Protein 2PYG (pdb70)

Secondary structure (DSSP, 8-state):
-EEGGGGT---EEEEE-HHHHHHHHHHHHHTTSEEEEE-SEEEEE---SSGGG-SEE--TTEEEEESSBTTEEEEEPTT-BS-EEEEEE--TTS--EEEEEEEEEEE--GGG-BS-EEEEEE-S-TTSS--EEEEEEEEEEEE--SS-SEEE-SSEEEEEEES-EEES-SS-SEEEESEEEEEEES-EEES-SS-SEEEETT-EEEEEES-EEES-SS-SEEEE--SS--PPPEEEEEES-EEES-SS-SEEEEEEEEEEEES-EEES-SS-SEEEEEEEEEEEES-EEES--SSSS--SEEEE-EEETTSSS-EEE--B--EEES-EEE--SS--EEEEE-SSS-B--EEES-EEESSSEEEE---TT-EEE-/-EEGGGGT---EEEEE-HHHHHHHHHHHHHTT-EEEE--SEEEEE---SSGGG-SEE--TTEEEE-SSBTTEEEEEPTT-BS-EEEEEE--TTS--EEEEEEEEEEE--GGG-BS-EEEEEE-S-TT-S--EEEEEEEEEEEE--SS-SEEE-SSEEEEEEES-EEES-SS-SEEEESEEEEEEES-EEES-SS-SEEEETT-EEEEEES-EEES-SS-SEEEE--SS--PPPEEEEEES-EEES-SS-SEEEEEEEEEEEES-EEES-SS-SEEEEEEES-EEES-EEES--SSSS--SEEEE-EEETTSSS-EEE--B--EEES-EEE--SS--EEEEE-SSS-B--EEES-EEESSSEEEE---TT-EEES--

InterPro domains:
  IPR001343 RTX calcium-binding nonapeptide repeat [PF00353] (395-429)
  IPR006626 Parallel beta-helix repeat [SM00710] (133-155)
  IPR006626 Parallel beta-helix repeat [SM00710] (157-179)
  IPR006626 Parallel beta-helix repeat [SM00710] (180-202)
  IPR006626 Parallel beta-helix repeat [SM00710] (204-226)
  IPR006626 Parallel beta-helix repeat [SM00710] (234-256)
  IPR006626 Parallel beta-helix repeat [SM00710] (257-279)
  IPR006626 Parallel beta-helix repeat [SM00710] (280-301)
  IPR006626 Parallel beta-helix repeat [SM00710] (320-342)
  IPR006633 Carbohydrate-binding/sugar hydrolysis domain [SM00722] (9-201)
  IPR006633 Carbohydrate-binding/sugar hydrolysis domain [SM00722] (216-363)
  IPR011049 Serralysin-like metalloprotease, C-terminal [SSF51120] (315-520)
  IPR011050 Pectin lyase fold/virulence factor [SSF51126] (2-364)
  IPR012334 Pectin lyase fold [G3DSA:2.160.20.10] (1-387)
  IPR018511 Hemolysin-type calcium-binding conserved site [PS00330] (409-427)
  IPR018511 Hemolysin-type calcium-binding conserved site [PS00330] (418-436)
  IPR024535 Rhamnogalacturonase A/B/Epimerase-like, pectate lyase domain [PF12708] (4-228)
  IPR039448 Right handed beta helix domain [PF13229] (235-347)
  IPR051550 SCF Complex Subunits and Alginate Epimerases [PTHR22990] (235-358)

Radius of gyration: 40.36 Å; Cα contacts (8 Å, |Δi|>4): 2835; chains: 2; bounding box: 118×81×71 Å

Organism: Azotobacter vinelandii (NCBI:txid354)

Foldseek 3Di:
DEELVVQPFDQAQADASQVSQQVQQVVQVVVVADEYEYEFHEHEHEQPDAQQRATHEHAARYEYEYPAAVRAEYEYDFAHEEHHNANYEHHEQDQGENYEYEGYEYADPLVRYHHQYEHHEYWYYVVDDHTHEHYEYYRYEFENGLHEGHHYEYDYEAHEHENYEAAHYNEEREEAYHYECYEYYHYEAAHYLYEPYEYEHQAENYEYYQYEAAHYNYEPYEQEHDQAPHHGHEHYEHYEHEQAHYAEESYEYAQHEHYEHERYEFEHYCEAPYEYEQYEHYEYYQYEQEAYNNNHQYANYEYEWHCQCVGNNVDTRAYAQYEAENYEYAYHQRHAENYEYDLHRRAHYEAYHYHYYHHVYHYDDDHPNYDHDD/DAELVVQPFDQAQADASQVSQQVRQVVQVVVVADEYEYEFHEHEHEQPDAQQSARHEHAARYEYEYPAAVRYEYEYDFAHEEHHNANYEHHEQDAGENYEYEGYEYADPLVRYHHQFEHYEYWYYVVDDHTHEHYEYYRYEFENGLHEGHHYEYDYEAYEHENYEAAHYNEEREEAYHYECYEYYHYEAAHYLEEPYEYEHQHANYEYYAYEAAHYNYEHYEQEHPQAPHHGHAHYEHYEHEQAHYAEESYEYAQHEHYEHENYEFEHYCEAPYEYEQYEHYEYYQYEQEAYNNNHQYANYEAEWHCQCVGNNVDTRAYAQYEYENYEFAYHQRHAENYEYDLHRHAHYEHYHYHYYHHNYYYYDNHPHYDYDDDD

B-factor: mean 33.4, std 7.06, range [18.35, 72.28]

Nearest PDB structures (foldseek):
  2pyg-assembly1_A  TM=1.003E+00  e=1.483E-64  unclassified
  5lw3-assembly1_A  TM=1.000E+00  e=4.544E-54  Azotobacter vinelandii
  8jaz-assembly2_B  TM=9.395E-01  e=7.470E-37  Azotobacter chroococcum NCIMB 8003
  4nk6-assembly1_A  TM=5.060E-01  e=1.767E-06  Pseudomonas syringae pv. tomato str. DC3000
  4nk8-assembly1_A  TM=4.101E-01  e=7.338E-07  Pseudomonas syringae pv. tomato str. DC3000

Solvent-accessible surface area: 25428 Å² total; per-residue (Å²): 134,52,45,0,92,119,69,48,2,104,13,69,21,120,34,69,3,66,71,17,0,34,41,0,0,54,29,0,102,86,65,70,23,19,35,0,86,0,28,56,24,53,0,24,0,15,18,48,33,125,45,34,56,0,1,0,35,1,63,61,11,0,57,0,1,5,43,15,68,43,101,0,13,0,37,0,52,84,57,11,106,65,95,0,22,0,0,0,6,0,18,137,29,107,82,7,38,68,0,0,1,96,20,0,0,0,8,0,6,65,126,78,24,61,35,84,0,3,0,0,28,0,3,42,45,80,77,18,144,9,1,0,108,64,1,38,0,40,91,0,17,0,61,45,0,38,0,40,0,0,6,0,36,17,34,0,40,75,0,22,0,75,57,1,27,0,21,44,0,9,47,0,0,0,6,0,11,49,0,13,84,3,45,1,50,54,0,43,0,59,39,2,84,78,21,0,0,9,1,17,19,9,0,57,66,1,50,0,35,73,0,33,0,69,37,4,37,23,1,0,0,1,0,30,10,17,171,115,84,76,78,55,0,26,81,4,55,0,37,12,15,18,0,53,77,4,56,136,3,0,0,14,0,47,10,1,23,62,1,23,0,41,82,3,47,0,52,17,0,5,22,2,0,0,47,0,47,1,1,68,62,0,61,0,23,82,1,80,0,39,62,0,0,91,84,43,78,31,5,0,0,8,0,14,6,35,89,12,75,110,38,64,26,46,56,86,27,35,0,24,71,1,91,0,43,30,1,56,1,38,12,20,102,60,1,26,54,0,0,27,0,104,117,40,49,2,1,43,0,38,2,53,88,24,104,31,61,59,26,125,70,71,29,23,1,102,2,38,12,0,20,12,19,68,136,52,56,0,93,117,69,45,2,100,12,74,21,122,31,69,3,65,72,18,0,34,40,0,0,53,29,0,109,86,69,71,22,21,29,0,83,0,28,56,24,53,0,24,0,15,18,45,35,123,45,34,58,0,1,0,32,1,63,65,14,0,61,0,0,4,44,15,69,42,99,0,12,0,40,0,49,88,57,12,105,63,97,0,23,0,0,0,6,0,18,139,28,104,86,6,32,76,0,0,2,97,20,0,0,0,8,0,5,65,126,79,25,60,36,84,0,2,0,0,28,0,2,45,46,80,77,17,146,8,1,0,94,60,1,42,0,41,93,0,18,0,60,45,0,36,0,40,0,0,7,0,38,16,34,0,45,67,0,22,0,73,56,0,28,0,21,44,0,13,44,0,0,0,6,0,11,46,0,17,85,2,44,1,51,56,0,42,0,60,34,2,84,79,20,0,0,9,0,18,18,9,0,57,60,2,51,0,34,71,0,32,0,66,38,3,40,22,1,0,0,0,0,32,9,16,170,113,85,74,76,54,0,30,77,5,56,0,36,12,14,18,0,52,76,4,56,134,4,0,0,15,0,47,10,1,29,59,0,22,0,41,83,3,51,0,47,17,0,5,19,1,0,0,45,0,47,2,2,69,64,0,52,0,24,82,2,83,0,45,64,0,0,90,84,44,77,31,4,0,0,7,0,14,8,38,88,13,74,108,38,63,27,44,57,90,27,36,0,56,78,0,92,0,40,28,1,57,2,38,14,18,95,59,0,24,40,0,0,21,0,103,110,37,47,2,13,113,0,33,3,50,76,8,95,11,62,55,22,89,22,4,2,15,21,64,8,119,95,16,76,32,46,21,157,94

Structure (mmCIF, N/CA/C/O backbone):
data_2PYG
#
_entry.id   2PYG
#
_cell.length_a   173.953
_cell.length_b   121.346
_cell.length_c   44.715
_cell.angle_alpha   90.00
_cell.angle_beta   90.00
_cell.angle_gamma   90.00
#
_symmetry.space_group_name_H-M   'P 21 21 2'
#
loop_
_entity.id
_entity.type
_entity.pdbx_description
1 polymer 'Poly(beta-D-mannuronate) C5 epimerase 4'
2 non-polymer 'CALCIUM ION'
3 non-polymer GLYCEROL
4 water water
#
loop_
_atom_site.group_PDB
_atom_site.id
_atom_site.type_symbol
_atom_site.label_atom_id
_atom_site.label_alt_id
_atom_site.label_comp_id
_atom_site.label_asym_id
_atom_site.label_entity_id
_atom_site.label_seq_id
_atom_site.pdbx_PDB_ins_code
_atom_site.Cartn_x
_atom_site.Cartn_y
_atom_site.Cartn_z
_atom_site.occupancy
_atom_site.B_iso_or_equiv
_atom_site.auth_seq_id
_atom_site.auth_comp_id
_atom_site.auth_asym_id
_atom_site.auth_atom_id
_atom_site.pdbx_PDB_model_num
ATOM 1 N N . ASP A 1 2 ? 32.650 -28.742 27.064 1.00 60.08 2 ASP A N 1
ATOM 2 C CA . ASP A 1 2 ? 31.756 -28.239 26.025 1.00 62.89 2 ASP A CA 1
ATOM 3 C C . ASP A 1 2 ? 30.309 -28.088 26.469 1.00 58.67 2 ASP A C 1
ATOM 4 O O . ASP A 1 2 ? 29.723 -29.000 27.049 1.00 62.41 2 ASP A O 1
ATOM 9 N N . TYR A 1 3 ? 29.735 -26.922 26.194 1.00 58.88 3 TYR A N 1
ATOM 10 C CA . TYR A 1 3 ? 28.368 -26.635 26.605 1.00 58.62 3 TYR A CA 1
ATOM 11 C C . TYR A 1 3 ? 27.625 -25.862 25.525 1.00 57.32 3 TYR A C 1
ATOM 12 O O . TYR A 1 3 ? 28.163 -24.921 24.939 1.00 56.64 3 TYR A O 1
ATOM 21 N N . ASN A 1 4 ? 26.392 -26.285 25.252 1.00 53.47 4 ASN A N 1
ATOM 22 C CA . ASN A 1 4 ? 25.524 -25.623 24.286 1.00 48.42 4 ASN A CA 1
ATOM 23 C C . ASN A 1 4 ? 24.680 -24.662 25.110 1.00 47.57 4 ASN A C 1
ATOM 24 O O . ASN A 1 4 ? 23.927 -25.088 25.987 1.00 45.83 4 ASN A O 1
ATOM 29 N N . VAL A 1 5 ? 24.812 -23.366 24.840 1.00 42.69 5 VAL A N 1
ATOM 30 C CA . VAL A 1 5 ? 24.089 -22.353 25.611 1.00 39.89 5 VAL A CA 1
ATOM 31 C C . VAL A 1 5 ? 22.600 -22.663 25.752 1.00 39.55 5 VAL A C 1
ATOM 32 O O . VAL A 1 5 ? 21.981 -22.327 26.766 1.00 40.51 5 VAL A O 1
ATOM 36 N N . LYS A 1 6 ? 22.023 -23.316 24.750 1.00 37.04 6 LYS A N 1
ATOM 37 C CA . LYS A 1 6 ? 20.613 -23.644 24.818 1.00 40.98 6 LYS A CA 1
ATOM 38 C C . LYS A 1 6 ? 20.301 -24.627 25.939 1.00 41.67 6 LYS A C 1
ATOM 39 O O . LYS A 1 6 ? 19.169 -24.691 26.408 1.00 39.63 6 LYS A O 1
ATOM 45 N N . ASP A 1 7 ? 21.307 -25.382 26.379 1.00 42.26 7 ASP A N 1
ATOM 46 C CA . ASP A 1 7 ? 21.109 -26.303 27.492 1.00 40.89 7 ASP A CA 1
ATOM 47 C C . ASP A 1 7 ? 21.040 -25.498 28.779 1.00 42.26 7 ASP A C 1
ATOM 48 O O . ASP A 1 7 ? 20.709 -26.030 29.844 1.00 42.32 7 ASP A O 1
ATOM 53 N N . PHE A 1 8 ? 21.355 -24.210 28.681 1.00 41.69 8 PHE A N 1
ATOM 54 C CA . PHE A 1 8 ? 21.306 -23.342 29.848 1.00 38.86 8 PHE A CA 1
ATOM 55 C C . PHE A 1 8 ? 20.188 -22.318 29.749 1.00 38.84 8 PHE A C 1
ATOM 56 O O . PHE A 1 8 ? 20.132 -21.372 30.533 1.00 46.20 8 PHE A O 1
ATOM 64 N N . GLY A 1 9 ? 19.293 -22.519 28.787 1.00 38.89 9 GLY A N 1
ATOM 65 C CA . GLY A 1 9 ? 18.160 -21.624 28.639 1.00 42.78 9 GLY A CA 1
ATOM 66 C C . GLY A 1 9 ? 18.251 -20.566 27.552 1.00 40.90 9 GLY A C 1
ATOM 67 O O . GLY A 1 9 ? 17.346 -19.737 27.413 1.00 44.39 9 GLY A O 1
ATOM 68 N N . ALA A 1 10 ? 19.334 -20.567 26.784 1.00 40.66 10 ALA A N 1
ATOM 69 C CA . ALA A 1 10 ? 19.477 -19.577 25.718 1.00 42.93 10 ALA A CA 1
ATOM 70 C C . ALA A 1 10 ? 18.498 -19.897 24.589 1.00 42.55 10 ALA A C 1
ATOM 71 O O . ALA A 1 10 ? 18.446 -21.029 24.098 1.00 42.07 10 ALA A O 1
ATOM 73 N N . LEU A 1 11 ? 17.724 -18.901 24.177 1.00 42.51 11 LEU A N 1
ATOM 74 C CA . LEU A 1 11 ? 16.751 -19.105 23.112 1.00 41.67 11 LEU A CA 1
ATOM 75 C C . LEU A 1 11 ? 17.294 -18.725 21.742 1.00 44.36 11 LEU A C 1
ATOM 76 O O . LEU A 1 11 ? 17.070 -19.439 20.760 1.00 43.54 11 LEU A O 1
ATOM 81 N N . GLY A 1 12 ? 18.015 -17.607 21.678 1.00 44.55 12 GLY A N 1
ATOM 82 C CA . GLY A 1 12 ? 18.560 -17.160 20.408 1.00 42.38 12 GLY A CA 1
ATOM 83 C C . GLY A 1 12 ? 17.441 -16.876 19.427 1.00 42.77 12 GLY A C 1
ATOM 84 O O . GLY A 1 12 ? 17.518 -17.250 18.254 1.00 41.28 12 GLY A O 1
ATOM 85 N N . ASP A 1 13 ? 16.399 -16.204 19.910 1.00 41.84 13 ASP A N 1
ATOM 86 C CA . ASP A 1 13 ? 15.235 -15.896 19.090 1.00 41.61 13 ASP A CA 1
ATOM 87 C C . ASP A 1 13 ? 15.186 -14.447 18.627 1.00 41.60 13 ASP A C 1
ATOM 88 O O . ASP A 1 13 ? 14.145 -13.973 18.172 1.00 41.58 13 ASP A O 1
ATOM 93 N N . GLY A 1 14 ? 16.308 -13.746 18.743 1.00 41.83 14 GLY A N 1
ATOM 94 C CA . GLY A 1 14 ? 16.361 -12.358 18.318 1.00 39.88 14 GLY A CA 1
ATOM 95 C C . GLY A 1 14 ? 15.482 -11.436 19.142 1.00 41.04 14 GLY A C 1
ATOM 96 O O . GLY A 1 14 ? 15.152 -10.333 18.700 1.00 40.00 14 GLY A O 1
ATOM 97 N N . VAL A 1 15 ? 15.105 -11.875 20.341 1.00 39.64 15 VAL A N 1
ATOM 98 C CA . VAL A 1 15 ? 14.254 -11.070 21.209 1.00 40.69 15 VAL A CA 1
ATOM 99 C C . VAL A 1 15 ? 14.581 -11.272 22.682 1.00 40.48 15 VAL A C 1
ATOM 100 O O . VAL A 1 15 ? 14.771 -10.316 23.421 1.00 43.14 15 VAL A O 1
ATOM 104 N N . SER A 1 16 ? 14.625 -12.528 23.104 1.00 41.47 16 SER A N 1
ATOM 105 C CA . SER A 1 16 ? 14.906 -12.863 24.495 1.00 43.61 16 SER A CA 1
ATOM 106 C C . SER A 1 16 ? 16.327 -12.487 24.906 1.00 41.26 16 SER A C 1
ATOM 107 O O . SER A 1 16 ? 17.267 -12.561 24.115 1.00 42.44 16 SER A O 1
ATOM 110 N N . ASP A 1 17 ? 16.476 -12.081 26.159 1.00 40.60 17 ASP A N 1
ATOM 111 C CA . ASP A 1 17 ? 17.780 -11.715 26.690 1.00 41.47 17 ASP A CA 1
ATOM 112 C C . ASP A 1 17 ? 18.499 -12.980 27.150 1.00 39.01 17 ASP A C 1
ATOM 113 O O . ASP A 1 17 ? 18.258 -13.471 28.245 1.00 40.94 17 ASP A O 1
ATOM 118 N N . ASP A 1 18 ? 19.393 -13.500 26.318 1.00 38.53 18 ASP A N 1
ATOM 119 C CA . ASP A 1 18 ? 20.105 -14.728 26.655 1.00 36.36 18 ASP A CA 1
ATOM 120 C C . ASP A 1 18 ? 21.366 -14.538 27.513 1.00 37.17 18 ASP A C 1
ATOM 121 O O . ASP A 1 18 ? 22.110 -15.503 27.755 1.00 37.57 18 ASP A O 1
ATOM 126 N N . ARG A 1 19 ? 21.606 -13.322 27.993 1.00 35.14 19 ARG A N 1
ATOM 127 C CA . ARG A 1 19 ? 22.805 -13.067 28.777 1.00 35.81 19 ARG A CA 1
ATOM 128 C C . ARG A 1 19 ? 23.047 -14.085 29.885 1.00 36.39 19 ARG A C 1
ATOM 129 O O . ARG A 1 19 ? 24.050 -14.806 29.868 1.00 37.38 19 ARG A O 1
ATOM 137 N N . ALA A 1 20 ? 22.132 -14.140 30.846 1.00 35.45 20 ALA A N 1
ATOM 138 C CA . ALA A 1 20 ? 22.274 -15.045 31.978 1.00 36.28 20 ALA A CA 1
ATOM 139 C C . ALA A 1 20 ? 22.562 -16.473 31.529 1.00 36.20 20 ALA A C 1
ATOM 140 O O . ALA A 1 20 ? 23.482 -17.119 32.037 1.00 37.38 20 ALA A O 1
ATOM 142 N N . SER A 1 21 ? 21.789 -16.960 30.565 1.00 36.51 21 SER A N 1
ATOM 143 C CA . SER A 1 21 ? 21.977 -18.311 30.056 1.00 39.18 21 SER A CA 1
ATOM 144 C C . SER A 1 21 ? 23.408 -18.506 29.557 1.00 37.14 21 SER A C 1
ATOM 145 O O . SER A 1 21 ? 24.122 -19.421 30.000 1.00 37.49 21 SER A O 1
ATOM 148 N N . ILE A 1 22 ? 23.826 -17.650 28.630 1.00 35.76 22 ILE A N 1
ATOM 149 C CA . ILE A 1 22 ? 25.161 -17.755 28.062 1.00 28.62 22 ILE A CA 1
ATOM 150 C C . ILE A 1 22 ? 26.217 -17.651 29.154 1.00 35.17 22 ILE A C 1
ATOM 151 O O . ILE A 1 22 ? 27.183 -18.424 29.171 1.00 31.76 22 ILE A O 1
ATOM 156 N N . GLN A 1 23 ? 26.024 -16.720 30.082 1.00 34.76 23 GLN A N 1
ATOM 157 C CA . GLN A 1 23 ? 26.983 -16.548 31.165 1.00 37.75 23 GLN A CA 1
ATOM 158 C C . GLN A 1 23 ? 27.041 -17.799 32.050 1.00 39.44 23 GLN A C 1
ATOM 159 O O . GLN A 1 23 ? 28.110 -18.162 32.565 1.00 38.61 23 GLN A O 1
ATOM 165 N N . ALA A 1 24 ? 25.897 -18.458 32.219 1.00 38.43 24 ALA A N 1
ATOM 166 C CA . ALA A 1 24 ? 25.839 -19.679 33.017 1.00 37.91 24 ALA A CA 1
ATOM 167 C C . ALA A 1 24 ? 26.676 -20.763 32.347 1.00 37.68 24 ALA A C 1
ATOM 168 O O . ALA A 1 24 ? 27.418 -21.498 33.007 1.00 41.83 24 ALA A O 1
ATOM 170 N N . ALA A 1 25 ? 26.556 -20.869 31.027 1.00 37.51 25 ALA A N 1
ATOM 171 C CA . ALA A 1 25 ? 27.321 -21.860 30.277 1.00 33.52 25 ALA A CA 1
ATOM 172 C C . ALA A 1 25 ? 28.825 -21.559 30.388 1.00 36.32 25 ALA A C 1
ATOM 173 O O . ALA A 1 25 ? 29.652 -22.475 30.483 1.00 35.48 25 ALA A O 1
ATOM 175 N N . ILE A 1 26 ? 29.175 -20.273 30.371 1.00 35.95 26 ILE A N 1
ATOM 176 C CA . ILE A 1 26 ? 30.575 -19.877 30.471 1.00 36.39 26 ILE A CA 1
ATOM 177 C C . ILE A 1 26 ? 31.098 -20.273 31.844 1.00 35.26 26 ILE A C 1
ATOM 178 O O . ILE A 1 26 ? 32.202 -20.802 31.977 1.00 37.16 26 ILE A O 1
ATOM 183 N N . ASP A 1 27 ? 30.290 -20.019 32.864 1.00 36.46 27 ASP A N 1
ATOM 184 C CA . ASP A 1 27 ? 30.685 -20.327 34.227 1.00 36.99 27 ASP A CA 1
ATOM 185 C C . ASP A 1 27 ? 30.849 -21.830 34.438 1.00 36.71 27 ASP A C 1
ATOM 186 O O . ASP A 1 27 ? 31.719 -22.261 35.198 1.00 37.31 27 ASP A O 1
ATOM 191 N N . ALA A 1 28 ? 30.021 -22.624 33.759 1.00 35.29 28 ALA A N 1
ATOM 192 C CA . ALA A 1 28 ? 30.120 -24.076 33.862 1.00 36.50 28 ALA A CA 1
ATOM 193 C C . ALA A 1 28 ? 31.445 -24.539 33.258 1.00 37.07 28 ALA A C 1
ATOM 194 O O . ALA A 1 28 ? 32.180 -25.333 33.859 1.00 33.33 28 ALA A O 1
ATOM 196 N N . ALA A 1 29 ? 31.748 -24.041 32.062 1.00 37.14 29 ALA A N 1
ATOM 197 C CA . ALA A 1 29 ? 32.991 -24.391 31.382 1.00 35.75 29 ALA A CA 1
ATOM 198 C C . ALA A 1 29 ? 34.166 -24.012 32.273 1.00 35.56 29 ALA A C 1
ATOM 199 O O . ALA A 1 29 ? 35.099 -24.798 32.464 1.00 36.38 29 ALA A O 1
ATOM 201 N N . TYR A 1 30 ? 34.108 -22.807 32.829 1.00 36.51 30 TYR A N 1
ATOM 202 C CA . TYR A 1 30 ? 35.167 -22.328 33.702 1.00 38.23 30 TYR A CA 1
ATOM 203 C C . TYR A 1 30 ? 35.391 -23.304 34.853 1.00 39.20 30 TYR A C 1
ATOM 204 O O . TYR A 1 30 ? 36.522 -23.732 35.105 1.00 39.88 30 TYR A O 1
ATOM 213 N N . ALA A 1 31 ? 34.308 -23.649 35.548 1.00 37.92 31 ALA A N 1
ATOM 214 C CA . ALA A 1 31 ? 34.368 -24.583 36.673 1.00 39.60 31 ALA A CA 1
ATOM 215 C C . ALA A 1 31 ? 34.942 -25.933 36.249 1.00 40.15 31 ALA A C 1
ATOM 216 O O . ALA A 1 31 ? 35.657 -26.583 37.013 1.00 42.23 31 ALA A O 1
ATOM 218 N N . ALA A 1 32 ? 34.637 -26.348 35.023 1.00 40.46 32 ALA A N 1
ATOM 219 C CA . ALA A 1 32 ? 35.126 -27.620 34.498 1.00 44.72 32 ALA A CA 1
ATOM 220 C C . ALA A 1 32 ? 36.592 -27.502 34.106 1.00 47.23 32 ALA A C 1
ATOM 221 O O . ALA A 1 32 ? 37.165 -28.418 33.497 1.00 42.04 32 ALA A O 1
ATOM 223 N N . GLY A 1 33 ? 37.199 -26.367 34.460 1.00 47.48 33 GLY A N 1
ATOM 224 C CA . GLY A 1 33 ? 38.606 -26.153 34.164 1.00 42.45 33 GLY A CA 1
ATOM 225 C C . GLY A 1 33 ? 38.861 -25.694 32.743 1.00 47.36 33 GLY A C 1
ATOM 226 O O . GLY A 1 33 ? 40.005 -25.712 32.281 1.00 42.69 33 GLY A O 1
ATOM 227 N N . GLY A 1 34 ? 37.797 -25.288 32.049 1.00 45.90 34 GLY A N 1
ATOM 228 C CA . GLY A 1 34 ? 37.943 -24.822 30.683 1.00 41.71 34 GLY A CA 1
ATOM 229 C C . GLY A 1 34 ? 37.146 -25.649 29.697 1.00 44.43 34 GLY A C 1
ATOM 230 O O . GLY A 1 34 ? 36.861 -26.823 29.946 1.00 42.05 34 GLY A O 1
ATOM 231 N N . GLY A 1 35 ? 36.791 -25.038 28.570 1.00 42.13 35 GLY A N 1
ATOM 232 C CA . GLY A 1 35 ? 36.019 -25.737 27.558 1.00 39.11 35 GLY A CA 1
ATOM 233 C C . GLY A 1 35 ? 35.405 -24.778 26.554 1.00 38.54 35 GLY A C 1
ATOM 234 O O . GLY A 1 35 ? 35.547 -23.559 26.682 1.00 39.93 35 GLY A O 1
ATOM 235 N N . THR A 1 36 ? 34.729 -25.322 25.547 1.00 36.51 36 THR A N 1
ATOM 236 C CA . THR A 1 36 ? 34.093 -24.494 24.529 1.00 37.91 36 THR A CA 1
ATOM 237 C C . THR A 1 36 ? 32.602 -24.304 24.755 1.00 38.13 36 THR A C 1
ATOM 238 O O . THR A 1 36 ? 31.870 -25.270 24.987 1.00 34.06 36 THR A O 1
ATOM 242 N N . VAL A 1 37 ? 32.164 -23.053 24.678 1.00 38.17 37 VAL A N 1
ATOM 243 C CA . VAL A 1 37 ? 30.751 -22.716 24.813 1.00 37.11 37 VAL A CA 1
ATOM 244 C C . VAL A 1 37 ? 30.231 -22.471 23.399 1.00 38.55 37 VAL A C 1
ATOM 245 O O . VAL A 1 37 ? 30.630 -21.519 22.729 1.00 37.18 37 VAL A O 1
ATOM 249 N N . TYR A 1 38 ? 29.349 -23.353 22.946 1.00 39.67 38 TYR A N 1
ATOM 250 C CA . TYR A 1 38 ? 28.811 -23.285 21.595 1.00 38.50 38 TYR A CA 1
ATOM 251 C C . TYR A 1 38 ? 27.429 -22.654 21.530 1.00 38.57 38 TYR A C 1
ATOM 252 O O . TYR A 1 38 ? 26.581 -22.890 22.388 1.00 39.21 38 TYR A O 1
ATOM 261 N N . LEU A 1 39 ? 27.218 -21.835 20.504 1.00 38.31 39 LEU A N 1
ATOM 262 C CA . LEU A 1 39 ? 25.942 -21.174 20.290 1.00 37.81 39 LEU A CA 1
ATOM 263 C C . LEU A 1 39 ? 25.455 -21.509 18.883 1.00 37.77 39 LEU A C 1
ATOM 264 O O . LEU A 1 39 ? 26.007 -21.022 17.891 1.00 40.14 39 LEU A O 1
ATOM 269 N N . PRO A 1 40 ? 24.423 -22.355 18.775 1.00 37.94 40 PRO A N 1
ATOM 270 C CA . PRO A 1 40 ? 23.890 -22.720 17.455 1.00 37.57 40 PRO A CA 1
ATOM 271 C C . PRO A 1 40 ? 23.447 -21.465 16.696 1.00 37.43 40 PRO A C 1
ATOM 272 O O . PRO A 1 40 ? 23.277 -20.401 17.294 1.00 36.73 40 PRO A O 1
ATOM 276 N N . ALA A 1 41 ? 23.265 -21.598 15.385 1.00 37.50 41 ALA A N 1
ATOM 277 C CA . ALA A 1 41 ? 22.843 -20.476 14.552 1.00 34.99 41 ALA A CA 1
ATOM 278 C C . ALA A 1 41 ? 21.662 -19.743 15.169 1.00 35.00 41 ALA A C 1
ATOM 279 O O . ALA A 1 41 ? 20.826 -20.344 15.834 1.00 37.61 41 ALA A O 1
ATOM 281 N N . GLY A 1 42 ? 21.609 -18.435 14.946 1.00 36.25 42 GLY A N 1
ATOM 282 C CA . GLY A 1 42 ? 20.543 -17.621 15.497 1.00 36.36 42 GLY A CA 1
ATOM 283 C C . GLY A 1 42 ? 21.054 -16.300 16.046 1.00 40.57 42 GLY A C 1
ATOM 284 O O . GLY A 1 42 ? 22.263 -16.079 16.144 1.00 38.99 42 GLY A O 1
ATOM 285 N N . GLU A 1 43 ? 20.127 -15.412 16.396 1.00 41.18 43 GLU A N 1
ATOM 286 C CA . GLU A 1 43 ? 20.463 -14.121 16.962 1.00 37.48 43 GLU A CA 1
ATOM 287 C C . GLU A 1 43 ? 20.201 -14.150 18.462 1.00 38.31 43 GLU A C 1
ATOM 288 O O . GLU A 1 43 ? 19.067 -14.316 18.899 1.00 40.56 43 GLU A O 1
ATOM 294 N N . TYR A 1 44 ? 21.254 -13.992 19.253 1.00 38.50 44 TYR A N 1
ATOM 295 C CA . TYR A 1 44 ? 21.109 -13.996 20.705 1.00 37.26 44 TYR A CA 1
ATOM 296 C C . TYR A 1 44 ? 21.213 -12.572 21.230 1.00 38.23 44 TYR A C 1
ATOM 297 O O . TYR A 1 44 ? 22.273 -11.934 21.136 1.00 38.21 44 TYR A O 1
ATOM 306 N N . ARG A 1 45 ? 20.113 -12.061 21.771 1.00 36.25 45 ARG A N 1
ATOM 307 C CA . ARG A 1 45 ? 20.124 -10.718 22.328 1.00 34.47 45 ARG A CA 1
ATOM 308 C C . ARG A 1 45 ? 20.729 -10.766 23.726 1.00 35.27 45 ARG A C 1
ATOM 309 O O . ARG A 1 45 ? 20.585 -11.760 24.440 1.00 36.23 45 ARG A O 1
ATOM 317 N N . VAL A 1 46 ? 21.423 -9.699 24.105 1.00 34.78 46 VAL A N 1
ATOM 318 C CA . VAL A 1 46 ? 22.025 -9.609 25.422 1.00 34.48 46 VAL A CA 1
ATOM 319 C C . VAL A 1 46 ? 21.931 -8.176 25.930 1.00 35.94 46 VAL A C 1
ATOM 320 O O . VAL A 1 46 ? 21.872 -7.225 25.152 1.00 38.02 46 VAL A O 1
ATOM 324 N N . SER A 1 47 ? 21.915 -8.029 27.248 1.00 35.55 47 SER A N 1
ATOM 325 C CA . SER A 1 47 ? 21.859 -6.717 27.868 1.00 39.53 47 SER A CA 1
ATOM 326 C C . SER A 1 47 ? 23.153 -6.511 28.650 1.00 35.35 47 SER A C 1
ATOM 327 O O . SER A 1 47 ? 23.927 -7.452 28.836 1.00 36.93 47 SER A O 1
ATOM 330 N N . ALA A 1 48 ? 23.389 -5.283 29.097 1.00 34.08 48 ALA A N 1
ATOM 331 C CA . ALA A 1 48 ? 24.575 -4.997 29.888 1.00 34.52 48 ALA A CA 1
ATOM 332 C C . ALA A 1 48 ? 24.500 -5.852 31.155 1.00 33.96 48 ALA A C 1
ATOM 333 O O . ALA A 1 48 ? 23.429 -5.988 31.754 1.00 33.41 48 ALA A O 1
ATOM 335 N N . ALA A 1 49 ? 25.630 -6.432 31.558 1.00 33.24 49 ALA A N 1
ATOM 336 C CA . ALA A 1 49 ? 25.657 -7.261 32.762 1.00 36.75 49 ALA A CA 1
ATOM 337 C C . ALA A 1 49 ? 25.581 -6.418 34.039 1.00 38.08 49 ALA A C 1
ATOM 338 O O . ALA A 1 49 ? 25.174 -6.914 35.094 1.00 46.03 49 ALA A O 1
ATOM 340 N N . GLY A 1 50 ? 25.968 -5.147 33.941 1.00 36.95 50 GLY A N 1
ATOM 341 C CA . GLY A 1 50 ? 25.924 -4.265 35.092 1.00 32.36 50 GLY A CA 1
ATOM 342 C C . GLY A 1 50 ? 26.645 -2.959 34.829 1.00 39.15 50 GLY A C 1
ATOM 343 O O . GLY A 1 50 ? 26.158 -2.121 34.070 1.00 38.06 50 GLY A O 1
ATOM 344 N N . GLU A 1 51 ? 27.797 -2.765 35.464 1.00 39.78 51 GLU A N 1
ATOM 345 C CA . GLU A 1 51 ? 28.589 -1.556 35.245 1.00 40.83 51 GLU A CA 1
ATOM 346 C C . GLU A 1 51 ? 29.322 -1.710 33.915 1.00 40.54 51 GLU A C 1
ATOM 347 O O . GLU A 1 51 ? 29.410 -2.818 33.367 1.00 38.27 51 GLU A O 1
ATOM 353 N N . PRO A 1 52 ? 29.855 -0.605 33.372 1.00 39.19 52 PRO A N 1
ATOM 354 C CA . PRO A 1 52 ? 30.573 -0.663 32.095 1.00 37.83 52 PRO A CA 1
ATOM 355 C C . PRO A 1 52 ? 31.618 -1.778 32.067 1.00 35.09 52 PRO A C 1
ATOM 356 O O . PRO A 1 52 ? 31.707 -2.529 31.097 1.00 35.23 52 PRO A O 1
ATOM 360 N N . GLY A 1 53 ? 32.386 -1.890 33.146 1.00 34.39 53 GLY A N 1
ATOM 361 C CA . GLY A 1 53 ? 33.422 -2.903 33.225 1.00 25.81 53 GLY A CA 1
ATOM 362 C C . GLY A 1 53 ? 32.936 -4.347 33.233 1.00 35.26 53 GLY A C 1
ATOM 363 O O . GLY A 1 53 ? 33.745 -5.274 33.121 1.00 32.33 53 GLY A O 1
ATOM 364 N N . ASP A 1 54 ? 31.627 -4.548 33.365 1.00 35.04 54 ASP A N 1
ATOM 365 C CA . ASP A 1 54 ? 31.065 -5.895 33.379 1.00 38.07 54 ASP A CA 1
ATOM 366 C C . ASP A 1 54 ? 30.681 -6.366 31.981 1.00 35.92 54 ASP A C 1
ATOM 367 O O . ASP A 1 54 ? 30.397 -7.550 31.776 1.00 36.97 54 ASP A O 1
ATOM 372 N N . GLY A 1 55 ? 30.673 -5.440 31.026 1.00 34.66 55 GLY A N 1
ATOM 373 C CA . GLY A 1 55 ? 30.329 -5.794 29.659 1.00 36.19 55 GLY A CA 1
ATOM 374 C C . GLY A 1 55 ? 29.007 -6.528 29.568 1.00 33.97 55 GLY A C 1
ATOM 375 O O . GLY A 1 55 ? 28.071 -6.220 30.298 1.00 36.64 55 GLY A O 1
ATOM 376 N N . CYS A 1 56 ? 28.924 -7.485 28.650 1.00 33.77 56 CYS A N 1
ATOM 377 C CA . CYS A 1 56 ? 27.720 -8.294 28.506 1.00 35.72 56 CYS A CA 1
ATOM 378 C C . CYS A 1 56 ? 28.013 -9.731 28.918 1.00 33.78 56 CYS A C 1
ATOM 379 O O . CYS A 1 56 ? 27.299 -10.301 29.736 1.00 34.57 56 CYS A O 1
ATOM 382 N N . LEU A 1 57 ? 29.078 -10.292 28.354 1.00 33.50 57 LEU A N 1
ATOM 383 C CA . LEU A 1 57 ? 29.492 -11.657 28.658 1.00 31.47 57 LEU A CA 1
ATOM 384 C C . LEU A 1 57 ? 30.937 -11.630 29.148 1.00 34.54 57 LEU A C 1
ATOM 385 O O . LEU A 1 57 ? 31.813 -11.043 28.495 1.00 30.50 57 LEU A O 1
ATOM 390 N N . MET A 1 58 ? 31.177 -12.269 30.292 1.00 34.09 58 MET A N 1
ATOM 391 C CA . MET A 1 58 ? 32.496 -12.283 30.920 1.00 35.18 58 MET A CA 1
ATOM 392 C C . MET A 1 58 ? 33.223 -13.603 30.735 1.00 35.10 58 MET A C 1
ATOM 393 O O . MET A 1 58 ? 32.950 -14.559 31.454 1.00 40.62 58 MET A O 1
ATOM 398 N N . LEU A 1 59 ? 34.144 -13.665 29.776 1.00 33.80 59 LEU A N 1
ATOM 399 C CA . LEU A 1 59 ? 34.907 -14.889 29.569 1.00 34.49 59 LEU A CA 1
ATOM 400 C C . LEU A 1 59 ? 35.887 -15.065 30.722 1.00 33.22 59 LEU A C 1
ATOM 401 O O . LEU A 1 59 ? 36.202 -14.095 31.428 1.00 29.58 59 LEU A O 1
ATOM 406 N N . LYS A 1 60 ? 36.351 -16.301 30.912 1.00 32.84 60 LYS A N 1
ATOM 407 C CA . LYS A 1 60 ? 37.263 -16.628 32.005 1.00 30.51 60 LYS A CA 1
ATOM 408 C C . LYS A 1 60 ? 38.272 -17.693 31.561 1.00 30.16 60 LYS A C 1
ATOM 409 O O . LYS A 1 60 ? 38.141 -18.260 30.472 1.00 29.72 60 LYS A O 1
ATOM 415 N N . ASP A 1 61 ? 39.272 -17.962 32.401 1.00 29.67 61 ASP A N 1
ATOM 416 C CA . ASP A 1 61 ? 40.315 -18.919 32.037 1.00 34.89 61 ASP A CA 1
ATOM 417 C C . ASP A 1 61 ? 39.802 -20.185 31.357 1.00 31.75 61 ASP A C 1
ATOM 418 O O . ASP A 1 61 ? 38.820 -20.791 31.794 1.00 33.04 61 ASP A O 1
ATOM 423 N N . GLY A 1 62 ? 40.475 -20.566 30.276 1.00 31.85 62 GLY A N 1
ATOM 424 C CA . GLY A 1 62 ? 40.131 -21.784 29.563 1.00 34.66 62 GLY A CA 1
ATOM 425 C C . GLY A 1 62 ? 38.829 -21.820 28.785 1.00 34.13 62 GLY A C 1
ATOM 426 O O . GLY A 1 62 ? 38.532 -22.836 28.148 1.00 36.38 62 GLY A O 1
ATOM 427 N N . VAL A 1 63 ? 38.051 -20.742 28.806 1.00 34.97 63 VAL A N 1
ATOM 428 C CA . VAL A 1 63 ? 36.772 -20.761 28.103 1.00 35.84 63 VAL A CA 1
ATOM 429 C C . VAL A 1 63 ? 36.801 -20.061 26.751 1.00 35.92 63 VAL A C 1
ATOM 430 O O . VAL A 1 63 ? 37.329 -18.953 26.625 1.00 38.31 63 VAL A O 1
ATOM 434 N N . TYR A 1 64 ? 36.224 -20.716 25.749 1.00 34.84 64 TYR A N 1
ATOM 435 C CA . TYR A 1 64 ? 36.141 -20.159 24.406 1.00 37.90 64 TYR A CA 1
ATOM 436 C C . TYR A 1 64 ? 34.702 -20.180 23.913 1.00 34.33 64 TYR A C 1
ATOM 437 O O . TYR A 1 64 ? 33.958 -21.116 24.211 1.00 37.25 64 TYR A O 1
ATOM 446 N N . LEU A 1 65 ? 34.322 -19.146 23.168 1.00 34.18 65 LEU A N 1
ATOM 447 C CA . LEU A 1 65 ? 32.987 -19.071 22.583 1.00 31.80 65 LEU A CA 1
ATOM 448 C C . LEU A 1 65 ? 33.101 -19.542 21.145 1.00 34.84 65 LEU A C 1
ATOM 449 O O . LEU A 1 65 ? 34.086 -19.234 20.464 1.00 34.19 65 LEU A O 1
ATOM 454 N N . ALA A 1 66 ? 32.099 -20.279 20.682 1.00 33.90 66 ALA A N 1
ATOM 455 C CA . ALA A 1 66 ? 32.103 -20.765 19.312 1.00 33.48 66 ALA A CA 1
ATOM 456 C C . ALA A 1 66 ? 30.698 -20.711 18.744 1.00 34.01 66 ALA A C 1
ATOM 457 O O . ALA A 1 66 ? 29.756 -21.223 19.349 1.00 37.22 66 ALA A O 1
ATOM 459 N N . GLY A 1 67 ? 30.553 -20.071 17.588 1.00 35.34 67 GLY A N 1
ATOM 460 C CA . GLY A 1 67 ? 29.248 -19.979 16.954 1.00 34.99 67 GLY A CA 1
ATOM 461 C C . GLY A 1 67 ? 29.183 -20.874 15.730 1.00 36.05 67 GLY A C 1
ATOM 462 O O . GLY A 1 67 ? 30.103 -21.657 15.477 1.00 36.00 67 GLY A O 1
ATOM 463 N N . ALA A 1 68 ? 28.103 -20.766 14.964 1.00 35.74 68 ALA A N 1
ATOM 464 C CA . ALA A 1 68 ? 27.947 -21.585 13.768 1.00 36.58 68 ALA A CA 1
ATOM 465 C C . ALA A 1 68 ? 28.572 -20.890 12.569 1.00 37.14 68 ALA A C 1
ATOM 466 O O . ALA A 1 68 ? 28.370 -21.307 11.436 1.00 40.20 68 ALA A O 1
ATOM 468 N N . GLY A 1 69 ? 29.331 -19.830 12.832 1.00 37.53 69 GLY A N 1
ATOM 469 C CA . GLY A 1 69 ? 29.975 -19.090 11.758 1.00 34.42 69 GLY A CA 1
ATOM 470 C C . GLY A 1 69 ? 29.552 -17.630 11.748 1.00 37.90 69 GLY A C 1
ATOM 471 O O . GLY A 1 69 ? 28.461 -17.300 12.215 1.00 34.10 69 GLY A O 1
ATOM 472 N N . MET A 1 70 ? 30.412 -16.755 11.230 1.00 37.69 70 MET A N 1
ATOM 473 C CA . MET A 1 70 ? 30.093 -15.331 11.158 1.00 36.25 70 MET A CA 1
ATOM 474 C C . MET A 1 70 ? 28.766 -15.135 10.428 1.00 38.49 70 MET A C 1
ATOM 475 O O . MET A 1 70 ? 28.495 -15.787 9.416 1.00 36.00 70 MET A O 1
ATOM 480 N N . GLY A 1 71 ? 27.929 -14.248 10.951 1.00 37.97 71 GLY A N 1
ATOM 481 C CA . GLY A 1 71 ? 26.644 -14.009 10.330 1.00 42.98 71 GLY A CA 1
ATOM 482 C C . GLY A 1 71 ? 25.622 -15.093 10.630 1.00 39.39 71 GLY A C 1
ATOM 483 O O . GLY A 1 71 ? 24.425 -14.836 10.535 1.00 45.59 71 GLY A O 1
ATOM 484 N N . GLU A 1 72 ? 26.083 -16.300 10.961 1.00 38.98 72 GLU A N 1
ATOM 485 C CA . GLU A 1 72 ? 25.172 -17.404 11.293 1.00 39.56 72 GLU A CA 1
ATOM 486 C C . GLU A 1 72 ? 24.774 -17.292 12.759 1.00 38.20 72 GLU A C 1
ATOM 487 O O . GLU A 1 72 ? 23.595 -17.374 13.103 1.00 38.30 72 GLU A O 1
ATOM 493 N N . THR A 1 73 ? 25.773 -17.114 13.619 1.00 36.62 73 THR A N 1
ATOM 494 C CA . THR A 1 73 ? 25.532 -16.908 15.043 1.00 35.71 73 THR A CA 1
ATOM 495 C C . THR A 1 73 ? 25.775 -15.422 15.283 1.00 35.58 73 THR A C 1
ATOM 496 O O . THR A 1 73 ? 26.840 -14.900 14.946 1.00 33.72 73 THR A O 1
ATOM 500 N N . VAL A 1 74 ? 24.781 -14.737 15.835 1.00 34.47 74 VAL A N 1
ATOM 501 C CA . VAL A 1 74 ? 24.905 -13.308 16.076 1.00 33.41 74 VAL A CA 1
ATOM 502 C C . VAL A 1 74 ? 24.511 -12.919 17.491 1.00 33.95 74 VAL A C 1
ATOM 503 O O . VAL A 1 74 ? 23.384 -13.173 17.921 1.00 37.11 74 VAL A O 1
ATOM 507 N N . ILE A 1 75 ? 25.441 -12.314 18.221 1.00 32.67 75 ILE A N 1
ATOM 508 C CA . ILE A 1 75 ? 25.139 -11.830 19.563 1.00 32.98 75 ILE A CA 1
ATOM 509 C C . ILE A 1 75 ? 24.937 -10.329 19.398 1.00 33.53 75 ILE A C 1
ATOM 510 O O . ILE A 1 75 ? 25.852 -9.614 18.993 1.00 36.70 75 ILE A O 1
ATOM 515 N N . LYS A 1 76 ? 23.733 -9.858 19.693 1.00 33.50 76 LYS A N 1
ATOM 516 C CA . LYS A 1 76 ? 23.388 -8.461 19.493 1.00 35.46 76 LYS A CA 1
ATOM 517 C C . LYS A 1 76 ? 22.809 -7.782 20.731 1.00 36.74 76 LYS A C 1
ATOM 518 O O . LYS A 1 76 ? 21.983 -8.353 21.449 1.00 42.47 76 LYS A O 1
ATOM 524 N N . LEU A 1 77 ? 23.237 -6.544 20.963 1.00 37.01 77 LEU A N 1
ATOM 525 C CA . LEU A 1 77 ? 22.775 -5.761 22.104 1.00 36.55 77 LEU A CA 1
ATOM 526 C C . LEU A 1 77 ? 21.279 -5.471 21.979 1.00 36.99 77 LEU A C 1
ATOM 527 O O . LEU A 1 77 ? 20.790 -5.157 20.897 1.00 37.85 77 LEU A O 1
ATOM 532 N N . ILE A 1 78 ? 20.550 -5.577 23.086 1.00 37.04 78 ILE A N 1
ATOM 533 C CA . ILE A 1 78 ? 19.108 -5.326 23.064 1.00 42.70 78 ILE A CA 1
ATOM 534 C C . ILE A 1 78 ? 18.763 -3.890 22.706 1.00 37.76 78 ILE A C 1
ATOM 535 O O . ILE A 1 78 ? 19.486 -2.959 23.075 1.00 39.86 78 ILE A O 1
ATOM 540 N N . ASP A 1 79 ? 17.650 -3.707 22.001 1.00 37.64 79 ASP A N 1
ATOM 541 C CA . ASP A 1 79 ? 17.216 -2.367 21.636 1.00 35.32 79 ASP A CA 1
ATOM 542 C C . ASP A 1 79 ? 16.945 -1.612 22.930 1.00 37.52 79 ASP A C 1
ATOM 543 O O . ASP A 1 79 ? 16.526 -2.207 23.920 1.00 34.54 79 ASP A O 1
ATOM 548 N N . GLY A 1 80 ? 17.203 -0.310 22.928 1.00 36.85 80 GLY A N 1
ATOM 549 C CA . GLY A 1 80 ? 16.919 0.490 24.101 1.00 34.63 80 GLY A CA 1
ATOM 550 C C . GLY A 1 80 ? 18.044 0.577 25.105 1.00 37.97 80 GLY A C 1
ATOM 551 O O . GLY A 1 80 ? 18.013 1.415 26.009 1.00 36.71 80 GLY A O 1
ATOM 552 N N . SER A 1 81 ? 19.035 -0.295 24.975 1.00 38.13 81 SER A N 1
ATOM 553 C CA . SER A 1 81 ? 20.174 -0.243 25.878 1.00 35.16 81 SER A CA 1
ATOM 554 C C . SER A 1 81 ? 20.729 1.179 25.829 1.00 39.70 81 SER A C 1
ATOM 555 O O . SER A 1 81 ? 20.901 1.743 24.747 1.00 35.74 81 SER A O 1
ATOM 558 N N . ASP A 1 82 ? 20.991 1.772 26.990 1.00 41.67 82 ASP A N 1
ATOM 559 C CA . ASP A 1 82 ? 21.508 3.132 27.008 1.00 57.02 82 ASP A CA 1
ATOM 560 C C . ASP A 1 82 ? 22.555 3.367 28.091 1.00 45.81 82 ASP A C 1
ATOM 561 O O . ASP A 1 82 ? 22.451 4.285 28.908 1.00 55.79 82 ASP A O 1
ATOM 566 N N . GLN A 1 83 ? 23.582 2.529 28.094 1.00 43.98 83 GLN A N 1
ATOM 567 C CA . GLN A 1 83 ? 24.661 2.676 29.054 1.00 41.93 83 GLN A CA 1
ATOM 568 C C . GLN A 1 83 ? 25.970 2.224 28.428 1.00 39.30 83 GLN A C 1
ATOM 569 O O . GLN A 1 83 ? 25.979 1.488 27.450 1.00 39.59 83 GLN A O 1
ATOM 575 N N . LYS A 1 84 ? 27.073 2.675 29.008 1.00 39.30 84 LYS A N 1
ATOM 576 C CA . LYS A 1 84 ? 28.398 2.321 28.535 1.00 38.42 84 LYS A CA 1
ATOM 577 C C . LYS A 1 84 ? 28.670 0.846 28.800 1.00 37.55 84 LYS A C 1
ATOM 578 O O . LYS A 1 84 ? 28.519 0.380 29.929 1.00 35.74 84 LYS A O 1
ATOM 584 N N . ILE A 1 85 ? 29.068 0.126 27.753 1.00 35.97 85 ILE A N 1
ATOM 585 C CA . ILE A 1 85 ? 29.389 -1.296 27.859 1.00 32.41 85 ILE A CA 1
ATOM 586 C C . ILE A 1 85 ? 30.798 -1.524 27.315 1.00 33.40 85 ILE A C 1
ATOM 587 O O . ILE A 1 85 ? 31.024 -1.546 26.097 1.00 35.60 85 ILE A O 1
ATOM 592 N N . THR A 1 86 ? 31.759 -1.695 28.211 1.00 31.66 86 THR A N 1
ATOM 593 C CA . THR A 1 86 ? 33.134 -1.884 27.780 1.00 31.30 86 THR A CA 1
ATOM 594 C C . THR A 1 86 ? 33.426 -3.336 27.402 1.00 30.02 86 THR A C 1
ATOM 595 O O . THR A 1 86 ? 34.081 -4.073 28.144 1.00 30.40 86 THR A O 1
ATOM 599 N N . GLY A 1 87 ? 32.927 -3.734 26.234 1.00 29.10 87 GLY A N 1
ATOM 600 C CA . GLY A 1 87 ? 33.152 -5.076 25.732 1.00 29.19 87 GLY A CA 1
ATOM 601 C C . GLY A 1 87 ? 31.958 -5.996 25.896 1.00 30.35 87 GLY A C 1
ATOM 602 O O . GLY A 1 87 ? 31.725 -6.520 26.988 1.00 30.98 87 GLY A O 1
ATOM 603 N N . MET A 1 88 ? 31.190 -6.192 24.827 1.00 29.68 88 MET A N 1
ATOM 604 C CA . MET A 1 88 ? 30.045 -7.090 24.899 1.00 30.56 88 MET A CA 1
ATOM 605 C C . MET A 1 88 ? 30.545 -8.465 25.332 1.00 31.40 88 MET A C 1
ATOM 606 O O . MET A 1 88 ? 29.836 -9.219 26.001 1.00 31.87 88 MET A O 1
ATOM 611 N N . VAL A 1 89 ? 31.784 -8.771 24.951 1.00 30.83 89 VAL A N 1
ATOM 612 C CA . VAL A 1 89 ? 32.463 -9.993 25.360 1.00 28.84 89 VAL A CA 1
ATOM 613 C C . VAL A 1 89 ? 33.810 -9.513 25.890 1.00 29.63 89 VAL A C 1
ATOM 614 O O . VAL A 1 89 ? 34.530 -8.789 25.193 1.00 33.50 89 VAL A O 1
ATOM 618 N N . ARG A 1 90 ? 34.154 -9.899 27.114 1.00 27.98 90 ARG A N 1
ATOM 619 C CA . ARG A 1 90 ? 35.401 -9.432 27.708 1.00 28.96 90 ARG A CA 1
ATOM 620 C C . ARG A 1 90 ? 35.954 -10.300 28.835 1.00 30.32 90 ARG A C 1
ATOM 621 O O . ARG A 1 90 ? 35.366 -11.325 29.201 1.00 29.37 90 ARG A O 1
ATOM 629 N N . SER A 1 91 ? 37.094 -9.869 29.372 1.00 28.99 91 SER A N 1
ATOM 630 C CA . SER A 1 91 ? 37.735 -10.541 30.494 1.00 30.59 91 SER A CA 1
ATOM 631 C C . SER A 1 91 ? 37.695 -9.557 31.649 1.00 30.39 91 SER A C 1
ATOM 632 O O . SER A 1 91 ? 37.551 -8.347 31.438 1.00 30.70 91 SER A O 1
ATOM 635 N N . ALA A 1 92 ? 37.834 -10.071 32.864 1.00 31.60 92 ALA A N 1
ATOM 636 C CA . ALA A 1 92 ? 37.726 -9.244 34.065 1.00 32.31 92 ALA A CA 1
ATOM 637 C C . ALA A 1 92 ? 38.862 -8.259 34.313 1.00 31.96 92 ALA A C 1
ATOM 638 O O . ALA A 1 92 ? 40.026 -8.603 34.227 1.00 23.02 92 ALA A O 1
ATOM 640 N N . TYR A 1 93 ? 38.500 -7.017 34.604 1.00 33.56 93 TYR A N 1
ATOM 641 C CA . TYR A 1 93 ? 39.479 -5.998 34.949 1.00 38.93 93 TYR A CA 1
ATOM 642 C C . TYR A 1 93 ? 40.200 -6.502 36.203 1.00 35.58 93 TYR A C 1
ATOM 643 O O . TYR A 1 93 ? 39.617 -7.216 37.014 1.00 39.43 93 TYR A O 1
ATOM 652 N N . GLY A 1 94 ? 41.471 -6.147 36.351 1.00 35.01 94 GLY A N 1
ATOM 653 C CA . GLY A 1 94 ? 42.209 -6.546 37.536 1.00 30.86 94 GLY A CA 1
ATOM 654 C C . GLY A 1 94 ? 42.462 -8.033 37.743 1.00 35.91 94 GLY A C 1
ATOM 655 O O . GLY A 1 94 ? 42.892 -8.443 38.826 1.00 32.65 94 GLY A O 1
ATOM 656 N N . GLU A 1 95 ? 42.186 -8.852 36.733 1.00 34.64 95 GLU A N 1
ATOM 657 C CA . GLU A 1 95 ? 42.457 -10.282 36.822 1.00 29.39 95 GLU A CA 1
ATOM 658 C C . GLU A 1 95 ? 43.280 -10.669 35.612 1.00 30.82 95 GLU A C 1
ATOM 659 O O . GLU A 1 95 ? 42.985 -10.246 34.504 1.00 35.92 95 GLU A O 1
ATOM 665 N N . GLU A 1 96 ? 44.329 -11.452 35.815 1.00 30.34 96 GLU A N 1
ATOM 666 C CA . GLU A 1 96 ? 45.137 -11.903 34.691 1.00 32.75 96 GLU A CA 1
ATOM 667 C C . GLU A 1 96 ? 44.473 -13.147 34.116 1.00 32.08 96 GLU A C 1
ATOM 668 O O . GLU A 1 96 ? 44.675 -14.252 34.605 1.00 31.99 96 GLU A O 1
ATOM 674 N N . THR A 1 97 ? 43.662 -12.955 33.082 1.00 31.94 97 THR A N 1
ATOM 675 C CA . THR A 1 97 ? 42.942 -14.056 32.460 1.00 29.68 97 THR A CA 1
ATOM 676 C C . THR A 1 97 ? 43.805 -14.706 31.380 1.00 31.81 97 THR A C 1
ATOM 677 O O . THR A 1 97 ? 44.507 -14.018 30.641 1.00 32.21 97 THR A O 1
ATOM 681 N N . SER A 1 98 ? 43.742 -16.032 31.285 1.00 30.23 98 SER A N 1
ATOM 682 C CA . SER A 1 98 ? 44.567 -16.768 30.336 1.00 31.31 98 SER A CA 1
ATOM 683 C C . SER A 1 98 ? 43.816 -17.842 29.552 1.00 31.39 98 SER A C 1
ATOM 684 O O . SER A 1 98 ? 42.808 -18.380 30.011 1.00 33.26 98 SER A O 1
ATOM 687 N N . ASN A 1 99 ? 44.319 -18.144 28.363 1.00 31.21 99 ASN A N 1
ATOM 688 C CA . ASN A 1 99 ? 43.781 -19.229 27.557 1.00 34.59 99 ASN A CA 1
ATOM 689 C C . ASN A 1 99 ? 42.280 -19.118 27.313 1.00 33.82 99 ASN A C 1
ATOM 690 O O . ASN A 1 99 ? 41.496 -19.907 27.853 1.00 33.76 99 ASN A O 1
ATOM 695 N N . PHE A 1 100 ? 41.882 -18.137 26.501 1.00 31.54 100 PHE A N 1
ATOM 696 C CA . PHE A 1 100 ? 40.468 -17.917 26.197 1.00 32.35 100 PHE A CA 1
ATOM 697 C C . PHE A 1 100 ? 40.314 -17.210 24.851 1.00 33.52 100 PHE A C 1
ATOM 698 O O . PHE A 1 100 ? 41.318 -16.829 24.230 1.00 38.63 100 PHE A O 1
ATOM 706 N N . GLY A 1 101 ? 39.071 -17.061 24.395 1.00 31.85 101 GLY A N 1
ATOM 707 C CA . GLY A 1 101 ? 38.819 -16.411 23.121 1.00 23.79 101 GLY A CA 1
ATOM 708 C C . GLY A 1 101 ? 37.457 -16.732 22.538 1.00 30.58 101 GLY A C 1
ATOM 709 O O . GLY A 1 101 ? 36.545 -17.187 23.250 1.00 28.01 101 GLY A O 1
ATOM 710 N N . MET A 1 102 ? 37.304 -16.499 21.237 1.00 29.98 102 MET A N 1
ATOM 711 C CA . MET A 1 102 ? 36.038 -16.760 20.563 1.00 32.58 102 MET A CA 1
ATOM 712 C C . MET A 1 102 ? 36.230 -16.946 19.053 1.00 31.84 102 MET A C 1
ATOM 713 O O . MET A 1 102 ? 37.217 -16.472 18.470 1.00 32.97 102 MET A O 1
ATOM 718 N N . ARG A 1 103 ? 35.276 -17.612 18.412 1.00 31.47 103 ARG A N 1
ATOM 719 C CA . ARG A 1 103 ? 35.379 -17.850 16.983 1.00 31.30 103 ARG A CA 1
ATOM 720 C C . ARG A 1 103 ? 34.036 -18.085 16.305 1.00 31.47 103 ARG A C 1
ATOM 721 O O . ARG A 1 103 ? 33.032 -18.411 16.953 1.00 33.09 103 ARG A O 1
ATOM 729 N N . ASP A 1 104 ? 34.042 -17.916 14.986 1.00 30.61 104 ASP A N 1
ATOM 730 C CA . ASP A 1 104 ? 32.881 -18.182 14.133 1.00 33.43 104 ASP A CA 1
ATOM 731 C C . ASP A 1 104 ? 31.548 -17.629 14.613 1.00 32.28 104 ASP A C 1
ATOM 732 O O . ASP A 1 104 ? 30.580 -18.377 14.790 1.00 30.59 104 ASP A O 1
ATOM 737 N N . LEU A 1 105 ? 31.501 -16.314 14.815 1.00 32.62 105 LEU A N 1
ATOM 738 C CA . LEU A 1 105 ? 30.272 -15.649 15.247 1.00 32.86 105 LEU A CA 1
ATOM 739 C C . LEU A 1 105 ? 30.349 -14.153 14.974 1.00 32.17 105 LEU A C 1
ATOM 740 O O . LEU A 1 105 ? 31.367 -13.644 14.500 1.00 33.57 105 LEU A O 1
ATOM 745 N N . THR A 1 106 ? 29.272 -13.451 15.291 1.00 30.47 106 THR A N 1
ATOM 746 C CA . THR A 1 106 ? 29.214 -12.024 15.060 1.00 31.38 106 THR A CA 1
ATOM 747 C C . THR A 1 106 ? 28.715 -11.269 16.280 1.00 32.67 106 THR A C 1
ATOM 748 O O . THR A 1 106 ? 27.771 -11.699 16.948 1.00 33.55 106 THR A O 1
ATOM 752 N N . LEU A 1 107 ? 29.380 -10.161 16.590 1.00 30.41 107 LEU A N 1
ATOM 753 C CA . LEU A 1 107 ? 28.956 -9.314 17.692 1.00 28.32 107 LEU A CA 1
ATOM 754 C C . LEU A 1 107 ? 28.386 -8.062 17.033 1.00 31.32 107 LEU A C 1
ATOM 755 O O . LEU A 1 107 ? 29.054 -7.409 16.219 1.00 29.83 107 LEU A O 1
ATOM 760 N N . ASP A 1 108 ? 27.136 -7.758 17.357 1.00 32.61 108 ASP A N 1
ATOM 761 C CA . ASP A 1 108 ? 26.430 -6.623 16.773 1.00 33.37 108 ASP A CA 1
ATOM 762 C C . ASP A 1 108 ? 26.091 -5.633 17.874 1.00 32.38 108 ASP A C 1
ATOM 763 O O . ASP A 1 108 ? 25.308 -5.941 18.772 1.00 33.31 108 ASP A O 1
ATOM 768 N N . GLY A 1 109 ? 26.677 -4.443 17.788 1.00 32.26 109 GLY A N 1
ATOM 769 C CA . GLY A 1 109 ? 26.450 -3.428 18.805 1.00 30.36 109 GLY A CA 1
ATOM 770 C C . GLY A 1 109 ? 25.126 -2.693 18.741 1.00 31.95 109 GLY A C 1
ATOM 771 O O . GLY A 1 109 ? 24.802 -1.927 19.650 1.00 30.93 109 GLY A O 1
ATOM 772 N N . ASN A 1 110 ? 24.366 -2.904 17.671 1.00 33.71 110 ASN A N 1
ATOM 773 C CA . ASN A 1 110 ? 23.051 -2.274 17.525 1.00 36.00 110 ASN A CA 1
ATOM 774 C C . ASN A 1 110 ? 23.066 -0.796 17.931 1.00 35.64 110 ASN A C 1
ATOM 775 O O . ASN A 1 110 ? 22.208 -0.331 18.687 1.00 37.35 110 ASN A O 1
ATOM 780 N N . ARG A 1 111 ? 24.041 -0.042 17.431 1.00 36.28 111 ARG A N 1
ATOM 781 C CA . ARG A 1 111 ? 24.142 1.364 17.801 1.00 37.10 111 ARG A CA 1
ATOM 782 C C . ARG A 1 111 ? 23.005 2.230 17.255 1.00 37.50 111 ARG A C 1
ATOM 783 O O . ARG A 1 111 ? 22.745 3.307 17.788 1.00 33.62 111 ARG A O 1
ATOM 791 N N . ASP A 1 112 ? 22.333 1.770 16.199 1.00 35.46 112 ASP A N 1
ATOM 792 C CA . ASP A 1 112 ? 21.204 2.530 15.653 1.00 37.97 112 ASP A CA 1
ATOM 793 C C . ASP A 1 112 ? 20.043 2.577 16.645 1.00 36.55 112 ASP A C 1
ATOM 794 O O . ASP A 1 112 ? 19.246 3.516 16.632 1.00 37.51 112 ASP A O 1
ATOM 799 N N . ASN A 1 113 ? 19.957 1.562 17.504 1.00 36.08 113 ASN A N 1
ATOM 800 C CA . ASN A 1 113 ? 18.856 1.466 18.460 1.00 38.13 113 ASN A CA 1
ATOM 801 C C . ASN A 1 113 ? 19.264 1.511 19.929 1.00 35.20 113 ASN A C 1
ATOM 802 O O . ASN A 1 113 ? 18.512 1.074 20.798 1.00 37.14 113 ASN A O 1
ATOM 807 N N . THR A 1 114 ? 20.452 2.035 20.205 1.00 35.56 114 THR A N 1
ATOM 808 C CA . THR A 1 114 ? 20.933 2.134 21.578 1.00 36.50 114 THR A CA 1
ATOM 809 C C . THR A 1 114 ? 21.775 3.389 21.743 1.00 36.44 114 THR A C 1
ATOM 810 O O . THR A 1 114 ? 22.106 4.059 20.769 1.00 37.78 114 THR A O 1
ATOM 814 N N . SER A 1 115 ? 22.120 3.708 22.982 1.00 35.59 115 SER A N 1
ATOM 815 C CA . SER A 1 115 ? 22.964 4.857 23.250 1.00 40.27 115 SER A CA 1
ATOM 816 C C . SER A 1 115 ? 24.038 4.416 24.233 1.00 35.19 115 SER A C 1
ATOM 817 O O . SER A 1 115 ? 23.914 3.357 24.866 1.00 33.81 115 SER A O 1
ATOM 820 N N . GLY A 1 116 ? 25.084 5.222 24.364 1.00 33.53 116 GLY A N 1
ATOM 821 C CA . GLY A 1 116 ? 26.174 4.864 25.252 1.00 31.34 116 GLY A CA 1
ATOM 822 C C . GLY A 1 116 ? 27.319 4.231 24.468 1.00 32.83 116 GLY A C 1
ATOM 823 O O . GLY A 1 116 ? 27.089 3.571 23.450 1.00 29.38 116 GLY A O 1
ATOM 824 N N . LYS A 1 117 ? 28.548 4.431 24.937 1.00 31.32 117 LYS A N 1
ATOM 825 C CA . LYS A 1 117 ? 29.719 3.876 24.273 1.00 33.92 117 LYS A CA 1
ATOM 826 C C . LYS A 1 117 ? 29.797 2.360 24.467 1.00 33.23 117 LYS A C 1
ATOM 827 O O . LYS A 1 117 ? 29.950 1.874 25.597 1.00 32.95 117 LYS A O 1
ATOM 833 N N . VAL A 1 118 ? 29.696 1.624 23.362 1.00 30.33 118 VAL A N 1
ATOM 834 C CA . VAL A 1 118 ? 29.720 0.169 23.403 1.00 30.35 118 VAL A CA 1
ATOM 835 C C . VAL A 1 118 ? 30.860 -0.378 22.561 1.00 30.30 118 VAL A C 1
ATOM 836 O O . VAL A 1 118 ? 30.970 -0.066 21.377 1.00 36.44 118 VAL A O 1
ATOM 840 N N . ASP A 1 119 ? 31.710 -1.193 23.175 1.00 30.19 119 ASP A N 1
ATOM 841 C CA . ASP A 1 119 ? 32.830 -1.800 22.457 1.00 33.02 119 ASP A CA 1
ATOM 842 C C . ASP A 1 119 ? 32.561 -3.297 22.266 1.00 30.63 119 ASP A C 1
ATOM 843 O O . ASP A 1 119 ? 32.098 -3.970 23.186 1.00 32.02 119 ASP A O 1
ATOM 848 N N . GLY A 1 120 ? 32.848 -3.808 21.071 1.00 30.03 120 GLY A N 1
ATOM 849 C CA . GLY A 1 120 ? 32.595 -5.215 20.793 1.00 28.72 120 GLY A CA 1
ATOM 850 C C . GLY A 1 120 ? 33.379 -6.161 21.692 1.00 30.23 120 GLY A C 1
ATOM 851 O O . GLY A 1 120 ? 32.801 -6.928 22.477 1.00 24.96 120 GLY A O 1
ATOM 852 N N . TRP A 1 121 ? 34.701 -6.121 21.574 1.00 28.78 121 TRP A N 1
ATOM 853 C CA . TRP A 1 121 ? 35.556 -6.967 22.396 1.00 29.72 121 TRP A CA 1
ATOM 854 C C . TRP A 1 121 ? 36.525 -6.136 23.218 1.00 29.01 121 TRP A C 1
ATOM 855 O O . TRP A 1 121 ? 37.082 -5.148 22.726 1.00 27.17 121 TRP A O 1
ATOM 866 N N . PHE A 1 122 ? 36.725 -6.552 24.463 1.00 27.02 122 PHE A N 1
ATOM 867 C CA . PHE A 1 122 ? 37.674 -5.896 25.342 1.00 27.91 122 PHE A CA 1
ATOM 868 C C . PHE A 1 122 ? 38.293 -6.935 26.273 1.00 27.53 122 PHE A C 1
ATOM 869 O O . PHE A 1 122 ? 37.616 -7.865 26.701 1.00 27.16 122 PHE A O 1
ATOM 877 N N . ASN A 1 123 ? 39.581 -6.781 26.569 1.00 26.08 123 ASN A N 1
ATOM 878 C CA . ASN A 1 123 ? 40.266 -7.673 27.502 1.00 27.24 123 ASN A CA 1
ATOM 879 C C . ASN A 1 123 ? 41.561 -7.011 27.917 1.00 29.26 123 ASN A C 1
ATOM 880 O O . ASN A 1 123 ? 42.107 -6.178 27.178 1.00 29.16 123 ASN A O 1
ATOM 885 N N . GLY A 1 124 ? 42.049 -7.366 29.102 1.00 29.66 124 GLY A N 1
ATOM 886 C CA . GLY A 1 124 ? 43.277 -6.775 29.600 1.00 30.42 124 GLY A CA 1
ATOM 887 C C . GLY A 1 124 ? 43.339 -6.921 31.106 1.00 31.65 124 GLY A C 1
ATOM 888 O O . GLY A 1 124 ? 42.476 -7.548 31.706 1.00 31.85 124 GLY A O 1
ATOM 889 N N . TYR A 1 125 ? 44.352 -6.339 31.727 1.00 32.64 125 TYR A N 1
ATOM 890 C CA . TYR A 1 125 ? 44.500 -6.449 33.167 1.00 30.61 125 TYR A CA 1
ATOM 891 C C . TYR A 1 125 ? 44.176 -5.120 33.835 1.00 31.62 125 TYR A C 1
ATOM 892 O O . TYR A 1 125 ? 43.037 -4.882 34.249 1.00 31.95 125 TYR A O 1
ATOM 901 N N . ILE A 1 126 ? 45.176 -4.249 33.923 1.00 30.58 126 ILE A N 1
ATOM 902 C CA . ILE A 1 126 ? 45.003 -2.935 34.537 1.00 33.35 126 ILE A CA 1
ATOM 903 C C . ILE A 1 126 ? 45.872 -1.897 33.835 1.00 31.74 126 ILE A C 1
ATOM 904 O O . ILE A 1 126 ? 47.079 -2.076 33.711 1.00 31.71 126 ILE A O 1
ATOM 909 N N . PRO A 1 127 ? 45.262 -0.807 33.351 1.00 30.17 127 PRO A N 1
ATOM 910 C CA . PRO A 1 127 ? 46.044 0.237 32.680 1.00 32.14 127 PRO A CA 1
ATOM 911 C C . PRO A 1 127 ? 47.113 0.743 33.656 1.00 34.96 127 PRO A C 1
ATOM 912 O O . PRO A 1 127 ? 46.799 1.140 34.781 1.00 36.63 127 PRO A O 1
ATOM 916 N N . GLY A 1 128 ? 48.372 0.694 33.239 1.00 34.99 128 GLY A N 1
ATOM 917 C CA . GLY A 1 128 ? 49.437 1.140 34.118 1.00 31.19 128 GLY A CA 1
ATOM 918 C C . GLY A 1 128 ? 49.736 0.138 35.224 1.00 37.56 128 GLY A C 1
ATOM 919 O O . GLY A 1 128 ? 50.591 0.381 36.071 1.00 36.14 128 GLY A O 1
ATOM 920 N N . GLY A 1 129 ? 49.029 -0.990 35.221 1.00 36.33 129 GLY A N 1
ATOM 921 C CA . GLY A 1 129 ? 49.239 -1.991 36.249 1.00 37.43 129 GLY A CA 1
ATOM 922 C C . GLY A 1 129 ? 50.148 -3.133 35.821 1.00 39.38 129 GLY A C 1
ATOM 923 O O . GLY A 1 129 ? 50.304 -3.416 34.628 1.00 37.98 129 GLY A O 1
ATOM 924 N N . ASP A 1 130 ? 50.730 -3.815 36.804 1.00 39.45 130 ASP A N 1
ATOM 925 C CA . ASP A 1 130 ? 51.645 -4.923 36.545 1.00 44.34 130 ASP A CA 1
ATOM 926 C C . ASP A 1 130 ? 50.904 -6.257 36.392 1.00 39.73 130 ASP A C 1
ATOM 927 O O . ASP A 1 130 ? 50.573 -6.916 37.383 1.00 44.98 130 ASP A O 1
ATOM 932 N N . GLY A 1 131 ? 50.664 -6.658 35.148 1.00 36.83 131 GLY A N 1
ATOM 933 C CA . GLY A 1 131 ? 49.963 -7.903 34.885 1.00 33.18 131 GLY A CA 1
ATOM 934 C C . GLY A 1 131 ? 49.392 -7.917 33.482 1.00 33.32 131 GLY A C 1
ATOM 935 O O . GLY A 1 131 ? 49.369 -6.876 32.811 1.00 27.78 131 GLY A O 1
ATOM 936 N N . ALA A 1 132 ? 48.921 -9.077 33.031 1.00 30.77 132 ALA A N 1
ATOM 937 C CA . ALA A 1 132 ? 48.391 -9.181 31.679 1.00 31.15 132 ALA A CA 1
ATOM 938 C C . ALA A 1 132 ? 47.557 -10.421 31.401 1.00 30.94 132 ALA A C 1
ATOM 939 O O . ALA A 1 132 ? 47.658 -11.430 32.104 1.00 31.60 132 ALA A O 1
ATOM 941 N N . ASP A 1 133 ? 46.719 -10.329 30.371 1.00 28.84 133 ASP A N 1
ATOM 942 C CA . ASP A 1 133 ? 45.971 -11.487 29.910 1.00 28.84 133 ASP A CA 1
ATOM 943 C C . ASP A 1 133 ? 46.980 -12.174 29.015 1.00 28.92 133 ASP A C 1
ATOM 944 O O . ASP A 1 133 ? 47.865 -11.521 28.444 1.00 27.13 133 ASP A O 1
ATOM 949 N N . ARG A 1 134 ? 46.854 -13.483 28.890 1.00 28.32 134 ARG A N 1
ATOM 950 C CA . ARG A 1 134 ? 47.795 -14.240 28.089 1.00 31.33 134 ARG A CA 1
ATOM 951 C C . ARG A 1 134 ? 47.100 -15.338 27.303 1.00 31.53 134 ARG A C 1
ATOM 952 O O . ARG A 1 134 ? 46.082 -15.895 27.739 1.00 31.29 134 ARG A O 1
ATOM 960 N N . ASP A 1 135 ? 47.646 -15.634 26.130 1.00 31.58 135 ASP A N 1
ATOM 961 C CA . ASP A 1 135 ? 47.156 -16.750 25.345 1.00 36.14 135 ASP A CA 1
ATOM 962 C C . ASP A 1 135 ? 45.701 -16.567 24.924 1.00 31.81 135 ASP A C 1
ATOM 963 O O . ASP A 1 135 ? 44.832 -17.331 25.337 1.00 30.04 135 ASP A O 1
ATOM 968 N N . VAL A 1 136 ? 45.448 -15.565 24.089 1.00 31.24 136 VAL A N 1
ATOM 969 C CA . VAL A 1 136 ? 44.096 -15.271 23.629 1.00 28.81 136 VAL A CA 1
ATOM 970 C C . VAL A 1 136 ? 43.992 -15.471 22.123 1.00 28.16 136 VAL A C 1
ATOM 971 O O . VAL A 1 136 ? 44.833 -14.984 21.365 1.00 29.57 136 VAL A O 1
ATOM 975 N N . THR A 1 137 ? 42.955 -16.178 21.693 1.00 27.15 137 THR A N 1
ATOM 976 C CA . THR A 1 137 ? 42.780 -16.467 20.278 1.00 29.89 137 THR A CA 1
ATOM 977 C C . THR A 1 137 ? 41.384 -16.144 19.771 1.00 30.44 137 THR A C 1
ATOM 978 O O . THR A 1 137 ? 40.390 -16.664 20.271 1.00 32.51 137 THR A O 1
ATOM 982 N N . ILE A 1 138 ? 41.330 -15.282 18.763 1.00 30.18 138 ILE A N 1
ATOM 983 C CA . ILE A 1 138 ? 40.079 -14.891 18.139 1.00 26.22 138 ILE A CA 1
ATOM 984 C C . ILE A 1 138 ? 40.197 -15.245 16.667 1.00 29.82 138 ILE A C 1
ATOM 985 O O . ILE A 1 138 ? 41.125 -14.805 15.983 1.00 29.33 138 ILE A O 1
ATOM 990 N N . GLU A 1 139 ? 39.253 -16.038 16.181 1.00 30.69 139 GLU A N 1
ATOM 991 C CA . GLU A 1 139 ? 39.284 -16.481 14.795 1.00 32.09 139 GLU A CA 1
ATOM 992 C C . GLU A 1 139 ? 37.945 -16.358 14.099 1.00 29.06 139 GLU A C 1
ATOM 993 O O . GLU A 1 139 ? 36.918 -16.767 14.635 1.00 28.54 139 GLU A O 1
ATOM 999 N N . ARG A 1 140 ? 37.963 -15.791 12.899 1.00 28.44 140 ARG A N 1
ATOM 1000 C CA . ARG A 1 140 ? 36.757 -15.688 12.094 1.00 29.80 140 ARG A CA 1
ATOM 1001 C C . ARG A 1 140 ? 35.579 -15.121 12.880 1.00 30.72 140 ARG A C 1
ATOM 1002 O O . ARG A 1 140 ? 34.529 -15.771 13.007 1.00 31.23 140 ARG A O 1
ATOM 1010 N N . VAL A 1 141 ? 35.768 -13.922 13.426 1.00 29.38 141 VAL A N 1
ATOM 1011 C CA . VAL A 1 141 ? 34.717 -13.226 14.150 1.00 28.29 141 VAL A CA 1
ATOM 1012 C C . VAL A 1 141 ? 34.475 -11.873 13.492 1.00 29.37 141 VAL A C 1
ATOM 1013 O O . VAL A 1 141 ? 35.412 -11.200 13.066 1.00 30.63 141 VAL A O 1
ATOM 1017 N N . GLU A 1 142 ? 33.209 -11.480 13.422 1.00 29.86 142 GLU A N 1
ATOM 1018 C CA . GLU A 1 142 ? 32.820 -10.210 12.833 1.00 28.19 142 GLU A CA 1
ATOM 1019 C C . GLU A 1 142 ? 32.248 -9.316 13.926 1.00 28.96 142 GLU A C 1
ATOM 1020 O O . GLU A 1 142 ? 31.385 -9.747 14.692 1.00 27.80 142 GLU A O 1
ATOM 1026 N N . VAL A 1 143 ? 32.749 -8.086 14.005 1.00 28.22 143 VAL A N 1
ATOM 1027 C CA . VAL A 1 143 ? 32.257 -7.112 14.972 1.00 29.19 143 VAL A CA 1
ATOM 1028 C C . VAL A 1 143 ? 31.744 -5.917 14.176 1.00 29.45 143 VAL A C 1
ATOM 1029 O O . VAL A 1 143 ? 32.465 -5.352 13.351 1.00 30.53 143 VAL A O 1
ATOM 1033 N N . ARG A 1 144 ? 30.508 -5.522 14.439 1.00 28.08 144 ARG A N 1
ATOM 1034 C CA . ARG A 1 144 ? 29.897 -4.445 13.673 1.00 29.61 144 ARG A CA 1
ATOM 1035 C C . ARG A 1 144 ? 28.881 -3.657 14.484 1.00 28.90 144 ARG A C 1
ATOM 1036 O O . ARG A 1 144 ? 28.368 -4.133 15.499 1.00 27.52 144 ARG A O 1
ATOM 1044 N N . GLU A 1 145 ? 28.588 -2.454 14.008 1.00 29.30 145 GLU A N 1
ATOM 1045 C CA . GLU A 1 145 ? 27.593 -1.580 14.623 1.00 30.15 145 GLU A CA 1
ATOM 1046 C C . GLU A 1 145 ? 27.839 -1.207 16.084 1.00 30.25 145 GLU A C 1
ATOM 1047 O O . GLU A 1 145 ? 26.899 -0.898 16.815 1.00 30.94 145 GLU A O 1
ATOM 1053 N N . MET A 1 146 ? 29.097 -1.228 16.512 1.00 30.99 146 MET A N 1
ATOM 1054 C CA . MET A 1 146 ? 29.437 -0.797 17.867 1.00 31.10 146 MET A CA 1
ATOM 1055 C C . MET A 1 146 ? 29.529 0.726 17.861 1.00 31.80 146 MET A C 1
ATOM 1056 O O . MET A 1 146 ? 30.090 1.311 16.932 1.00 32.74 146 MET A O 1
ATOM 1061 N N . SER A 1 147 ? 28.988 1.375 18.885 1.00 31.33 147 SER A N 1
ATOM 1062 C CA . SER A 1 147 ? 29.068 2.827 18.955 1.00 31.99 147 SER A CA 1
ATOM 1063 C C . SER A 1 147 ? 30.513 3.224 19.253 1.00 31.84 147 SER A C 1
ATOM 1064 O O . SER A 1 147 ? 30.942 4.341 18.939 1.00 30.27 147 SER A O 1
ATOM 1067 N N . GLY A 1 148 ? 31.255 2.299 19.860 1.00 29.86 148 GLY A N 1
ATOM 1068 C CA . GLY A 1 148 ? 32.651 2.551 20.193 1.00 29.33 148 GLY A CA 1
ATOM 1069 C C . GLY A 1 148 ? 33.631 1.798 19.309 1.00 27.95 148 GLY A C 1
ATOM 1070 O O . GLY A 1 148 ? 33.563 1.898 18.082 1.00 28.89 148 GLY A O 1
ATOM 1071 N N . TYR A 1 149 ? 34.541 1.050 19.932 1.00 26.90 149 TYR A N 1
ATOM 1072 C CA . TYR A 1 149 ? 35.535 0.255 19.211 1.00 27.25 149 TYR A CA 1
ATOM 1073 C C . TYR A 1 149 ? 34.977 -1.100 18.772 1.00 27.06 149 TYR A C 1
ATOM 1074 O O . TYR A 1 149 ? 34.000 -1.593 19.334 1.00 28.30 149 TYR A O 1
ATOM 1083 N N . GLY A 1 150 ? 35.606 -1.692 17.760 1.00 27.60 150 GLY A N 1
ATOM 1084 C CA . GLY A 1 150 ? 35.211 -3.011 17.305 1.00 27.28 150 GLY A CA 1
ATOM 1085 C C . GLY A 1 150 ? 35.932 -4.006 18.199 1.00 28.01 150 GLY A C 1
ATOM 1086 O O . GLY A 1 150 ? 35.373 -4.461 19.197 1.00 27.83 150 GLY A O 1
ATOM 1087 N N . PHE A 1 151 ? 37.172 -4.342 17.847 1.00 26.67 151 PHE A N 1
ATOM 1088 C CA . PHE A 1 151 ? 37.978 -5.246 18.670 1.00 28.19 151 PHE A CA 1
ATOM 1089 C C . PHE A 1 151 ? 38.913 -4.365 19.506 1.00 28.47 151 PHE A C 1
ATOM 1090 O O . PHE A 1 151 ? 39.729 -3.607 18.955 1.00 27.25 151 PHE A O 1
ATOM 1098 N N . ASP A 1 152 ? 38.826 -4.466 20.827 1.00 25.67 152 ASP A N 1
ATOM 1099 C CA . ASP A 1 152 ? 39.661 -3.619 21.672 1.00 25.91 152 ASP A CA 1
ATOM 1100 C C . ASP A 1 152 ? 40.546 -4.383 22.671 1.00 26.82 152 ASP A C 1
ATOM 1101 O O . ASP A 1 152 ? 40.440 -4.179 23.877 1.00 28.96 152 ASP A O 1
ATOM 1106 N N . PRO A 1 153 ? 41.400 -5.309 22.183 1.00 26.41 153 PRO A N 1
ATOM 1107 C CA . PRO A 1 153 ? 42.275 -6.029 23.121 1.00 26.46 153 PRO A CA 1
ATOM 1108 C C . PRO A 1 153 ? 43.114 -4.948 23.813 1.00 30.97 153 PRO A C 1
ATOM 1109 O O . PRO A 1 153 ? 43.636 -4.049 23.149 1.00 29.02 153 PRO A O 1
ATOM 1113 N N . HIS A 1 154 ? 43.252 -5.043 25.133 1.00 29.47 154 HIS A N 1
ATOM 1114 C CA . HIS A 1 154 ? 43.835 -3.959 25.919 1.00 27.93 154 HIS A CA 1
ATOM 1115 C C . HIS A 1 154 ? 45.001 -4.301 26.847 1.00 29.77 154 HIS A C 1
ATOM 1116 O O . HIS A 1 154 ? 45.376 -5.468 27.019 1.00 30.57 154 HIS A O 1
ATOM 1123 N N . GLU A 1 155 ? 45.553 -3.256 27.461 1.00 28.26 155 GLU A N 1
ATOM 1124 C CA . GLU A 1 155 ? 46.686 -3.355 28.386 1.00 30.05 155 GLU A CA 1
ATOM 1125 C C . GLU A 1 155 ? 46.415 -4.219 29.626 1.00 29.82 155 GLU A C 1
ATOM 1126 O O . GLU A 1 155 ? 45.520 -3.937 30.408 1.00 32.04 155 GLU A O 1
ATOM 1132 N N . GLN A 1 156 ? 47.160 -5.306 29.805 1.00 31.50 156 GLN A N 1
ATOM 1133 C CA . GLN A 1 156 ? 48.204 -5.755 28.889 1.00 29.91 156 GLN A CA 1
ATOM 1134 C C . GLN A 1 156 ? 47.722 -7.097 28.355 1.00 29.98 156 GLN A C 1
ATOM 1135 O O . GLN A 1 156 ? 47.010 -7.824 29.058 1.00 30.62 156 GLN A O 1
ATOM 1141 N N . THR A 1 157 ? 48.098 -7.426 27.127 1.00 28.11 157 THR A N 1
ATOM 1142 C CA . THR A 1 157 ? 47.756 -8.727 26.569 1.00 29.02 157 THR A CA 1
ATOM 1143 C C . THR A 1 157 ? 48.979 -9.297 25.856 1.00 30.08 157 THR A C 1
ATOM 1144 O O . THR A 1 157 ? 49.525 -8.671 24.924 1.00 24.60 157 THR A O 1
ATOM 1148 N N . ILE A 1 158 ? 49.409 -10.471 26.315 1.00 28.36 158 ILE A N 1
ATOM 1149 C CA . ILE A 1 158 ? 50.579 -11.141 25.767 1.00 30.48 158 ILE A CA 1
ATOM 1150 C C . ILE A 1 158 ? 50.150 -12.345 24.940 1.00 29.33 158 ILE A C 1
ATOM 1151 O O . ILE A 1 158 ? 49.297 -13.130 25.356 1.00 31.07 158 ILE A O 1
ATOM 1156 N N . ASN A 1 159 ? 50.753 -12.503 23.772 1.00 29.17 159 ASN A N 1
ATOM 1157 C CA . ASN A 1 159 ? 50.449 -13.649 22.921 1.00 34.32 159 ASN A CA 1
ATOM 1158 C C . ASN A 1 159 ? 48.972 -13.734 22.563 1.00 30.66 159 ASN A C 1
ATOM 1159 O O . ASN A 1 159 ? 48.299 -14.739 22.827 1.00 31.61 159 ASN A O 1
ATOM 1164 N N . LEU A 1 160 ? 48.471 -12.655 21.975 1.00 30.36 160 LEU A N 1
ATOM 1165 C CA . LEU A 1 160 ? 47.098 -12.611 21.495 1.00 31.57 160 LEU A CA 1
ATOM 1166 C C . LEU A 1 160 ? 47.181 -12.899 20.010 1.00 29.34 160 LEU A C 1
ATOM 1167 O O . LEU A 1 160 ? 48.168 -12.533 19.360 1.00 28.37 160 LEU A O 1
ATOM 1172 N N . THR A 1 161 ? 46.160 -13.562 19.485 1.00 29.08 161 THR A N 1
ATOM 1173 C CA . THR A 1 161 ? 46.094 -13.819 18.059 1.00 30.71 161 THR A CA 1
ATOM 1174 C C . THR A 1 161 ? 44.682 -13.506 17.578 1.00 29.93 161 THR A C 1
ATOM 1175 O O . THR A 1 161 ? 43.701 -14.012 18.133 1.00 30.08 161 THR A O 1
ATOM 1179 N N . ILE A 1 162 ? 44.583 -12.640 16.573 1.00 29.01 162 ILE A N 1
ATOM 1180 C CA . ILE A 1 162 ? 43.301 -12.317 15.952 1.00 28.84 162 ILE A CA 1
ATOM 1181 C C . ILE A 1 162 ? 43.493 -12.539 14.460 1.00 30.50 162 ILE A C 1
ATOM 1182 O O . ILE A 1 162 ? 44.329 -11.881 13.831 1.00 29.34 162 ILE A O 1
ATOM 1187 N N . ARG A 1 163 ? 42.731 -13.463 13.893 1.00 29.92 163 ARG A N 1
ATOM 1188 C CA . ARG A 1 163 ? 42.882 -13.751 12.472 1.00 32.13 163 ARG A CA 1
ATOM 1189 C C . ARG A 1 163 ? 41.569 -13.953 11.729 1.00 30.48 163 ARG A C 1
ATOM 1190 O O . ARG A 1 163 ? 40.531 -14.245 12.326 1.00 27.42 163 ARG A O 1
ATOM 1198 N N . ASP A 1 164 ? 41.630 -13.775 10.414 1.00 30.70 164 ASP A N 1
ATOM 1199 C CA . ASP A 1 164 ? 40.481 -13.960 9.542 1.00 25.97 164 ASP A CA 1
ATOM 1200 C C . ASP A 1 164 ? 39.207 -13.359 10.105 1.00 30.27 164 ASP A C 1
ATOM 1201 O O . ASP A 1 164 ? 38.116 -13.924 9.938 1.00 27.05 164 ASP A O 1
ATOM 1206 N N . SER A 1 165 ? 39.343 -12.210 10.758 1.00 29.58 165 SER A N 1
ATOM 1207 C CA . SER A 1 165 ? 38.197 -11.533 11.342 1.00 25.63 165 SER A CA 1
ATOM 1208 C C . SER A 1 165 ? 37.866 -10.243 10.603 1.00 29.81 165 SER A C 1
ATOM 1209 O O . SER A 1 165 ? 38.633 -9.767 9.756 1.00 31.39 165 SER A O 1
ATOM 1212 N N . VAL A 1 166 ? 36.718 -9.668 10.934 1.00 29.99 166 VAL A N 1
ATOM 1213 C CA . VAL A 1 166 ? 36.258 -8.462 10.262 1.00 26.70 166 VAL A CA 1
ATOM 1214 C C . VAL A 1 166 ? 35.622 -7.489 11.251 1.00 28.01 166 VAL A C 1
ATOM 1215 O O . VAL A 1 166 ? 34.830 -7.892 12.116 1.00 30.41 166 VAL A O 1
ATOM 1219 N N . ALA A 1 167 ? 35.969 -6.210 11.124 1.00 27.19 167 ALA A N 1
ATOM 1220 C CA . ALA A 1 167 ? 35.360 -5.182 11.953 1.00 29.81 167 ALA A CA 1
ATOM 1221 C C . ALA A 1 167 ? 34.909 -4.060 11.022 1.00 30.84 167 ALA A C 1
ATOM 1222 O O . ALA A 1 167 ? 35.706 -3.497 10.265 1.00 34.28 167 ALA A O 1
ATOM 1224 N N . HIS A 1 168 ? 33.619 -3.747 11.055 1.00 30.86 168 HIS A N 1
ATOM 1225 C CA . HIS A 1 168 ? 33.086 -2.706 10.189 1.00 32.77 168 HIS A CA 1
ATOM 1226 C C . HIS A 1 168 ? 31.906 -1.976 10.807 1.00 30.62 168 HIS A C 1
ATOM 1227 O O . HIS A 1 168 ? 31.232 -2.515 11.693 1.00 28.94 168 HIS A O 1
ATOM 1234 N N . ASP A 1 169 ? 31.687 -0.747 10.341 1.00 29.79 169 ASP A N 1
ATOM 1235 C CA . ASP A 1 169 ? 30.578 0.089 10.790 1.00 31.54 169 ASP A CA 1
ATOM 1236 C C . ASP A 1 169 ? 30.539 0.353 12.289 1.00 31.22 169 ASP A C 1
ATOM 1237 O O . ASP A 1 169 ? 29.466 0.404 12.899 1.00 33.11 169 ASP A O 1
ATOM 1242 N N . ASN A 1 170 ? 31.712 0.545 12.878 1.00 30.41 170 ASN A N 1
ATOM 1243 C CA . ASN A 1 170 ? 31.816 0.840 14.301 1.00 29.11 170 ASN A CA 1
ATOM 1244 C C . ASN A 1 170 ? 32.072 2.333 14.512 1.00 29.58 170 ASN A C 1
ATOM 1245 O O . ASN A 1 170 ? 32.548 3.030 13.604 1.00 28.95 170 ASN A O 1
ATOM 1250 N N . GLY A 1 171 ? 31.752 2.814 15.708 1.00 29.31 171 GLY A N 1
ATOM 1251 C CA . GLY A 1 171 ? 31.896 4.226 16.020 1.00 22.77 171 GLY A CA 1
ATOM 1252 C C . GLY A 1 171 ? 33.308 4.781 16.033 1.00 29.06 171 GLY A C 1
ATOM 1253 O O . GLY A 1 171 ? 33.528 5.948 15.672 1.00 27.64 171 GLY A O 1
ATOM 1254 N N . LEU A 1 172 ? 34.275 3.975 16.457 1.00 27.50 172 LEU A N 1
ATOM 1255 C CA . LEU A 1 172 ? 35.651 4.445 16.498 1.00 25.47 172 LEU A CA 1
ATOM 1256 C C . LEU A 1 172 ? 36.550 3.637 15.578 1.00 26.29 172 LEU A C 1
ATOM 1257 O O . LEU A 1 172 ? 36.456 3.772 14.360 1.00 26.69 172 LEU A O 1
ATOM 1262 N N . ASP A 1 173 ? 37.407 2.795 16.149 1.00 25.61 173 ASP A N 1
ATOM 1263 C CA . ASP A 1 173 ? 38.330 2.011 15.336 1.00 26.97 173 ASP A CA 1
ATOM 1264 C C . ASP A 1 173 ? 37.893 0.557 15.174 1.00 26.97 173 ASP A C 1
ATOM 1265 O O . ASP A 1 173 ? 37.308 -0.045 16.088 1.00 27.11 173 ASP A O 1
ATOM 1270 N N . GLY A 1 174 ? 38.163 0.001 13.995 1.00 27.30 174 GLY A N 1
ATOM 1271 C CA . GLY A 1 174 ? 37.805 -1.381 13.732 1.00 25.66 174 GLY A CA 1
ATOM 1272 C C . GLY A 1 174 ? 38.588 -2.300 14.655 1.00 27.71 174 GLY A C 1
ATOM 1273 O O . GLY A 1 174 ? 37.992 -3.109 15.380 1.00 28.04 174 GLY A O 1
ATOM 1274 N N . PHE A 1 175 ? 39.915 -2.177 14.638 1.00 26.22 175 PHE A N 1
ATOM 1275 C CA . PHE A 1 175 ? 40.772 -2.988 15.505 1.00 30.07 175 PHE A CA 1
ATOM 1276 C C . PHE A 1 175 ? 41.733 -2.107 16.287 1.00 30.01 175 PHE A C 1
ATOM 1277 O O . PHE A 1 175 ? 42.359 -1.211 15.725 1.00 27.63 175 PHE A O 1
ATOM 1285 N N . VAL A 1 176 ? 41.857 -2.380 17.580 1.00 28.91 176 VAL A N 1
ATOM 1286 C CA . VAL A 1 176 ? 42.799 -1.659 18.429 1.00 24.80 176 VAL A CA 1
ATOM 1287 C C . VAL A 1 176 ? 43.812 -2.633 19.027 1.00 24.98 176 VAL A C 1
ATOM 1288 O O . VAL A 1 176 ? 43.469 -3.767 19.385 1.00 20.12 176 VAL A O 1
ATOM 1292 N N . ALA A 1 177 ? 45.064 -2.202 19.111 1.00 24.60 177 ALA A N 1
ATOM 1293 C CA . ALA A 1 177 ? 46.109 -3.020 19.724 1.00 28.50 177 ALA A CA 1
ATOM 1294 C C . ALA A 1 177 ? 46.672 -2.150 20.836 1.00 28.48 177 ALA A C 1
ATOM 1295 O O . ALA A 1 177 ? 47.654 -1.421 20.650 1.00 26.86 177 ALA A O 1
ATOM 1297 N N . ASP A 1 178 ? 46.016 -2.209 21.988 1.00 27.64 178 ASP A N 1
ATOM 1298 C CA . ASP A 1 178 ? 46.404 -1.397 23.132 1.00 27.72 178 ASP A CA 1
ATOM 1299 C C . ASP A 1 178 ? 47.336 -2.192 24.047 1.00 28.09 178 ASP A C 1
ATOM 1300 O O . ASP A 1 178 ? 46.899 -3.075 24.785 1.00 28.51 178 ASP A O 1
ATOM 1305 N N . TYR A 1 179 ? 48.622 -1.869 23.977 1.00 27.87 179 TYR A N 1
ATOM 1306 C CA . TYR A 1 179 ? 49.651 -2.553 24.757 1.00 28.10 179 TYR A CA 1
ATOM 1307 C C . TYR A 1 179 ? 49.567 -4.079 24.613 1.00 28.87 179 TYR A C 1
ATOM 1308 O O . TYR A 1 179 ? 49.366 -4.806 25.589 1.00 28.94 179 TYR A O 1
ATOM 1317 N N . LEU A 1 180 ? 49.700 -4.551 23.378 1.00 27.85 180 LEU A N 1
ATOM 1318 C CA . LEU A 1 180 ? 49.733 -5.971 23.095 1.00 26.31 180 LEU A CA 1
ATOM 1319 C C . LEU A 1 180 ? 51.209 -6.302 22.985 1.00 27.37 180 LEU A C 1
ATOM 1320 O O . LEU A 1 180 ? 52.006 -5.461 22.557 1.00 28.31 180 LEU A O 1
ATOM 1325 N N . VAL A 1 181 ? 51.584 -7.514 23.379 1.00 27.90 181 VAL A N 1
ATOM 1326 C CA . VAL A 1 181 ? 52.980 -7.927 23.304 1.00 27.78 181 VAL A CA 1
ATOM 1327 C C . VAL A 1 181 ? 53.050 -9.326 22.716 1.00 27.23 181 VAL A C 1
ATOM 1328 O O . VAL A 1 181 ? 52.190 -10.162 22.997 1.00 25.69 181 VAL A O 1
ATOM 1332 N N . ASP A 1 182 ? 54.064 -9.568 21.889 1.00 28.03 182 ASP A N 1
ATOM 1333 C CA . ASP A 1 182 ? 54.235 -10.866 21.259 1.00 32.19 182 ASP A CA 1
ATOM 1334 C C . ASP A 1 182 ? 52.887 -11.389 20.795 1.00 28.34 182 ASP A C 1
ATOM 1335 O O . ASP A 1 182 ? 52.438 -12.470 21.205 1.00 26.65 182 ASP A O 1
ATOM 1340 N N . SER A 1 183 ? 52.235 -10.599 19.951 1.00 26.96 183 SER A N 1
ATOM 1341 C CA . SER A 1 183 ? 50.928 -10.953 19.435 1.00 27.82 183 SER A CA 1
ATOM 1342 C C . SER A 1 183 ? 50.871 -10.817 17.923 1.00 28.27 183 SER A C 1
ATOM 1343 O O . SER A 1 183 ? 51.812 -10.305 17.289 1.00 27.10 183 SER A O 1
ATOM 1346 N N . VAL A 1 184 ? 49.754 -11.245 17.346 1.00 27.52 184 VAL A N 1
ATOM 1347 C CA . VAL A 1 184 ? 49.602 -11.218 15.908 1.00 30.30 184 VAL A CA 1
ATOM 1348 C C . VAL A 1 184 ? 48.210 -10.843 15.424 1.00 30.56 184 VAL A C 1
ATOM 1349 O O . VAL A 1 184 ? 47.209 -11.274 15.994 1.00 31.11 184 VAL A O 1
ATOM 1353 N N . PHE A 1 185 ? 48.163 -10.023 14.375 1.00 29.21 185 PHE A N 1
ATOM 1354 C CA . PHE A 1 185 ? 46.911 -9.688 13.695 1.00 30.44 185 PHE A CA 1
ATOM 1355 C C . PHE A 1 185 ? 47.162 -10.217 12.290 1.00 31.83 185 PHE A C 1
ATOM 1356 O O . PHE A 1 185 ? 48.115 -9.785 11.623 1.00 29.69 185 PHE A O 1
ATOM 1364 N N . GLU A 1 186 ? 46.330 -11.144 11.836 1.00 33.54 186 GLU A N 1
ATOM 1365 C CA . GLU A 1 186 ? 46.538 -11.723 10.517 1.00 37.18 186 GLU A CA 1
ATOM 1366 C C . GLU A 1 186 ? 45.270 -11.950 9.699 1.00 34.01 186 GLU A C 1
ATOM 1367 O O . GLU A 1 186 ? 44.281 -12.500 10.192 1.00 29.77 186 GLU A O 1
ATOM 1373 N N . ASN A 1 187 ? 45.323 -11.521 8.440 1.00 32.06 187 ASN A N 1
ATOM 1374 C CA . ASN A 1 187 ? 44.208 -11.674 7.504 1.00 33.85 187 ASN A CA 1
ATOM 1375 C C . ASN A 1 187 ? 42.904 -11.100 8.040 1.00 29.81 187 ASN A C 1
ATOM 1376 O O . ASN A 1 187 ? 41.853 -11.728 7.940 1.00 32.82 187 ASN A O 1
ATOM 1381 N N . ASN A 1 188 ? 42.969 -9.913 8.621 1.00 30.51 188 ASN A N 1
ATOM 1382 C CA . ASN A 1 188 ? 41.770 -9.273 9.136 1.00 29.54 188 ASN A CA 1
ATOM 1383 C C . ASN A 1 188 ? 41.350 -8.156 8.198 1.00 30.13 188 ASN A C 1
ATOM 1384 O O . ASN A 1 188 ? 42.165 -7.650 7.418 1.00 31.38 188 ASN A O 1
ATOM 1389 N N . VAL A 1 189 ? 40.084 -7.759 8.282 1.00 28.35 189 VAL A N 1
ATOM 1390 C CA . VAL A 1 189 ? 39.570 -6.691 7.435 1.00 27.65 189 VAL A CA 1
ATOM 1391 C C . VAL A 1 189 ? 38.820 -5.656 8.266 1.00 26.92 189 VAL A C 1
ATOM 1392 O O . VAL A 1 189 ? 37.999 -6.009 9.123 1.00 27.33 189 VAL A O 1
ATOM 1396 N N . ALA A 1 190 ? 39.115 -4.383 8.016 1.00 24.49 190 ALA A N 1
ATOM 1397 C CA . ALA A 1 190 ? 38.451 -3.290 8.714 1.00 28.18 190 ALA A CA 1
ATOM 1398 C C . ALA A 1 190 ? 38.003 -2.242 7.700 1.00 27.91 190 ALA A C 1
ATOM 1399 O O . ALA A 1 190 ? 38.821 -1.661 6.975 1.00 26.22 190 ALA A O 1
ATOM 1401 N N . TYR A 1 191 ? 36.701 -2.000 7.646 1.00 28.64 191 TYR A N 1
ATOM 1402 C CA . TYR A 1 191 ? 36.177 -1.016 6.714 1.00 27.55 191 TYR A CA 1
ATOM 1403 C C . TYR A 1 191 ? 34.924 -0.341 7.260 1.00 28.51 191 TYR A C 1
ATOM 1404 O O . TYR A 1 191 ? 34.245 -0.879 8.138 1.00 26.88 191 TYR A O 1
ATOM 1413 N N . ALA A 1 192 ? 34.635 0.853 6.745 1.00 28.88 192 ALA A N 1
ATOM 1414 C CA . ALA A 1 192 ? 33.450 1.612 7.133 1.00 28.76 192 ALA A CA 1
ATOM 1415 C C . ALA A 1 192 ? 33.370 2.007 8.609 1.00 29.33 192 ALA A C 1
ATOM 1416 O O . ALA A 1 192 ? 32.283 2.270 9.121 1.00 32.43 192 ALA A O 1
ATOM 1418 N N . ASN A 1 193 ? 34.511 2.056 9.289 1.00 28.29 193 ASN A N 1
ATOM 1419 C CA . ASN A 1 193 ? 34.536 2.489 10.687 1.00 24.91 193 ASN A CA 1
ATOM 1420 C C . ASN A 1 193 ? 34.688 4.011 10.685 1.00 27.95 193 ASN A C 1
ATOM 1421 O O . ASN A 1 193 ? 35.393 4.563 9.830 1.00 26.30 193 ASN A O 1
ATOM 1426 N N . ASP A 1 194 ? 34.034 4.693 11.625 1.00 27.59 194 ASP A N 1
ATOM 1427 C CA . ASP A 1 194 ? 34.103 6.153 11.680 1.00 30.83 194 ASP A CA 1
ATOM 1428 C C . ASP A 1 194 ? 35.515 6.708 11.833 1.00 30.05 194 ASP A C 1
ATOM 1429 O O . ASP A 1 194 ? 35.801 7.810 11.366 1.00 30.02 194 ASP A O 1
ATOM 1434 N N . ARG A 1 195 ? 36.393 5.974 12.508 1.00 29.73 195 ARG A N 1
ATOM 1435 C CA . ARG A 1 195 ? 37.758 6.458 12.660 1.00 28.81 195 ARG A CA 1
ATOM 1436 C C . ARG A 1 195 ? 38.752 5.548 11.910 1.00 27.04 195 ARG A C 1
ATOM 1437 O O . ARG A 1 195 ? 38.657 5.406 10.691 1.00 29.76 195 ARG A O 1
ATOM 1445 N N . HIS A 1 196 ? 39.684 4.933 12.628 1.00 25.72 196 HIS A N 1
ATOM 1446 C CA . HIS A 1 196 ? 40.716 4.105 12.004 1.00 26.49 196 HIS A CA 1
ATOM 1447 C C . HIS A 1 196 ? 40.312 2.653 11.731 1.00 26.97 196 HIS A C 1
ATOM 1448 O O . HIS A 1 196 ? 39.445 2.093 12.407 1.00 25.96 196 HIS A O 1
ATOM 1455 N N . GLY A 1 197 ? 40.947 2.050 10.729 1.00 27.16 197 GLY A N 1
ATOM 1456 C CA . GLY A 1 197 ? 40.712 0.646 10.470 1.00 25.44 197 GLY A CA 1
ATOM 1457 C C . GLY A 1 197 ? 41.467 -0.108 11.553 1.00 22.92 197 GLY A C 1
ATOM 1458 O O . GLY A 1 197 ? 40.905 -0.969 12.237 1.00 27.47 197 GLY A O 1
ATOM 1459 N N . PHE A 1 198 ? 42.746 0.221 11.709 1.00 21.04 198 PHE A N 1
ATOM 1460 C CA . PHE A 1 198 ? 43.595 -0.398 12.723 1.00 24.46 198 PHE A CA 1
ATOM 1461 C C . PHE A 1 198 ? 44.320 0.704 13.492 1.00 25.98 198 PHE A C 1
ATOM 1462 O O . PHE A 1 198 ? 44.901 1.615 12.887 1.00 26.29 198 PHE A O 1
ATOM 1470 N N . ASN A 1 199 ? 44.310 0.606 14.818 1.00 25.58 199 ASN A N 1
ATOM 1471 C CA . ASN A 1 199 ? 44.957 1.607 15.667 1.00 27.78 199 ASN A CA 1
ATOM 1472 C C . ASN A 1 199 ? 45.823 0.925 16.712 1.00 25.06 199 ASN A C 1
ATOM 1473 O O . ASN A 1 199 ? 45.307 0.402 17.705 1.00 26.82 199 ASN A O 1
ATOM 1478 N N . VAL A 1 200 ? 47.130 0.925 16.463 1.00 22.46 200 VAL A N 1
ATOM 1479 C CA . VAL A 1 200 ? 48.108 0.310 17.357 1.00 25.25 200 VAL A CA 1
ATOM 1480 C C . VAL A 1 200 ? 48.632 1.389 18.293 1.00 26.05 200 VAL A C 1
ATOM 1481 O O . VAL A 1 200 ? 49.210 2.399 17.847 1.00 26.04 200 VAL A O 1
ATOM 1485 N N . VAL A 1 201 ? 48.453 1.171 19.592 1.00 24.27 201 VAL A N 1
ATOM 1486 C CA . VAL A 1 201 ? 48.749 2.232 20.542 1.00 25.75 201 VAL A CA 1
ATOM 1487 C C . VAL A 1 201 ? 49.169 1.734 21.934 1.00 26.86 201 VAL A C 1
ATOM 1488 O O . VAL A 1 201 ? 49.191 0.536 22.223 1.00 29.40 201 VAL A O 1
ATOM 1492 N N . THR A 1 202 ? 49.536 2.681 22.789 1.00 26.35 202 THR A N 1
ATOM 1493 C CA . THR A 1 202 ? 49.924 2.396 24.161 1.00 26.31 202 THR A CA 1
ATOM 1494 C C . THR A 1 202 ? 51.016 1.337 24.345 1.00 25.72 202 THR A C 1
ATOM 1495 O O . THR A 1 202 ? 50.765 0.252 24.884 1.00 27.59 202 THR A O 1
ATOM 1499 N N . SER A 1 203 ? 52.220 1.653 23.883 1.00 24.95 203 SER A N 1
ATOM 1500 C CA . SER A 1 203 ? 53.383 0.804 24.116 1.00 27.60 203 SER A CA 1
ATOM 1501 C C . SER A 1 203 ? 53.415 -0.581 23.482 1.00 28.53 203 SER A C 1
ATOM 1502 O O . SER A 1 203 ? 54.298 -1.373 23.803 1.00 27.58 203 SER A O 1
ATOM 1505 N N . THR A 1 204 ? 52.467 -0.886 22.599 1.00 28.69 204 THR A N 1
ATOM 1506 C CA . THR A 1 204 ? 52.455 -2.193 21.942 1.00 25.51 204 THR A CA 1
ATOM 1507 C C . THR A 1 204 ? 53.817 -2.479 21.299 1.00 26.16 204 THR A C 1
ATOM 1508 O O . THR A 1 204 ? 54.426 -1.591 20.699 1.00 28.08 204 THR A O 1
ATOM 1512 N N . HIS A 1 205 ? 54.308 -3.710 21.431 1.00 25.89 205 HIS A N 1
ATOM 1513 C CA . HIS A 1 205 ? 55.596 -4.054 20.839 1.00 27.75 205 HIS A CA 1
ATOM 1514 C C . HIS A 1 205 ? 55.785 -5.545 20.553 1.00 28.11 205 HIS A C 1
ATOM 1515 O O . HIS A 1 205 ? 55.122 -6.402 21.161 1.00 25.35 205 HIS A O 1
ATOM 1522 N N . ASP A 1 206 ? 56.695 -5.848 19.627 1.00 28.40 206 ASP A N 1
ATOM 1523 C CA . ASP A 1 206 ? 56.937 -7.226 19.206 1.00 30.68 206 ASP A CA 1
ATOM 1524 C C . ASP A 1 206 ? 55.590 -7.740 18.746 1.00 28.41 206 ASP A C 1
ATOM 1525 O O . ASP A 1 206 ? 55.052 -8.737 19.240 1.00 29.87 206 ASP A O 1
ATOM 1530 N N . PHE A 1 207 ? 55.053 -7.014 17.775 1.00 27.96 207 PHE A N 1
ATOM 1531 C CA . PHE A 1 207 ? 53.726 -7.253 17.235 1.00 27.80 207 PHE A CA 1
ATOM 1532 C C . PHE A 1 207 ? 53.839 -7.412 15.723 1.00 27.70 207 PHE A C 1
ATOM 1533 O O . PHE A 1 207 ? 54.575 -6.664 15.063 1.00 28.25 207 PHE A O 1
ATOM 1541 N N . VAL A 1 208 ? 53.113 -8.380 15.178 1.00 25.66 208 VAL A N 1
ATOM 1542 C CA . VAL A 1 208 ? 53.153 -8.617 13.747 1.00 27.23 208 VAL A CA 1
ATOM 1543 C C . VAL A 1 208 ? 51.769 -8.484 13.143 1.00 26.71 208 VAL A C 1
ATOM 1544 O O . VAL A 1 208 ? 50.809 -9.069 13.643 1.00 22.16 208 VAL A O 1
ATOM 1548 N N . MET A 1 209 ? 51.672 -7.695 12.078 1.00 27.43 209 MET A N 1
ATOM 1549 C CA . MET A 1 209 ? 50.405 -7.483 11.379 1.00 27.23 209 MET A CA 1
ATOM 1550 C C . MET A 1 209 ? 50.589 -7.986 9.962 1.00 29.40 209 MET A C 1
ATOM 1551 O O . MET A 1 209 ? 51.183 -7.305 9.118 1.00 29.96 209 MET A O 1
ATOM 1556 N N . THR A 1 210 ? 50.065 -9.177 9.700 1.00 29.46 210 THR A N 1
ATOM 1557 C CA . THR A 1 210 ? 50.249 -9.810 8.409 1.00 30.71 210 THR A CA 1
ATOM 1558 C C . THR A 1 210 ? 49.014 -9.836 7.532 1.00 31.17 210 THR A C 1
ATOM 1559 O O . THR A 1 210 ? 47.958 -10.335 7.929 1.00 30.14 210 THR A O 1
ATOM 1563 N N . ASN A 1 211 ? 49.160 -9.279 6.334 1.00 31.73 211 ASN A N 1
ATOM 1564 C CA . ASN A 1 211 ? 48.108 -9.300 5.327 1.00 34.60 211 ASN A CA 1
ATOM 1565 C C . ASN A 1 211 ? 46.745 -8.755 5.771 1.00 34.33 211 ASN A C 1
ATOM 1566 O O . ASN A 1 211 ? 45.700 -9.260 5.354 1.00 33.39 211 ASN A O 1
ATOM 1571 N N . ASN A 1 212 ? 46.750 -7.726 6.609 1.00 31.43 212 ASN A N 1
ATOM 1572 C CA . ASN A 1 212 ? 45.498 -7.123 7.035 1.00 29.70 212 ASN A CA 1
ATOM 1573 C C . ASN A 1 212 ? 45.052 -6.105 5.986 1.00 27.96 212 ASN A C 1
ATOM 1574 O O . ASN A 1 212 ? 45.872 -5.561 5.238 1.00 29.95 212 ASN A O 1
ATOM 1579 N N . VAL A 1 213 ? 43.752 -5.855 5.930 1.00 27.66 213 VAL A N 1
ATOM 1580 C CA . VAL A 1 213 ? 43.192 -4.929 4.964 1.00 27.99 213 VAL A CA 1
ATOM 1581 C C . VAL A 1 213 ? 42.320 -3.890 5.655 1.00 29.02 213 VAL A C 1
ATOM 1582 O O . VAL A 1 213 ? 41.534 -4.217 6.550 1.00 30.14 213 VAL A O 1
ATOM 1586 N N . ALA A 1 214 ? 42.460 -2.638 5.232 1.00 27.47 214 ALA A N 1
ATOM 1587 C CA . ALA A 1 214 ? 41.677 -1.553 5.796 1.00 27.15 214 ALA A CA 1
ATOM 1588 C C . ALA A 1 214 ? 41.284 -0.583 4.693 1.00 27.69 214 ALA A C 1
ATOM 1589 O O . ALA A 1 214 ? 42.141 -0.022 4.009 1.00 27.15 214 ALA A O 1
ATOM 1591 N N . TYR A 1 215 ? 39.983 -0.387 4.515 1.00 29.00 215 TYR A N 1
ATOM 1592 C CA . TYR A 1 215 ? 39.509 0.528 3.490 1.00 29.12 215 TYR A CA 1
ATOM 1593 C C . TYR A 1 215 ? 38.218 1.201 3.913 1.00 26.32 215 TYR A C 1
ATOM 1594 O O . TYR A 1 215 ? 37.507 0.712 4.794 1.00 26.59 215 TYR A O 1
ATOM 1603 N N . GLY A 1 216 ? 37.928 2.339 3.294 1.00 24.71 216 GLY A N 1
ATOM 1604 C CA . GLY A 1 216 ? 36.694 3.049 3.586 1.00 29.19 216 GLY A CA 1
ATOM 1605 C C . GLY A 1 216 ? 36.516 3.518 5.019 1.00 24.95 216 GLY A C 1
ATOM 1606 O O . GLY A 1 216 ? 35.391 3.673 5.486 1.00 32.09 216 GLY A O 1
ATOM 1607 N N . ASN A 1 217 ? 37.613 3.752 5.724 1.00 26.82 217 ASN A N 1
ATOM 1608 C CA . ASN A 1 217 ? 37.529 4.220 7.100 1.00 28.66 217 ASN A CA 1
ATOM 1609 C C . ASN A 1 217 ? 37.558 5.749 7.213 1.00 29.83 217 ASN A C 1
ATOM 1610 O O . ASN A 1 217 ? 38.161 6.436 6.380 1.00 28.56 217 ASN A O 1
ATOM 1615 N N . GLY A 1 218 ? 36.903 6.263 8.256 1.00 30.32 218 GLY A N 1
ATOM 1616 C CA . GLY A 1 218 ? 36.789 7.697 8.478 1.00 28.25 218 GLY A CA 1
ATOM 1617 C C . GLY A 1 218 ? 38.064 8.475 8.748 1.00 31.81 218 GLY A C 1
ATOM 1618 O O . GLY A 1 218 ? 38.073 9.699 8.652 1.00 27.88 218 GLY A O 1
ATOM 1619 N N . SER A 1 219 ? 39.131 7.776 9.119 1.00 31.91 219 SER A N 1
ATOM 1620 C CA . SER A 1 219 ? 40.424 8.411 9.330 1.00 31.08 219 SER A CA 1
ATOM 1621 C C . SER A 1 219 ? 41.493 7.630 8.573 1.00 28.61 219 SER A C 1
ATOM 1622 O O . SER A 1 219 ? 41.420 7.503 7.352 1.00 32.54 219 SER A O 1
ATOM 1625 N N . SER A 1 220 ? 42.473 7.100 9.300 1.00 26.03 220 SER A N 1
ATOM 1626 C CA . SER A 1 220 ? 43.547 6.336 8.679 1.00 31.73 220 SER A CA 1
ATOM 1627 C C . SER A 1 220 ? 43.236 4.842 8.580 1.00 28.61 220 SER A C 1
ATOM 1628 O O . SER A 1 220 ? 42.481 4.298 9.394 1.00 30.73 220 SER A O 1
ATOM 1631 N N . GLY A 1 221 ? 43.817 4.185 7.578 1.00 30.30 221 GLY A N 1
ATOM 1632 C CA . GLY A 1 221 ? 43.606 2.756 7.413 1.00 28.38 221 GLY A CA 1
ATOM 1633 C C . GLY A 1 221 ? 44.271 2.029 8.564 1.00 27.99 221 GLY A C 1
ATOM 1634 O O . GLY A 1 221 ? 43.654 1.211 9.256 1.00 25.86 221 GLY A O 1
ATOM 1635 N N . LEU A 1 222 ? 45.544 2.338 8.766 1.00 24.88 222 LEU A N 1
ATOM 1636 C CA . LEU A 1 222 ? 46.300 1.768 9.869 1.00 26.93 222 LEU A CA 1
ATOM 1637 C C . LEU A 1 222 ? 47.170 2.852 10.486 1.00 26.87 222 LEU A C 1
ATOM 1638 O O . LEU A 1 222 ? 47.859 3.596 9.781 1.00 25.18 222 LEU A O 1
ATOM 1643 N N . VAL A 1 223 ? 47.095 2.972 11.804 1.00 26.02 223 VAL A N 1
ATOM 1644 C CA . VAL A 1 223 ? 47.937 3.923 12.499 1.00 25.86 223 VAL A CA 1
ATOM 1645 C C . VAL A 1 223 ? 48.646 3.262 13.670 1.00 25.52 223 VAL A C 1
ATOM 1646 O O . VAL A 1 223 ? 48.083 2.385 14.328 1.00 23.48 223 VAL A O 1
ATOM 1650 N N . VAL A 1 224 ? 49.909 3.639 13.856 1.00 23.54 224 VAL A N 1
ATOM 1651 C CA . VAL A 1 224 ? 50.712 3.196 14.979 1.00 22.53 224 VAL A CA 1
ATOM 1652 C C . VAL A 1 224 ? 51.082 4.507 15.675 1.00 22.76 224 VAL A C 1
ATOM 1653 O O . VAL A 1 224 ? 51.729 5.378 15.079 1.00 22.68 224 VAL A O 1
ATOM 1657 N N . GLN A 1 225 ? 50.662 4.662 16.922 1.00 20.76 225 GLN A N 1
ATOM 1658 C CA . GLN A 1 225 ? 50.912 5.916 17.617 1.00 24.57 225 GLN A CA 1
ATOM 1659 C C . GLN A 1 225 ? 51.070 5.754 19.118 1.00 26.14 225 GLN A C 1
ATOM 1660 O O . GLN A 1 225 ? 50.503 4.829 19.720 1.00 26.89 225 GLN A O 1
ATOM 1666 N N . ARG A 1 226 ? 51.793 6.694 19.720 1.00 25.92 226 ARG A N 1
ATOM 1667 C CA . ARG A 1 226 ? 52.028 6.689 21.157 1.00 28.78 226 ARG A CA 1
ATOM 1668 C C . ARG A 1 226 ? 50.739 6.792 21.940 1.00 29.08 226 ARG A C 1
ATOM 1669 O O . ARG A 1 226 ? 50.517 6.055 22.903 1.00 28.23 226 ARG A O 1
ATOM 1677 N N . GLY A 1 227 ? 49.885 7.720 21.516 1.00 30.88 227 GLY A N 1
ATOM 1678 C CA . GLY A 1 227 ? 48.645 7.962 22.226 1.00 31.05 227 GLY A CA 1
ATOM 1679 C C . GLY A 1 227 ? 48.743 9.282 22.975 1.00 33.87 227 GLY A C 1
ATOM 1680 O O . GLY A 1 227 ? 49.778 9.953 22.934 1.00 32.48 227 GLY A O 1
ATOM 1681 N N . LEU A 1 228 ? 47.680 9.638 23.684 1.00 35.67 228 LEU A N 1
ATOM 1682 C CA . LEU A 1 228 ? 47.613 10.905 24.401 1.00 38.84 228 LEU A CA 1
ATOM 1683 C C . LEU A 1 228 ? 48.579 11.031 25.570 1.00 38.90 228 LEU A C 1
ATOM 1684 O O . LEU A 1 228 ? 49.023 12.129 25.894 1.00 39.89 228 LEU A O 1
ATOM 1689 N N . GLU A 1 229 ? 48.908 9.912 26.202 1.00 41.38 229 GLU A N 1
ATOM 1690 C CA . GLU A 1 229 ? 49.797 9.936 27.359 1.00 42.12 229 GLU A CA 1
ATOM 1691 C C . GLU A 1 229 ? 51.276 9.781 27.042 1.00 41.34 229 GLU A C 1
ATOM 1692 O O . GLU A 1 229 ? 51.657 9.122 26.077 1.00 35.23 229 GLU A O 1
ATOM 1698 N N . ASP A 1 230 ? 52.108 10.390 27.881 1.00 40.87 230 ASP A N 1
ATOM 1699 C CA . ASP A 1 230 ? 53.549 10.302 27.729 1.00 44.30 230 ASP A CA 1
ATOM 1700 C C . ASP A 1 230 ? 54.011 8.941 28.243 1.00 40.67 230 ASP A C 1
ATOM 1701 O O . ASP A 1 230 ? 54.542 8.827 29.349 1.00 45.23 230 ASP A O 1
ATOM 1706 N N . LEU A 1 231 ? 53.792 7.917 27.423 1.00 38.87 231 LEU A N 1
ATOM 1707 C CA . LEU A 1 231 ? 54.153 6.547 27.758 1.00 39.38 231 LEU A CA 1
ATOM 1708 C C . LEU A 1 231 ? 55.158 5.982 26.763 1.00 34.82 231 LEU A C 1
ATOM 1709 O O . LEU A 1 231 ? 55.358 6.538 25.680 1.00 36.40 231 LEU A O 1
ATOM 1714 N N . ALA A 1 232 ? 55.776 4.867 27.138 1.00 31.67 232 ALA A N 1
ATOM 1715 C CA . ALA A 1 232 ? 56.732 4.206 26.272 1.00 31.48 232 ALA A CA 1
ATOM 1716 C C . ALA A 1 232 ? 56.070 4.021 24.898 1.00 30.89 232 ALA A C 1
ATOM 1717 O O . ALA A 1 232 ? 54.957 3.513 24.799 1.00 30.62 232 ALA A O 1
ATOM 1719 N N . LEU A 1 233 ? 56.771 4.431 23.851 1.00 28.60 233 LEU A N 1
ATOM 1720 C CA . LEU A 1 233 ? 56.261 4.344 22.498 1.00 28.81 233 LEU A CA 1
ATOM 1721 C C . LEU A 1 233 ? 56.126 2.916 21.998 1.00 29.14 233 LEU A C 1
ATOM 1722 O O . LEU A 1 233 ? 56.854 2.025 22.425 1.00 29.04 233 LEU A O 1
ATOM 1727 N N . PRO A 1 234 ? 55.180 2.680 21.076 1.00 30.71 234 PRO A N 1
ATOM 1728 C CA . PRO A 1 234 ? 55.019 1.337 20.514 1.00 29.39 234 PRO A CA 1
ATOM 1729 C C . PRO A 1 234 ? 56.278 1.154 19.665 1.00 27.80 234 PRO A C 1
ATOM 1730 O O . PRO A 1 234 ? 56.804 2.138 19.154 1.00 28.29 234 PRO A O 1
ATOM 1734 N N . SER A 1 235 ? 56.782 -0.069 19.552 1.00 26.56 235 SER A N 1
ATOM 1735 C CA . SER A 1 235 ? 57.963 -0.298 18.727 1.00 29.11 235 SER A CA 1
ATOM 1736 C C . SER A 1 235 ? 58.120 -1.764 18.354 1.00 28.02 235 SER A C 1
ATOM 1737 O O . SER A 1 235 ? 57.466 -2.627 18.932 1.00 27.83 235 SER A O 1
ATOM 1740 N N . ASN A 1 236 ? 58.990 -2.027 17.383 1.00 29.37 236 ASN A N 1
ATOM 1741 C CA . ASN A 1 236 ? 59.209 -3.382 16.907 1.00 30.96 236 ASN A CA 1
ATOM 1742 C C . ASN A 1 236 ? 57.913 -3.980 16.423 1.00 30.24 236 ASN A C 1
ATOM 1743 O O . ASN A 1 236 ? 57.382 -4.932 17.007 1.00 25.61 236 ASN A O 1
ATOM 1748 N N . ILE A 1 237 ? 57.405 -3.400 15.343 1.00 29.34 237 ILE A N 1
ATOM 1749 C CA . ILE A 1 237 ? 56.155 -3.825 14.751 1.00 33.30 237 ILE A CA 1
ATOM 1750 C C . ILE A 1 237 ? 56.382 -4.069 13.271 1.00 28.78 237 ILE A C 1
ATOM 1751 O O . ILE A 1 237 ? 57.032 -3.270 12.586 1.00 33.08 237 ILE A O 1
ATOM 1756 N N . LEU A 1 238 ? 55.876 -5.195 12.789 1.00 26.91 238 LEU A N 1
ATOM 1757 C CA . LEU A 1 238 ? 56.032 -5.551 11.392 1.00 28.57 238 LEU A CA 1
ATOM 1758 C C . LEU A 1 238 ? 54.692 -5.532 10.677 1.00 27.19 238 LEU A C 1
ATOM 1759 O O . LEU A 1 238 ? 53.785 -6.287 11.021 1.00 29.73 238 LEU A O 1
ATOM 1764 N N . ILE A 1 239 ? 54.557 -4.640 9.704 1.00 26.57 239 ILE A N 1
ATOM 1765 C CA . ILE A 1 239 ? 53.334 -4.569 8.911 1.00 26.79 239 ILE A CA 1
ATOM 1766 C C . ILE A 1 239 ? 53.756 -5.235 7.614 1.00 27.99 239 ILE A C 1
ATOM 1767 O O . ILE A 1 239 ? 54.490 -4.664 6.787 1.00 26.12 239 ILE A O 1
ATOM 1772 N N . ASP A 1 240 ? 53.318 -6.473 7.454 1.00 28.01 240 ASP A N 1
ATOM 1773 C CA . ASP A 1 240 ? 53.749 -7.276 6.325 1.00 29.86 240 ASP A CA 1
ATOM 1774 C C . ASP A 1 240 ? 52.601 -7.605 5.380 1.00 29.92 240 ASP A C 1
ATOM 1775 O O . ASP A 1 240 ? 51.713 -8.404 5.709 1.00 26.96 240 ASP A O 1
ATOM 1780 N N . GLY A 1 241 ? 52.607 -6.946 4.223 1.00 29.38 241 GLY A N 1
ATOM 1781 C CA . GLY A 1 241 ? 51.587 -7.192 3.216 1.00 24.54 241 GLY A CA 1
ATOM 1782 C C . GLY A 1 241 ? 50.258 -6.509 3.487 1.00 30.67 241 GLY A C 1
ATOM 1783 O O . GLY A 1 241 ? 50.163 -5.574 4.293 1.00 26.88 241 GLY A O 1
ATOM 1784 N N . GLY A 1 242 ? 49.218 -6.976 2.803 1.00 30.48 242 GLY A N 1
ATOM 1785 C CA . GLY A 1 242 ? 47.901 -6.397 2.979 1.00 32.95 242 GLY A CA 1
ATOM 1786 C C . GLY A 1 242 ? 47.692 -5.156 2.127 1.00 31.82 242 GLY A C 1
ATOM 1787 O O . GLY A 1 242 ? 48.500 -4.846 1.244 1.00 29.38 242 GLY A O 1
ATOM 1788 N N . ALA A 1 243 ? 46.603 -4.446 2.398 1.00 31.57 243 ALA A N 1
ATOM 1789 C CA . ALA A 1 243 ? 46.269 -3.247 1.648 1.00 31.72 243 ALA A CA 1
ATOM 1790 C C . ALA A 1 243 ? 45.553 -2.228 2.537 1.00 31.86 243 ALA A C 1
ATOM 1791 O O . ALA A 1 243 ? 44.763 -2.595 3.413 1.00 29.08 243 ALA A O 1
ATOM 1793 N N . TYR A 1 244 ? 45.849 -0.952 2.301 1.00 30.14 244 TYR A N 1
ATOM 1794 C CA . TYR A 1 244 ? 45.270 0.145 3.059 1.00 30.84 244 TYR A CA 1
ATOM 1795 C C . TYR A 1 244 ? 44.908 1.181 2.015 1.00 30.70 244 TYR A C 1
ATOM 1796 O O . TYR A 1 244 ? 45.774 1.916 1.524 1.00 31.57 244 TYR A O 1
ATOM 1805 N N . TYR A 1 245 ? 43.623 1.236 1.680 1.00 31.51 245 TYR A N 1
ATOM 1806 C CA . TYR A 1 245 ? 43.155 2.095 0.602 1.00 31.69 245 TYR A CA 1
ATOM 1807 C C . TYR A 1 245 ? 41.774 2.700 0.801 1.00 33.72 245 TYR A C 1
ATOM 1808 O O . TYR A 1 245 ? 40.952 2.180 1.570 1.00 32.49 245 TYR A O 1
ATOM 1817 N N . ASP A 1 246 ? 41.528 3.796 0.085 1.00 31.93 246 ASP A N 1
ATOM 1818 C CA . ASP A 1 246 ? 40.249 4.491 0.124 1.00 31.90 246 ASP A CA 1
ATOM 1819 C C . ASP A 1 246 ? 39.826 4.914 1.524 1.00 33.36 246 ASP A C 1
ATOM 1820 O O . ASP A 1 246 ? 38.644 4.836 1.873 1.00 33.06 246 ASP A O 1
ATOM 1825 N N . ASN A 1 247 ? 40.793 5.351 2.332 1.00 31.49 247 ASN A N 1
ATOM 1826 C CA . ASN A 1 247 ? 40.485 5.840 3.669 1.00 28.78 247 ASN A CA 1
ATOM 1827 C C . ASN A 1 247 ? 40.451 7.369 3.617 1.00 28.54 247 ASN A C 1
ATOM 1828 O O . ASN A 1 247 ? 41.063 7.986 2.735 1.00 29.53 247 ASN A O 1
ATOM 1833 N N . ALA A 1 248 ? 39.738 7.981 4.554 1.00 29.04 248 ALA A N 1
ATOM 1834 C CA . ALA A 1 248 ? 39.600 9.433 4.577 1.00 30.29 248 ALA A CA 1
ATOM 1835 C C . ALA A 1 248 ? 40.938 10.169 4.661 1.00 30.95 248 ALA A C 1
ATOM 1836 O O . ALA A 1 248 ? 41.132 11.184 3.981 1.00 29.68 248 ALA A O 1
ATOM 1838 N N . ARG A 1 249 ? 41.851 9.670 5.491 1.00 31.43 249 ARG A N 1
ATOM 1839 C CA . ARG A 1 249 ? 43.158 10.309 5.651 1.00 28.21 249 ARG A CA 1
ATOM 1840 C C . ARG A 1 249 ? 44.305 9.497 5.054 1.00 25.87 249 ARG A C 1
ATOM 1841 O O . ARG A 1 249 ? 44.303 9.202 3.864 1.00 28.23 249 ARG A O 1
ATOM 1849 N N . GLU A 1 250 ? 45.290 9.149 5.880 1.00 26.72 250 GLU A N 1
ATOM 1850 C CA . GLU A 1 250 ? 46.434 8.377 5.419 1.00 29.02 250 GLU A CA 1
ATOM 1851 C C . GLU A 1 250 ? 46.120 6.891 5.348 1.00 29.01 250 GLU A C 1
ATOM 1852 O O . GLU A 1 250 ? 45.230 6.393 6.043 1.00 28.10 250 GLU A O 1
ATOM 1858 N N . GLY A 1 251 ? 46.854 6.184 4.496 1.00 27.87 251 GLY A N 1
ATOM 1859 C CA . GLY A 1 251 ? 46.693 4.749 4.408 1.00 27.40 251 GLY A CA 1
ATOM 1860 C C . GLY A 1 251 ? 47.350 4.179 5.651 1.00 26.63 251 GLY A C 1
ATOM 1861 O O . GLY A 1 251 ? 46.758 3.367 6.369 1.00 26.34 251 GLY A O 1
ATOM 1862 N N . VAL A 1 252 ? 48.577 4.630 5.900 1.00 25.32 252 VAL A N 1
ATOM 1863 C CA . VAL A 1 252 ? 49.360 4.202 7.052 1.00 23.14 252 VAL A CA 1
ATOM 1864 C C . VAL A 1 252 ? 50.003 5.422 7.701 1.00 27.16 252 VAL A C 1
ATOM 1865 O O . VAL A 1 252 ? 50.726 6.186 7.048 1.00 28.36 252 VAL A O 1
ATOM 1869 N N . LEU A 1 253 ? 49.729 5.603 8.987 1.00 26.51 253 LEU A N 1
ATOM 1870 C CA . LEU A 1 253 ? 50.268 6.715 9.756 1.00 26.48 253 LEU A CA 1
ATOM 1871 C C . LEU A 1 253 ? 51.119 6.176 10.899 1.00 25.70 253 LEU A C 1
ATOM 1872 O O . LEU A 1 253 ? 50.654 5.340 11.688 1.00 26.69 253 LEU A O 1
ATOM 1877 N N . LEU A 1 254 ? 52.357 6.646 10.991 1.00 23.98 254 LEU A N 1
ATOM 1878 C CA . LEU A 1 254 ? 53.249 6.213 12.075 1.00 26.83 254 LEU A CA 1
ATOM 1879 C C . LEU A 1 254 ? 53.635 7.468 12.868 1.00 26.30 254 LEU A C 1
ATOM 1880 O O . LEU A 1 254 ? 54.406 8.302 12.385 1.00 28.73 254 LEU A O 1
ATOM 1885 N N . LYS A 1 255 ? 53.084 7.596 14.075 1.00 25.42 255 LYS A N 1
ATOM 1886 C CA . LYS A 1 255 ? 53.263 8.800 14.873 1.00 28.44 255 LYS A CA 1
ATOM 1887 C C . LYS A 1 255 ? 53.802 8.550 16.281 1.00 28.14 255 LYS A C 1
ATOM 1888 O O . LYS A 1 255 ? 53.214 7.794 17.067 1.00 26.55 255 LYS A O 1
ATOM 1894 N N . MET A 1 256 ? 54.906 9.220 16.607 1.00 27.37 256 MET A N 1
ATOM 1895 C CA . MET A 1 256 ? 55.569 9.048 17.899 1.00 28.58 256 MET A CA 1
ATOM 1896 C C . MET A 1 256 ? 55.767 7.562 18.184 1.00 26.31 256 MET A C 1
ATOM 1897 O O . MET A 1 256 ? 55.231 7.021 19.157 1.00 26.43 256 MET A O 1
ATOM 1902 N N . THR A 1 257 ? 56.544 6.912 17.323 1.00 25.89 257 THR A N 1
ATOM 1903 C CA . THR A 1 257 ? 56.827 5.482 17.435 1.00 24.93 257 THR A CA 1
ATOM 1904 C C . THR A 1 257 ? 58.216 5.210 16.853 1.00 25.69 257 THR A C 1
ATOM 1905 O O . THR A 1 257 ? 58.887 6.135 16.390 1.00 25.81 257 THR A O 1
ATOM 1909 N N . SER A 1 258 ? 58.664 3.960 16.897 1.00 25.23 258 SER A N 1
ATOM 1910 C CA . SER A 1 258 ? 59.977 3.625 16.341 1.00 26.85 258 SER A CA 1
ATOM 1911 C C . SER A 1 258 ? 60.076 2.150 15.980 1.00 26.47 258 SER A C 1
ATOM 1912 O O . SER A 1 258 ? 59.221 1.351 16.367 1.00 26.31 258 SER A O 1
ATOM 1915 N N . ASP A 1 259 ? 61.126 1.805 15.236 1.00 27.99 259 ASP A N 1
ATOM 1916 C CA . ASP A 1 259 ? 61.369 0.431 14.817 1.00 29.71 259 ASP A CA 1
ATOM 1917 C C . ASP A 1 259 ? 60.146 -0.227 14.215 1.00 29.32 259 ASP A C 1
ATOM 1918 O O . ASP A 1 259 ? 59.667 -1.242 14.715 1.00 25.77 259 ASP A O 1
ATOM 1923 N N . ILE A 1 260 ? 59.648 0.364 13.139 1.00 29.65 260 ILE A N 1
ATOM 1924 C CA . ILE A 1 260 ? 58.493 -0.160 12.439 1.00 27.35 260 ILE A CA 1
ATOM 1925 C C . ILE A 1 260 ? 58.944 -0.524 11.027 1.00 29.50 260 ILE A C 1
ATOM 1926 O O . ILE A 1 260 ? 59.732 0.203 10.411 1.00 28.62 260 ILE A O 1
ATOM 1931 N N . THR A 1 261 ? 58.466 -1.654 10.521 1.00 28.73 261 THR A N 1
ATOM 1932 C CA . THR A 1 261 ? 58.757 -2.038 9.152 1.00 26.62 261 THR A CA 1
ATOM 1933 C C . THR A 1 261 ? 57.445 -2.216 8.402 1.00 26.99 261 THR A C 1
ATOM 1934 O O . THR A 1 261 ? 56.587 -2.992 8.815 1.00 26.12 261 THR A O 1
ATOM 1938 N N . LEU A 1 262 ? 57.280 -1.457 7.326 1.00 26.08 262 LEU A N 1
ATOM 1939 C CA . LEU A 1 262 ? 56.094 -1.555 6.490 1.00 26.97 262 LEU A CA 1
ATOM 1940 C C . LEU A 1 262 ? 56.581 -2.113 5.157 1.00 27.46 262 LEU A C 1
ATOM 1941 O O . LEU A 1 262 ? 57.381 -1.468 4.461 1.00 26.99 262 LEU A O 1
ATOM 1946 N N . GLN A 1 263 ? 56.115 -3.306 4.801 1.00 27.69 263 GLN A N 1
ATOM 1947 C CA . GLN A 1 263 ? 56.570 -3.937 3.565 1.00 27.07 263 GLN A CA 1
ATOM 1948 C C . GLN A 1 263 ? 55.516 -4.696 2.786 1.00 27.55 263 GLN A C 1
ATOM 1949 O O . GLN A 1 263 ? 54.519 -5.164 3.345 1.00 30.00 263 GLN A O 1
ATOM 1955 N N . ASN A 1 264 ? 55.749 -4.797 1.481 1.00 28.36 264 ASN A N 1
ATOM 1956 C CA . ASN A 1 264 ? 54.902 -5.574 0.582 1.00 31.12 264 ASN A CA 1
ATOM 1957 C C . ASN A 1 264 ? 53.423 -5.248 0.666 1.00 30.07 264 ASN A C 1
ATOM 1958 O O . ASN A 1 264 ? 52.591 -6.141 0.558 1.00 33.65 264 ASN A O 1
ATOM 1963 N N . ALA A 1 265 ? 53.085 -3.979 0.842 1.00 32.10 265 ALA A N 1
ATOM 1964 C CA . ALA A 1 265 ? 51.686 -3.608 0.974 1.00 33.13 265 ALA A CA 1
ATOM 1965 C C . ALA A 1 265 ? 51.240 -2.759 -0.201 1.00 33.32 265 ALA A C 1
ATOM 1966 O O . ALA A 1 265 ? 52.053 -2.125 -0.857 1.00 34.61 265 ALA A O 1
ATOM 1968 N N . ASP A 1 266 ? 49.938 -2.764 -0.469 1.00 33.88 266 ASP A N 1
ATOM 1969 C CA . ASP A 1 266 ? 49.378 -1.940 -1.520 1.00 38.62 266 ASP A CA 1
ATOM 1970 C C . ASP A 1 266 ? 48.636 -0.795 -0.846 1.00 33.12 266 ASP A C 1
ATOM 1971 O O . ASP A 1 266 ? 47.725 -1.017 -0.057 1.00 37.08 266 ASP A O 1
ATOM 1976 N N . ILE A 1 267 ? 49.032 0.434 -1.150 1.00 31.87 267 ILE A N 1
ATOM 1977 C CA . ILE A 1 267 ? 48.421 1.596 -0.528 1.00 29.19 267 ILE A CA 1
ATOM 1978 C C . ILE A 1 267 ? 47.957 2.585 -1.592 1.00 32.25 267 ILE A C 1
ATOM 1979 O O . ILE A 1 267 ? 48.777 3.203 -2.280 1.00 31.92 267 ILE A O 1
ATOM 1984 N N . HIS A 1 268 ? 46.643 2.740 -1.728 1.00 32.65 268 HIS A N 1
ATOM 1985 C CA . HIS A 1 268 ? 46.099 3.647 -2.734 1.00 37.09 268 HIS A CA 1
ATOM 1986 C C . HIS A 1 268 ? 44.757 4.291 -2.390 1.00 32.36 268 HIS A C 1
ATOM 1987 O O . HIS A 1 268 ? 44.079 3.901 -1.442 1.00 36.95 268 HIS A O 1
ATOM 1994 N N . GLY A 1 269 ? 44.386 5.288 -3.185 1.00 31.77 269 GLY A N 1
ATOM 1995 C CA . GLY A 1 269 ? 43.105 5.950 -3.025 1.00 27.87 269 GLY A CA 1
ATOM 1996 C C . GLY A 1 269 ? 42.806 6.683 -1.726 1.00 32.59 269 GLY A C 1
ATOM 1997 O O . GLY A 1 269 ? 41.664 7.080 -1.505 1.00 31.09 269 GLY A O 1
ATOM 1998 N N . ASN A 1 270 ? 43.806 6.889 -0.875 1.00 31.94 270 ASN A N 1
ATOM 1999 C CA . ASN A 1 270 ? 43.576 7.567 0.401 1.00 32.58 270 ASN A CA 1
ATOM 2000 C C . ASN A 1 270 ? 43.450 9.074 0.270 1.00 31.38 270 ASN A C 1
ATOM 2001 O O . ASN A 1 270 ? 44.031 9.682 -0.625 1.00 35.76 270 ASN A O 1
ATOM 2006 N N . GLY A 1 271 ? 42.692 9.680 1.178 1.00 31.01 271 GLY A N 1
ATOM 2007 C CA . GLY A 1 271 ? 42.506 11.118 1.138 1.00 29.08 271 GLY A CA 1
ATOM 2008 C C . GLY A 1 271 ? 43.809 11.889 1.252 1.00 31.32 271 GLY A C 1
ATOM 2009 O O . GLY A 1 271 ? 44.047 12.831 0.490 1.00 32.67 271 GLY A O 1
ATOM 2010 N N . SER A 1 272 ? 44.657 11.499 2.200 1.00 31.32 272 SER A N 1
ATOM 2011 C CA . SER A 1 272 ? 45.942 12.162 2.395 1.00 30.89 272 SER A CA 1
ATOM 2012 C C . SER A 1 272 ? 47.059 11.330 1.790 1.00 29.38 272 SER A C 1
ATOM 2013 O O . SER A 1 272 ? 46.870 10.686 0.760 1.00 28.25 272 SER A O 1
ATOM 2016 N N . SER A 1 273 ? 48.216 11.337 2.446 1.00 28.06 273 SER A N 1
ATOM 2017 C CA . SER A 1 273 ? 49.372 10.578 1.983 1.00 26.82 273 SER A CA 1
ATOM 2018 C C . SER A 1 273 ? 49.159 9.078 2.091 1.00 27.31 273 SER A C 1
ATOM 2019 O O . SER A 1 273 ? 48.362 8.607 2.906 1.00 26.06 273 SER A O 1
ATOM 2022 N N . GLY A 1 274 ? 49.855 8.328 1.243 1.00 27.06 274 GLY A N 1
ATOM 2023 C CA . GLY A 1 274 ? 49.767 6.883 1.304 1.00 28.60 274 GLY A CA 1
ATOM 2024 C C . GLY A 1 274 ? 50.403 6.475 2.624 1.00 27.51 274 GLY A C 1
ATOM 2025 O O . GLY A 1 274 ? 49.813 5.749 3.422 1.00 22.44 274 GLY A O 1
ATOM 2026 N N . VAL A 1 275 ? 51.605 6.992 2.863 1.00 26.72 275 VAL A N 1
ATOM 2027 C CA . VAL A 1 275 ? 52.341 6.706 4.084 1.00 24.76 275 VAL A CA 1
ATOM 2028 C C . VAL A 1 275 ? 52.826 8.007 4.712 1.00 25.02 275 VAL A C 1
ATOM 2029 O O . VAL A 1 275 ? 53.389 8.873 4.028 1.00 28.22 275 VAL A O 1
ATOM 2033 N N . ARG A 1 276 ? 52.604 8.151 6.014 1.00 24.55 276 ARG A N 1
ATOM 2034 C CA . ARG A 1 276 ? 53.061 9.340 6.715 1.00 25.92 276 ARG A CA 1
ATOM 2035 C C . ARG A 1 276 ? 53.845 8.965 7.970 1.00 26.21 276 ARG A C 1
ATOM 2036 O O . ARG A 1 276 ? 53.351 8.238 8.838 1.00 26.40 276 ARG A O 1
ATOM 2044 N N . VAL A 1 277 ? 55.087 9.433 8.036 1.00 25.61 277 VAL A N 1
ATOM 2045 C CA . VAL A 1 277 ? 55.948 9.194 9.190 1.00 24.42 277 VAL A CA 1
ATOM 2046 C C . VAL A 1 277 ? 55.969 10.523 9.944 1.00 24.69 277 VAL A C 1
ATOM 2047 O O . VAL A 1 277 ? 56.494 11.520 9.454 1.00 28.82 277 VAL A O 1
ATOM 2051 N N . TYR A 1 278 ? 55.396 10.527 11.139 1.00 24.31 278 TYR A N 1
ATOM 2052 C CA . TYR A 1 278 ? 55.239 11.749 11.926 1.00 25.33 278 TYR A CA 1
ATOM 2053 C C . TYR A 1 278 ? 55.908 11.581 13.286 1.00 22.61 278 TYR A C 1
ATOM 2054 O O . TYR A 1 278 ? 55.303 11.065 14.220 1.00 23.57 278 TYR A O 1
ATOM 2063 N N . GLY A 1 279 ? 57.164 11.997 13.390 1.00 26.76 279 GLY A N 1
ATOM 2064 C CA . GLY A 1 279 ? 57.894 11.834 14.640 1.00 28.05 279 GLY A CA 1
ATOM 2065 C C . GLY A 1 279 ? 58.179 10.380 14.999 1.00 30.53 279 GLY A C 1
ATOM 2066 O O . GLY A 1 279 ? 57.699 9.874 16.013 1.00 30.26 279 GLY A O 1
ATOM 2067 N N . ALA A 1 280 ? 58.967 9.703 14.170 1.00 29.11 280 ALA A N 1
ATOM 2068 C CA . ALA A 1 280 ? 59.305 8.303 14.413 1.00 28.16 280 ALA A CA 1
ATOM 2069 C C . ALA A 1 280 ? 60.738 8.037 13.982 1.00 27.24 280 ALA A C 1
ATOM 2070 O O . ALA A 1 280 ? 61.268 8.725 13.112 1.00 26.99 280 ALA A O 1
ATOM 2072 N N . GLN A 1 281 ? 61.373 7.043 14.592 1.00 26.16 281 GLN A N 1
ATOM 2073 C CA . GLN A 1 281 ? 62.748 6.726 14.238 1.00 27.74 281 GLN A CA 1
ATOM 2074 C C . GLN A 1 281 ? 62.924 5.262 13.854 1.00 27.01 281 GLN A C 1
ATOM 2075 O O . GLN A 1 281 ? 62.192 4.389 14.334 1.00 27.52 281 GLN A O 1
ATOM 2081 N N . ASP A 1 282 ? 63.900 5.010 12.984 1.00 27.10 282 ASP A N 1
ATOM 2082 C CA . ASP A 1 282 ? 64.218 3.666 12.510 1.00 27.39 282 ASP A CA 1
ATOM 2083 C C . ASP A 1 282 ? 63.028 2.980 11.857 1.00 28.26 282 ASP A C 1
ATOM 2084 O O . ASP A 1 282 ? 62.727 1.815 12.132 1.00 28.06 282 ASP A O 1
ATOM 2089 N N . VAL A 1 283 ? 62.330 3.723 11.008 1.00 29.60 283 VAL A N 1
ATOM 2090 C CA . VAL A 1 283 ? 61.213 3.164 10.272 1.00 26.03 283 VAL A CA 1
ATOM 2091 C C . VAL A 1 283 ? 61.734 2.660 8.929 1.00 26.62 283 VAL A C 1
ATOM 2092 O O . VAL A 1 283 ? 62.571 3.314 8.300 1.00 23.15 283 VAL A O 1
ATOM 2096 N N . GLN A 1 284 ? 61.263 1.489 8.512 1.00 27.39 284 GLN A N 1
ATOM 2097 C CA . GLN A 1 284 ? 61.657 0.922 7.223 1.00 30.21 284 GLN A CA 1
ATOM 2098 C C . GLN A 1 284 ? 60.432 0.754 6.328 1.00 31.36 284 GLN A C 1
ATOM 2099 O O . GLN A 1 284 ? 59.460 0.082 6.698 1.00 27.74 284 GLN A O 1
ATOM 2105 N N . ILE A 1 285 ? 60.478 1.386 5.158 1.00 28.05 285 ILE A N 1
ATOM 2106 C CA . ILE A 1 285 ? 59.370 1.334 4.216 1.00 26.13 285 ILE A CA 1
ATOM 2107 C C . ILE A 1 285 ? 59.909 0.578 3.011 1.00 27.11 285 ILE A C 1
ATOM 2108 O O . ILE A 1 285 ? 60.528 1.166 2.119 1.00 27.60 285 ILE A O 1
ATOM 2113 N N . LEU A 1 286 ? 59.674 -0.734 3.003 1.00 24.50 286 LEU A N 1
ATOM 2114 C CA . LEU A 1 286 ? 60.231 -1.608 1.975 1.00 26.98 286 LEU A CA 1
ATOM 2115 C C . LEU A 1 286 ? 59.259 -2.267 1.000 1.00 28.59 286 LEU A C 1
ATOM 2116 O O . LEU A 1 286 ? 58.220 -2.810 1.395 1.00 29.16 286 LEU A O 1
ATOM 2121 N N . ASP A 1 287 ? 59.622 -2.216 -0.280 1.00 31.47 287 ASP A N 1
ATOM 2122 C CA . ASP A 1 287 ? 58.874 -2.885 -1.342 1.00 33.13 287 ASP A CA 1
ATOM 2123 C C . ASP A 1 287 ? 57.363 -2.749 -1.262 1.00 33.15 287 ASP A C 1
ATOM 2124 O O . ASP A 1 287 ? 56.645 -3.750 -1.244 1.00 32.82 287 ASP A O 1
ATOM 2129 N N . ASN A 1 288 ? 56.882 -1.513 -1.222 1.00 34.62 288 ASN A N 1
ATOM 2130 C CA . ASN A 1 288 ? 55.447 -1.271 -1.171 1.00 34.12 288 ASN A CA 1
ATOM 2131 C C . ASN A 1 288 ? 55.009 -0.671 -2.494 1.00 34.50 288 ASN A C 1
ATOM 2132 O O . ASN A 1 288 ? 55.829 -0.158 -3.261 1.00 35.12 288 ASN A O 1
ATOM 2137 N N . GLN A 1 289 ? 53.711 -0.756 -2.750 1.00 34.39 289 GLN A N 1
ATOM 2138 C CA . GLN A 1 289 ? 53.097 -0.202 -3.943 1.00 37.05 289 GLN A CA 1
ATOM 2139 C C . GLN A 1 289 ? 52.265 0.973 -3.421 1.00 35.83 289 GLN A C 1
ATOM 2140 O O . GLN A 1 289 ? 51.128 0.797 -2.974 1.00 39.55 289 GLN A O 1
ATOM 2146 N N . ILE A 1 290 ? 52.849 2.165 -3.449 1.00 33.95 290 ILE A N 1
ATOM 2147 C CA . ILE A 1 290 ? 52.192 3.356 -2.923 1.00 28.35 290 ILE A CA 1
ATOM 2148 C C . ILE A 1 290 ? 51.754 4.240 -4.079 1.00 34.57 290 ILE A C 1
ATOM 2149 O O . ILE A 1 290 ? 52.578 4.915 -4.725 1.00 33.77 290 ILE A O 1
ATOM 2154 N N . HIS A 1 291 ? 50.451 4.273 -4.332 1.00 34.54 291 HIS A N 1
ATOM 2155 C CA . HIS A 1 291 ? 49.963 5.000 -5.498 1.00 37.65 291 HIS A CA 1
ATOM 2156 C C . HIS A 1 291 ? 48.571 5.584 -5.406 1.00 36.84 291 HIS A C 1
ATOM 2157 O O . HIS A 1 291 ? 47.714 5.087 -4.675 1.00 35.31 291 HIS A O 1
ATOM 2164 N N . ASP A 1 292 ? 48.356 6.638 -6.183 1.00 38.71 292 ASP A N 1
ATOM 2165 C CA . ASP A 1 292 ? 47.052 7.264 -6.288 1.00 45.99 292 ASP A CA 1
ATOM 2166 C C . ASP A 1 292 ? 46.423 7.689 -4.980 1.00 39.18 292 ASP A C 1
ATOM 2167 O O . ASP A 1 292 ? 45.241 7.449 -4.757 1.00 37.72 292 ASP A O 1
ATOM 2172 N N . ASN A 1 293 ? 47.214 8.323 -4.126 1.00 37.13 293 ASN A N 1
ATOM 2173 C CA . ASN A 1 293 ? 46.706 8.824 -2.860 1.00 29.77 293 ASN A CA 1
ATOM 2174 C C . ASN A 1 293 ? 46.466 10.315 -3.013 1.00 36.05 293 ASN A C 1
AT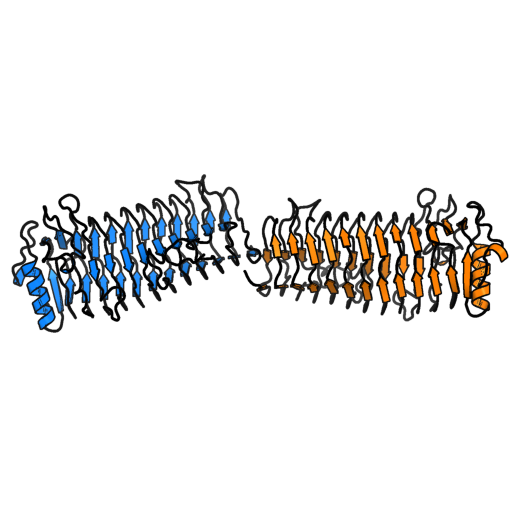OM 2175 O O . ASN A 1 293 ? 46.311 10.797 -4.132 1.00 33.96 293 ASN A O 1
ATOM 2180 N N . ALA A 1 294 ? 46.410 11.048 -1.907 1.00 36.68 294 ALA A N 1
ATOM 2181 C CA . ALA A 1 294 ? 46.164 12.482 -1.969 1.00 38.08 294 ALA A CA 1
ATOM 2182 C C . ALA A 1 294 ? 44.886 12.758 -2.762 1.00 38.93 294 ALA A C 1
ATOM 2183 O O . ALA A 1 294 ? 44.825 13.687 -3.571 1.00 38.11 294 ALA A O 1
ATOM 2185 N N . GLN A 1 295 ? 43.861 11.952 -2.512 1.00 38.32 295 GLN A N 1
ATOM 2186 C CA . GLN A 1 295 ? 42.584 12.116 -3.181 1.00 37.28 295 GLN A CA 1
ATOM 2187 C C . GLN A 1 295 ? 41.807 13.325 -2.670 1.00 38.08 295 GLN A C 1
ATOM 2188 O O . GLN A 1 295 ? 40.942 13.856 -3.368 1.00 43.47 295 GLN A O 1
ATOM 2194 N N . ALA A 1 296 ? 42.133 13.786 -1.466 1.00 37.83 296 ALA A N 1
ATOM 2195 C CA . ALA A 1 296 ? 41.398 14.897 -0.874 1.00 36.68 296 ALA A CA 1
ATOM 2196 C C . ALA A 1 296 ? 42.250 16.100 -0.500 1.00 37.86 296 ALA A C 1
ATOM 2197 O O . ALA A 1 296 ? 41.732 17.106 -0.004 1.00 39.11 296 ALA A O 1
ATOM 2199 N N . ALA A 1 297 ? 43.553 16.010 -0.737 1.00 36.52 297 ALA A N 1
ATOM 2200 C CA . ALA A 1 297 ? 44.438 17.115 -0.402 1.00 38.38 297 ALA A CA 1
ATOM 2201 C C . ALA A 1 297 ? 45.736 17.082 -1.197 1.00 39.03 297 ALA A C 1
ATOM 2202 O O . ALA A 1 297 ? 46.156 16.024 -1.694 1.00 43.49 297 ALA A O 1
ATOM 2204 N N . ALA A 1 298 ? 46.357 18.252 -1.324 1.00 38.15 298 ALA A N 1
ATOM 2205 C CA . ALA A 1 298 ? 47.631 18.386 -2.024 1.00 38.06 298 ALA A CA 1
ATOM 2206 C C . ALA A 1 298 ? 48.707 17.938 -1.055 1.00 37.60 298 ALA A C 1
ATOM 2207 O O . ALA A 1 298 ? 49.228 18.736 -0.281 1.00 37.03 298 ALA A O 1
ATOM 2209 N N . VAL A 1 299 ? 49.023 16.652 -1.090 1.00 37.01 299 VAL A N 1
ATOM 2210 C CA . VAL A 1 299 ? 50.022 16.097 -0.198 1.00 32.77 299 VAL A CA 1
ATOM 2211 C C . VAL A 1 299 ? 50.865 15.093 -0.971 1.00 32.45 299 VAL A C 1
ATOM 2212 O O . VAL A 1 299 ? 50.522 14.701 -2.096 1.00 30.34 299 VAL A O 1
ATOM 2216 N N . PRO A 1 300 ? 51.993 14.673 -0.392 1.00 31.04 300 PRO A N 1
ATOM 2217 C CA . PRO A 1 300 ? 52.857 13.705 -1.069 1.00 30.66 300 PRO A CA 1
ATOM 2218 C C . PRO A 1 300 ? 52.384 12.266 -0.872 1.00 28.23 300 PRO A C 1
ATOM 2219 O O . PRO A 1 300 ? 51.585 11.982 0.019 1.00 32.00 300 PRO A O 1
ATOM 2223 N N . GLU A 1 301 ? 52.874 11.364 -1.709 1.00 26.68 301 GLU A N 1
ATOM 2224 C CA . GLU A 1 301 ? 52.533 9.965 -1.590 1.00 29.57 301 GLU A CA 1
ATOM 2225 C C . GLU A 1 301 ? 53.137 9.423 -0.303 1.00 29.85 301 GLU A C 1
ATOM 2226 O O . GLU A 1 301 ? 52.533 8.590 0.381 1.00 29.42 301 GLU A O 1
ATOM 2232 N N . VAL A 1 302 ? 54.323 9.921 0.028 1.00 28.92 302 VAL A N 1
ATOM 2233 C CA . VAL A 1 302 ? 55.031 9.525 1.245 1.00 27.08 302 VAL A CA 1
ATOM 2234 C C . VAL A 1 302 ? 55.563 10.788 1.920 1.00 28.95 302 VAL A C 1
ATOM 2235 O O . VAL A 1 302 ? 56.378 11.514 1.346 1.00 29.49 302 VAL A O 1
ATOM 2239 N N . LEU A 1 303 ? 55.080 11.054 3.131 1.00 28.03 303 LEU A N 1
ATOM 2240 C CA . LEU A 1 303 ? 55.484 12.233 3.883 1.00 28.13 303 LEU A CA 1
ATOM 2241 C C . LEU A 1 303 ? 56.332 11.899 5.117 1.00 28.32 303 LEU A C 1
ATOM 2242 O O . LEU A 1 303 ? 55.965 11.035 5.919 1.00 28.10 303 LEU A O 1
ATOM 2247 N N . LEU A 1 304 ? 57.454 12.594 5.272 1.00 25.08 304 LEU A N 1
ATOM 2248 C CA . LEU A 1 304 ? 58.307 12.397 6.434 1.00 26.98 304 LEU A CA 1
ATOM 2249 C C . LEU A 1 304 ? 58.453 13.713 7.172 1.00 26.99 304 LEU A C 1
ATOM 2250 O O . LEU A 1 304 ? 58.890 14.704 6.585 1.00 28.94 304 LEU A O 1
ATOM 2255 N N . GLN A 1 305 ? 58.091 13.724 8.451 1.00 27.08 305 GLN A N 1
ATOM 2256 C CA . GLN A 1 305 ? 58.215 14.923 9.274 1.00 28.33 305 GLN A CA 1
ATOM 2257 C C . GLN A 1 305 ? 58.395 14.557 10.734 1.00 29.46 305 GLN A C 1
ATOM 2258 O O . GLN A 1 305 ? 58.157 13.408 11.145 1.00 27.66 305 GLN A O 1
ATOM 2264 N N . SER A 1 306 ? 58.811 15.544 11.518 1.00 28.66 306 SER A N 1
ATOM 2265 C CA . SER A 1 306 ? 59.015 15.362 12.944 1.00 30.05 306 SER A CA 1
ATOM 2266 C C . SER A 1 306 ? 57.767 15.827 13.679 1.00 28.96 306 SER A C 1
ATOM 2267 O O . SER A 1 306 ? 56.981 16.589 13.126 1.00 27.58 306 SER A O 1
ATOM 2270 N N . PHE A 1 307 ? 57.580 15.348 14.907 1.00 30.32 307 PHE A N 1
ATOM 2271 C CA . PHE A 1 307 ? 56.411 15.719 15.699 1.00 30.13 307 PHE A CA 1
ATOM 2272 C C . PHE A 1 307 ? 56.799 16.614 16.883 1.00 30.05 307 PHE A C 1
ATOM 2273 O O . PHE A 1 307 ? 57.583 16.208 17.755 1.00 30.92 307 PHE A O 1
ATOM 2281 N N . ASP A 1 308 ? 56.251 17.824 16.917 1.00 28.67 308 ASP A N 1
ATOM 2282 C CA . ASP A 1 308 ? 56.563 18.748 18.009 1.00 32.98 308 ASP A CA 1
ATOM 2283 C C . ASP A 1 308 ? 55.593 18.553 19.162 1.00 31.85 308 ASP A C 1
ATOM 2284 O O . ASP A 1 308 ? 54.425 18.928 19.053 1.00 32.63 308 ASP A O 1
ATOM 2289 N N . ASP A 1 309 ? 56.077 17.972 20.256 1.00 33.12 309 ASP A N 1
ATOM 2290 C CA . ASP A 1 309 ? 55.239 17.721 21.425 1.00 34.54 309 ASP A CA 1
ATOM 2291 C C . ASP A 1 309 ? 55.831 18.443 22.626 1.00 35.64 309 ASP A C 1
ATOM 2292 O O . ASP A 1 309 ? 55.545 18.100 23.775 1.00 35.97 309 ASP A O 1
ATOM 2297 N N . THR A 1 310 ? 56.670 19.439 22.352 1.00 36.66 310 THR A N 1
ATOM 2298 C CA . THR A 1 310 ? 57.345 20.191 23.412 1.00 37.73 310 THR A CA 1
ATOM 2299 C C . THR A 1 310 ? 56.312 20.834 24.333 1.00 38.07 310 THR A C 1
ATOM 2300 O O . THR A 1 310 ? 56.557 21.032 25.520 1.00 43.20 310 THR A O 1
ATOM 2304 N N . ALA A 1 311 ? 55.148 21.149 23.779 1.00 36.64 311 ALA A N 1
ATOM 2305 C CA . ALA A 1 311 ? 54.081 21.747 24.555 1.00 41.62 311 ALA A CA 1
ATOM 2306 C C . ALA A 1 311 ? 53.013 20.720 24.888 1.00 43.67 311 ALA A C 1
ATOM 2307 O O . ALA A 1 311 ? 51.919 21.073 25.340 1.00 41.84 311 ALA A O 1
ATOM 2309 N N . GLY A 1 312 ? 53.330 19.446 24.668 1.00 43.42 312 GLY A N 1
ATOM 2310 C CA . GLY A 1 312 ? 52.376 18.387 24.950 1.00 39.48 312 GLY A CA 1
ATOM 2311 C C . GLY A 1 312 ? 52.728 17.583 26.185 1.00 40.53 312 GLY A C 1
ATOM 2312 O O . GLY A 1 312 ? 53.520 18.029 27.016 1.00 41.23 312 GLY A O 1
ATOM 2313 N N . ALA A 1 313 ? 52.155 16.388 26.298 1.00 38.44 313 ALA A N 1
ATOM 2314 C CA . ALA A 1 313 ? 52.393 15.533 27.455 1.00 39.72 313 ALA A CA 1
ATOM 2315 C C . ALA A 1 313 ? 53.858 15.221 27.741 1.00 38.91 313 ALA A C 1
ATOM 2316 O O . ALA A 1 313 ? 54.257 15.156 28.899 1.00 45.78 313 ALA A O 1
ATOM 2318 N N . SER A 1 314 ? 54.656 15.042 26.695 1.00 38.51 314 SER A N 1
ATOM 2319 C CA . SER A 1 314 ? 56.059 14.668 26.876 1.00 35.60 314 SER A CA 1
ATOM 2320 C C . SER A 1 314 ? 57.034 15.834 26.958 1.00 38.67 314 SER A C 1
ATOM 2321 O O . SER A 1 314 ? 58.138 15.680 27.493 1.00 39.35 314 SER A O 1
ATOM 2324 N N . GLY A 1 315 ? 56.642 16.982 26.415 1.00 38.03 315 GLY A N 1
ATOM 2325 C CA . GLY A 1 315 ? 57.540 18.127 26.386 1.00 35.27 315 GLY A CA 1
ATOM 2326 C C . GLY A 1 315 ? 58.741 17.763 25.533 1.00 37.89 315 GLY A C 1
ATOM 2327 O O . GLY A 1 315 ? 59.842 18.301 25.691 1.00 36.49 315 GLY A O 1
ATOM 2328 N N . THR A 1 316 ? 58.517 16.836 24.608 1.00 37.45 316 THR A N 1
ATOM 2329 C CA . THR A 1 316 ? 59.566 16.337 23.727 1.00 34.74 316 THR A CA 1
ATOM 2330 C C . THR A 1 316 ? 59.338 16.709 22.271 1.00 33.23 316 THR A C 1
ATOM 2331 O O . THR A 1 316 ? 58.198 16.835 21.818 1.00 35.42 316 THR A O 1
ATOM 2335 N N . TYR A 1 317 ? 60.431 16.906 21.547 1.00 32.07 317 TYR A N 1
ATOM 2336 C CA . TYR A 1 317 ? 60.346 17.161 20.118 1.00 32.31 317 TYR A CA 1
ATOM 2337 C C . TYR A 1 317 ? 60.751 15.838 19.473 1.00 30.90 317 TYR A C 1
ATOM 2338 O O . TYR A 1 317 ? 61.925 15.473 19.503 1.00 32.43 317 TYR A O 1
ATOM 2347 N N . TYR A 1 318 ? 59.789 15.101 18.920 1.00 29.76 318 TYR A N 1
ATOM 2348 C CA . TYR A 1 318 ? 60.130 13.822 18.293 1.00 31.24 318 TYR A CA 1
ATOM 2349 C C . TYR A 1 318 ? 60.705 14.036 16.904 1.00 28.00 318 TYR A C 1
ATOM 2350 O O . TYR A 1 318 ? 59.972 14.264 15.946 1.00 31.57 318 TYR A O 1
ATOM 2359 N N . THR A 1 319 ? 62.024 13.957 16.811 1.00 29.27 319 THR A N 1
ATOM 2360 C CA . THR A 1 319 ? 62.720 14.123 15.543 1.00 32.80 319 THR A CA 1
ATOM 2361 C C . THR A 1 319 ? 62.662 12.811 14.773 1.00 32.58 319 THR A C 1
ATOM 2362 O O . THR A 1 319 ? 62.917 11.750 15.336 1.00 37.66 319 THR A O 1
ATOM 2366 N N . THR A 1 320 ? 62.294 12.881 13.499 1.00 32.07 320 THR A N 1
ATOM 2367 C CA . THR A 1 320 ? 62.267 11.688 12.669 1.00 32.56 320 THR A CA 1
ATOM 2368 C C . THR A 1 320 ? 63.682 11.430 12.145 1.00 33.85 320 THR A C 1
ATOM 2369 O O . THR A 1 320 ? 64.282 12.296 11.492 1.00 31.99 320 THR A O 1
ATOM 2373 N N . LEU A 1 321 ? 64.214 10.245 12.441 1.00 32.09 321 LEU A N 1
ATOM 2374 C CA . LEU A 1 321 ? 65.564 9.878 12.011 1.00 29.84 321 LEU A CA 1
ATOM 2375 C C . LEU A 1 321 ? 65.661 8.430 11.536 1.00 30.52 321 LEU A C 1
ATOM 2376 O O . LEU A 1 321 ? 64.940 7.555 12.017 1.00 28.77 321 LEU A O 1
ATOM 2381 N N . ASN A 1 322 ? 66.569 8.195 10.592 1.00 28.99 322 ASN A N 1
ATOM 2382 C CA . ASN A 1 322 ? 66.839 6.864 10.064 1.00 29.95 322 ASN A CA 1
ATOM 2383 C C . ASN A 1 322 ? 65.669 6.174 9.409 1.00 28.44 322 ASN A C 1
ATOM 2384 O O . ASN A 1 322 ? 65.374 5.018 9.710 1.00 29.28 322 ASN A O 1
ATOM 2389 N N . THR A 1 323 ? 65.005 6.878 8.511 1.00 28.10 323 THR A N 1
ATOM 2390 C CA . THR A 1 323 ? 63.903 6.296 7.773 1.00 28.28 323 THR A CA 1
ATOM 2391 C C . THR A 1 323 ? 64.483 5.692 6.503 1.00 29.13 323 THR A C 1
ATOM 2392 O O . THR A 1 323 ? 65.080 6.388 5.688 1.00 32.07 323 THR A O 1
ATOM 2396 N N . ARG A 1 324 ? 64.335 4.387 6.341 1.00 28.04 324 ARG A N 1
ATOM 2397 C CA . ARG A 1 324 ? 64.837 3.739 5.139 1.00 26.09 324 ARG A CA 1
ATOM 2398 C C . ARG A 1 324 ? 63.681 3.470 4.190 1.00 25.76 324 ARG A C 1
ATOM 2399 O O . ARG A 1 324 ? 62.722 2.774 4.540 1.00 26.69 324 ARG A O 1
ATOM 2407 N N . ILE A 1 325 ? 63.766 4.038 2.995 1.00 24.41 325 ILE A N 1
ATOM 2408 C CA . ILE A 1 325 ? 62.723 3.870 1.993 1.00 27.89 325 ILE A CA 1
ATOM 2409 C C . ILE A 1 325 ? 63.384 3.244 0.777 1.00 30.26 325 ILE A C 1
ATOM 2410 O O . ILE A 1 325 ? 64.098 3.908 0.019 1.00 30.18 325 ILE A O 1
ATOM 2415 N N . GLU A 1 326 ? 63.148 1.953 0.599 1.00 31.57 326 GLU A N 1
ATOM 2416 C CA . GLU A 1 326 ? 63.790 1.217 -0.477 1.00 32.84 326 GLU A CA 1
ATOM 2417 C C . GLU A 1 326 ? 62.917 0.209 -1.235 1.00 33.15 326 GLU A C 1
ATOM 2418 O O . GLU A 1 326 ? 62.117 -0.527 -0.645 1.00 35.13 326 GLU A O 1
ATOM 2424 N N . GLY A 1 327 ? 63.074 0.195 -2.555 1.00 33.13 327 GLY A N 1
ATOM 2425 C CA . GLY A 1 327 ? 62.357 -0.762 -3.383 1.00 32.29 327 GLY A CA 1
ATOM 2426 C C . GLY A 1 327 ? 60.883 -0.506 -3.632 1.00 32.62 327 GLY A C 1
ATOM 2427 O O . GLY A 1 327 ? 60.184 -1.377 -4.149 1.00 29.48 327 GLY A O 1
ATOM 2428 N N . ASN A 1 328 ? 60.407 0.681 -3.280 1.00 32.06 328 ASN A N 1
ATOM 2429 C CA . ASN A 1 328 ? 58.994 1.012 -3.458 1.00 30.66 328 ASN A CA 1
ATOM 2430 C C . ASN A 1 328 ? 58.681 1.514 -4.862 1.00 33.87 328 ASN A C 1
ATOM 2431 O O . ASN A 1 328 ? 59.553 2.063 -5.545 1.00 33.62 328 ASN A O 1
ATOM 2436 N N . THR A 1 329 ? 57.436 1.306 -5.283 1.00 34.70 329 THR A N 1
ATOM 2437 C CA . THR A 1 329 ? 56.936 1.802 -6.566 1.00 32.59 329 THR A CA 1
ATOM 2438 C C . THR A 1 329 ? 55.890 2.838 -6.180 1.00 31.94 329 THR A C 1
ATOM 2439 O O . THR A 1 329 ? 54.891 2.518 -5.534 1.00 34.37 329 THR A O 1
ATOM 2443 N N . ILE A 1 330 ? 56.132 4.081 -6.571 1.00 32.85 330 ILE A N 1
ATOM 2444 C CA . ILE A 1 330 ? 55.274 5.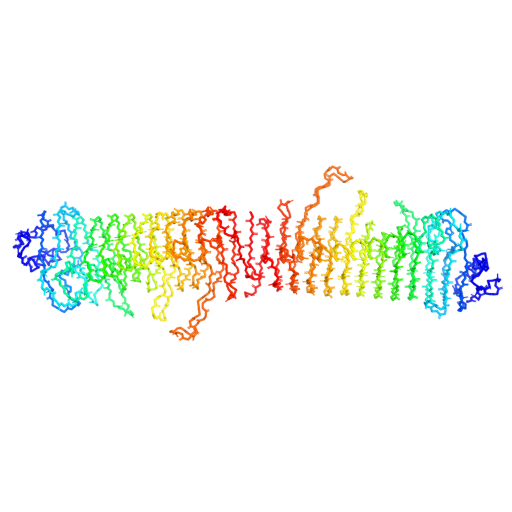186 -6.188 1.00 33.55 330 ILE A CA 1
ATOM 2445 C C . ILE A 1 330 ? 54.805 6.004 -7.384 1.00 34.88 330 ILE A C 1
ATOM 2446 O O . ILE A 1 330 ? 55.615 6.433 -8.210 1.00 38.27 330 ILE A O 1
ATOM 2451 N N . SER A 1 331 ? 53.496 6.210 -7.476 1.00 33.77 331 SER A N 1
ATOM 2452 C CA . SER A 1 331 ? 52.925 7.043 -8.529 1.00 38.27 331 SER A CA 1
ATOM 2453 C C . SER A 1 331 ? 51.793 7.814 -7.875 1.00 35.11 331 SER A C 1
ATOM 2454 O O . SER A 1 331 ? 50.977 7.240 -7.153 1.00 38.78 331 SER A O 1
ATOM 2457 N N . GLY A 1 332 ? 51.741 9.113 -8.121 1.00 36.05 332 GLY A N 1
ATOM 2458 C CA . GLY A 1 332 ? 50.722 9.913 -7.474 1.00 39.37 332 GLY A CA 1
ATOM 2459 C C . GLY A 1 332 ? 49.423 10.053 -8.233 1.00 41.36 332 GLY A C 1
ATOM 2460 O O . GLY A 1 332 ? 49.213 9.439 -9.283 1.00 39.09 332 GLY A O 1
ATOM 2461 N N . SER A 1 333 ? 48.537 10.864 -7.667 1.00 40.85 333 SER A N 1
ATOM 2462 C CA . SER A 1 333 ? 47.266 11.178 -8.285 1.00 39.29 333 SER A CA 1
ATOM 2463 C C . SER A 1 333 ? 47.500 12.566 -8.854 1.00 41.54 333 SER A C 1
ATOM 2464 O O . SER A 1 333 ? 48.631 13.051 -8.870 1.00 39.64 333 SER A O 1
ATOM 2467 N N . ALA A 1 334 ? 46.435 13.212 -9.310 1.00 43.14 334 ALA A N 1
ATOM 2468 C CA . ALA A 1 334 ? 46.555 14.557 -9.844 1.00 42.68 334 ALA A CA 1
ATOM 2469 C C . ALA A 1 334 ? 46.973 15.541 -8.751 1.00 43.33 334 ALA A C 1
ATOM 2470 O O . ALA A 1 334 ? 47.547 16.593 -9.036 1.00 60.72 334 ALA A O 1
ATOM 2472 N N . ASN A 1 335 ? 46.711 15.190 -7.495 1.00 42.11 335 ASN A N 1
ATOM 2473 C CA . ASN A 1 335 ? 47.023 16.085 -6.383 1.00 39.30 335 ASN A CA 1
ATOM 2474 C C . ASN A 1 335 ? 48.342 15.796 -5.698 1.00 38.48 335 ASN A C 1
ATOM 2475 O O . ASN A 1 335 ? 48.859 16.642 -4.973 1.00 36.76 335 ASN A O 1
ATOM 2480 N N . SER A 1 336 ? 48.875 14.600 -5.916 1.00 37.51 336 SER A N 1
ATOM 2481 C CA . SER A 1 336 ? 50.122 14.192 -5.285 1.00 32.17 336 SER A CA 1
ATOM 2482 C C . SER A 1 336 ? 51.261 15.174 -5.554 1.00 36.79 336 SER A C 1
ATOM 2483 O O . SER A 1 336 ? 51.764 15.268 -6.672 1.00 34.29 336 SER A O 1
ATOM 2486 N N . THR A 1 337 ? 51.676 15.889 -4.512 1.00 35.85 337 THR A N 1
ATOM 2487 C CA . THR A 1 337 ? 52.730 16.890 -4.631 1.00 35.03 337 THR A CA 1
ATOM 2488 C C . THR A 1 337 ? 54.117 16.291 -4.885 1.00 36.96 337 THR A C 1
ATOM 2489 O O . THR A 1 337 ? 54.790 16.676 -5.840 1.00 37.92 337 THR A O 1
ATOM 2493 N N . TYR A 1 338 ? 54.550 15.364 -4.034 1.00 35.51 338 TYR A N 1
ATOM 2494 C CA . TYR A 1 338 ? 55.844 14.707 -4.227 1.00 35.18 338 TYR A CA 1
ATOM 2495 C C . TYR A 1 338 ? 55.684 13.198 -4.130 1.00 34.39 338 TYR A C 1
ATOM 2496 O O . TYR A 1 338 ? 54.651 12.698 -3.690 1.00 33.54 338 TYR A O 1
ATOM 2505 N N . GLY A 1 339 ? 56.716 12.477 -4.548 1.00 35.30 339 GLY A N 1
ATOM 2506 C CA . GLY A 1 339 ? 56.718 11.037 -4.397 1.00 32.36 339 GLY A CA 1
ATOM 2507 C C . GLY A 1 339 ? 57.093 10.812 -2.941 1.00 34.99 339 GLY A C 1
ATOM 2508 O O . GLY A 1 339 ? 56.381 10.125 -2.201 1.00 32.49 339 GLY A O 1
ATOM 2509 N N . ILE A 1 340 ? 58.212 11.414 -2.535 1.00 31.54 340 ILE A N 1
ATOM 2510 C CA . ILE A 1 340 ? 58.686 11.353 -1.157 1.00 31.84 340 ILE A CA 1
ATOM 2511 C C . ILE A 1 340 ? 59.112 12.758 -0.715 1.00 32.46 340 ILE A C 1
ATOM 2512 O O . ILE A 1 340 ? 59.847 13.444 -1.431 1.00 30.42 340 ILE A O 1
ATOM 2517 N N . GLN A 1 341 ? 58.656 13.187 0.460 1.00 32.67 341 GLN A N 1
ATOM 2518 C CA . GLN A 1 341 ? 58.990 14.522 0.950 1.00 32.20 341 GLN A CA 1
ATOM 2519 C C . GLN A 1 341 ? 59.338 14.575 2.430 1.00 32.56 341 GLN A C 1
ATOM 2520 O O . GLN A 1 341 ? 58.629 14.017 3.270 1.00 32.89 341 GLN A O 1
ATOM 2526 N N . GLU A 1 342 ? 60.447 15.238 2.737 1.00 32.34 342 GLU A N 1
ATOM 2527 C CA . GLU A 1 342 ? 60.844 15.469 4.118 1.00 34.86 342 GLU A CA 1
ATOM 2528 C C . GLU A 1 342 ? 60.456 16.904 4.391 1.00 35.90 342 GLU A C 1
ATOM 2529 O O . GLU A 1 342 ? 60.629 17.755 3.522 1.00 38.49 342 GLU A O 1
ATOM 2535 N N . ARG A 1 343 ? 59.933 17.187 5.576 1.00 36.22 343 ARG A N 1
ATOM 2536 C CA . ARG A 1 343 ? 59.665 18.569 5.928 1.00 37.83 343 ARG A CA 1
ATOM 2537 C C . ARG A 1 343 ? 61.006 19.107 6.418 1.00 37.87 343 ARG A C 1
ATOM 2538 O O . ARG A 1 343 ? 61.852 18.345 6.898 1.00 29.78 343 ARG A O 1
ATOM 2546 N N . ASN A 1 344 ? 61.219 20.407 6.273 1.00 36.77 344 ASN A N 1
ATOM 2547 C CA . ASN A 1 344 ? 62.460 21.017 6.732 1.00 43.05 344 ASN A CA 1
ATOM 2548 C C . ASN A 1 344 ? 62.270 21.375 8.208 1.00 36.29 344 ASN A C 1
ATOM 2549 O O . ASN A 1 344 ? 62.338 22.542 8.593 1.00 39.76 344 ASN A O 1
ATOM 2554 N N . ASP A 1 345 ? 62.044 20.347 9.024 1.00 33.31 345 ASP A N 1
ATOM 2555 C CA . ASP A 1 345 ? 61.769 20.518 10.451 1.00 30.03 345 ASP A CA 1
ATOM 2556 C C . ASP A 1 345 ? 62.747 19.744 11.331 1.00 31.48 345 ASP A C 1
ATOM 2557 O O . ASP A 1 345 ? 62.446 19.436 12.483 1.00 29.19 345 ASP A O 1
ATOM 2562 N N . GLY A 1 346 ? 63.907 19.412 10.785 1.00 30.40 346 GLY A N 1
ATOM 2563 C CA . GLY A 1 346 ? 64.879 18.673 11.563 1.00 25.07 346 GLY A CA 1
ATOM 2564 C C . GLY A 1 346 ? 64.888 17.200 11.217 1.00 29.49 346 GLY A C 1
ATOM 2565 O O . GLY A 1 346 ? 65.799 16.479 11.619 1.00 26.85 346 GLY A O 1
ATOM 2566 N N . THR A 1 347 ? 63.870 16.737 10.495 1.00 29.38 347 THR A N 1
ATOM 2567 C CA . THR A 1 347 ? 63.837 15.335 10.084 1.00 27.14 347 THR A CA 1
ATOM 2568 C C . THR A 1 347 ? 65.161 15.112 9.363 1.00 27.78 347 THR A C 1
ATOM 2569 O O . THR A 1 347 ? 65.571 15.934 8.541 1.00 27.47 347 THR A O 1
ATOM 2573 N N . ASP A 1 348 ? 65.839 14.014 9.675 1.00 28.08 348 ASP A N 1
ATOM 2574 C CA . ASP A 1 348 ? 67.155 13.768 9.091 1.00 28.75 348 ASP A CA 1
ATOM 2575 C C . ASP A 1 348 ? 67.495 12.281 8.973 1.00 26.84 348 ASP A C 1
ATOM 2576 O O . ASP A 1 348 ? 66.797 11.416 9.501 1.00 28.57 348 ASP A O 1
ATOM 2581 N N . TYR A 1 349 ? 68.582 12.002 8.266 1.00 27.84 349 TYR A N 1
ATOM 2582 C CA . TYR A 1 349 ? 69.044 10.639 8.043 1.00 28.86 349 TYR A CA 1
ATOM 2583 C C . TYR A 1 349 ? 68.047 9.731 7.336 1.00 29.00 349 TYR A C 1
ATOM 2584 O O . TYR A 1 349 ? 67.886 8.564 7.710 1.00 28.20 349 TYR A O 1
ATOM 2593 N N . SER A 1 350 ? 67.372 10.267 6.322 1.00 27.91 350 SER A N 1
ATOM 2594 C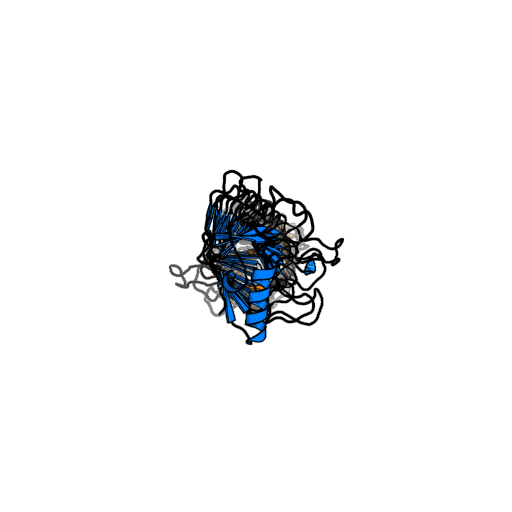 CA . SER A 1 350 ? 66.472 9.451 5.517 1.00 28.78 350 SER A CA 1
ATOM 2595 C C . SER A 1 350 ? 67.331 8.822 4.418 1.00 27.39 350 SER A C 1
ATOM 2596 O O . SER A 1 350 ? 68.211 9.485 3.863 1.00 28.97 350 SER A O 1
ATOM 2599 N N . SER A 1 351 ? 67.082 7.553 4.115 1.00 23.57 351 SER A N 1
ATOM 2600 C CA . SER A 1 351 ? 67.816 6.861 3.068 1.00 30.22 351 SER A CA 1
ATOM 2601 C C . SER A 1 351 ? 66.850 6.384 1.998 1.00 27.43 351 SER A C 1
ATOM 2602 O O . SER A 1 351 ? 66.114 5.418 2.212 1.00 32.85 351 SER A O 1
ATOM 2605 N N . LEU A 1 352 ? 66.834 7.064 0.855 1.00 27.72 352 LEU A N 1
ATOM 2606 C CA . LEU A 1 352 ? 65.946 6.650 -0.229 1.00 31.23 352 LEU A CA 1
ATOM 2607 C C . LEU A 1 352 ? 66.771 5.817 -1.195 1.00 31.25 352 LEU A C 1
ATOM 2608 O O . LEU A 1 352 ? 67.736 6.309 -1.785 1.00 31.87 352 LEU A O 1
ATOM 2613 N N . ILE A 1 353 ? 66.390 4.556 -1.353 1.00 32.20 353 ILE A N 1
ATOM 2614 C CA . ILE A 1 353 ? 67.132 3.662 -2.219 1.00 35.64 353 ILE A CA 1
ATOM 2615 C C . ILE A 1 353 ? 66.265 2.872 -3.179 1.00 36.33 353 ILE A C 1
ATOM 2616 O O . ILE A 1 353 ? 65.323 2.188 -2.775 1.00 35.73 353 ILE A O 1
ATOM 2621 N N . ASP A 1 354 ? 66.607 2.971 -4.458 1.00 39.19 354 ASP A N 1
ATOM 2622 C CA . ASP A 1 354 ? 65.927 2.241 -5.519 1.00 41.07 354 ASP A CA 1
ATOM 2623 C C . ASP A 1 354 ? 64.406 2.287 -5.439 1.00 39.24 354 ASP A C 1
ATOM 2624 O O . ASP A 1 354 ? 63.753 1.260 -5.268 1.00 39.70 354 ASP A O 1
ATOM 2629 N N . ASN A 1 355 ? 63.856 3.488 -5.566 1.00 37.60 355 ASN A N 1
ATOM 2630 C CA . ASN A 1 355 ? 62.421 3.677 -5.553 1.00 39.17 355 ASN A CA 1
ATOM 2631 C C . ASN A 1 355 ? 62.009 4.172 -6.929 1.00 37.93 355 ASN A C 1
ATOM 2632 O O . ASN A 1 355 ? 62.599 5.117 -7.448 1.00 40.23 355 ASN A O 1
ATOM 2637 N N . ASP A 1 356 ? 61.015 3.524 -7.526 1.00 38.24 356 ASP A N 1
ATOM 2638 C CA . ASP A 1 356 ? 60.490 3.968 -8.807 1.00 41.75 356 ASP A CA 1
ATOM 2639 C C . ASP A 1 356 ? 59.371 4.959 -8.526 1.00 39.71 356 ASP A C 1
ATOM 2640 O O . ASP A 1 356 ? 58.313 4.585 -8.020 1.00 41.85 356 ASP A O 1
ATOM 2645 N N . ILE A 1 357 ? 59.613 6.224 -8.841 1.00 39.51 357 ILE A N 1
ATOM 2646 C CA . ILE A 1 357 ? 58.635 7.271 -8.600 1.00 40.79 357 ILE A CA 1
ATOM 2647 C C . ILE A 1 357 ? 58.178 7.840 -9.933 1.00 40.81 357 ILE A C 1
ATOM 2648 O O . ILE A 1 357 ? 58.978 7.990 -10.855 1.00 44.27 357 ILE A O 1
ATOM 2653 N N . ALA A 1 358 ? 56.891 8.157 -10.036 1.00 41.49 358 ALA A N 1
ATOM 2654 C CA . ALA A 1 358 ? 56.335 8.679 -11.284 1.00 43.62 358 ALA A CA 1
ATOM 2655 C C . ALA A 1 358 ? 54.934 9.254 -11.090 1.00 43.56 358 ALA A C 1
ATOM 2656 O O . ALA A 1 358 ? 54.234 8.908 -10.143 1.00 48.52 358 ALA A O 1
ATOM 2658 N N . GLY A 1 359 ? 54.534 10.139 -11.995 1.00 43.16 359 GLY A N 1
ATOM 2659 C CA . GLY A 1 359 ? 53.208 10.719 -11.914 1.00 27.87 359 GLY A CA 1
ATOM 2660 C C . GLY A 1 359 ? 52.984 11.671 -10.753 1.00 43.09 359 GLY A C 1
ATOM 2661 O O . GLY A 1 359 ? 51.869 11.764 -10.233 1.00 36.08 359 GLY A O 1
ATOM 2662 N N . VAL A 1 360 ? 54.031 12.376 -10.338 1.00 43.67 360 VAL A N 1
ATOM 2663 C CA . VAL A 1 360 ? 53.910 13.346 -9.251 1.00 45.52 360 VAL A CA 1
ATOM 2664 C C . VAL A 1 360 ? 54.480 14.688 -9.706 1.00 45.69 360 VAL A C 1
ATOM 2665 O O . VAL A 1 360 ? 55.266 14.745 -10.655 1.00 46.37 360 VAL A O 1
ATOM 2669 N N . GLN A 1 361 ? 54.085 15.766 -9.041 1.00 45.25 361 GLN A N 1
ATOM 2670 C CA . GLN A 1 361 ? 54.583 17.079 -9.405 1.00 48.07 361 GLN A CA 1
ATOM 2671 C C . GLN A 1 361 ? 56.105 17.148 -9.274 1.00 49.04 361 GLN A C 1
ATOM 2672 O O . GLN A 1 361 ? 56.769 17.863 -10.027 1.00 60.57 361 GLN A O 1
ATOM 2678 N N . GLN A 1 362 ? 56.656 16.375 -8.340 1.00 47.78 362 GLN A N 1
ATOM 2679 C CA . GLN A 1 362 ? 58.107 16.291 -8.150 1.00 44.67 362 GLN A CA 1
ATOM 2680 C C . GLN A 1 362 ? 58.441 14.993 -7.410 1.00 45.39 362 GLN A C 1
ATOM 2681 O O . GLN A 1 362 ? 57.935 14.741 -6.314 1.00 44.94 362 GLN A O 1
ATOM 2687 N N . PRO A 1 363 ? 59.311 14.159 -7.998 1.00 44.95 363 PRO A N 1
ATOM 2688 C CA . PRO A 1 363 ? 59.712 12.871 -7.422 1.00 45.65 363 PRO A CA 1
ATOM 2689 C C . PRO A 1 363 ? 60.150 12.874 -5.962 1.00 41.25 363 PRO A C 1
ATOM 2690 O O . PRO A 1 363 ? 59.596 12.142 -5.152 1.00 41.46 363 PRO A O 1
ATOM 2694 N N . ILE A 1 364 ? 61.131 13.706 -5.627 1.00 39.66 364 ILE A N 1
ATOM 2695 C CA . ILE A 1 364 ? 61.684 13.712 -4.273 1.00 31.94 364 ILE A CA 1
ATOM 2696 C C . ILE A 1 364 ? 62.086 15.096 -3.766 1.00 38.50 364 ILE A C 1
ATOM 2697 O O . ILE A 1 364 ? 62.429 15.998 -4.542 1.00 37.69 364 ILE A O 1
ATOM 2702 N N . GLN A 1 365 ? 62.042 15.260 -2.450 1.00 35.63 365 GLN A N 1
ATOM 2703 C CA . GLN A 1 365 ? 62.494 16.494 -1.831 1.00 32.76 365 GLN A CA 1
ATOM 2704 C C . GLN A 1 365 ? 63.007 16.208 -0.423 1.00 33.86 365 GLN A C 1
ATOM 2705 O O . GLN A 1 365 ? 62.227 15.941 0.504 1.00 34.15 365 GLN A O 1
ATOM 2711 N N . LEU A 1 366 ? 64.324 16.256 -0.269 1.00 32.16 366 LEU A N 1
ATOM 2712 C CA . LEU A 1 366 ? 64.958 16.008 1.017 1.00 30.06 366 LEU A CA 1
ATOM 2713 C C . LEU A 1 366 ? 65.566 17.294 1.557 1.00 31.19 366 LEU A C 1
ATOM 2714 O O . LEU A 1 366 ? 65.877 18.208 0.792 1.00 32.19 366 LEU A O 1
ATOM 2719 N N . TYR A 1 367 ? 65.732 17.363 2.875 1.00 33.52 367 TYR A N 1
ATOM 2720 C CA . TYR A 1 367 ? 66.324 18.525 3.524 1.00 32.79 367 TYR A CA 1
ATOM 2721 C C . TYR A 1 367 ? 67.351 18.124 4.564 1.00 33.76 367 TYR A C 1
ATOM 2722 O O . TYR A 1 367 ? 68.295 18.870 4.821 1.00 31.59 367 TYR A O 1
ATOM 2731 N N . GLY A 1 368 ? 67.168 16.951 5.170 1.00 31.83 368 GLY A N 1
ATOM 2732 C CA . GLY A 1 368 ? 68.120 16.494 6.173 1.00 30.70 368 GLY A CA 1
ATOM 2733 C C . GLY A 1 368 ? 69.557 16.506 5.665 1.00 31.39 368 GLY A C 1
ATOM 2734 O O . GLY A 1 368 ? 69.852 15.894 4.638 1.00 28.14 368 GLY A O 1
ATOM 2735 N N . PRO A 1 369 ? 70.473 17.200 6.359 1.00 31.21 369 PRO A N 1
ATOM 2736 C CA . PRO A 1 369 ? 71.878 17.273 5.945 1.00 31.94 369 PRO A CA 1
ATOM 2737 C C . PRO A 1 369 ? 72.561 15.917 5.813 1.00 31.93 369 PRO A C 1
ATOM 2738 O O . PRO A 1 369 ? 73.568 15.785 5.115 1.00 31.78 369 PRO A O 1
ATOM 2742 N N . HIS A 1 370 ? 72.022 14.900 6.477 1.00 31.82 370 HIS A N 1
ATOM 2743 C CA . HIS A 1 370 ? 72.602 13.570 6.360 1.00 30.33 370 HIS A CA 1
ATOM 2744 C C . HIS A 1 370 ? 71.668 12.641 5.590 1.00 31.82 370 HIS A C 1
ATOM 2745 O O . HIS A 1 370 ? 71.884 11.432 5.555 1.00 31.90 370 HIS A O 1
ATOM 2752 N N . SER A 1 371 ? 70.623 13.197 4.982 1.00 31.20 371 SER A N 1
ATOM 2753 C CA . SER A 1 371 ? 69.706 12.370 4.208 1.00 29.10 371 SER A CA 1
ATOM 2754 C C . SER A 1 371 ? 70.268 12.152 2.808 1.00 31.68 371 SER A C 1
ATOM 2755 O O . SER A 1 371 ? 70.844 13.059 2.203 1.00 30.08 371 SER A O 1
ATOM 2758 N N . THR A 1 372 ? 70.096 10.935 2.305 1.00 31.64 372 THR A N 1
ATOM 2759 C CA . THR A 1 372 ? 70.654 10.545 1.022 1.00 29.48 372 THR A CA 1
ATOM 2760 C C . THR A 1 372 ? 69.619 9.965 0.072 1.00 29.84 372 THR A C 1
ATOM 2761 O O . THR A 1 372 ? 68.579 9.449 0.495 1.00 31.74 372 THR A O 1
ATOM 2765 N N . VAL A 1 373 ? 69.926 10.035 -1.216 1.00 30.22 373 VAL A N 1
ATOM 2766 C CA . VAL A 1 373 ? 69.062 9.483 -2.249 1.00 38.58 373 VAL A CA 1
ATOM 2767 C C . VAL A 1 373 ? 69.935 8.796 -3.295 1.00 42.05 373 VAL A C 1
ATOM 2768 O O . VAL A 1 373 ? 71.045 9.255 -3.597 1.00 46.41 373 VAL A O 1
ATOM 2772 N N . SER A 1 374 ? 69.443 7.689 -3.838 1.00 44.33 374 SER A N 1
ATOM 2773 C CA . SER A 1 374 ? 70.178 6.961 -4.862 1.00 52.65 374 SER A CA 1
ATOM 2774 C C . SER A 1 374 ? 69.236 6.158 -5.750 1.00 52.27 374 SER A C 1
ATOM 2775 O O . SER A 1 374 ? 68.153 5.741 -5.319 1.00 50.04 374 SER A O 1
ATOM 2778 N N . GLY A 1 375 ? 69.655 5.948 -6.994 1.00 55.09 375 GLY A N 1
ATOM 2779 C CA . GLY A 1 375 ? 68.851 5.185 -7.930 1.00 64.73 375 GLY A CA 1
ATOM 2780 C C . GLY A 1 375 ? 67.891 6.065 -8.702 1.00 61.17 375 GLY A C 1
ATOM 2781 O O . GLY A 1 375 ? 67.756 7.260 -8.345 1.00 65.64 375 GLY A O 1
ATOM 2782 N N . ASP B 1 2 ? 126.741 41.075 -6.468 1.00 44.58 2 ASP B N 1
ATOM 2783 C CA . ASP B 1 2 ? 125.727 41.982 -7.006 1.00 46.32 2 ASP B CA 1
ATOM 2784 C C . ASP B 1 2 ? 126.169 42.701 -8.274 1.00 41.62 2 ASP B C 1
ATOM 2785 O O . ASP B 1 2 ? 127.278 43.230 -8.350 1.00 45.85 2 ASP B O 1
ATOM 2790 N N . TYR B 1 3 ? 125.298 42.712 -9.276 1.00 37.08 3 TYR B N 1
ATOM 2791 C CA . TYR B 1 3 ? 125.639 43.306 -10.559 1.00 38.71 3 TYR B CA 1
ATOM 2792 C C . TYR B 1 3 ? 124.500 44.139 -11.130 1.00 33.67 3 TYR B C 1
ATOM 2793 O O . TYR B 1 3 ? 123.408 43.634 -11.380 1.00 37.44 3 TYR B O 1
ATOM 2802 N N . ASN B 1 4 ? 124.773 45.418 -11.336 1.00 30.53 4 ASN B N 1
ATOM 2803 C CA . ASN B 1 4 ? 123.813 46.353 -11.909 1.00 31.66 4 ASN B CA 1
ATOM 2804 C C . ASN B 1 4 ? 123.810 46.089 -13.407 1.00 29.55 4 ASN B C 1
ATOM 2805 O O . ASN B 1 4 ? 124.848 46.233 -14.058 1.00 32.12 4 ASN B O 1
ATOM 2810 N N . VAL B 1 5 ? 122.662 45.702 -13.959 1.00 31.06 5 VAL B N 1
ATOM 2811 C CA . VAL B 1 5 ? 122.592 45.419 -15.391 1.00 32.73 5 VAL B CA 1
ATOM 2812 C C . VAL B 1 5 ? 123.003 46.619 -16.236 1.00 32.18 5 VAL B C 1
ATOM 2813 O O . VAL B 1 5 ? 123.525 46.461 -17.329 1.00 29.92 5 VAL B O 1
ATOM 2817 N N . LYS B 1 6 ? 122.770 47.824 -15.731 1.00 31.71 6 LYS B N 1
ATOM 2818 C CA . LYS B 1 6 ? 123.135 49.010 -16.493 1.00 36.71 6 LYS B CA 1
ATOM 2819 C C . LYS B 1 6 ? 124.648 49.168 -16.627 1.00 37.36 6 LYS B C 1
ATOM 2820 O O . LYS B 1 6 ? 125.116 49.941 -17.455 1.00 33.43 6 LYS B O 1
ATOM 2826 N N . ASP B 1 7 ? 125.409 48.426 -15.822 1.00 37.00 7 ASP B N 1
ATOM 2827 C CA . ASP B 1 7 ? 126.858 48.457 -15.938 1.00 35.66 7 ASP B CA 1
ATOM 2828 C C . ASP B 1 7 ? 127.248 47.616 -17.151 1.00 37.83 7 ASP B C 1
ATOM 2829 O O . ASP B 1 7 ? 128.370 47.711 -17.641 1.00 34.23 7 ASP B O 1
ATOM 2834 N N . PHE B 1 8 ? 126.315 46.799 -17.636 1.00 34.24 8 PHE B N 1
ATOM 2835 C CA . PHE B 1 8 ? 126.584 45.954 -18.791 1.00 34.04 8 PHE B CA 1
ATOM 2836 C C . PHE B 1 8 ? 125.870 46.431 -20.053 1.00 34.51 8 PHE B C 1
ATOM 2837 O O . PHE B 1 8 ? 125.770 45.690 -21.037 1.00 34.86 8 PHE B O 1
ATOM 2845 N N . GLY B 1 9 ? 125.372 47.666 -20.023 1.00 34.85 9 GLY B N 1
ATOM 2846 C CA . GLY B 1 9 ? 124.719 48.231 -21.195 1.00 35.41 9 GLY B CA 1
ATOM 2847 C C . GLY B 1 9 ? 123.199 48.261 -21.218 1.00 35.35 9 GLY B C 1
ATOM 2848 O O . GLY B 1 9 ? 122.611 48.841 -22.124 1.00 35.24 9 GLY B O 1
ATOM 2849 N N . ALA B 1 10 ? 122.546 47.643 -20.241 1.00 36.30 10 ALA B N 1
ATOM 2850 C CA . ALA B 1 10 ? 121.083 47.648 -20.214 1.00 37.82 10 ALA B CA 1
ATOM 2851 C C . ALA B 1 10 ? 120.599 49.089 -20.070 1.00 37.86 10 ALA B C 1
ATOM 2852 O O . ALA B 1 10 ? 121.124 49.842 -19.250 1.00 35.27 10 ALA B O 1
ATOM 2854 N N . LEU B 1 11 ? 119.605 49.468 -20.864 1.00 36.27 11 LEU B N 1
ATOM 2855 C CA . LEU B 1 11 ? 119.080 50.822 -20.792 1.00 38.46 11 LEU B CA 1
ATOM 2856 C C . LEU B 1 11 ? 117.778 50.894 -20.002 1.00 39.05 11 LEU B C 1
ATOM 2857 O O . LEU B 1 11 ? 117.551 51.850 -19.262 1.00 38.39 11 LEU B O 1
ATOM 2862 N N . GLY B 1 12 ? 116.931 49.880 -20.154 1.00 40.76 12 GLY B N 1
ATOM 2863 C CA . GLY B 1 12 ? 115.657 49.873 -19.460 1.00 37.18 12 GLY B CA 1
ATOM 2864 C C . GLY B 1 12 ? 114.843 51.111 -19.786 1.00 39.41 12 GLY B C 1
ATOM 2865 O O . GLY B 1 12 ? 114.310 51.764 -18.891 1.00 35.34 12 GLY B O 1
ATOM 2866 N N . ASP B 1 13 ? 114.748 51.439 -21.071 1.00 38.63 13 ASP B N 1
ATOM 2867 C CA . ASP B 1 13 ? 114.004 52.617 -21.495 1.00 39.50 13 ASP B CA 1
ATOM 2868 C C . ASP B 1 13 ? 112.709 52.238 -22.213 1.00 40.21 13 ASP B C 1
ATOM 2869 O O . ASP B 1 13 ? 112.105 53.064 -22.901 1.00 38.93 13 ASP B O 1
ATOM 2874 N N . GLY B 1 14 ? 112.294 50.987 -22.057 1.00 40.44 14 GLY B N 1
ATOM 2875 C CA . GLY B 1 14 ? 111.068 50.535 -22.692 1.00 38.87 14 GLY B CA 1
ATOM 2876 C C . GLY B 1 14 ? 111.153 50.432 -24.203 1.00 38.37 14 GLY B C 1
ATOM 2877 O O . GLY B 1 14 ? 110.136 50.251 -24.867 1.00 38.32 14 GLY B O 1
ATOM 2878 N N . VAL B 1 15 ? 112.360 50.541 -24.750 1.00 38.05 15 VAL B N 1
ATOM 2879 C CA . VAL B 1 15 ? 112.562 50.452 -26.193 1.00 38.01 15 VAL B CA 1
ATOM 2880 C C . VAL B 1 15 ? 113.763 49.593 -26.569 1.00 38.62 15 VAL B C 1
ATOM 2881 O O . VAL B 1 15 ? 113.657 48.687 -27.393 1.00 45.68 15 VAL B O 1
ATOM 2885 N N . SER B 1 16 ? 114.908 49.877 -25.959 1.00 37.36 16 SER B N 1
ATOM 2886 C CA . SER B 1 16 ? 116.124 49.134 -26.255 1.00 42.86 16 SER B CA 1
ATOM 2887 C C . SER B 1 16 ? 116.039 47.662 -25.860 1.00 37.36 16 SER B C 1
ATOM 2888 O O . SER B 1 16 ? 115.452 47.310 -24.839 1.00 38.83 16 SER B O 1
ATOM 2891 N N . ASP B 1 17 ? 116.638 46.809 -26.683 1.00 36.80 17 ASP B N 1
ATOM 2892 C CA . ASP B 1 17 ? 116.676 45.378 -26.430 1.00 40.45 17 ASP B CA 1
ATOM 2893 C C . ASP B 1 17 ? 117.831 45.116 -25.468 1.00 36.02 17 ASP B C 1
ATOM 2894 O O . ASP B 1 17 ? 118.990 45.072 -25.882 1.00 37.76 17 ASP B O 1
ATOM 2899 N N . ASP B 1 18 ? 117.515 44.937 -24.191 1.00 34.47 18 ASP B N 1
ATOM 2900 C CA . ASP B 1 18 ? 118.546 44.719 -23.185 1.00 33.59 18 ASP B CA 1
ATOM 2901 C C . ASP B 1 18 ? 118.935 43.266 -22.935 1.00 33.92 18 ASP B C 1
ATOM 2902 O O . ASP B 1 18 ? 119.680 42.989 -22.004 1.00 34.81 18 ASP B O 1
ATOM 2907 N N . ARG B 1 19 ? 118.455 42.340 -23.762 1.00 33.58 19 ARG B N 1
ATOM 2908 C CA . ARG B 1 19 ? 118.781 40.933 -23.556 1.00 33.33 19 ARG B CA 1
ATOM 2909 C C . ARG B 1 19 ? 120.273 40.653 -23.355 1.00 33.51 19 ARG B C 1
ATOM 2910 O O . ARG B 1 19 ? 120.680 40.156 -22.298 1.00 31.03 19 ARG B O 1
ATOM 2918 N N . ALA B 1 20 ? 121.081 40.966 -24.368 1.00 31.87 20 ALA B N 1
ATOM 2919 C CA . ALA B 1 20 ? 122.522 40.705 -24.303 1.00 33.62 20 ALA B CA 1
ATOM 2920 C C . ALA B 1 20 ? 123.174 41.303 -23.066 1.00 33.39 20 ALA B C 1
ATOM 2921 O O . ALA B 1 20 ? 124.006 40.649 -22.423 1.00 30.85 20 ALA B O 1
ATOM 2923 N N . SER B 1 21 ? 122.805 42.541 -22.747 1.00 32.51 21 SER B N 1
ATOM 2924 C CA . SER B 1 21 ? 123.348 43.216 -21.573 1.00 35.16 21 SER B CA 1
ATOM 2925 C C . SER B 1 21 ? 122.984 42.448 -20.311 1.00 32.12 21 SER B C 1
ATOM 2926 O O . SER B 1 21 ? 123.852 42.114 -19.503 1.00 33.77 21 SER B O 1
ATOM 2929 N N . ILE B 1 22 ? 121.696 42.163 -20.149 1.00 30.74 22 ILE B N 1
ATOM 2930 C CA . ILE B 1 22 ? 121.233 41.462 -18.961 1.00 28.08 22 ILE B CA 1
ATOM 2931 C C . ILE B 1 22 ? 121.910 40.097 -18.866 1.00 31.15 22 ILE B C 1
ATOM 2932 O O . ILE B 1 22 ? 122.367 39.698 -17.794 1.00 28.72 22 ILE B O 1
ATOM 2937 N N . GLN B 1 23 ? 122.021 39.406 -19.996 1.00 30.71 23 GLN B N 1
ATOM 2938 C CA . GLN B 1 23 ? 122.659 38.097 -20.015 1.00 33.48 23 GLN B CA 1
ATOM 2939 C C . GLN B 1 23 ? 124.133 38.198 -19.666 1.00 33.56 23 GLN B C 1
ATOM 2940 O O . GLN B 1 23 ? 124.706 37.263 -19.094 1.00 32.89 23 GLN B O 1
ATOM 2946 N N . ALA B 1 24 ? 124.752 39.327 -20.013 1.00 33.24 24 ALA B N 1
ATOM 2947 C CA . ALA B 1 24 ? 126.162 39.538 -19.696 1.00 32.08 24 ALA B CA 1
ATOM 2948 C C . ALA B 1 24 ? 126.327 39.639 -18.183 1.00 31.45 24 ALA B C 1
ATOM 2949 O O . ALA B 1 24 ? 127.253 39.065 -17.610 1.00 27.63 24 ALA B O 1
ATOM 2951 N N . ALA B 1 25 ? 125.419 40.365 -17.535 1.00 31.40 25 ALA B N 1
ATOM 2952 C CA . ALA B 1 25 ? 125.480 40.523 -16.084 1.00 28.49 25 ALA B CA 1
ATOM 2953 C C . ALA B 1 25 ? 125.256 39.170 -15.414 1.00 29.34 25 ALA B C 1
ATOM 2954 O O . ALA B 1 25 ? 125.886 38.853 -14.400 1.00 28.49 25 ALA B O 1
ATOM 2956 N N . ILE B 1 26 ? 124.367 38.366 -15.986 1.00 28.81 26 ILE B N 1
ATOM 2957 C CA . ILE B 1 26 ? 124.111 37.034 -15.440 1.00 31.47 26 ILE B CA 1
ATOM 2958 C C . ILE B 1 26 ? 125.376 36.181 -15.540 1.00 30.61 26 ILE B C 1
ATOM 2959 O O . ILE B 1 26 ? 125.775 35.517 -14.580 1.00 31.08 26 ILE B O 1
ATOM 2964 N N . ASP B 1 27 ? 126.009 36.212 -16.706 1.00 31.95 27 ASP B N 1
ATOM 2965 C CA . ASP B 1 27 ? 127.206 35.410 -16.926 1.00 32.85 27 ASP B CA 1
ATOM 2966 C C . ASP B 1 27 ? 128.343 35.855 -16.012 1.00 31.23 27 ASP B C 1
ATOM 2967 O O . ASP B 1 27 ? 129.150 35.028 -15.566 1.00 31.89 27 ASP B O 1
ATOM 2972 N N . ALA B 1 28 ? 128.397 37.152 -15.716 1.00 28.10 28 ALA B N 1
ATOM 2973 C CA . ALA B 1 28 ? 129.432 37.664 -14.835 1.00 31.58 28 ALA B CA 1
ATOM 2974 C C . ALA B 1 28 ? 129.194 37.072 -13.451 1.00 31.43 28 ALA B C 1
ATOM 2975 O O . ALA B 1 28 ? 130.086 36.463 -12.863 1.00 33.10 28 ALA B O 1
ATOM 2977 N N . ALA B 1 29 ? 127.974 37.245 -12.952 1.00 31.57 29 ALA B N 1
ATOM 2978 C CA . ALA B 1 29 ? 127.587 36.736 -11.645 1.00 32.21 29 ALA B CA 1
ATOM 2979 C C . ALA B 1 29 ? 127.891 35.237 -11.557 1.00 33.15 29 ALA B C 1
ATOM 2980 O O . ALA B 1 29 ? 128.406 34.749 -10.549 1.00 31.60 29 ALA B O 1
ATOM 2982 N N . TYR B 1 30 ? 127.558 34.512 -12.620 1.00 32.80 30 TYR B N 1
ATOM 2983 C CA . TYR B 1 30 ? 127.814 33.078 -12.681 1.00 35.04 30 TYR B CA 1
ATOM 2984 C C . TYR B 1 30 ? 129.308 32.796 -12.521 1.00 35.96 30 TYR B C 1
ATOM 2985 O O . TYR B 1 30 ? 129.723 31.995 -11.680 1.00 35.44 30 TYR B O 1
ATOM 2994 N N . ALA B 1 31 ? 130.102 33.467 -13.349 1.00 35.90 31 ALA B N 1
ATOM 2995 C CA . ALA B 1 31 ? 131.551 33.328 -13.342 1.00 36.88 31 ALA B CA 1
ATOM 2996 C C . ALA B 1 31 ? 132.143 33.601 -11.963 1.00 36.94 31 ALA B C 1
ATOM 2997 O O . ALA B 1 31 ? 133.124 32.970 -11.570 1.00 36.00 31 ALA B O 1
ATOM 2999 N N . ALA B 1 32 ? 131.548 34.542 -11.236 1.00 35.44 32 ALA B N 1
ATOM 3000 C CA . ALA B 1 32 ? 132.038 34.892 -9.912 1.00 40.87 32 ALA B CA 1
ATOM 3001 C C . ALA B 1 32 ? 131.625 33.871 -8.859 1.00 40.58 32 ALA B C 1
ATOM 3002 O O . ALA B 1 32 ? 131.969 34.009 -7.685 1.00 35.02 32 ALA B O 1
ATOM 3004 N N . GLY B 1 33 ? 130.895 32.845 -9.284 1.00 40.96 33 GLY B N 1
ATOM 3005 C CA . GLY B 1 33 ? 130.442 31.825 -8.356 1.00 37.07 33 GLY B CA 1
ATOM 3006 C C . GLY B 1 33 ? 129.086 32.142 -7.749 1.00 43.87 33 GLY B C 1
ATOM 3007 O O . GLY B 1 33 ? 128.741 31.628 -6.686 1.00 37.76 33 GLY B O 1
ATOM 3008 N N . GLY B 1 34 ? 128.315 32.994 -8.423 1.00 42.59 34 GLY B N 1
ATOM 3009 C CA . GLY B 1 34 ? 127.003 33.344 -7.923 1.00 38.09 34 GLY B CA 1
ATOM 3010 C C . GLY B 1 34 ? 126.874 34.784 -7.466 1.00 42.75 34 GLY B C 1
ATOM 3011 O O . GLY B 1 34 ? 127.858 35.419 -7.083 1.00 37.12 34 GLY B O 1
ATOM 3012 N N . GLY B 1 35 ? 125.645 35.292 -7.489 1.00 40.60 35 GLY B N 1
ATOM 3013 C CA . GLY B 1 35 ? 125.399 36.662 -7.070 1.00 35.97 35 GLY B CA 1
ATOM 3014 C C . GLY B 1 35 ? 124.038 37.152 -7.528 1.00 35.99 35 GLY B C 1
ATOM 3015 O O . GLY B 1 35 ? 123.295 36.411 -8.181 1.00 34.94 35 GLY B O 1
ATOM 3016 N N . THR B 1 36 ? 123.700 38.394 -7.186 1.00 33.28 36 THR B N 1
ATOM 3017 C CA . THR B 1 36 ? 122.413 38.964 -7.567 1.00 34.09 36 THR B CA 1
ATOM 3018 C C . THR B 1 36 ? 122.561 39.953 -8.717 1.00 33.74 36 THR B C 1
ATOM 3019 O O . THR B 1 36 ? 123.397 40.855 -8.672 1.00 30.61 36 THR B O 1
ATOM 3023 N N . VAL B 1 37 ? 121.756 39.767 -9.757 1.00 32.89 37 VAL B N 1
ATOM 3024 C CA . VAL B 1 37 ? 121.762 40.679 -10.896 1.00 30.67 37 VAL B CA 1
ATOM 3025 C C . VAL B 1 37 ? 120.610 41.641 -10.667 1.00 31.13 37 VAL B C 1
ATOM 3026 O O . VAL B 1 37 ? 119.443 41.257 -10.733 1.00 29.90 37 VAL B O 1
ATOM 3030 N N . TYR B 1 38 ? 120.941 42.895 -10.388 1.00 31.63 38 TYR B N 1
ATOM 3031 C CA . TYR B 1 38 ? 119.919 43.891 -10.088 1.00 32.56 38 TYR B CA 1
ATOM 3032 C C . TYR B 1 38 ? 119.505 44.753 -11.268 1.00 32.37 38 TYR B C 1
ATOM 3033 O O . TYR B 1 38 ? 120.353 45.255 -12.018 1.00 31.60 38 TYR B O 1
ATOM 3042 N N . LEU B 1 39 ? 118.195 44.920 -11.429 1.00 31.20 39 LEU B N 1
ATOM 3043 C CA . LEU B 1 39 ? 117.663 45.783 -12.479 1.00 32.85 39 LEU B CA 1
ATOM 3044 C C . LEU B 1 39 ? 116.899 46.956 -11.874 1.00 34.31 39 LEU B C 1
ATOM 3045 O O . LEU B 1 39 ? 115.841 46.774 -11.266 1.00 33.90 39 LEU B O 1
ATOM 3050 N N . PRO B 1 40 ? 117.440 48.177 -12.015 1.00 34.09 40 PRO B N 1
ATOM 3051 C CA . PRO B 1 40 ? 116.785 49.381 -11.490 1.00 34.81 40 PRO B CA 1
ATOM 3052 C C . PRO B 1 40 ? 115.395 49.534 -12.107 1.00 33.22 40 PRO B C 1
ATOM 3053 O O . PRO B 1 40 ? 115.137 49.022 -13.206 1.00 32.45 40 PRO B O 1
ATOM 3057 N N . ALA B 1 41 ? 114.515 50.238 -11.400 1.00 31.83 41 ALA B N 1
ATOM 3058 C CA . ALA B 1 41 ? 113.156 50.472 -11.868 1.00 32.01 41 ALA B CA 1
ATOM 3059 C C . ALA B 1 41 ? 113.152 50.889 -13.330 1.00 32.33 41 ALA B C 1
ATOM 3060 O O . ALA B 1 41 ? 114.012 51.658 -13.768 1.00 29.96 41 ALA B O 1
ATOM 3062 N N . GLY B 1 42 ? 112.184 50.371 -14.081 1.00 32.86 42 GLY B N 1
ATOM 3063 C CA . GLY B 1 42 ? 112.069 50.703 -15.493 1.00 33.14 42 GLY B CA 1
ATOM 3064 C C . GLY B 1 42 ? 111.585 49.509 -16.296 1.00 37.38 42 GLY B C 1
ATOM 3065 O O . GLY B 1 42 ? 111.424 48.417 -15.748 1.00 33.27 42 GLY B O 1
ATOM 3066 N N . GLU B 1 43 ? 111.338 49.716 -17.588 1.00 37.27 43 GLU B N 1
ATOM 3067 C CA . GLU B 1 43 ? 110.900 48.641 -18.466 1.00 34.80 43 GLU B CA 1
ATOM 3068 C C . GLU B 1 43 ? 112.052 48.215 -19.371 1.00 35.09 43 GLU B C 1
ATOM 3069 O O . GLU B 1 43 ? 112.582 49.021 -20.144 1.00 29.75 43 GLU B O 1
ATOM 3075 N N . TYR B 1 44 ? 112.439 46.948 -19.262 1.00 34.32 44 TYR B N 1
ATOM 3076 C CA . TYR B 1 44 ? 113.519 46.400 -20.070 1.00 35.63 44 TYR B CA 1
ATOM 3077 C C . TYR B 1 44 ? 112.956 45.466 -21.128 1.00 34.62 44 TYR B C 1
ATOM 3078 O O . TYR B 1 44 ? 112.354 44.440 -20.806 1.00 33.79 44 TYR B O 1
ATOM 3087 N N . ARG B 1 45 ? 113.141 45.831 -22.392 1.00 34.58 45 ARG B N 1
ATOM 3088 C CA . ARG B 1 45 ? 112.669 45.006 -23.499 1.00 30.54 45 ARG B CA 1
ATOM 3089 C C . ARG B 1 45 ? 113.707 43.936 -23.818 1.00 32.25 45 ARG B C 1
ATOM 3090 O O . ARG B 1 45 ? 114.914 44.186 -23.728 1.00 32.81 45 ARG B O 1
ATOM 3098 N N . VAL B 1 46 ? 113.235 42.743 -24.168 1.00 28.25 46 VAL B N 1
ATOM 3099 C CA . VAL B 1 46 ? 114.122 41.652 -24.530 1.00 31.71 46 VAL B CA 1
ATOM 3100 C C . VAL B 1 46 ? 113.572 40.907 -25.739 1.00 32.13 46 VAL B C 1
ATOM 3101 O O . VAL B 1 46 ? 112.371 40.876 -25.991 1.00 30.72 46 VAL B O 1
ATOM 3105 N N . SER B 1 47 ? 114.466 40.302 -26.501 1.00 32.93 47 SER B N 1
ATOM 3106 C CA . SER B 1 47 ? 114.051 39.540 -27.665 1.00 35.86 47 SER B CA 1
ATOM 3107 C C . SER B 1 47 ? 114.390 38.089 -27.360 1.00 33.54 47 SER B C 1
ATOM 3108 O O . SER B 1 47 ? 115.076 37.807 -26.376 1.00 31.93 47 SER B O 1
ATOM 3111 N N . ALA B 1 48 ? 113.890 37.176 -28.184 1.00 33.85 48 ALA B N 1
ATOM 3112 C CA . ALA B 1 48 ? 114.183 35.765 -27.998 1.00 31.16 48 ALA B CA 1
ATOM 3113 C C . ALA B 1 48 ? 115.698 35.637 -28.095 1.00 31.46 48 ALA B C 1
ATOM 3114 O O . ALA B 1 48 ? 116.328 36.362 -28.861 1.00 34.98 48 ALA B O 1
ATOM 3116 N N . ALA B 1 49 ? 116.287 34.739 -27.315 1.00 30.63 49 ALA B N 1
ATOM 3117 C CA . ALA B 1 49 ? 117.737 34.551 -27.341 1.00 36.19 49 ALA B CA 1
ATOM 3118 C C . ALA B 1 49 ? 118.200 33.654 -28.493 1.00 37.39 49 ALA B C 1
ATOM 3119 O O . ALA B 1 49 ? 119.372 33.676 -28.875 1.00 42.42 49 ALA B O 1
ATOM 3121 N N . GLY B 1 50 ? 117.280 32.860 -29.034 1.00 37.53 50 GLY B N 1
ATOM 3122 C CA . GLY B 1 50 ? 117.617 31.967 -30.131 1.00 33.35 50 GLY B CA 1
ATOM 3123 C C . GLY B 1 50 ? 116.505 30.970 -30.396 1.00 37.63 50 GLY B C 1
ATOM 3124 O O . GLY B 1 50 ? 115.445 31.329 -30.897 1.00 34.58 50 GLY B O 1
ATOM 3125 N N . GLU B 1 51 ? 116.746 29.707 -30.068 1.00 39.16 51 GLU B N 1
ATOM 3126 C CA . GLU B 1 51 ? 115.731 28.672 -30.244 1.00 43.93 51 GLU B CA 1
ATOM 3127 C C . GLU B 1 51 ? 114.760 28.754 -29.071 1.00 42.47 51 GLU B C 1
ATOM 3128 O O . GLU B 1 51 ? 115.063 29.368 -28.047 1.00 36.30 51 GLU B O 1
ATOM 3134 N N . PRO B 1 52 ? 113.580 28.125 -29.200 1.00 41.87 52 PRO B N 1
ATOM 3135 C CA . PRO B 1 52 ? 112.594 28.157 -28.114 1.00 40.37 52 PRO B CA 1
ATOM 3136 C C . PRO B 1 52 ? 113.210 27.806 -26.759 1.00 34.63 52 PRO B C 1
ATOM 3137 O O . PRO B 1 52 ? 112.926 28.457 -25.757 1.00 35.56 52 PRO B O 1
ATOM 3141 N N . GLY B 1 53 ? 114.064 26.788 -26.751 1.00 32.75 53 GLY B N 1
ATOM 3142 C CA . GLY B 1 53 ? 114.692 26.353 -25.520 1.00 24.74 53 GLY B CA 1
ATOM 3143 C C . GLY B 1 53 ? 115.697 27.336 -24.945 1.00 33.25 53 GLY B C 1
ATOM 3144 O O . GLY B 1 53 ? 116.171 27.155 -23.816 1.00 28.48 53 GLY B O 1
ATOM 3145 N N . ASP B 1 54 ? 116.042 28.363 -25.716 1.00 32.93 54 ASP B N 1
ATOM 3146 C CA . ASP B 1 54 ? 116.985 29.375 -25.250 1.00 35.60 54 ASP B CA 1
ATOM 3147 C C . ASP B 1 54 ? 116.277 30.502 -24.495 1.00 33.89 54 ASP B C 1
ATOM 3148 O O . ASP B 1 54 ? 116.926 31.296 -23.818 1.00 32.96 54 ASP B O 1
ATOM 3153 N N . GLY B 1 55 ? 114.952 30.565 -24.617 1.00 32.57 55 GLY B N 1
ATOM 3154 C CA . GLY B 1 55 ? 114.193 31.604 -23.941 1.00 35.22 55 GLY B CA 1
ATOM 3155 C C . GLY B 1 55 ? 114.718 32.993 -24.251 1.00 32.91 55 GLY B C 1
ATOM 3156 O O . GLY B 1 55 ? 115.167 33.239 -25.375 1.00 34.20 55 GLY B O 1
ATOM 3157 N N . CYS B 1 56 ? 114.649 33.894 -23.268 1.00 31.93 56 CYS B N 1
ATOM 3158 C CA . CYS B 1 56 ? 115.181 35.252 -23.416 1.00 32.30 56 CYS B CA 1
ATOM 3159 C C . CYS B 1 56 ? 116.424 35.423 -22.542 1.00 32.71 56 CYS B C 1
ATOM 3160 O O . CYS B 1 56 ? 117.494 35.824 -23.022 1.00 34.63 56 CYS B O 1
ATOM 3163 N N . LEU B 1 57 ? 116.278 35.110 -21.257 1.00 30.62 57 LEU B N 1
ATOM 3164 C CA . LEU B 1 57 ? 117.375 35.213 -20.309 1.00 26.31 57 LEU B CA 1
ATOM 3165 C C . LEU B 1 57 ? 117.624 33.844 -19.693 1.00 29.69 57 LEU B C 1
ATOM 3166 O O . LEU B 1 57 ? 116.698 33.194 -19.213 1.00 26.13 57 LEU B O 1
ATOM 3171 N N . MET B 1 58 ? 118.881 33.416 -19.698 1.00 30.02 58 MET B N 1
ATOM 3172 C CA . MET B 1 58 ? 119.243 32.104 -19.169 1.00 32.25 58 MET B CA 1
ATOM 3173 C C . MET B 1 58 ? 119.960 32.227 -17.829 1.00 30.67 58 MET B C 1
ATOM 3174 O O . MET B 1 58 ? 121.124 32.634 -17.784 1.00 33.45 58 MET B O 1
ATOM 3179 N N . LEU B 1 59 ? 119.261 31.897 -16.746 1.00 30.02 59 LEU B N 1
ATOM 3180 C CA . LEU B 1 59 ? 119.858 31.941 -15.418 1.00 32.37 59 LEU B CA 1
ATOM 3181 C C . LEU B 1 59 ? 120.788 30.754 -15.267 1.00 30.23 59 LEU B C 1
ATOM 3182 O O . LEU B 1 59 ? 120.677 29.779 -16.008 1.00 30.98 59 LEU B O 1
ATOM 3187 N N . LYS B 1 60 ? 121.695 30.838 -14.302 1.00 30.04 60 LYS B N 1
ATOM 3188 C CA . LYS B 1 60 ? 122.669 29.781 -14.087 1.00 26.68 60 LYS B CA 1
ATOM 3189 C C . LYS B 1 60 ? 122.931 29.613 -12.601 1.00 25.70 60 LYS B C 1
ATOM 3190 O O . LYS B 1 60 ? 122.447 30.404 -11.793 1.00 30.54 60 LYS B O 1
ATOM 3196 N N . ASP B 1 61 ? 123.682 28.579 -12.238 1.00 25.40 61 ASP B N 1
ATOM 3197 C CA . ASP B 1 61 ? 123.983 28.305 -10.836 1.00 30.32 61 ASP B CA 1
ATOM 3198 C C . ASP B 1 61 ? 124.360 29.552 -10.038 1.00 27.46 61 ASP B C 1
ATOM 3199 O O . ASP B 1 61 ? 125.201 30.345 -10.465 1.00 27.61 61 ASP B O 1
ATOM 3204 N N . GLY B 1 62 ? 123.720 29.713 -8.880 1.00 28.19 62 GLY B N 1
ATOM 3205 C CA . GLY B 1 62 ? 124.029 30.817 -7.979 1.00 30.49 62 GLY B CA 1
ATOM 3206 C C . GLY B 1 62 ? 123.604 32.216 -8.386 1.00 29.95 62 GLY B C 1
ATOM 3207 O O . GLY B 1 62 ? 123.939 33.185 -7.705 1.00 29.23 62 GLY B O 1
ATOM 3208 N N . VAL B 1 63 ? 122.866 32.336 -9.485 1.00 29.31 63 VAL B N 1
ATOM 3209 C CA . VAL B 1 63 ? 122.455 33.651 -9.949 1.00 30.60 63 VAL B CA 1
ATOM 3210 C C . VAL B 1 63 ? 120.980 33.935 -9.701 1.00 31.39 63 VAL B C 1
ATOM 3211 O O . VAL B 1 63 ? 120.115 33.096 -9.953 1.00 32.04 63 VAL B O 1
ATOM 3215 N N . TYR B 1 64 ? 120.702 35.133 -9.200 1.00 30.76 64 TYR B N 1
ATOM 3216 C CA . TYR B 1 64 ? 119.336 35.549 -8.929 1.00 35.74 64 TYR B CA 1
ATOM 3217 C C . TYR B 1 64 ? 119.071 36.907 -9.546 1.00 32.19 64 TYR B C 1
ATOM 3218 O O . TYR B 1 64 ? 119.958 37.761 -9.570 1.00 36.51 64 TYR B O 1
ATOM 3227 N N . LEU B 1 65 ? 117.858 37.101 -10.049 1.00 31.10 65 LEU B N 1
ATOM 3228 C CA . LEU B 1 65 ? 117.472 38.394 -10.604 1.00 33.09 65 LEU B CA 1
ATOM 3229 C C . LEU B 1 65 ? 116.675 39.140 -9.534 1.00 31.18 65 LEU B C 1
ATOM 3230 O O . LEU B 1 65 ? 115.906 38.536 -8.790 1.00 30.54 65 LEU B O 1
ATOM 3235 N N . ALA B 1 66 ? 116.876 40.450 -9.452 1.00 29.55 66 ALA B N 1
ATOM 3236 C CA . ALA B 1 66 ? 116.152 41.274 -8.487 1.00 30.73 66 ALA B CA 1
ATOM 3237 C C . ALA B 1 66 ? 115.827 42.614 -9.132 1.00 30.81 66 ALA B C 1
ATOM 3238 O O . ALA B 1 66 ? 116.692 43.248 -9.739 1.00 30.37 66 ALA B O 1
ATOM 3240 N N . GLY B 1 67 ? 114.571 43.028 -9.013 1.00 29.53 67 GLY B N 1
ATOM 3241 C CA . GLY B 1 67 ? 114.153 44.301 -9.563 1.00 30.46 67 GLY B CA 1
ATOM 3242 C C . GLY B 1 67 ? 113.855 45.254 -8.425 1.00 28.55 67 GLY B C 1
ATOM 3243 O O . GLY B 1 67 ? 114.171 44.964 -7.275 1.00 31.67 67 GLY B O 1
ATOM 3244 N N . ALA B 1 68 ? 113.238 46.385 -8.736 1.00 27.62 68 ALA B N 1
ATOM 3245 C CA . ALA B 1 68 ? 112.912 47.379 -7.714 1.00 32.90 68 ALA B CA 1
ATOM 3246 C C . ALA B 1 68 ? 111.492 47.157 -7.202 1.00 33.86 68 ALA B C 1
ATOM 3247 O O . ALA B 1 68 ? 110.924 48.017 -6.528 1.00 31.64 68 ALA B O 1
ATOM 3249 N N . GLY B 1 69 ? 110.928 46.000 -7.539 1.00 33.93 69 GLY B N 1
ATOM 3250 C CA . GLY B 1 69 ? 109.586 45.673 -7.104 1.00 29.80 69 GLY B CA 1
ATOM 3251 C C . GLY B 1 69 ? 108.670 45.333 -8.268 1.00 35.16 69 GLY B C 1
ATOM 3252 O O . GLY B 1 69 ? 108.894 45.797 -9.397 1.00 32.30 69 GLY B O 1
ATOM 3253 N N . MET B 1 70 ? 107.658 44.507 -8.006 1.00 33.68 70 MET B N 1
ATOM 3254 C CA . MET B 1 70 ? 106.691 44.140 -9.038 1.00 31.50 70 MET B CA 1
ATOM 3255 C C . MET B 1 70 ? 106.097 45.420 -9.611 1.00 33.24 70 MET B C 1
ATOM 3256 O O . MET B 1 70 ? 105.742 46.331 -8.873 1.00 28.03 70 MET B O 1
ATOM 3261 N N . GLY B 1 71 ? 106.007 45.495 -10.932 1.00 34.97 71 GLY B N 1
ATOM 3262 C CA . GLY B 1 71 ? 105.453 46.685 -11.551 1.00 38.21 71 GLY B CA 1
ATOM 3263 C C . GLY B 1 71 ? 106.436 47.833 -11.627 1.00 36.60 71 GLY B C 1
ATOM 3264 O O . GLY B 1 71 ? 106.229 48.765 -12.384 1.00 44.93 71 GLY B O 1
ATOM 3265 N N . GLU B 1 72 ? 107.493 47.791 -10.822 1.00 36.64 72 GLU B N 1
ATOM 3266 C CA . GLU B 1 72 ? 108.502 48.842 -10.847 1.00 33.99 72 GLU B CA 1
ATOM 3267 C C . GLU B 1 72 ? 109.553 48.462 -11.876 1.00 34.29 72 GLU B C 1
ATOM 3268 O O . GLU B 1 72 ? 109.941 49.274 -12.717 1.00 36.15 72 GLU B O 1
ATOM 3274 N N . THR B 1 73 ? 110.034 47.225 -11.789 1.00 34.05 73 THR B N 1
ATOM 3275 C CA . THR B 1 73 ? 110.983 46.709 -12.768 1.00 32.36 73 THR B CA 1
ATOM 3276 C C . THR B 1 73 ? 110.194 45.731 -13.629 1.00 31.87 73 THR B C 1
ATOM 3277 O O . THR B 1 73 ? 109.611 44.779 -13.107 1.00 29.57 73 THR B O 1
ATOM 3281 N N . VAL B 1 74 ? 110.152 45.987 -14.933 1.00 31.23 74 VAL B N 1
ATOM 3282 C CA . VAL B 1 74 ? 109.408 45.137 -15.856 1.00 26.95 74 VAL B CA 1
ATOM 3283 C C . VAL B 1 74 ? 110.271 44.664 -17.017 1.00 29.61 74 VAL B C 1
ATOM 3284 O O . VAL B 1 74 ? 110.901 45.472 -17.704 1.00 32.54 74 VAL B O 1
ATOM 3288 N N . ILE B 1 75 ? 110.309 43.352 -17.226 1.00 29.27 75 ILE B N 1
ATOM 3289 C CA . ILE B 1 75 ? 111.028 42.788 -18.354 1.00 31.14 75 ILE B CA 1
ATOM 3290 C C . ILE B 1 75 ? 109.930 42.399 -19.341 1.00 33.64 75 ILE B C 1
ATOM 3291 O O . ILE B 1 75 ? 109.111 41.517 -19.065 1.00 32.98 75 ILE B O 1
ATOM 3296 N N . LYS B 1 76 ? 109.897 43.090 -20.478 1.00 34.43 76 LYS B N 1
ATOM 3297 C CA . LYS B 1 76 ? 108.858 42.883 -21.483 1.00 34.72 76 LYS B CA 1
ATOM 3298 C C . LYS B 1 76 ? 109.382 42.477 -22.854 1.00 34.90 76 LYS B C 1
ATOM 3299 O O . LYS B 1 76 ? 110.387 42.997 -23.337 1.00 38.87 76 LYS B O 1
ATOM 3305 N N . LEU B 1 77 ? 108.682 41.540 -23.481 1.00 34.73 77 LEU B N 1
ATOM 3306 C CA . LEU B 1 77 ? 109.056 41.050 -24.798 1.00 33.24 77 LEU B CA 1
ATOM 3307 C C . LEU B 1 77 ? 108.863 42.166 -25.822 1.00 35.22 77 LEU B C 1
ATOM 3308 O O . LEU B 1 77 ? 107.875 42.905 -25.766 1.00 32.98 77 LEU B O 1
ATOM 3313 N N . ILE B 1 78 ? 109.812 42.296 -26.745 1.00 36.08 78 ILE B N 1
ATOM 3314 C CA . ILE B 1 78 ? 109.747 43.337 -27.774 1.00 43.57 78 ILE B CA 1
ATOM 3315 C C . ILE B 1 78 ? 108.536 43.172 -28.685 1.00 37.88 78 ILE B C 1
ATOM 3316 O O . ILE B 1 78 ? 108.118 42.046 -28.982 1.00 41.45 78 ILE B O 1
ATOM 3321 N N . ASP B 1 79 ? 107.978 44.291 -29.139 1.00 36.64 79 ASP B N 1
ATOM 3322 C CA . ASP B 1 79 ? 106.841 44.235 -30.049 1.00 35.23 79 ASP B CA 1
ATOM 3323 C C . ASP B 1 79 ? 107.292 43.519 -31.324 1.00 36.52 79 ASP B C 1
ATOM 3324 O O . ASP B 1 79 ? 108.439 43.663 -31.738 1.00 33.23 79 ASP B O 1
ATOM 3329 N N . GLY B 1 80 ? 106.397 42.739 -31.926 1.00 37.06 80 GLY B N 1
ATOM 3330 C CA . GLY B 1 80 ? 106.721 42.058 -33.168 1.00 38.81 80 GLY B CA 1
ATOM 3331 C C . GLY B 1 80 ? 107.366 40.690 -33.056 1.00 37.89 80 GLY B C 1
ATOM 3332 O O . GLY B 1 80 ? 107.494 39.976 -34.058 1.00 40.84 80 GLY B O 1
ATOM 3333 N N . SER B 1 81 ? 107.801 40.315 -31.861 1.00 37.90 81 SER B N 1
ATOM 3334 C CA . SER B 1 81 ? 108.396 38.997 -31.679 1.00 34.82 81 SER B CA 1
ATOM 3335 C C . SER B 1 81 ? 107.374 37.986 -32.188 1.00 40.17 81 SER B C 1
ATOM 3336 O O . SER B 1 81 ? 106.183 38.114 -31.906 1.00 36.57 81 SER B O 1
ATOM 3339 N N . ASP B 1 82 ? 107.824 37.004 -32.961 1.00 43.10 82 ASP B N 1
ATOM 3340 C CA . ASP B 1 82 ? 106.906 35.997 -33.473 1.00 56.52 82 ASP B CA 1
ATOM 3341 C C . ASP B 1 82 ? 107.530 34.607 -33.514 1.00 45.58 82 ASP B C 1
ATOM 3342 O O . ASP B 1 82 ? 107.701 34.009 -34.571 1.00 53.66 82 ASP B O 1
ATOM 3347 N N . GLN B 1 83 ? 107.897 34.102 -32.345 1.00 44.15 83 GLN B N 1
ATOM 3348 C CA . GLN B 1 83 ? 108.464 32.768 -32.265 1.00 41.43 83 GLN B CA 1
ATOM 3349 C C . GLN B 1 83 ? 108.162 32.162 -30.904 1.00 39.97 83 GLN B C 1
ATOM 3350 O O . GLN B 1 83 ? 107.761 32.862 -29.978 1.00 40.50 83 GLN B O 1
ATOM 3356 N N . LYS B 1 84 ? 108.361 30.856 -30.788 1.00 40.06 84 LYS B N 1
ATOM 3357 C CA . LYS B 1 84 ? 108.112 30.175 -29.534 1.00 38.52 84 LYS B CA 1
ATOM 3358 C C . LYS B 1 84 ? 109.245 30.464 -28.550 1.00 36.27 84 LYS B C 1
ATOM 3359 O O . LYS B 1 84 ? 110.422 30.287 -28.863 1.00 33.98 84 LYS B O 1
ATOM 3365 N N . ILE B 1 85 ? 108.886 30.927 -27.359 1.00 34.13 85 ILE B N 1
ATOM 3366 C CA . ILE B 1 85 ? 109.875 31.219 -26.330 1.00 32.66 85 ILE B CA 1
ATOM 3367 C C . ILE B 1 85 ? 109.497 30.459 -25.067 1.00 31.68 85 ILE B C 1
ATOM 3368 O O . ILE B 1 85 ? 108.557 30.825 -24.358 1.00 33.17 85 ILE B O 1
ATOM 3373 N N . THR B 1 86 ? 110.226 29.385 -24.790 1.00 30.07 86 THR B N 1
ATOM 3374 C CA . THR B 1 86 ? 109.932 28.571 -23.629 1.00 27.74 86 THR B CA 1
ATOM 3375 C C . THR B 1 86 ? 110.607 29.121 -22.379 1.00 26.58 86 THR B C 1
ATOM 3376 O O . THR B 1 86 ? 111.580 28.553 -21.877 1.00 27.86 86 THR B O 1
ATOM 3380 N N . GLY B 1 87 ? 110.076 30.239 -21.893 1.00 26.08 87 GLY B N 1
ATOM 3381 C CA . GLY B 1 87 ? 110.594 30.865 -20.694 1.00 27.36 87 GLY B CA 1
ATOM 3382 C C . GLY B 1 87 ? 111.412 32.118 -20.950 1.00 26.83 87 GLY B C 1
ATOM 3383 O O . GLY B 1 87 ? 112.568 32.024 -21.359 1.00 28.68 87 GLY B O 1
ATOM 3384 N N . MET B 1 88 ? 110.820 33.290 -20.730 1.00 27.58 88 MET B N 1
ATOM 3385 C CA . MET B 1 88 ? 111.556 34.534 -20.899 1.00 28.56 88 MET B CA 1
ATOM 3386 C C . MET B 1 88 ? 112.756 34.508 -19.946 1.00 28.56 88 MET B C 1
ATOM 3387 O O . MET B 1 88 ? 113.819 35.064 -20.244 1.00 30.44 88 MET B O 1
ATOM 3392 N N . VAL B 1 89 ? 112.574 33.862 -18.801 1.00 25.22 89 VAL B N 1
ATOM 3393 C CA . VAL B 1 89 ? 113.650 33.656 -17.843 1.00 26.91 89 VAL B CA 1
ATOM 3394 C C . VAL B 1 89 ? 113.621 32.154 -17.589 1.00 27.93 89 VAL B C 1
ATOM 3395 O O . VAL B 1 89 ? 112.559 31.600 -17.288 1.00 31.01 89 VAL B O 1
ATOM 3399 N N . ARG B 1 90 ? 114.760 31.485 -17.739 1.00 27.10 90 ARG B N 1
ATOM 3400 C CA . ARG B 1 90 ? 114.773 30.036 -17.555 1.00 30.45 90 ARG B CA 1
ATOM 3401 C C . ARG B 1 90 ? 116.145 29.461 -17.231 1.00 31.30 90 ARG B C 1
ATOM 3402 O O . ARG B 1 90 ? 117.135 30.191 -17.153 1.00 29.74 90 ARG B O 1
ATOM 3410 N N . SER B 1 91 ? 116.184 28.143 -17.038 1.00 30.09 91 SER B N 1
ATOM 3411 C CA . SER B 1 91 ? 117.435 27.426 -16.811 1.00 28.57 91 SER B CA 1
ATOM 3412 C C . SER B 1 91 ? 117.637 26.525 -18.029 1.00 30.47 91 SER B C 1
ATOM 3413 O O . SER B 1 91 ? 116.681 26.226 -18.748 1.00 27.12 91 SER B O 1
ATOM 3416 N N . ALA B 1 92 ? 118.875 26.089 -18.246 1.00 28.41 92 ALA B N 1
ATOM 3417 C CA . ALA B 1 92 ? 119.208 25.274 -19.409 1.00 28.68 92 ALA B CA 1
ATOM 3418 C C . ALA B 1 92 ? 118.636 23.859 -19.417 1.00 29.56 92 ALA B C 1
ATOM 3419 O O . ALA B 1 92 ? 118.662 23.143 -18.413 1.00 21.68 92 ALA B O 1
ATOM 3421 N N . TYR B 1 93 ? 118.099 23.458 -20.560 1.00 30.21 93 TYR B N 1
ATOM 3422 C CA . TYR B 1 93 ? 117.610 22.099 -20.720 1.00 34.59 93 TYR B CA 1
ATOM 3423 C C . TYR B 1 93 ? 118.810 21.155 -20.522 1.00 32.18 93 TYR B C 1
ATOM 3424 O O . TYR B 1 93 ? 119.946 21.509 -20.834 1.00 32.66 93 TYR B O 1
ATOM 3433 N N . GLY B 1 94 ? 118.560 19.967 -19.983 1.00 31.47 94 GLY B N 1
ATOM 3434 C CA . GLY B 1 94 ? 119.625 18.989 -19.803 1.00 30.54 94 GLY B CA 1
ATOM 3435 C C . GLY B 1 94 ? 120.797 19.366 -18.916 1.00 31.87 94 GLY B C 1
ATOM 3436 O O . GLY B 1 94 ? 121.888 18.790 -19.024 1.00 28.15 94 GLY B O 1
ATOM 3437 N N . GLU B 1 95 ? 120.589 20.342 -18.042 1.00 31.20 95 GLU B N 1
ATOM 3438 C CA . GLU B 1 95 ? 121.614 20.765 -17.092 1.00 26.15 95 GLU B CA 1
ATOM 3439 C C . GLU B 1 95 ? 120.962 20.834 -15.713 1.00 25.93 95 GLU B C 1
ATOM 3440 O O . GLU B 1 95 ? 119.860 21.353 -15.578 1.00 30.13 95 GLU B O 1
ATOM 3446 N N . GLU B 1 96 ? 121.610 20.294 -14.692 1.00 25.46 96 GLU B N 1
ATOM 3447 C CA . GLU B 1 96 ? 121.046 20.395 -13.349 1.00 30.67 96 GLU B CA 1
ATOM 3448 C C . GLU B 1 96 ? 121.454 21.748 -12.784 1.00 31.34 96 GLU B C 1
ATOM 3449 O O . GLU B 1 96 ? 122.588 21.927 -12.333 1.00 31.92 96 GLU B O 1
ATOM 3455 N N . THR B 1 97 ? 120.531 22.703 -12.841 1.00 30.22 97 THR B N 1
ATOM 3456 C CA . THR B 1 97 ? 120.792 24.053 -12.366 1.00 31.03 97 THR B CA 1
ATOM 3457 C C . THR B 1 97 ? 120.350 24.179 -10.914 1.00 31.08 97 THR B C 1
ATOM 3458 O O . THR B 1 97 ? 119.273 23.717 -10.545 1.00 28.36 97 THR B O 1
ATOM 3462 N N . SER B 1 98 ? 121.174 24.824 -10.098 1.00 29.63 98 SER B N 1
ATOM 3463 C CA . SER B 1 98 ? 120.860 24.956 -8.688 1.00 29.65 98 SER B CA 1
ATOM 3464 C C . SER B 1 98 ? 121.121 26.347 -8.152 1.00 29.71 98 SER B C 1
ATOM 3465 O O . SER B 1 98 ? 121.900 27.117 -8.732 1.00 28.55 98 SER B O 1
ATOM 3468 N N . ASN B 1 99 ? 120.474 26.657 -7.033 1.00 27.30 99 ASN B N 1
ATOM 3469 C CA . ASN B 1 99 ? 120.675 27.929 -6.365 1.00 33.18 99 ASN B CA 1
ATOM 3470 C C . ASN B 1 99 ? 120.396 29.137 -7.241 1.00 30.00 99 ASN B C 1
ATOM 3471 O O . ASN B 1 99 ? 121.305 29.919 -7.513 1.00 30.98 99 ASN B O 1
ATOM 3476 N N . PHE B 1 100 ? 119.157 29.301 -7.687 1.00 28.91 100 PHE B N 1
ATOM 3477 C CA . PHE B 1 100 ? 118.841 30.451 -8.527 1.00 30.42 100 PHE B CA 1
ATOM 3478 C C . PHE B 1 100 ? 117.387 30.862 -8.385 1.00 30.84 100 PHE B C 1
ATOM 3479 O O . PHE B 1 100 ? 116.618 30.232 -7.645 1.00 31.00 100 PHE B O 1
ATOM 3487 N N . GLY B 1 101 ? 117.015 31.926 -9.088 1.00 28.52 101 GLY B N 1
ATOM 3488 C CA . GLY B 1 101 ? 115.650 32.396 -9.013 1.00 24.24 101 GLY B CA 1
ATOM 3489 C C . GLY B 1 101 ? 115.521 33.881 -9.302 1.00 30.47 101 GLY B C 1
ATOM 3490 O O . GLY B 1 101 ? 116.377 34.500 -9.963 1.00 24.95 101 GLY B O 1
ATOM 3491 N N . MET B 1 102 ? 114.445 34.475 -8.805 1.00 28.59 102 MET B N 1
ATOM 3492 C CA . MET B 1 102 ? 114.208 35.882 -9.051 1.00 31.14 102 MET B CA 1
ATOM 3493 C C . MET B 1 102 ? 113.228 36.460 -8.052 1.00 30.38 102 MET B C 1
ATOM 3494 O O . MET B 1 102 ? 112.485 35.717 -7.399 1.00 32.13 102 MET B O 1
ATOM 3499 N N . ARG B 1 103 ? 113.232 37.785 -7.935 1.00 29.85 103 ARG B N 1
ATOM 3500 C CA . ARG B 1 103 ? 112.348 38.466 -7.001 1.00 30.62 103 ARG B CA 1
ATOM 3501 C C . ARG B 1 103 ? 112.098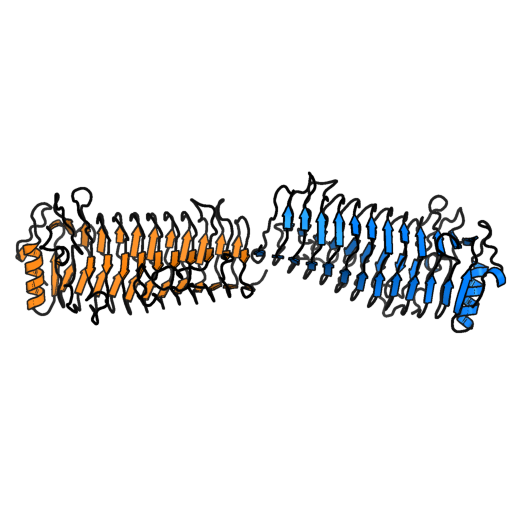 39.914 -7.372 1.00 30.28 103 ARG B C 1
ATOM 3502 O O . ARG B 1 103 ? 112.855 40.521 -8.128 1.00 30.01 103 ARG B O 1
ATOM 3510 N N . ASP B 1 104 ? 111.013 40.449 -6.826 1.00 30.52 104 ASP B N 1
ATOM 3511 C CA . ASP B 1 104 ? 110.650 41.848 -6.986 1.00 31.07 104 ASP B CA 1
ATOM 3512 C C . ASP B 1 104 ? 110.736 42.415 -8.393 1.00 30.54 104 ASP B C 1
ATOM 3513 O O . ASP B 1 104 ? 111.448 43.390 -8.637 1.00 28.38 104 ASP B O 1
ATOM 3518 N N . LEU B 1 105 ? 110.007 41.809 -9.317 1.00 28.54 105 LEU B N 1
ATOM 3519 C CA . LEU B 1 105 ? 110.001 42.302 -10.685 1.00 29.58 105 LEU B CA 1
ATOM 3520 C C . LEU B 1 105 ? 108.806 41.735 -11.439 1.00 30.57 105 LEU B C 1
ATOM 3521 O O . LEU B 1 105 ? 108.107 40.842 -10.936 1.00 30.51 105 LEU B O 1
ATOM 3526 N N . THR B 1 106 ? 108.573 42.249 -12.641 1.00 29.29 106 THR B N 1
ATOM 3527 C CA . THR B 1 106 ? 107.476 41.784 -13.461 1.00 28.96 106 THR B CA 1
ATOM 3528 C C . THR B 1 106 ? 107.954 41.295 -14.819 1.00 29.22 106 THR B C 1
ATOM 3529 O O . THR B 1 106 ? 108.832 41.905 -15.426 1.00 30.66 106 THR B O 1
ATOM 3533 N N . LEU B 1 107 ? 107.397 40.172 -15.268 1.00 28.44 107 LEU B N 1
ATOM 3534 C CA . LEU B 1 107 ? 107.697 39.630 -16.588 1.00 26.90 107 LEU B CA 1
ATOM 3535 C C . LEU B 1 107 ? 106.431 39.839 -17.428 1.00 29.42 107 LEU B C 1
ATOM 3536 O O . LEU B 1 107 ? 105.348 39.392 -17.047 1.00 27.87 107 LEU B O 1
ATOM 3541 N N . ASP B 1 108 ? 106.567 40.529 -18.557 1.00 30.54 108 ASP B N 1
ATOM 3542 C CA . ASP B 1 108 ? 105.424 40.835 -19.421 1.00 32.11 108 ASP B CA 1
ATOM 3543 C C . ASP B 1 108 ? 105.598 40.175 -20.783 1.00 32.05 108 ASP B C 1
ATOM 3544 O O . ASP B 1 108 ? 106.524 40.509 -21.529 1.00 34.44 108 ASP B O 1
ATOM 3549 N N . GLY B 1 109 ? 104.693 39.259 -21.114 1.00 32.10 109 GLY B N 1
ATOM 3550 C CA . GLY B 1 109 ? 104.802 38.537 -22.371 1.00 27.78 109 GLY B CA 1
ATOM 3551 C C . GLY B 1 109 ? 104.385 39.297 -23.618 1.00 31.57 109 GLY B C 1
ATOM 3552 O O . GLY B 1 109 ? 104.608 38.809 -24.737 1.00 26.67 109 GLY B O 1
ATOM 3553 N N . ASN B 1 110 ? 103.751 40.454 -23.431 1.00 31.44 110 ASN B N 1
ATOM 3554 C CA . ASN B 1 110 ? 103.341 41.314 -24.546 1.00 34.33 110 ASN B CA 1
ATOM 3555 C C . ASN B 1 110 ? 102.633 40.510 -25.638 1.00 34.89 110 ASN B C 1
ATOM 3556 O O . ASN B 1 110 ? 102.911 40.657 -26.838 1.00 36.35 110 ASN B O 1
ATOM 3561 N N . ARG B 1 111 ? 101.696 39.663 -25.234 1.00 34.63 111 ARG B N 1
ATOM 3562 C CA . ARG B 1 111 ? 101.007 38.846 -26.210 1.00 35.99 111 ARG B CA 1
ATOM 3563 C C . ARG B 1 111 ? 100.130 39.649 -27.157 1.00 34.86 111 ARG B C 1
ATOM 3564 O O . ARG B 1 111 ? 99.842 39.198 -28.271 1.00 35.16 111 ARG B O 1
ATOM 3572 N N . ASP B 1 112 ? 99.712 40.832 -26.725 1.00 32.53 112 ASP B N 1
ATOM 3573 C CA . ASP B 1 112 ? 98.902 41.677 -27.591 1.00 36.94 112 ASP B CA 1
ATOM 3574 C C . ASP B 1 112 ? 99.658 42.082 -28.850 1.00 34.94 112 ASP B C 1
ATOM 3575 O O . ASP B 1 112 ? 99.054 42.239 -29.911 1.00 36.87 112 ASP B O 1
ATOM 3580 N N . ASN B 1 113 ? 100.976 42.233 -28.735 1.00 33.90 113 ASN B N 1
ATOM 3581 C CA . ASN B 1 113 ? 101.785 42.673 -29.867 1.00 36.66 113 ASN B CA 1
ATOM 3582 C C . ASN B 1 113 ? 102.825 41.662 -30.347 1.00 33.83 113 ASN B C 1
ATOM 3583 O O . ASN B 1 113 ? 103.843 42.039 -30.933 1.00 37.32 113 ASN B O 1
ATOM 3588 N N . THR B 1 114 ? 102.570 40.381 -30.107 1.00 35.45 114 THR B N 1
ATOM 3589 C CA . THR B 1 114 ? 103.501 39.342 -30.531 1.00 37.69 114 THR B CA 1
ATOM 3590 C C . THR B 1 114 ? 102.738 38.079 -30.891 1.00 37.43 114 THR B C 1
ATOM 3591 O O . THR B 1 114 ? 101.540 37.986 -30.665 1.00 41.39 114 THR B O 1
ATOM 3595 N N . SER B 1 115 ? 103.442 37.111 -31.457 1.00 37.31 115 SER B N 1
ATOM 3596 C CA . SER B 1 115 ? 102.831 35.843 -31.803 1.00 45.83 115 SER B CA 1
ATOM 3597 C C . SER B 1 115 ? 103.782 34.743 -31.350 1.00 38.83 115 SER B C 1
ATOM 3598 O O . SER B 1 115 ? 104.953 35.008 -31.058 1.00 41.26 115 SER B O 1
ATOM 3601 N N . GLY B 1 116 ? 103.276 33.518 -31.286 1.00 38.11 116 GLY B N 1
ATOM 3602 C CA . GLY B 1 116 ? 104.097 32.407 -30.835 1.00 36.13 116 GLY B CA 1
ATOM 3603 C C . GLY B 1 116 ? 103.835 32.154 -29.359 1.00 37.74 116 GLY B C 1
ATOM 3604 O O . GLY B 1 116 ? 103.466 33.080 -28.629 1.00 35.68 116 GLY B O 1
ATOM 3605 N N . LYS B 1 117 ? 104.015 30.910 -28.921 1.00 36.16 117 LYS B N 1
ATOM 3606 C CA . LYS B 1 117 ? 103.787 30.548 -27.524 1.00 32.80 117 LYS B CA 1
ATOM 3607 C C . LYS B 1 117 ? 104.947 31.010 -26.637 1.00 31.79 117 LYS B C 1
ATOM 3608 O O . LYS B 1 117 ? 106.070 30.514 -26.750 1.00 32.96 117 LYS B O 1
ATOM 3614 N N . VAL B 1 118 ? 104.659 31.964 -25.758 1.00 30.47 118 VAL B N 1
ATOM 3615 C CA . VAL B 1 118 ? 105.657 32.505 -24.849 1.00 30.92 118 VAL B CA 1
ATOM 3616 C C . VAL B 1 118 ? 105.289 32.176 -23.405 1.00 30.56 118 VAL B C 1
ATOM 3617 O O . VAL B 1 118 ? 104.177 32.460 -22.963 1.00 29.52 118 VAL B O 1
ATOM 3621 N N . ASP B 1 119 ? 106.222 31.576 -22.674 1.00 30.68 119 ASP B N 1
ATOM 3622 C CA . ASP B 1 119 ? 105.992 31.251 -21.267 1.00 31.26 119 ASP B CA 1
ATOM 3623 C C . ASP B 1 119 ? 106.869 32.167 -20.419 1.00 31.13 119 ASP B C 1
ATOM 3624 O O . ASP B 1 119 ? 108.019 32.424 -20.766 1.00 33.76 119 ASP B O 1
ATOM 3629 N N . GLY B 1 120 ? 106.320 32.665 -19.314 1.00 31.64 120 GLY B N 1
ATOM 3630 C CA . GLY B 1 120 ? 107.070 33.567 -18.455 1.00 30.49 120 GLY B CA 1
ATOM 3631 C C . GLY B 1 120 ? 108.326 32.952 -17.864 1.00 30.94 120 GLY B C 1
ATOM 3632 O O . GLY B 1 120 ? 109.451 33.379 -18.166 1.00 29.32 120 GLY B O 1
ATOM 3633 N N . TRP B 1 121 ? 108.135 31.953 -17.007 1.00 29.83 121 TRP B N 1
ATOM 3634 C CA . TRP B 1 121 ? 109.248 31.263 -16.363 1.00 25.13 121 TRP B CA 1
ATOM 3635 C C . TRP B 1 121 ? 109.253 29.770 -16.681 1.00 28.13 121 TRP B C 1
ATOM 3636 O O . TRP B 1 121 ? 108.194 29.124 -16.699 1.00 25.43 121 TRP B O 1
ATOM 3647 N N . PHE B 1 122 ? 110.445 29.230 -16.930 1.00 26.99 122 PHE B N 1
ATOM 3648 C CA . PHE B 1 122 ? 110.605 27.797 -17.197 1.00 25.23 122 PHE B CA 1
ATOM 3649 C C . PHE B 1 122 ? 111.923 27.325 -16.593 1.00 24.51 122 PHE B C 1
ATOM 3650 O O . PHE B 1 122 ? 112.914 28.059 -16.600 1.00 27.70 122 PHE B O 1
ATOM 3658 N N . ASN B 1 123 ? 111.934 26.115 -16.047 1.00 25.33 123 ASN B N 1
ATOM 3659 C CA . ASN B 1 123 ? 113.169 25.544 -15.513 1.00 26.61 123 ASN B CA 1
ATOM 3660 C C . ASN B 1 123 ? 112.933 24.066 -15.286 1.00 27.73 123 ASN B C 1
ATOM 3661 O O . ASN B 1 123 ? 111.791 23.646 -15.097 1.00 26.60 123 ASN B O 1
ATOM 3666 N N . GLY B 1 124 ? 114.008 23.280 -15.307 1.00 29.63 124 GLY B N 1
ATOM 3667 C CA . GLY B 1 124 ? 113.883 21.846 -15.105 1.00 29.27 124 GLY B CA 1
ATOM 3668 C C . GLY B 1 124 ? 115.052 21.135 -15.758 1.00 34.26 124 GLY B C 1
ATOM 3669 O O . GLY B 1 124 ? 115.950 21.799 -16.274 1.00 31.54 124 GLY B O 1
ATOM 3670 N N . TYR B 1 125 ? 115.049 19.803 -15.769 1.00 32.54 125 TYR B N 1
ATOM 3671 C CA . TYR B 1 125 ? 116.169 19.072 -16.349 1.00 30.84 125 TYR B CA 1
ATOM 3672 C C . TYR B 1 125 ? 115.825 18.479 -17.716 1.00 32.41 125 TYR B C 1
ATOM 3673 O O . TYR B 1 125 ? 116.048 19.109 -18.754 1.00 30.01 125 TYR B O 1
ATOM 3682 N N . ILE B 1 126 ? 115.272 17.270 -17.710 1.00 31.99 126 ILE B N 1
ATOM 3683 C CA . ILE B 1 126 ? 114.885 16.593 -18.943 1.00 32.19 126 ILE B CA 1
ATOM 3684 C C . ILE B 1 126 ? 113.630 15.755 -18.715 1.00 31.20 126 ILE B C 1
ATOM 3685 O O . ILE B 1 126 ? 113.607 14.893 -17.832 1.00 31.67 126 ILE B O 1
ATOM 3690 N N . PRO B 1 127 ? 112.568 16.002 -19.496 1.00 28.29 127 PRO B N 1
ATOM 3691 C CA . PRO B 1 127 ? 111.344 15.218 -19.329 1.00 29.62 127 PRO B CA 1
ATOM 3692 C C . PRO B 1 127 ? 111.684 13.731 -19.409 1.00 34.88 127 PRO B C 1
ATOM 3693 O O . PRO B 1 127 ? 112.346 13.277 -20.357 1.00 35.73 127 PRO B O 1
ATOM 3697 N N . GLY B 1 128 ? 111.267 12.978 -18.397 1.00 35.56 128 GLY B N 1
ATOM 3698 C CA . GLY B 1 128 ? 111.552 11.556 -18.379 1.00 31.00 128 GLY B CA 1
ATOM 3699 C C . GLY B 1 128 ? 113.015 11.260 -18.113 1.00 38.06 128 GLY B C 1
ATOM 3700 O O . GLY B 1 128 ? 113.417 10.095 -18.082 1.00 37.16 128 GLY B O 1
ATOM 3701 N N . GLY B 1 129 ? 113.810 12.305 -17.898 1.00 37.48 129 GLY B N 1
ATOM 3702 C CA . GLY B 1 129 ? 115.231 12.116 -17.647 1.00 38.57 129 GLY B CA 1
ATOM 3703 C C . GLY B 1 129 ? 115.615 12.076 -16.175 1.00 38.87 129 GLY B C 1
ATOM 3704 O O . GLY B 1 129 ? 114.899 12.583 -15.311 1.00 39.59 129 GLY B O 1
ATOM 3705 N N . ASP B 1 130 ? 116.765 11.478 -15.884 1.00 39.51 130 ASP B N 1
ATOM 3706 C CA . ASP B 1 130 ? 117.239 11.358 -14.512 1.00 44.34 130 ASP B CA 1
ATOM 3707 C C . ASP B 1 130 ? 118.146 12.529 -14.104 1.00 39.20 130 ASP B C 1
ATOM 3708 O O . ASP B 1 130 ? 119.364 12.489 -14.287 1.00 42.26 130 ASP B O 1
ATOM 3713 N N . GLY B 1 131 ? 117.530 13.562 -13.539 1.00 37.32 131 GLY B N 1
ATOM 3714 C CA . GLY B 1 131 ? 118.255 14.743 -13.104 1.00 32.51 131 GLY B CA 1
ATOM 3715 C C . GLY B 1 131 ? 117.252 15.803 -12.690 1.00 33.54 131 GLY B C 1
ATOM 3716 O O . GLY B 1 131 ? 116.048 15.642 -12.924 1.00 29.70 131 GLY B O 1
ATOM 3717 N N . ALA B 1 132 ? 117.726 16.887 -12.087 1.00 32.00 132 ALA B N 1
ATOM 3718 C CA . ALA B 1 132 ? 116.811 17.930 -11.650 1.00 31.12 132 ALA B CA 1
ATOM 3719 C C . ALA B 1 132 ? 117.473 19.242 -11.276 1.00 30.17 132 ALA B C 1
ATOM 3720 O O . ALA B 1 132 ? 118.669 19.287 -10.973 1.00 28.81 132 ALA B O 1
ATOM 3722 N N . ASP B 1 133 ? 116.678 20.309 -11.315 1.00 28.83 133 ASP B N 1
ATOM 3723 C CA . ASP B 1 133 ? 117.122 21.608 -10.827 1.00 28.04 133 ASP B CA 1
ATOM 3724 C C . ASP B 1 133 ? 116.875 21.552 -9.325 1.00 28.86 133 ASP B C 1
ATOM 3725 O O . ASP B 1 133 ? 115.964 20.841 -8.872 1.00 28.46 133 ASP B O 1
ATOM 3730 N N . ARG B 1 134 ? 117.678 22.283 -8.554 1.00 27.85 134 ARG B N 1
ATOM 3731 C CA . ARG B 1 134 ? 117.523 22.281 -7.109 1.00 28.33 134 ARG B CA 1
ATOM 3732 C C . ARG B 1 134 ? 117.651 23.668 -6.482 1.00 29.17 134 ARG B C 1
ATOM 3733 O O . ARG B 1 134 ? 118.305 24.559 -7.028 1.00 26.43 134 ARG B O 1
ATOM 3741 N N . ASP B 1 135 ? 117.005 23.845 -5.333 1.00 28.77 135 ASP B N 1
ATOM 3742 C CA . ASP B 1 135 ? 117.063 25.108 -4.607 1.00 32.11 135 ASP B CA 1
ATOM 3743 C C . ASP B 1 135 ? 116.740 26.325 -5.447 1.00 28.60 135 ASP B C 1
ATOM 3744 O O . ASP B 1 135 ? 117.594 27.178 -5.667 1.00 28.53 135 ASP B O 1
ATOM 3749 N N . VAL B 1 136 ? 115.499 26.416 -5.904 1.00 28.30 136 VAL B N 1
ATOM 3750 C CA . VAL B 1 136 ? 115.073 27.542 -6.721 1.00 27.87 136 VAL B CA 1
ATOM 3751 C C . VAL B 1 136 ? 114.136 28.423 -5.890 1.00 29.35 136 VAL B C 1
ATOM 3752 O O . VAL B 1 136 ? 113.230 27.913 -5.215 1.00 29.08 136 VAL B O 1
ATOM 3756 N N . THR B 1 137 ? 114.345 29.736 -5.945 1.00 26.52 137 THR B N 1
ATOM 3757 C CA . THR B 1 137 ? 113.527 30.647 -5.154 1.00 28.49 137 THR B CA 1
ATOM 3758 C C . THR B 1 137 ? 112.951 31.803 -5.953 1.00 29.54 137 THR B C 1
ATOM 3759 O O . THR B 1 137 ? 113.688 32.594 -6.553 1.00 27.52 137 THR B O 1
ATOM 3763 N N . ILE B 1 138 ? 111.627 31.904 -5.940 1.00 28.19 138 ILE B N 1
ATOM 3764 C CA . ILE B 1 138 ? 110.932 32.985 -6.613 1.00 27.21 138 ILE B CA 1
ATOM 3765 C C . ILE B 1 138 ? 110.061 33.690 -5.585 1.00 29.37 138 ILE B C 1
ATOM 3766 O O . ILE B 1 138 ? 109.192 33.062 -4.981 1.00 29.61 138 ILE B O 1
ATOM 3771 N N . GLU B 1 139 ? 110.303 34.986 -5.394 1.00 29.42 139 GLU B N 1
ATOM 3772 C CA . GLU B 1 139 ? 109.555 35.778 -4.419 1.00 31.74 139 GLU B CA 1
ATOM 3773 C C . GLU B 1 139 ? 109.060 37.099 -4.983 1.00 28.78 139 GLU B C 1
ATOM 3774 O O . GLU B 1 139 ? 109.813 37.835 -5.629 1.00 26.62 139 GLU B O 1
ATOM 3780 N N . ARG B 1 140 ? 107.793 37.398 -4.727 1.00 27.29 140 ARG B N 1
ATOM 3781 C CA . ARG B 1 140 ? 107.212 38.657 -5.148 1.00 26.20 140 ARG B CA 1
ATOM 3782 C C . ARG B 1 140 ? 107.478 38.953 -6.618 1.00 25.65 140 ARG B C 1
ATOM 3783 O O . ARG B 1 140 ? 108.085 39.966 -6.966 1.00 27.10 140 ARG B O 1
ATOM 3791 N N . VAL B 1 141 ? 107.031 38.056 -7.485 1.00 25.38 141 VAL B N 1
ATOM 3792 C CA . VAL B 1 141 ? 107.191 38.243 -8.917 1.00 23.24 141 VAL B CA 1
ATOM 3793 C C . VAL B 1 141 ? 105.832 38.208 -9.604 1.00 26.10 141 VAL B C 1
ATOM 3794 O O . VAL B 1 141 ? 104.956 37.405 -9.257 1.00 27.70 141 VAL B O 1
ATOM 3798 N N . GLU B 1 142 ? 105.653 39.096 -10.573 1.00 26.51 142 GLU B N 1
ATOM 3799 C CA . GLU B 1 142 ? 104.414 39.157 -11.335 1.00 28.14 142 GLU B CA 1
ATOM 3800 C C . GLU B 1 142 ? 104.687 38.715 -12.768 1.00 27.93 142 GLU B C 1
ATOM 3801 O O . GLU B 1 142 ? 105.609 39.219 -13.413 1.00 29.21 142 GLU B O 1
ATOM 3807 N N . VAL B 1 143 ? 103.910 37.746 -13.240 1.00 27.28 143 VAL B N 1
ATOM 3808 C CA . VAL B 1 143 ? 104.028 37.254 -14.608 1.00 27.97 143 VAL B CA 1
ATOM 3809 C C . VAL B 1 143 ? 102.690 37.513 -15.276 1.00 27.91 143 VAL B C 1
ATOM 3810 O O . VAL B 1 143 ? 101.642 37.112 -14.757 1.00 28.58 143 VAL B O 1
ATOM 3814 N N . ARG B 1 144 ? 102.719 38.177 -16.427 1.00 28.22 144 ARG B N 1
ATOM 3815 C CA . ARG B 1 144 ? 101.479 38.553 -17.106 1.00 29.76 144 ARG B CA 1
ATOM 3816 C C . ARG B 1 144 ? 101.611 38.638 -18.624 1.00 29.86 144 ARG B C 1
ATOM 3817 O O . ARG B 1 144 ? 102.718 38.757 -19.162 1.00 26.69 144 ARG B O 1
ATOM 3825 N N . GLU B 1 145 ? 100.465 38.597 -19.301 1.00 29.44 145 GLU B N 1
ATOM 3826 C CA . GLU B 1 145 ? 100.392 38.731 -20.749 1.00 28.49 145 GLU B CA 1
ATOM 3827 C C . GLU B 1 145 ? 101.249 37.740 -21.527 1.00 29.60 145 GLU B C 1
ATOM 3828 O O . GLU B 1 145 ? 101.751 38.063 -22.613 1.00 31.19 145 GLU B O 1
ATOM 3834 N N . MET B 1 146 ? 101.423 36.545 -20.975 1.00 27.73 146 MET B N 1
ATOM 3835 C CA . MET B 1 146 ? 102.150 35.495 -21.664 1.00 29.92 146 MET B CA 1
ATOM 3836 C C . MET B 1 146 ? 101.136 34.758 -22.532 1.00 30.54 146 MET B C 1
ATOM 3837 O O . MET B 1 146 ? 100.046 34.437 -22.070 1.00 31.09 146 MET B O 1
ATOM 3842 N N . SER B 1 147 ? 101.481 34.504 -23.789 1.00 31.01 147 SER B N 1
ATOM 3843 C CA . SER B 1 147 ? 100.568 33.784 -24.667 1.00 32.52 147 SER B CA 1
ATOM 3844 C C . SER B 1 147 ? 100.463 32.344 -24.181 1.00 29.57 147 SER B C 1
ATOM 3845 O O . SER B 1 147 ? 99.490 31.654 -24.469 1.00 32.96 147 SER B O 1
ATOM 3848 N N . GLY B 1 148 ? 101.468 31.907 -23.428 1.00 31.30 148 GLY B N 1
ATOM 3849 C CA . GLY B 1 148 ? 101.499 30.547 -22.923 1.00 29.69 148 GLY B CA 1
ATOM 3850 C C . GLY B 1 148 ? 101.306 30.494 -21.419 1.00 28.08 148 GLY B C 1
ATOM 3851 O O . GLY B 1 148 ? 100.377 31.105 -20.893 1.00 28.02 148 GLY B O 1
ATOM 3852 N N . TYR B 1 149 ? 102.179 29.768 -20.726 1.00 27.08 149 TYR B N 1
ATOM 3853 C CA . TYR B 1 149 ? 102.094 29.652 -19.269 1.00 29.18 149 TYR B CA 1
ATOM 3854 C C . TYR B 1 149 ? 102.668 30.853 -18.532 1.00 28.85 149 TYR B C 1
ATOM 3855 O O . TYR B 1 149 ? 103.481 31.600 -19.081 1.00 30.77 149 TYR B O 1
ATOM 3864 N N . GLY B 1 150 ? 102.235 31.040 -17.287 1.00 28.90 150 GLY B N 1
ATOM 3865 C CA . GLY B 1 150 ? 102.782 32.107 -16.467 1.00 28.39 150 GLY B CA 1
ATOM 3866 C C . GLY B 1 150 ? 104.079 31.573 -15.889 1.00 27.64 150 GLY B C 1
ATOM 3867 O O . GLY B 1 150 ? 105.149 31.752 -16.484 1.00 29.24 150 GLY B O 1
ATOM 3868 N N . PHE B 1 151 ? 103.992 30.929 -14.728 1.00 25.63 151 PHE B N 1
ATOM 3869 C CA . PHE B 1 151 ? 105.160 30.289 -14.132 1.00 26.80 151 PHE B CA 1
ATOM 3870 C C . PHE B 1 151 ? 105.108 28.816 -14.542 1.00 28.00 151 PHE B C 1
ATOM 3871 O O . PHE B 1 151 ? 104.092 28.126 -14.325 1.00 26.14 151 PHE B O 1
ATOM 3879 N N . ASP B 1 152 ? 106.192 28.321 -15.126 1.00 25.86 152 ASP B N 1
ATOM 3880 C CA . ASP B 1 152 ? 106.215 26.935 -15.566 1.00 27.48 152 ASP B CA 1
ATOM 3881 C C . ASP B 1 152 ? 107.384 26.120 -14.997 1.00 25.89 152 ASP B C 1
ATOM 3882 O O . ASP B 1 152 ? 108.166 25.539 -15.749 1.00 28.83 152 ASP B O 1
ATOM 3887 N N . PRO B 1 153 ? 107.551 26.102 -13.660 1.00 24.81 153 PRO B N 1
ATOM 3888 C CA . PRO B 1 153 ? 108.654 25.299 -13.108 1.00 24.90 153 PRO B CA 1
ATOM 3889 C C . PRO B 1 153 ? 108.409 23.859 -13.575 1.00 29.17 153 PRO B C 1
ATOM 3890 O O . PRO B 1 153 ? 107.307 23.331 -13.404 1.00 27.54 153 PRO B O 1
ATOM 3894 N N . HIS B 1 154 ? 109.441 23.226 -14.135 1.00 28.67 154 HIS B N 1
ATOM 3895 C CA . HIS B 1 154 ? 109.298 21.940 -14.814 1.00 27.72 154 HIS B CA 1
ATOM 3896 C C . HIS B 1 154 ? 110.114 20.730 -14.327 1.00 28.08 154 HIS B C 1
ATOM 3897 O O . HIS B 1 154 ? 110.993 20.834 -13.462 1.00 27.29 154 HIS B O 1
ATOM 3904 N N . GLU B 1 155 ? 109.807 19.573 -14.910 1.00 27.43 155 GLU B N 1
ATOM 3905 C CA . GLU B 1 155 ? 110.481 18.316 -14.572 1.00 29.51 155 GLU B CA 1
ATOM 3906 C C . GLU B 1 155 ? 111.990 18.359 -14.822 1.00 29.32 155 GLU B C 1
ATOM 3907 O O . GLU B 1 155 ? 112.428 18.687 -15.927 1.00 32.56 155 GLU B O 1
ATOM 3913 N N . GLN B 1 156 ? 112.807 18.103 -13.803 1.00 29.66 156 GLN B N 1
ATOM 3914 C CA . GLN B 1 156 ? 112.392 17.817 -12.427 1.00 29.96 156 GLN B CA 1
ATOM 3915 C C . GLN B 1 156 ? 112.923 19.013 -11.627 1.00 32.07 156 GLN B C 1
ATOM 3916 O O . GLN B 1 156 ? 114.014 19.526 -11.926 1.00 30.74 156 GLN B O 1
ATOM 3922 N N . THR B 1 157 ? 112.176 19.462 -10.627 1.00 30.18 157 THR B N 1
ATOM 3923 C CA . THR B 1 157 ? 112.671 20.538 -9.780 1.00 28.06 157 THR B CA 1
ATOM 3924 C C . THR B 1 157 ? 112.467 20.175 -8.322 1.00 28.60 157 THR B C 1
ATOM 3925 O O . THR B 1 157 ? 111.347 19.889 -7.875 1.00 24.56 157 THR B O 1
ATOM 3929 N N . ILE B 1 158 ? 113.565 20.177 -7.584 1.00 28.98 158 ILE B N 1
ATOM 3930 C CA . ILE B 1 158 ? 113.532 19.829 -6.181 1.00 30.44 158 ILE B CA 1
ATOM 3931 C C . ILE B 1 158 ? 113.764 21.063 -5.319 1.00 29.12 158 ILE B C 1
ATOM 3932 O O . ILE B 1 158 ? 114.630 21.894 -5.603 1.00 29.39 158 ILE B O 1
ATOM 3937 N N . ASN B 1 159 ? 112.964 21.178 -4.268 1.00 28.54 159 ASN B N 1
ATOM 3938 C CA . ASN B 1 159 ? 113.040 22.301 -3.359 1.00 31.51 159 ASN B CA 1
ATOM 3939 C C . ASN B 1 159 ? 112.860 23.650 -4.046 1.00 29.15 159 ASN B C 1
ATOM 3940 O O . ASN B 1 159 ? 113.722 24.542 -3.982 1.00 27.44 159 ASN B O 1
ATOM 3945 N N . LEU B 1 160 ? 111.736 23.782 -4.733 1.00 28.78 160 LEU B N 1
ATOM 3946 C CA . LEU B 1 160 ? 111.382 25.034 -5.371 1.00 26.37 160 LEU B CA 1
ATOM 3947 C C . LEU B 1 160 ? 110.440 25.728 -4.402 1.00 29.46 160 LEU B C 1
ATOM 3948 O O . LEU B 1 160 ? 109.625 25.072 -3.740 1.00 26.84 160 LEU B O 1
ATOM 3953 N N . THR B 1 161 ? 110.572 27.043 -4.309 1.00 28.51 161 THR B N 1
ATOM 3954 C CA . THR B 1 161 ? 109.690 27.832 -3.475 1.00 27.42 161 THR B CA 1
ATOM 3955 C C . THR B 1 161 ? 109.248 29.028 -4.304 1.00 26.50 161 THR B C 1
ATOM 3956 O O . THR B 1 161 ? 110.075 29.789 -4.802 1.00 28.52 161 THR B O 1
ATOM 3960 N N . ILE B 1 162 ? 107.944 29.168 -4.477 1.00 26.81 162 ILE B N 1
ATOM 3961 C CA . ILE B 1 162 ? 107.390 30.333 -5.146 1.00 28.90 162 ILE B CA 1
ATOM 3962 C C . ILE B 1 162 ? 106.430 30.928 -4.130 1.00 30.80 162 ILE B C 1
ATOM 3963 O O . ILE B 1 162 ? 105.508 30.247 -3.668 1.00 29.80 162 ILE B O 1
ATOM 3968 N N . ARG B 1 163 ? 106.647 32.188 -3.772 1.00 29.53 163 ARG B N 1
ATOM 3969 C CA . ARG B 1 163 ? 105.780 32.826 -2.793 1.00 31.58 163 ARG B CA 1
ATOM 3970 C C . ARG B 1 163 ? 105.474 34.284 -3.104 1.00 30.08 163 ARG B C 1
ATOM 3971 O O . ARG B 1 163 ? 106.228 34.966 -3.810 1.00 26.08 163 ARG B O 1
ATOM 3979 N N . ASP B 1 164 ? 104.344 34.744 -2.580 1.00 29.54 164 ASP B N 1
ATOM 3980 C CA . ASP B 1 164 ? 103.920 36.127 -2.737 1.00 25.47 164 ASP B CA 1
ATOM 3981 C C . ASP B 1 164 ? 104.027 36.598 -4.174 1.00 28.79 164 ASP B C 1
ATOM 3982 O O . ASP B 1 164 ? 104.371 37.758 -4.441 1.00 26.18 164 ASP B O 1
ATOM 3987 N N . SER B 1 165 ? 103.746 35.691 -5.104 1.00 28.04 165 SER B N 1
ATOM 3988 C CA . SER B 1 165 ? 103.799 36.012 -6.522 1.00 22.65 165 SER B CA 1
ATOM 3989 C C . SER B 1 165 ? 102.420 36.053 -7.156 1.00 26.06 165 SER B C 1
ATOM 3990 O O . SER B 1 165 ? 101.429 35.605 -6.558 1.00 25.18 165 SER B O 1
ATOM 3993 N N . VAL B 1 166 ? 102.358 36.584 -8.373 1.00 25.85 166 VAL B N 1
ATOM 3994 C CA . VAL B 1 166 ? 101.092 36.744 -9.072 1.00 22.91 166 VAL B CA 1
ATOM 3995 C C . VAL B 1 166 ? 101.226 36.435 -10.561 1.00 25.00 166 VAL B C 1
ATOM 3996 O O . VAL B 1 166 ? 102.172 36.881 -11.215 1.00 27.10 166 VAL B O 1
ATOM 4000 N N . ALA B 1 167 ? 100.265 35.679 -11.090 1.00 22.84 167 ALA B N 1
ATOM 4001 C CA . ALA B 1 167 ? 100.230 35.328 -12.501 1.00 26.18 167 ALA B CA 1
ATOM 4002 C C . ALA B 1 167 ? 98.828 35.629 -13.009 1.00 28.81 167 ALA B C 1
ATOM 4003 O O . ALA B 1 167 ? 97.844 35.048 -12.533 1.00 28.89 167 ALA B O 1
ATOM 4005 N N . HIS B 1 168 ? 98.727 36.533 -13.977 1.00 29.64 168 HIS B N 1
ATOM 4006 C CA . HIS B 1 168 ? 97.425 36.898 -14.507 1.00 33.47 168 HIS B CA 1
ATOM 4007 C C . HIS B 1 168 ? 97.455 37.245 -15.993 1.00 30.80 168 HIS B C 1
ATOM 4008 O O . HIS B 1 168 ? 98.497 37.625 -16.533 1.00 30.80 168 HIS B O 1
ATOM 4015 N N . ASP B 1 169 ? 96.305 37.084 -16.642 1.00 29.78 169 ASP B N 1
ATOM 4016 C CA . ASP B 1 169 ? 96.160 37.393 -18.059 1.00 33.74 169 ASP B CA 1
ATOM 4017 C C . ASP B 1 169 ? 97.135 36.645 -18.948 1.00 31.62 169 ASP B C 1
ATOM 4018 O O . ASP B 1 169 ? 97.740 37.225 -19.859 1.00 36.80 169 ASP B O 1
ATOM 4023 N N . ASN B 1 170 ? 97.290 35.353 -18.687 1.00 30.08 170 ASN B N 1
ATOM 4024 C CA . ASN B 1 170 ? 98.177 34.531 -19.497 1.00 32.65 170 ASN B CA 1
ATOM 4025 C C . ASN B 1 170 ? 97.328 33.588 -20.361 1.00 31.72 170 ASN B C 1
ATOM 4026 O O . ASN B 1 170 ? 96.149 33.355 -20.051 1.00 30.81 170 ASN B O 1
ATOM 4031 N N . GLY B 1 171 ? 97.921 33.082 -21.442 1.00 30.76 171 GLY B N 1
ATOM 4032 C CA . GLY B 1 171 ? 97.203 32.225 -22.372 1.00 25.97 171 GLY B CA 1
ATOM 4033 C C . GLY B 1 171 ? 96.810 30.840 -21.893 1.00 31.53 171 GLY B C 1
ATOM 4034 O O . GLY B 1 171 ? 95.821 30.280 -22.369 1.00 30.54 171 GLY B O 1
ATOM 4035 N N . LEU B 1 172 ? 97.588 30.264 -20.984 1.00 30.36 172 LEU B N 1
ATOM 4036 C CA . LEU B 1 172 ? 97.272 28.941 -20.452 1.00 28.35 172 LEU B CA 1
ATOM 4037 C C . LEU B 1 172 ? 97.064 28.992 -18.938 1.00 27.44 172 LEU B C 1
ATOM 4038 O O . LEU B 1 172 ? 96.125 29.631 -18.466 1.00 29.99 172 LEU B O 1
ATOM 4043 N N . ASP B 1 173 ? 97.949 28.354 -18.178 1.00 26.41 173 ASP B N 1
ATOM 4044 C CA . ASP B 1 173 ? 97.813 28.332 -16.729 1.00 27.20 173 ASP B CA 1
ATOM 4045 C C . ASP B 1 173 ? 98.672 29.386 -16.027 1.00 27.36 173 ASP B C 1
ATOM 4046 O O . ASP B 1 173 ? 99.781 29.692 -16.476 1.00 26.49 173 ASP B O 1
ATOM 4051 N N . GLY B 1 174 ? 98.152 29.931 -14.927 1.00 26.06 174 GLY B N 1
ATOM 4052 C CA . GLY B 1 174 ? 98.894 30.923 -14.174 1.00 26.07 174 GLY B CA 1
ATOM 4053 C C . GLY B 1 174 ? 100.161 30.307 -13.610 1.00 26.63 174 GLY B C 1
ATOM 4054 O O . GLY B 1 174 ? 101.273 30.797 -13.864 1.00 26.93 174 GLY B O 1
ATOM 4055 N N . PHE B 1 175 ? 99.994 29.231 -12.843 1.00 26.17 175 PHE B N 1
ATOM 4056 C CA . PHE B 1 175 ? 101.125 28.525 -12.243 1.00 26.10 175 PHE B CA 1
ATOM 4057 C C . PHE B 1 175 ? 101.045 27.038 -12.569 1.00 28.49 175 PHE B C 1
ATOM 4058 O O . PHE B 1 175 ? 99.979 26.424 -12.462 1.00 27.09 175 PHE B O 1
ATOM 4066 N N . VAL B 1 176 ? 102.180 26.464 -12.950 1.00 27.47 176 VAL B N 1
ATOM 4067 C CA . VAL B 1 176 ? 102.259 25.042 -13.240 1.00 25.53 176 VAL B CA 1
ATOM 4068 C C . VAL B 1 176 ? 103.258 24.425 -12.282 1.00 25.05 176 VAL B C 1
ATOM 4069 O O . VAL B 1 176 ? 104.246 25.047 -11.925 1.00 24.22 176 VAL B O 1
ATOM 4073 N N . ALA B 1 177 ? 102.974 23.207 -11.847 1.00 25.12 177 ALA B N 1
ATOM 4074 C CA . ALA B 1 177 ? 103.869 22.493 -10.957 1.00 26.51 177 ALA B CA 1
ATOM 4075 C C . ALA B 1 177 ? 104.136 21.176 -11.669 1.00 28.41 177 ALA B C 1
ATOM 4076 O O . ALA B 1 177 ? 103.482 20.165 -11.394 1.00 27.50 177 ALA B O 1
ATOM 4078 N N . ASP B 1 178 ? 105.089 21.197 -12.597 1.00 27.79 178 ASP B N 1
ATOM 4079 C CA . ASP B 1 178 ? 105.390 20.013 -13.396 1.00 28.09 178 ASP B CA 1
ATOM 4080 C C . ASP B 1 178 ? 106.533 19.211 -12.779 1.00 28.61 178 ASP B C 1
ATOM 4081 O O . ASP B 1 178 ? 107.690 19.619 -12.820 1.00 27.95 178 ASP B O 1
ATOM 4086 N N . TYR B 1 179 ? 106.177 18.067 -12.202 1.00 28.38 179 TYR B N 1
ATOM 4087 C CA . TYR B 1 179 ? 107.111 17.200 -11.506 1.00 27.27 179 TYR B CA 1
ATOM 4088 C C . TYR B 1 179 ? 108.006 17.974 -10.528 1.00 30.11 179 TYR B C 1
ATOM 4089 O O . TYR B 1 179 ? 109.235 17.985 -10.657 1.00 25.90 179 TYR B O 1
ATOM 4098 N N . LEU B 1 180 ? 107.377 18.628 -9.554 1.00 26.83 180 LEU B N 1
ATOM 4099 C CA . LEU B 1 180 ? 108.123 19.296 -8.498 1.00 25.57 180 LEU B CA 1
ATOM 4100 C C . LEU B 1 180 ? 108.169 18.307 -7.336 1.00 25.06 180 LEU B C 1
ATOM 4101 O O . LEU B 1 180 ? 107.264 17.486 -7.176 1.00 25.46 180 LEU B O 1
ATOM 4106 N N . VAL B 1 181 ? 109.229 18.377 -6.542 1.00 22.79 181 VAL B N 1
ATOM 4107 C CA . VAL B 1 181 ? 109.390 17.509 -5.387 1.00 25.34 181 VAL B CA 1
ATOM 4108 C C . VAL B 1 181 ? 109.856 18.355 -4.202 1.00 27.07 181 VAL B C 1
ATOM 4109 O O . VAL B 1 181 ? 110.690 19.257 -4.360 1.00 25.52 181 VAL B O 1
ATOM 4113 N N . ASP B 1 182 ? 109.315 18.066 -3.022 1.00 26.71 182 ASP B N 1
ATOM 4114 C CA . ASP B 1 182 ? 109.678 18.788 -1.815 1.00 33.79 182 ASP B CA 1
ATOM 4115 C C . ASP B 1 182 ? 109.708 20.292 -2.056 1.00 28.21 182 ASP B C 1
ATOM 4116 O O . ASP B 1 182 ? 110.678 20.971 -1.722 1.00 27.77 182 ASP B O 1
ATOM 4121 N N . SER B 1 183 ? 108.626 20.804 -2.629 1.00 27.71 183 SER B N 1
ATOM 4122 C CA . SER B 1 183 ? 108.532 22.216 -2.966 1.00 28.40 183 SER B CA 1
ATOM 4123 C C . SER B 1 183 ? 107.333 22.897 -2.317 1.00 28.66 183 SER B C 1
ATOM 4124 O O . SER B 1 183 ? 106.503 22.248 -1.675 1.00 30.21 183 SER B O 1
ATOM 4127 N N . VAL B 1 184 ? 107.236 24.208 -2.503 1.00 28.40 184 VAL B N 1
ATOM 4128 C CA . VAL B 1 184 ? 106.173 24.986 -1.892 1.00 28.36 184 VAL B CA 1
ATOM 4129 C C . VAL B 1 184 ? 105.678 26.149 -2.742 1.00 27.75 184 VAL B C 1
ATOM 4130 O O . VAL B 1 184 ? 106.468 26.878 -3.340 1.00 28.04 184 VAL B O 1
ATOM 4134 N N . PHE B 1 185 ? 104.359 26.296 -2.795 1.00 28.07 185 PHE B N 1
ATOM 4135 C CA . PHE B 1 185 ? 103.698 27.422 -3.466 1.00 28.89 185 PHE B CA 1
ATOM 4136 C C . PHE B 1 185 ? 102.944 28.093 -2.324 1.00 29.34 185 PHE B C 1
ATOM 4137 O O . PHE B 1 185 ? 102.026 27.493 -1.766 1.00 22.19 185 PHE B O 1
ATOM 4145 N N . GLU B 1 186 ? 103.308 29.325 -1.982 1.00 30.49 186 GLU B N 1
ATOM 4146 C CA . GLU B 1 186 ? 102.661 29.989 -0.855 1.00 33.93 186 GLU B CA 1
ATOM 4147 C C . GLU B 1 186 ? 102.306 31.457 -1.072 1.00 31.29 186 GLU B C 1
ATOM 4148 O O . GLU B 1 186 ? 103.127 32.254 -1.524 1.00 29.56 186 GLU B O 1
ATOM 4154 N N . ASN B 1 187 ? 101.068 31.799 -0.737 1.00 30.80 187 ASN B N 1
ATOM 4155 C CA . ASN B 1 187 ? 100.575 33.163 -0.84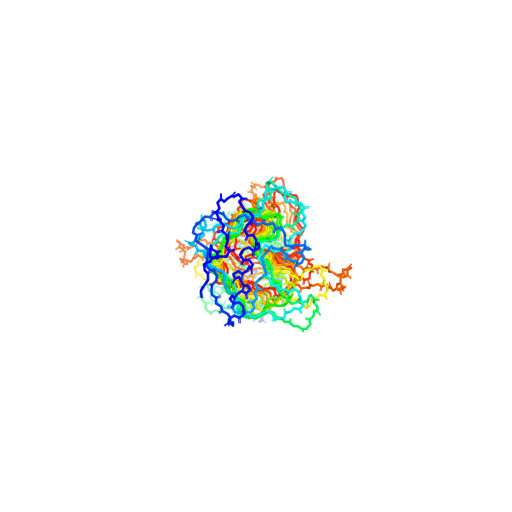6 1.00 31.73 187 ASN B CA 1
ATOM 4156 C C . ASN B 1 187 ? 100.649 33.719 -2.262 1.00 32.83 187 ASN B C 1
ATOM 4157 O O . ASN B 1 187 ? 100.985 34.883 -2.458 1.00 29.99 187 ASN B O 1
ATOM 4162 N N . ASN B 1 188 ? 100.333 32.886 -3.248 1.00 30.48 188 ASN B N 1
ATOM 4163 C CA . ASN B 1 188 ? 100.369 33.314 -4.631 1.00 27.57 188 ASN B CA 1
ATOM 4164 C C . ASN B 1 188 ? 98.953 33.559 -5.121 1.00 27.67 188 ASN B C 1
ATOM 4165 O O . ASN B 1 188 ? 97.994 33.001 -4.576 1.00 27.45 188 ASN B O 1
ATOM 4170 N N . VAL B 1 189 ? 98.823 34.386 -6.154 1.00 23.05 189 VAL B N 1
ATOM 4171 C CA . VAL B 1 189 ? 97.525 34.697 -6.708 1.00 25.26 189 VAL B CA 1
ATOM 4172 C C . VAL B 1 189 ? 97.557 34.478 -8.209 1.00 27.79 189 VAL B C 1
ATOM 4173 O O . VAL B 1 189 ? 98.483 34.923 -8.891 1.00 30.35 189 VAL B O 1
ATOM 4177 N N . ALA B 1 190 ? 96.548 33.775 -8.713 1.00 26.80 190 ALA B N 1
ATOM 4178 C CA . ALA B 1 190 ? 96.433 33.507 -10.136 1.00 26.66 190 ALA B CA 1
ATOM 4179 C C . ALA B 1 190 ? 95.034 33.878 -10.595 1.00 26.13 190 ALA B C 1
ATOM 4180 O O . ALA B 1 190 ? 94.053 33.266 -10.170 1.00 30.05 190 ALA B O 1
ATOM 4182 N N . TYR B 1 191 ? 94.930 34.872 -11.463 1.00 27.43 191 TYR B N 1
ATOM 4183 C CA . TYR B 1 191 ? 93.618 35.280 -11.947 1.00 30.03 191 TYR B CA 1
ATOM 4184 C C . TYR B 1 191 ? 93.653 35.719 -13.399 1.00 29.93 191 TYR B C 1
ATOM 4185 O O . TYR B 1 191 ? 94.711 36.084 -13.928 1.00 29.00 191 TYR B O 1
ATOM 4194 N N . ALA B 1 192 ? 92.487 35.666 -14.041 1.00 30.23 192 ALA B N 1
ATOM 4195 C CA . ALA B 1 192 ? 92.338 36.074 -15.436 1.00 30.15 192 ALA B CA 1
ATOM 4196 C C . ALA B 1 192 ? 93.191 35.305 -16.440 1.00 30.58 192 ALA B C 1
ATOM 4197 O O . ALA B 1 192 ? 93.498 35.817 -17.518 1.00 37.04 192 ALA B O 1
ATOM 4199 N N . ASN B 1 193 ? 93.581 34.083 -16.097 1.00 30.08 193 ASN B N 1
ATOM 4200 C CA . ASN B 1 193 ? 94.337 33.256 -17.029 1.00 27.74 193 ASN B CA 1
ATOM 4201 C C . ASN B 1 193 ? 93.314 32.475 -17.859 1.00 31.57 193 ASN B C 1
ATOM 4202 O O . ASN B 1 193 ? 92.252 32.094 -17.339 1.00 29.88 193 ASN B O 1
ATOM 4207 N N . ASP B 1 194 ? 93.623 32.242 -19.135 1.00 31.38 194 ASP B N 1
ATOM 4208 C CA . ASP B 1 194 ? 92.690 31.564 -20.035 1.00 32.12 194 ASP B CA 1
ATOM 4209 C C . ASP B 1 194 ? 92.384 30.113 -19.693 1.00 31.97 194 ASP B C 1
ATOM 4210 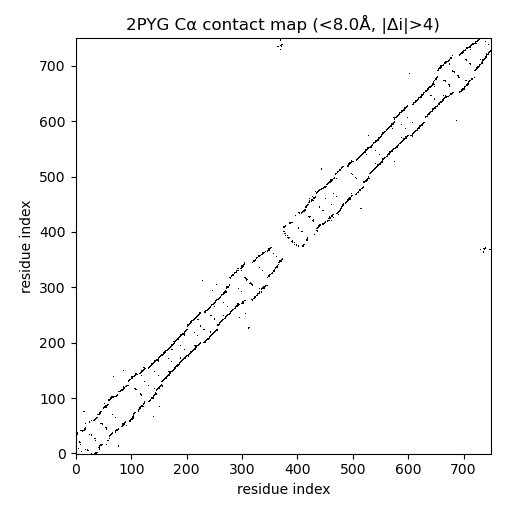O O . ASP B 1 194 ? 91.362 29.572 -20.122 1.00 30.39 194 ASP B O 1
ATOM 4215 N N . ARG B 1 195 ? 93.264 29.460 -18.942 1.00 32.09 195 ARG B N 1
ATOM 4216 C CA . ARG B 1 195 ? 92.972 28.097 -18.526 1.00 26.82 195 ARG B 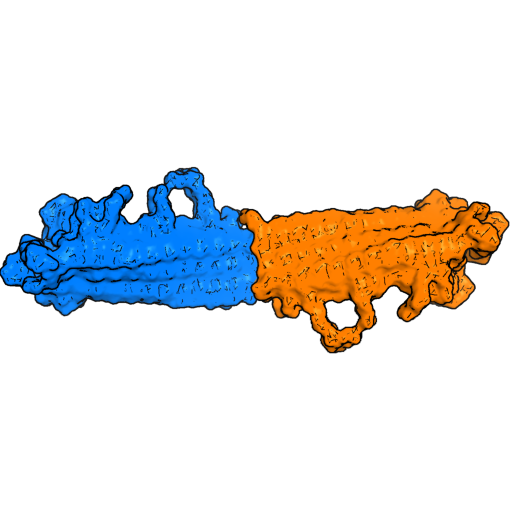CA 1
ATOM 4217 C C . ARG B 1 195 ? 92.944 28.010 -17.004 1.00 27.41 195 ARG B C 1
ATOM 4218 O O . ARG B 1 195 ? 92.099 28.646 -16.366 1.00 32.28 195 ARG B O 1
ATOM 4226 N N . HIS B 1 196 ? 93.859 27.253 -16.411 1.00 24.58 196 HIS B N 1
ATOM 4227 C CA . HIS B 1 196 ? 93.836 27.081 -14.960 1.00 27.29 196 HIS B CA 1
ATOM 4228 C C . HIS B 1 196 ? 94.615 28.124 -14.153 1.00 26.08 196 HIS B C 1
ATOM 4229 O O . HIS B 1 196 ? 95.598 28.699 -14.636 1.00 28.66 196 HIS B O 1
ATOM 4236 N N . GLY B 1 197 ? 94.174 28.365 -12.920 1.00 24.99 197 GLY B N 1
ATOM 4237 C CA . GLY B 1 197 ? 94.925 29.248 -12.050 1.00 25.96 197 GLY B CA 1
ATOM 4238 C C . GLY B 1 197 ? 96.227 28.528 -11.717 1.00 25.05 197 GLY B C 1
ATOM 4239 O O . GLY B 1 197 ? 97.318 29.037 -11.993 1.00 24.68 197 GLY B O 1
ATOM 4240 N N . PHE B 1 198 ? 96.091 27.334 -11.133 1.00 21.58 198 PHE B N 1
ATOM 4241 C CA . PHE B 1 198 ? 97.206 26.467 -10.767 1.00 23.58 198 PHE B CA 1
ATOM 4242 C C . PHE B 1 198 ? 96.996 25.071 -11.368 1.00 25.76 198 PHE B C 1
ATOM 4243 O O . PHE B 1 198 ? 95.893 24.495 -11.293 1.00 21.43 198 PHE B O 1
ATOM 4251 N N . ASN B 1 199 ? 98.054 24.512 -11.947 1.00 25.70 199 ASN B N 1
ATOM 4252 C CA . ASN B 1 199 ? 97.969 23.199 -12.588 1.00 26.71 199 ASN B CA 1
ATOM 4253 C C . ASN B 1 199 ? 99.125 22.310 -12.120 1.00 25.80 199 ASN B C 1
ATOM 4254 O O . ASN B 1 199 ? 100.273 22.474 -12.555 1.00 24.91 199 ASN B O 1
ATOM 4259 N N . VAL B 1 200 ? 98.814 21.391 -11.209 1.00 24.16 200 VAL B N 1
ATOM 4260 C CA . VAL B 1 200 ? 99.801 20.474 -10.658 1.00 23.43 200 VAL B CA 1
ATOM 4261 C C . VAL B 1 200 ? 99.723 19.194 -11.461 1.00 25.61 200 VAL B C 1
ATOM 4262 O O . VAL B 1 200 ? 98.678 18.540 -11.504 1.00 27.95 200 VAL B O 1
ATOM 4266 N N . VAL B 1 201 ? 100.835 18.816 -12.079 1.00 25.54 201 VAL B N 1
ATOM 4267 C CA . VAL B 1 201 ? 100.816 17.682 -12.993 1.00 27.12 201 VAL B CA 1
ATOM 4268 C C . VAL B 1 201 ? 102.168 16.963 -13.081 1.00 27.75 201 VAL B C 1
ATOM 4269 O O . VAL B 1 201 ? 103.157 17.362 -12.461 1.00 31.84 201 VAL B O 1
ATOM 4273 N N . THR B 1 202 ? 102.190 15.852 -13.808 1.00 27.34 202 THR B N 1
ATOM 4274 C CA . THR B 1 202 ? 103.417 15.104 -14.045 1.00 22.95 202 THR B CA 1
ATOM 4275 C C . THR B 1 202 ? 104.170 14.615 -12.799 1.00 23.97 202 THR B C 1
ATOM 4276 O O . THR B 1 202 ? 105.301 15.019 -12.546 1.00 22.26 202 THR B O 1
ATOM 4280 N N . SER B 1 203 ? 103.525 13.752 -12.018 1.00 24.45 203 SER B N 1
ATOM 4281 C CA . SER B 1 203 ? 104.161 13.099 -10.877 1.00 25.69 203 SER B CA 1
ATOM 4282 C C . SER B 1 203 ? 104.582 13.965 -9.698 1.00 27.20 203 SER B C 1
ATOM 4283 O O . SER B 1 203 ? 105.259 13.473 -8.786 1.00 25.72 203 SER B O 1
ATOM 4286 N N . THR B 1 204 ? 104.207 15.241 -9.696 1.00 26.59 204 THR B N 1
ATOM 4287 C CA . THR B 1 204 ? 104.568 16.105 -8.570 1.00 24.24 204 THR B CA 1
ATOM 4288 C C . THR B 1 204 ? 104.182 15.453 -7.233 1.00 24.29 204 THR B C 1
ATOM 4289 O O . THR B 1 204 ? 103.075 14.932 -7.074 1.00 23.96 204 THR B O 1
ATOM 4293 N N . HIS B 1 205 ? 105.096 15.455 -6.267 1.00 24.83 205 HIS B N 1
ATOM 4294 C CA . HIS B 1 205 ? 104.792 14.857 -4.967 1.00 27.52 205 HIS B CA 1
ATOM 4295 C C . HIS B 1 205 ? 105.541 15.498 -3.805 1.00 26.85 205 HIS B C 1
ATOM 4296 O O . HIS B 1 205 ? 106.609 16.090 -3.993 1.00 23.39 205 HIS B O 1
ATOM 4303 N N . ASP B 1 206 ? 104.971 15.372 -2.604 1.00 28.26 206 ASP B N 1
ATOM 4304 C CA . ASP B 1 206 ? 105.540 15.982 -1.405 1.00 28.23 206 ASP B CA 1
ATOM 4305 C C . ASP B 1 206 ? 105.610 17.475 -1.708 1.00 27.06 206 ASP B C 1
ATOM 4306 O O . ASP B 1 206 ? 106.670 18.112 -1.620 1.00 24.05 206 ASP B O 1
ATOM 4311 N N . PHE B 1 207 ? 104.444 18.011 -2.064 1.00 25.56 207 PHE B N 1
ATOM 4312 C CA . PHE B 1 207 ? 104.267 19.399 -2.478 1.00 26.38 207 PHE B CA 1
ATOM 4313 C C . PHE B 1 207 ? 103.263 20.081 -1.547 1.00 27.24 207 PHE B C 1
ATOM 4314 O O . PHE B 1 207 ? 102.233 19.501 -1.214 1.00 26.64 207 PHE B O 1
ATOM 4322 N N . VAL B 1 208 ? 103.568 21.306 -1.124 1.00 27.97 208 VAL B N 1
ATOM 4323 C CA . VAL B 1 208 ? 102.669 22.044 -0.237 1.00 28.28 208 VAL B CA 1
ATOM 4324 C C . VAL B 1 208 ? 102.223 23.363 -0.855 1.00 28.75 208 VAL B C 1
ATOM 4325 O O . VAL B 1 208 ? 103.052 24.179 -1.255 1.00 29.92 208 VAL B O 1
ATOM 4329 N N . MET B 1 209 ? 100.909 23.554 -0.932 1.00 30.17 209 MET B N 1
ATOM 4330 C CA . MET B 1 209 ? 100.319 24.764 -1.492 1.00 27.33 209 MET B CA 1
ATOM 4331 C C . MET B 1 209 ? 99.567 25.485 -0.379 1.00 31.77 209 MET B C 1
ATOM 4332 O O . MET B 1 209 ? 98.419 25.141 -0.053 1.00 30.07 209 MET B O 1
ATOM 4337 N N . THR B 1 210 ? 100.215 26.488 0.201 1.00 30.70 210 THR B N 1
ATOM 4338 C CA . THR B 1 210 ? 99.640 27.214 1.325 1.00 32.30 210 THR B CA 1
ATOM 4339 C C . THR B 1 210 ? 99.064 28.589 0.989 1.00 32.39 210 THR B C 1
ATOM 4340 O O . THR B 1 210 ? 99.742 29.446 0.406 1.00 29.36 210 THR B O 1
ATOM 4344 N N . ASN B 1 211 ? 97.805 28.784 1.374 1.00 31.72 211 ASN B N 1
ATOM 4345 C CA . ASN B 1 211 ? 97.110 30.053 1.205 1.00 32.22 211 ASN B CA 1
ATOM 4346 C C . ASN B 1 211 ? 97.229 30.682 -0.183 1.00 31.34 211 ASN B C 1
ATOM 4347 O O . ASN B 1 211 ? 97.488 31.878 -0.318 1.00 27.93 211 ASN B O 1
ATOM 4352 N N . ASN B 1 212 ? 97.030 29.871 -1.213 1.00 28.70 212 ASN B N 1
ATOM 4353 C CA . ASN B 1 212 ? 97.055 30.373 -2.580 1.00 27.93 212 ASN B CA 1
ATOM 4354 C C . ASN B 1 212 ? 95.634 30.737 -3.013 1.00 27.47 212 ASN B C 1
ATOM 4355 O O . ASN B 1 212 ? 94.655 30.148 -2.539 1.00 25.61 212 ASN B O 1
ATOM 4360 N N . VAL B 1 213 ? 95.531 31.721 -3.905 1.00 26.72 213 VAL B N 1
ATOM 4361 C CA . VAL B 1 213 ? 94.245 32.190 -4.390 1.00 27.07 213 VAL B CA 1
ATOM 4362 C C . VAL B 1 213 ? 94.166 32.117 -5.910 1.00 27.63 213 VAL B C 1
ATOM 4363 O O . VAL B 1 213 ? 95.102 32.503 -6.614 1.00 31.07 213 VAL B O 1
ATOM 4367 N N . ALA B 1 214 ? 93.044 31.613 -6.410 1.00 27.45 214 ALA B N 1
ATOM 4368 C CA . ALA B 1 214 ? 92.823 31.516 -7.844 1.00 25.78 214 ALA B CA 1
ATOM 4369 C C . ALA B 1 214 ? 91.389 31.933 -8.121 1.00 29.42 214 ALA B C 1
ATOM 4370 O O . ALA B 1 214 ? 90.446 31.403 -7.517 1.00 30.06 214 ALA B O 1
ATOM 4372 N N . TYR B 1 215 ? 91.218 32.890 -9.026 1.00 28.27 215 TYR B N 1
ATOM 4373 C CA . TYR B 1 215 ? 89.882 33.359 -9.376 1.00 30.27 215 TYR B CA 1
ATOM 4374 C C . TYR B 1 215 ? 89.851 33.902 -10.795 1.00 30.05 215 TYR B C 1
ATOM 4375 O O . TYR B 1 215 ? 90.892 34.240 -11.368 1.00 28.86 215 TYR B O 1
ATOM 4384 N N . GLY B 1 216 ? 88.650 33.959 -11.359 1.00 30.51 216 GLY B N 1
ATOM 4385 C CA . GLY B 1 216 ? 88.471 34.492 -12.698 1.00 31.20 216 GLY B CA 1
ATOM 4386 C C . GLY B 1 216 ? 89.274 33.818 -13.789 1.00 28.78 216 GLY B C 1
ATOM 4387 O O . GLY B 1 216 ? 89.612 34.453 -14.785 1.00 34.10 216 GLY B O 1
ATOM 4388 N N . ASN B 1 217 ? 89.576 32.534 -13.623 1.00 29.71 217 ASN B N 1
ATOM 4389 C CA . ASN B 1 217 ? 90.334 31.804 -14.631 1.00 29.66 217 ASN B CA 1
ATOM 4390 C C . ASN B 1 217 ? 89.402 31.096 -15.618 1.00 30.69 217 ASN B C 1
ATOM 4391 O O . ASN B 1 217 ? 88.258 30.769 -15.293 1.00 30.01 217 ASN B O 1
ATOM 4396 N N . GLY B 1 218 ? 89.909 30.870 -16.826 1.00 31.32 218 GLY B N 1
ATOM 4397 C CA . GLY B 1 218 ? 89.114 30.284 -17.892 1.00 30.52 218 GLY B CA 1
ATOM 4398 C C . GLY B 1 218 ? 88.736 28.822 -17.751 1.00 33.28 218 GLY B C 1
ATOM 4399 O O . GLY B 1 218 ? 87.895 28.323 -18.508 1.00 30.55 218 GLY B O 1
ATOM 4400 N N . SER B 1 219 ? 89.366 28.123 -16.812 1.00 32.56 219 SER B N 1
ATOM 4401 C CA . SER B 1 219 ? 89.040 26.725 -16.585 1.00 31.77 219 SER B CA 1
ATOM 4402 C C . SER B 1 219 ? 88.834 26.527 -15.089 1.00 28.90 219 SER B C 1
ATOM 4403 O O . SER B 1 219 ? 87.934 27.127 -14.511 1.00 31.83 219 SER B O 1
ATOM 4406 N N . SER B 1 220 ? 89.664 25.707 -14.456 1.00 27.83 220 SER B N 1
ATOM 4407 C CA . SER B 1 220 ? 89.545 25.491 -13.018 1.00 31.76 220 SER B CA 1
ATOM 4408 C C . SER B 1 220 ? 90.525 26.363 -12.236 1.00 29.23 220 SER B C 1
ATOM 4409 O O . SER B 1 220 ? 91.575 26.743 -12.757 1.00 29.65 220 SER B O 1
ATOM 4412 N N . GLY B 1 221 ? 90.180 26.673 -10.988 1.00 28.07 221 GLY B N 1
ATOM 4413 C CA . GLY B 1 221 ? 91.052 27.494 -10.165 1.00 27.60 221 GLY B CA 1
ATOM 4414 C C . GLY B 1 221 ? 92.339 26.752 -9.849 1.00 29.81 221 GLY B C 1
ATOM 4415 O O . GLY B 1 221 ? 93.454 27.264 -10.073 1.00 26.94 221 GLY B O 1
ATOM 4416 N N . LEU B 1 222 ? 92.188 25.545 -9.312 1.00 26.36 222 LEU B N 1
ATOM 4417 C CA . LEU B 1 222 ? 93.330 24.698 -8.994 1.00 27.11 222 LEU B CA 1
ATOM 4418 C C . LEU B 1 222 ? 93.054 23.275 -9.442 1.00 24.90 222 LEU B C 1
ATOM 4419 O O . LEU B 1 222 ? 91.994 22.719 -9.160 1.00 26.81 222 LEU B O 1
ATOM 4424 N N . VAL B 1 223 ? 94.020 22.697 -10.147 1.00 25.34 223 VAL B N 1
ATOM 4425 C CA . VAL B 1 223 ? 93.915 21.342 -10.667 1.00 27.31 223 VAL B CA 1
ATOM 4426 C C . VAL B 1 223 ? 95.140 20.498 -10.337 1.00 28.50 223 VAL B C 1
ATOM 4427 O O . VAL B 1 223 ? 96.283 20.956 -10.480 1.00 29.55 223 VAL B O 1
ATOM 4431 N N . VAL B 1 224 ? 94.897 19.267 -9.896 1.00 26.60 224 VAL B N 1
ATOM 4432 C CA . VAL B 1 224 ? 95.966 18.310 -9.637 1.00 26.89 224 VAL B CA 1
ATOM 4433 C C . VAL B 1 224 ? 95.611 17.130 -10.538 1.00 27.83 224 VAL B C 1
ATOM 4434 O O . VAL B 1 224 ? 94.566 16.506 -10.354 1.00 27.13 224 VAL B O 1
ATOM 4438 N N . GLN B 1 225 ? 96.466 16.839 -11.520 1.00 26.72 225 GLN B N 1
ATOM 4439 C CA . GLN B 1 225 ? 96.155 15.798 -12.492 1.00 27.35 225 GLN B CA 1
ATOM 4440 C C . GLN B 1 225 ? 97.367 15.028 -13.004 1.00 28.28 225 GLN B C 1
ATOM 4441 O O . GLN B 1 225 ? 98.503 15.525 -13.004 1.00 25.78 225 GLN B O 1
ATOM 4447 N N . ARG B 1 226 ? 97.109 13.810 -13.471 1.00 27.76 226 ARG B N 1
ATOM 4448 C CA . ARG B 1 226 ? 98.164 12.959 -13.989 1.00 26.77 226 ARG B CA 1
ATOM 4449 C C . ARG B 1 226 ? 98.768 13.583 -15.238 1.00 28.41 226 ARG B C 1
ATOM 4450 O O . ARG B 1 226 ? 99.988 13.606 -15.400 1.00 26.77 226 ARG B O 1
ATOM 4458 N N . GLY B 1 227 ? 97.903 14.097 -16.106 1.00 28.07 227 GLY B N 1
ATOM 4459 C CA . GLY B 1 227 ? 98.370 14.630 -17.366 1.00 30.66 227 GLY B CA 1
ATOM 4460 C C . GLY B 1 227 ? 98.018 13.650 -18.471 1.00 36.24 227 GLY B C 1
ATOM 4461 O O . GLY B 1 227 ? 97.404 12.601 -18.216 1.00 33.46 227 GLY B O 1
ATOM 4462 N N . LEU B 1 228 ? 98.421 13.973 -19.696 1.00 36.57 228 LEU B N 1
ATOM 4463 C CA . LEU B 1 228 ? 98.094 13.150 -20.853 1.00 38.12 228 LEU B CA 1
ATOM 4464 C C . LEU B 1 228 ? 98.820 11.816 -20.912 1.00 37.15 228 LEU B C 1
ATOM 4465 O O . LEU B 1 228 ? 98.326 10.875 -21.528 1.00 42.47 228 LEU B O 1
ATOM 4470 N N . GLU B 1 229 ? 99.980 11.719 -20.277 1.00 37.55 229 GLU B N 1
ATOM 4471 C CA . GLU B 1 229 ? 100.770 10.496 -20.357 1.00 41.11 229 GLU B CA 1
ATOM 4472 C C . GLU B 1 229 ? 100.584 9.532 -19.196 1.00 40.80 229 GLU B C 1
ATOM 4473 O O . GLU B 1 229 ? 100.234 9.922 -18.085 1.00 36.36 229 GLU B O 1
ATOM 4479 N N . ASP B 1 230 ? 100.845 8.260 -19.470 1.00 39.95 230 ASP B N 1
ATOM 4480 C CA . ASP B 1 230 ? 100.740 7.210 -18.469 1.00 42.72 230 ASP B CA 1
ATOM 4481 C C . ASP B 1 230 ? 101.967 7.265 -17.573 1.00 39.35 230 ASP B C 1
ATOM 4482 O O . ASP B 1 230 ? 102.896 6.471 -17.710 1.00 42.13 230 ASP B O 1
ATOM 4487 N N . LEU B 1 231 ? 101.968 8.220 -16.651 1.00 38.54 231 LEU B N 1
ATOM 4488 C CA . LEU B 1 231 ? 103.089 8.407 -15.734 1.00 42.16 231 LEU B CA 1
ATOM 4489 C C . LEU B 1 231 ? 102.634 8.292 -14.290 1.00 35.39 231 LEU B C 1
ATOM 4490 O O . LEU B 1 231 ? 101.442 8.340 -14.006 1.00 40.06 231 LEU B O 1
ATOM 4495 N N . ALA B 1 232 ? 103.589 8.148 -13.377 1.00 33.04 232 ALA B N 1
ATOM 4496 C CA . ALA B 1 232 ? 103.269 8.057 -11.955 1.00 30.15 232 ALA B CA 1
ATOM 4497 C C . ALA B 1 232 ? 102.405 9.265 -11.581 1.00 30.03 232 ALA B C 1
ATOM 4498 O O . ALA B 1 232 ? 102.720 10.401 -11.934 1.00 32.09 232 ALA B O 1
ATOM 4500 N N . LEU B 1 233 ? 101.323 9.014 -10.859 1.00 28.21 233 LEU B N 1
ATOM 4501 C CA . LEU B 1 233 ? 100.388 10.076 -10.496 1.00 29.46 233 LEU B CA 1
ATOM 4502 C C . LEU B 1 233 ? 100.916 11.046 -9.447 1.00 27.70 233 LEU B C 1
ATOM 4503 O O . LEU B 1 233 ? 101.734 10.682 -8.599 1.00 26.38 233 LEU B O 1
ATOM 4508 N N . PRO B 1 234 ? 100.464 12.308 -9.506 1.00 27.06 234 PRO B N 1
ATOM 4509 C CA . PRO B 1 234 ? 100.907 13.275 -8.500 1.00 26.06 234 PRO B CA 1
ATOM 4510 C C . PRO B 1 234 ? 100.294 12.756 -7.200 1.00 28.46 234 PRO B C 1
ATOM 4511 O O . PRO B 1 234 ? 99.170 12.226 -7.205 1.00 24.01 234 PRO B O 1
ATOM 4515 N N . SER B 1 235 ? 101.015 12.869 -6.094 1.00 27.34 235 SER B N 1
ATOM 4516 C CA . SER B 1 235 ? 100.459 12.403 -4.835 1.00 27.55 235 SER B CA 1
ATOM 4517 C C . SER B 1 235 ? 101.143 13.085 -3.684 1.00 28.28 235 SER B C 1
ATOM 4518 O O . SER B 1 235 ? 102.156 13.758 -3.864 1.00 23.15 235 SER B O 1
ATOM 4521 N N . ASN B 1 236 ? 100.581 12.912 -2.497 1.00 29.85 236 ASN B N 1
ATOM 4522 C CA . ASN B 1 236 ? 101.161 13.509 -1.314 1.00 32.77 236 ASN B CA 1
ATOM 4523 C C . ASN B 1 236 ? 101.241 15.013 -1.482 1.00 30.37 236 ASN B C 1
ATOM 4524 O O . ASN B 1 236 ? 102.330 15.595 -1.460 1.00 29.95 236 ASN B O 1
ATOM 4529 N N . ILE B 1 237 ? 100.081 15.633 -1.653 1.00 27.82 237 ILE B N 1
ATOM 4530 C CA . ILE B 1 237 ? 100.005 17.068 -1.835 1.00 30.96 237 ILE B CA 1
ATOM 4531 C C . ILE B 1 237 ? 99.028 17.647 -0.833 1.00 28.67 237 ILE B C 1
ATOM 4532 O O . ILE B 1 237 ? 97.956 17.084 -0.605 1.00 31.44 237 ILE B O 1
ATOM 4537 N N . LEU B 1 238 ? 99.431 18.748 -0.212 1.00 27.51 238 LEU B N 1
ATOM 4538 C CA . LEU B 1 238 ? 98.599 19.427 0.768 1.00 27.66 238 LEU B CA 1
ATOM 4539 C C . LEU B 1 238 ? 98.190 20.793 0.240 1.00 27.68 238 LEU B C 1
ATOM 4540 O O . LEU B 1 238 ? 99.047 21.630 -0.051 1.00 31.27 238 LEU B O 1
ATOM 4545 N N . ILE B 1 239 ? 96.887 20.995 0.088 1.00 27.71 239 ILE B N 1
ATOM 4546 C CA . ILE B 1 239 ? 96.343 22.283 -0.338 1.00 25.79 239 ILE B CA 1
ATOM 4547 C C . ILE B 1 239 ? 95.754 22.842 0.952 1.00 28.05 239 ILE B C 1
ATOM 4548 O O . ILE B 1 239 ? 94.672 22.445 1.384 1.00 24.69 239 ILE B O 1
ATOM 4553 N N . ASP B 1 240 ? 96.492 23.754 1.571 1.00 29.38 240 ASP B N 1
ATOM 4554 C CA . ASP B 1 240 ? 96.114 24.295 2.869 1.00 30.80 240 ASP B CA 1
ATOM 4555 C C . ASP B 1 240 ? 95.687 25.758 2.814 1.00 29.59 240 ASP B C 1
ATOM 4556 O O . ASP B 1 240 ? 96.499 26.644 2.581 1.00 27.91 240 ASP B O 1
ATOM 4561 N N . GLY B 1 241 ? 94.398 26.000 3.024 1.00 29.26 241 GLY B N 1
ATOM 4562 C CA . GLY B 1 241 ? 93.890 27.362 3.000 1.00 22.96 241 GLY B CA 1
ATOM 4563 C C . GLY B 1 241 ? 93.749 27.926 1.599 1.00 29.55 241 GLY B C 1
ATOM 4564 O O . GLY B 1 241 ? 93.752 27.187 0.611 1.00 26.72 241 GLY B O 1
ATOM 4565 N N . GLY B 1 242 ? 93.621 29.246 1.507 1.00 29.21 242 GLY B N 1
ATOM 4566 C CA . GLY B 1 242 ? 93.488 29.884 0.211 1.00 32.53 242 GLY B CA 1
ATOM 4567 C C . GLY B 1 242 ? 92.044 29.989 -0.238 1.00 29.83 242 GLY B C 1
ATOM 4568 O O . GLY B 1 242 ? 91.124 29.627 0.490 1.00 31.87 242 GLY B O 1
ATOM 4569 N N . ALA B 1 243 ? 91.841 30.484 -1.452 1.00 28.48 243 ALA B N 1
ATOM 4570 C CA . ALA B 1 243 ? 90.500 30.638 -1.985 1.00 28.18 243 ALA B CA 1
ATOM 4571 C C . ALA B 1 243 ? 90.517 30.363 -3.476 1.00 28.12 243 ALA B C 1
ATOM 4572 O O . ALA B 1 243 ? 91.419 30.797 -4.188 1.00 28.62 243 ALA B O 1
ATOM 4574 N N . TYR B 1 244 ? 89.513 29.632 -3.944 1.00 28.73 244 TYR B N 1
ATOM 4575 C CA . TYR B 1 244 ? 89.398 29.288 -5.358 1.00 29.61 244 TYR B CA 1
ATOM 4576 C C . TYR B 1 244 ? 87.956 29.609 -5.711 1.00 28.53 244 TYR B C 1
ATOM 4577 O O . TYR B 1 244 ? 87.040 28.872 -5.350 1.00 29.29 244 TYR B O 1
ATOM 4586 N N . TYR B 1 245 ? 87.764 30.734 -6.398 1.00 29.38 245 TYR B N 1
ATOM 4587 C CA . TYR B 1 245 ? 86.425 31.233 -6.690 1.00 29.76 245 TYR B CA 1
ATOM 4588 C C . TYR B 1 245 ? 86.283 31.962 -8.018 1.00 30.41 245 TYR B C 1
ATOM 4589 O O . TYR B 1 245 ? 87.256 32.463 -8.574 1.00 30.85 245 TYR B O 1
ATOM 4598 N N . ASP B 1 246 ? 85.045 32.022 -8.508 1.00 31.55 246 ASP B N 1
ATOM 4599 C CA . ASP B 1 246 ? 84.719 32.711 -9.748 1.00 30.70 246 ASP B CA 1
ATOM 4600 C C . ASP B 1 246 ? 85.526 32.243 -10.955 1.00 30.62 246 ASP B C 1
ATOM 4601 O O . ASP B 1 246 ? 85.873 33.041 -11.824 1.00 31.20 246 ASP B O 1
ATOM 4606 N N . ASN B 1 247 ? 85.832 30.952 -10.995 1.00 27.73 247 ASN B N 1
ATOM 4607 C CA . ASN B 1 247 ? 86.541 30.365 -12.124 1.00 27.85 247 ASN B CA 1
ATOM 4608 C C . ASN B 1 247 ? 85.490 29.783 -13.064 1.00 28.30 247 ASN B C 1
ATOM 4609 O O . ASN B 1 247 ? 84.383 29.451 -12.626 1.00 26.92 247 ASN B O 1
ATOM 4614 N N . ALA B 1 248 ? 85.824 29.670 -14.348 1.00 28.08 248 ALA B N 1
ATOM 4615 C CA . ALA B 1 248 ? 84.866 29.191 -15.345 1.00 29.79 248 ALA B CA 1
ATOM 4616 C C . ALA B 1 248 ? 84.363 27.769 -15.103 1.00 31.32 248 ALA B C 1
ATOM 4617 O O . ALA B 1 248 ? 83.222 27.433 -15.461 1.00 31.89 248 ALA B O 1
ATOM 4619 N N . ARG B 1 249 ? 85.207 26.925 -14.520 1.00 32.25 249 ARG B N 1
ATOM 4620 C CA . ARG B 1 249 ? 84.823 25.548 -14.247 1.00 28.08 249 ARG B CA 1
ATOM 4621 C C . ARG B 1 249 ? 84.853 25.218 -12.762 1.00 27.80 249 ARG B C 1
ATOM 4622 O O . ARG B 1 249 ? 84.220 25.908 -11.960 1.00 33.82 249 ARG B O 1
ATOM 4630 N N . GLU B 1 250 ? 85.578 24.170 -12.383 1.00 27.02 250 GLU B N 1
ATOM 4631 C CA . GLU B 1 250 ? 85.644 23.794 -10.972 1.00 31.93 250 GLU B CA 1
ATOM 4632 C C . GLU B 1 250 ? 86.561 24.720 -10.193 1.00 31.44 250 GLU B C 1
ATOM 4633 O O . GLU B 1 250 ? 87.458 25.354 -10.762 1.00 33.71 250 GLU B O 1
ATOM 4639 N N . GLY B 1 251 ? 86.321 24.821 -8.890 1.00 28.80 251 GLY B N 1
ATOM 4640 C CA . GLY B 1 251 ? 87.207 25.602 -8.054 1.00 28.03 251 GLY B CA 1
ATOM 4641 C C . GLY B 1 251 ? 88.463 24.746 -7.929 1.00 27.63 251 GLY B C 1
ATOM 4642 O O . GLY B 1 251 ? 89.578 25.175 -8.238 1.00 27.03 251 GLY B O 1
ATOM 4643 N N . VAL B 1 252 ? 88.266 23.501 -7.506 1.00 27.64 252 VAL B N 1
ATOM 4644 C CA . VAL B 1 252 ? 89.369 22.552 -7.343 1.00 25.97 252 VAL B CA 1
ATOM 4645 C C . VAL B 1 252 ? 89.038 21.224 -8.028 1.00 25.12 252 VAL B C 1
ATOM 4646 O O . VAL B 1 252 ? 88.006 20.616 -7.756 1.00 28.96 252 VAL B O 1
ATOM 4650 N N . LEU B 1 253 ? 89.919 20.785 -8.917 1.00 25.83 253 LEU B N 1
ATOM 4651 C CA . LEU B 1 253 ? 89.735 19.536 -9.632 1.00 25.64 253 LEU B CA 1
ATOM 4652 C C . LEU B 1 253 ? 90.887 18.590 -9.322 1.00 26.03 253 LEU B C 1
ATOM 4653 O O . LEU B 1 253 ? 92.055 18.965 -9.429 1.00 25.00 253 LEU B O 1
ATOM 4658 N N . LEU B 1 254 ? 90.551 17.367 -8.922 1.00 26.53 254 LEU B N 1
ATOM 4659 C CA . LEU B 1 254 ? 91.562 16.351 -8.624 1.00 25.83 254 LEU B CA 1
ATOM 4660 C C . LEU B 1 254 ? 91.278 15.174 -9.552 1.00 26.33 254 LEU B C 1
ATOM 4661 O O . LEU B 1 254 ? 90.303 14.451 -9.363 1.00 25.70 254 LEU B O 1
ATOM 4666 N N . LYS B 1 255 ? 92.135 14.991 -10.554 1.00 25.93 255 LYS B N 1
ATOM 4667 C CA . LYS B 1 255 ? 91.927 13.969 -11.565 1.00 27.93 255 LYS B CA 1
ATOM 4668 C C . LYS B 1 255 ? 93.117 13.020 -11.751 1.00 28.53 255 LYS B C 1
ATOM 4669 O O . LYS B 1 255 ? 94.246 13.450 -12.017 1.00 29.23 255 LYS B O 1
ATOM 4675 N N . MET B 1 256 ? 92.846 11.721 -11.638 1.00 26.75 256 MET B N 1
ATOM 4676 C CA . MET B 1 256 ? 93.877 10.692 -11.768 1.00 29.70 256 MET B CA 1
ATOM 4677 C C . MET B 1 256 ? 95.061 11.020 -10.879 1.00 27.42 256 MET B C 1
ATOM 4678 O O . MET B 1 256 ? 96.174 11.245 -11.351 1.00 26.49 256 MET B O 1
ATOM 4683 N N . THR B 1 257 ? 94.805 11.037 -9.578 1.00 25.81 257 THR B N 1
ATOM 4684 C CA . THR B 1 257 ? 95.828 11.356 -8.604 1.00 25.04 257 THR B CA 1
ATOM 4685 C C . THR B 1 257 ? 95.434 10.648 -7.316 1.00 26.22 257 THR B C 1
ATOM 4686 O O . THR B 1 257 ? 94.442 9.909 -7.290 1.00 27.01 257 THR B O 1
ATOM 4690 N N . SER B 1 258 ? 96.199 10.864 -6.250 1.00 24.74 258 SER B N 1
ATOM 4691 C CA . SER B 1 258 ? 95.858 10.254 -4.971 1.00 28.05 258 SER B CA 1
ATOM 4692 C C . SER B 1 258 ? 96.596 10.923 -3.829 1.00 27.87 258 SER B C 1
ATOM 4693 O O . SER B 1 258 ? 97.572 11.647 -4.038 1.00 27.73 258 SER B O 1
ATOM 4696 N N . ASP B 1 259 ? 96.113 10.681 -2.616 1.00 29.72 259 ASP B N 1
ATOM 4697 C CA . ASP B 1 259 ? 96.771 11.191 -1.429 1.00 30.44 259 ASP B CA 1
ATOM 4698 C C . ASP B 1 259 ? 96.828 12.710 -1.425 1.00 29.00 259 ASP B C 1
ATOM 4699 O O . ASP B 1 259 ? 97.874 13.300 -1.159 1.00 26.10 259 ASP B O 1
ATOM 4704 N N . ILE B 1 260 ? 95.702 13.335 -1.737 1.00 26.25 260 ILE B N 1
ATOM 4705 C CA . ILE B 1 260 ? 95.618 14.791 -1.751 1.00 27.66 260 ILE B CA 1
ATOM 4706 C C . ILE B 1 260 ? 94.773 15.256 -0.553 1.00 29.09 260 ILE B C 1
ATOM 4707 O O . ILE B 1 260 ? 93.753 14.641 -0.230 1.00 28.00 260 ILE B O 1
ATOM 4712 N N . THR B 1 261 ? 95.206 16.323 0.107 1.00 26.18 261 THR B N 1
ATOM 4713 C CA . THR B 1 261 ? 94.440 16.882 1.204 1.00 26.83 261 THR B CA 1
ATOM 4714 C C . THR B 1 261 ? 94.107 18.335 0.880 1.00 26.46 261 THR B C 1
ATOM 4715 O O . THR B 1 261 ? 95.002 19.127 0.569 1.00 22.69 261 THR B O 1
ATOM 4719 N N . LEU B 1 262 ? 92.813 18.646 0.894 1.00 26.41 262 LEU B N 1
ATOM 4720 C CA . LEU B 1 262 ? 92.306 19.995 0.628 1.00 29.08 262 LEU B CA 1
ATOM 4721 C C . LEU B 1 262 ? 91.601 20.434 1.901 1.00 28.42 262 LEU B C 1
ATOM 4722 O O . LEU B 1 262 ? 90.553 19.875 2.263 1.00 27.09 262 LEU B O 1
ATOM 4727 N N . GLN B 1 263 ? 92.174 21.425 2.576 1.00 27.60 263 GLN B N 1
ATOM 4728 C CA . GLN B 1 263 ? 91.626 21.878 3.839 1.00 27.44 263 GLN B CA 1
ATOM 4729 C C . GLN B 1 263 ? 91.601 23.387 4.024 1.00 29.51 263 GLN B C 1
ATOM 4730 O O . GLN B 1 263 ? 92.374 24.123 3.397 1.00 28.49 263 GLN B O 1
ATOM 4736 N N . ASN B 1 264 ? 90.716 23.826 4.918 1.00 26.75 264 ASN B N 1
ATOM 4737 C CA . ASN B 1 264 ? 90.582 25.235 5.282 1.00 30.36 264 ASN B CA 1
ATOM 4738 C C . ASN B 1 264 ? 90.504 26.200 4.105 1.00 28.69 264 ASN B C 1
ATOM 4739 O O . ASN B 1 264 ? 90.985 27.333 4.198 1.00 30.73 264 ASN B O 1
ATOM 4744 N N . ALA B 1 265 ? 89.892 25.774 3.011 1.00 27.19 265 ALA B N 1
ATOM 4745 C CA . ALA B 1 265 ? 89.797 26.642 1.840 1.00 31.13 265 ALA B CA 1
ATOM 4746 C C . ALA B 1 265 ? 88.400 27.246 1.680 1.00 31.39 265 ALA B C 1
ATOM 4747 O O . ALA B 1 265 ? 87.429 26.740 2.236 1.00 30.82 265 ALA B O 1
ATOM 4749 N N . ASP B 1 266 ? 88.313 28.351 0.946 1.00 31.75 266 ASP B N 1
ATOM 4750 C CA . ASP B 1 266 ? 87.033 28.996 0.675 1.00 37.68 266 ASP B CA 1
ATOM 4751 C C . ASP B 1 266 ? 86.812 28.857 -0.826 1.00 31.44 266 ASP B C 1
ATOM 4752 O O . ASP B 1 266 ? 87.540 29.446 -1.625 1.00 34.48 266 ASP B O 1
ATOM 4757 N N . ILE B 1 267 ? 85.807 28.069 -1.194 1.00 29.99 267 ILE B N 1
ATOM 4758 C CA . ILE B 1 267 ? 85.516 27.769 -2.592 1.00 26.04 267 ILE B CA 1
ATOM 4759 C C . ILE B 1 267 ? 84.090 28.201 -2.939 1.00 31.66 267 ILE B C 1
ATOM 4760 O O . ILE B 1 267 ? 83.116 27.637 -2.428 1.00 30.74 267 ILE B O 1
ATOM 4765 N N . HIS B 1 268 ? 83.966 29.188 -3.825 1.00 31.79 268 HIS B N 1
ATOM 4766 C CA . HIS B 1 268 ? 82.651 29.709 -4.183 1.00 33.31 268 HIS B CA 1
ATOM 4767 C C . HIS B 1 268 ? 82.568 30.380 -5.556 1.00 31.60 268 HIS B C 1
ATOM 4768 O O . HIS B 1 268 ? 83.582 30.771 -6.142 1.00 31.37 268 HIS B O 1
ATOM 4775 N N . GLY B 1 269 ? 81.346 30.500 -6.066 1.00 30.04 269 GLY B N 1
ATOM 4776 C CA . GLY B 1 269 ? 81.127 31.186 -7.329 1.00 27.58 269 GLY B CA 1
ATOM 4777 C C . GLY B 1 269 ? 81.650 30.558 -8.608 1.00 29.89 269 GLY B C 1
ATOM 4778 O O . GLY B 1 269 ? 81.561 31.168 -9.676 1.00 27.11 269 GLY B O 1
ATOM 4779 N N . ASN B 1 270 ? 82.181 29.346 -8.524 1.00 27.96 270 ASN B N 1
ATOM 4780 C CA . ASN B 1 270 ? 82.712 28.693 -9.710 1.00 31.33 270 ASN B CA 1
ATOM 4781 C C . ASN B 1 270 ? 81.581 28.242 -10.642 1.00 30.68 270 ASN B C 1
ATOM 4782 O O . ASN B 1 270 ? 80.443 28.035 -10.198 1.00 31.52 270 ASN B O 1
ATOM 4787 N N . GLY B 1 271 ? 81.891 28.113 -11.931 1.00 30.70 271 GLY B N 1
ATOM 4788 C CA . GLY B 1 271 ? 80.883 27.724 -12.903 1.00 29.72 271 GLY B CA 1
ATOM 4789 C C . GLY B 1 271 ? 80.377 26.308 -12.734 1.00 30.21 271 GLY B C 1
ATOM 4790 O O . GLY B 1 271 ? 79.189 26.036 -12.930 1.00 30.77 271 GLY B O 1
ATOM 4791 N N . SER B 1 272 ? 81.285 25.396 -12.404 1.00 29.48 272 SER B N 1
ATOM 4792 C CA . SER B 1 272 ? 80.930 24.000 -12.191 1.00 31.36 272 SER B CA 1
ATOM 4793 C C . SER B 1 272 ? 80.950 23.719 -10.695 1.00 29.27 272 SER B C 1
ATOM 4794 O O . SER B 1 272 ? 80.506 24.537 -9.899 1.00 30.18 272 SER B O 1
ATOM 4797 N N . SER B 1 273 ? 81.494 22.573 -10.309 1.00 28.51 273 SER B N 1
ATOM 4798 C CA . SER B 1 273 ? 81.528 22.207 -8.902 1.00 26.92 273 SER B CA 1
ATOM 4799 C C . SER B 1 273 ? 82.595 22.953 -8.126 1.00 27.06 273 SER B C 1
ATOM 4800 O O . SER B 1 273 ? 83.565 23.431 -8.696 1.00 25.60 273 SER B O 1
ATOM 4803 N N . GLY B 1 274 ? 82.407 23.063 -6.816 1.00 28.41 274 GLY B N 1
ATOM 4804 C CA . GLY B 1 274 ? 83.409 23.722 -5.994 1.00 26.59 274 GLY B CA 1
ATOM 4805 C C . GLY B 1 274 ? 84.613 22.800 -5.892 1.00 27.22 274 GLY B C 1
ATOM 4806 O O . GLY B 1 274 ? 85.766 23.239 -5.986 1.00 25.29 274 GLY B O 1
ATOM 4807 N N . VAL B 1 275 ? 84.342 21.514 -5.690 1.00 25.69 275 VAL B N 1
ATOM 4808 C CA . VAL B 1 275 ? 85.393 20.497 -5.604 1.00 24.89 275 VAL B CA 1
ATOM 4809 C C . VAL B 1 275 ? 84.944 19.300 -6.430 1.00 24.13 275 VAL B C 1
ATOM 4810 O O . VAL B 1 275 ? 83.811 18.817 -6.279 1.00 27.32 275 VAL B O 1
ATOM 4814 N N . ARG B 1 276 ? 85.817 18.826 -7.308 1.00 24.10 276 ARG B N 1
ATOM 4815 C CA . ARG B 1 276 ? 85.488 17.685 -8.157 1.00 27.43 276 ARG B CA 1
ATOM 4816 C C . ARG B 1 276 ? 86.583 16.627 -8.143 1.00 28.22 276 ARG B C 1
ATOM 4817 O O . ARG B 1 276 ? 87.697 16.861 -8.627 1.00 32.71 276 ARG B O 1
ATOM 4825 N N . VAL B 1 277 ? 86.268 15.462 -7.590 1.00 27.39 277 VAL B N 1
ATOM 4826 C CA . VAL B 1 277 ? 87.223 14.358 -7.546 1.00 23.70 277 VAL B CA 1
ATOM 4827 C C . VAL B 1 277 ? 86.899 13.475 -8.744 1.00 26.33 277 VAL B C 1
ATOM 4828 O O . VAL B 1 277 ? 85.762 13.013 -8.906 1.00 28.52 277 VAL B O 1
ATOM 4832 N N . TYR B 1 278 ? 87.898 13.242 -9.582 1.00 25.07 278 TYR B N 1
ATOM 4833 C CA . TYR B 1 278 ? 87.700 12.516 -10.823 1.00 26.59 278 TYR B CA 1
ATOM 4834 C C . TYR B 1 278 ? 88.751 11.428 -10.980 1.00 27.39 278 TYR B C 1
ATOM 4835 O O . TYR B 1 278 ? 89.786 11.645 -11.624 1.00 26.33 278 TYR B O 1
ATOM 4844 N N . GLY B 1 279 ? 88.484 10.258 -10.401 1.00 28.34 279 GLY B N 1
ATOM 4845 C CA . GLY B 1 279 ? 89.439 9.164 -10.457 1.00 27.60 279 GLY B CA 1
ATOM 4846 C C . GLY B 1 279 ? 90.636 9.362 -9.544 1.00 30.70 279 GLY B C 1
ATOM 4847 O O . GLY B 1 279 ? 91.779 9.416 -10.008 1.00 29.61 279 GLY B O 1
ATOM 4848 N N . ALA B 1 280 ? 90.385 9.473 -8.243 1.00 31.53 280 ALA B N 1
ATOM 4849 C CA . ALA B 1 280 ? 91.469 9.663 -7.280 1.00 30.11 280 ALA B CA 1
ATOM 4850 C C . ALA B 1 280 ? 91.169 8.905 -5.995 1.00 30.21 280 ALA B C 1
ATOM 4851 O O . ALA B 1 280 ? 90.004 8.745 -5.621 1.00 28.15 280 ALA B O 1
ATOM 4853 N N . GLN B 1 281 ? 92.218 8.453 -5.315 1.00 27.99 281 GLN B N 1
ATOM 4854 C CA . GLN B 1 281 ? 92.039 7.709 -4.078 1.00 28.75 281 GLN B CA 1
ATOM 4855 C C . GLN B 1 281 ? 92.692 8.393 -2.877 1.00 28.59 281 GLN B C 1
ATOM 4856 O O . GLN B 1 281 ? 93.660 9.150 -3.018 1.00 26.00 281 GLN B O 1
ATOM 4862 N N . ASP B 1 282 ? 92.150 8.102 -1.695 1.00 27.13 282 ASP B N 1
ATOM 4863 C CA . ASP B 1 282 ? 92.651 8.647 -0.440 1.00 26.29 282 ASP B CA 1
ATOM 4864 C C . ASP B 1 282 ? 92.718 10.168 -0.420 1.00 28.14 282 ASP B C 1
ATOM 4865 O O . ASP B 1 282 ? 93.677 10.754 0.092 1.00 24.66 282 ASP B O 1
ATOM 4870 N N . VAL B 1 283 ? 91.685 10.793 -0.984 1.00 27.13 283 VAL B N 1
ATOM 4871 C CA . VAL B 1 283 ? 91.568 12.236 -0.997 1.00 25.91 283 VAL B CA 1
ATOM 4872 C C . VAL B 1 283 ? 90.846 12.687 0.274 1.00 28.32 283 VAL B C 1
ATOM 4873 O O . VAL B 1 283 ? 89.829 12.089 0.676 1.00 30.07 283 VAL B O 1
ATOM 4877 N N . GLN B 1 284 ? 91.377 13.720 0.922 1.00 28.06 284 GLN B N 1
ATOM 4878 C CA . GLN B 1 284 ? 90.752 14.254 2.129 1.00 28.34 284 GLN B CA 1
ATOM 4879 C C . GLN B 1 284 ? 90.322 15.698 1.906 1.00 29.49 284 GLN B C 1
ATOM 4880 O O . GLN B 1 284 ? 91.138 16.558 1.563 1.00 27.88 284 GLN B O 1
ATOM 4886 N N . ILE B 1 285 ? 89.030 15.945 2.094 1.00 27.50 285 ILE B N 1
ATOM 4887 C CA . ILE B 1 285 ? 88.432 17.261 1.928 1.00 25.68 285 ILE B CA 1
ATOM 4888 C C . ILE B 1 285 ? 87.967 17.638 3.333 1.00 26.59 285 ILE B C 1
ATOM 4889 O O . ILE B 1 285 ? 86.912 17.195 3.798 1.00 25.77 285 ILE B O 1
ATOM 4894 N N . LEU B 1 286 ? 88.778 18.455 3.999 1.00 25.57 286 LEU B N 1
ATOM 4895 C CA . LEU B 1 286 ? 88.562 18.803 5.394 1.00 26.35 286 LEU B CA 1
ATOM 4896 C C . LEU B 1 286 ? 88.314 20.270 5.723 1.00 29.18 286 LEU B C 1
ATOM 4897 O O . LEU B 1 286 ? 89.064 21.152 5.295 1.00 26.44 286 LEU B O 1
ATOM 4902 N N . ASP B 1 287 ? 87.265 20.512 6.506 1.00 29.27 287 ASP B N 1
ATOM 4903 C CA . ASP B 1 287 ? 86.964 21.837 7.025 1.00 30.40 287 ASP B CA 1
ATOM 4904 C C . ASP B 1 287 ? 87.028 22.980 6.009 1.00 30.85 287 ASP B C 1
ATOM 4905 O O . ASP B 1 287 ? 87.651 24.006 6.268 1.00 28.79 287 ASP B O 1
ATOM 4910 N N . ASN B 1 288 ? 86.383 22.808 4.866 1.00 30.69 288 ASN B N 1
ATOM 4911 C CA . ASN B 1 288 ? 86.366 23.850 3.845 1.00 31.94 288 ASN B CA 1
ATOM 4912 C C . ASN B 1 288 ? 84.999 24.532 3.795 1.00 33.84 288 ASN B C 1
ATOM 4913 O O . ASN B 1 288 ? 83.993 23.973 4.238 1.00 31.92 288 ASN B O 1
ATOM 4918 N N . GLN B 1 289 ? 84.984 25.744 3.249 1.00 34.79 289 GLN B N 1
ATOM 4919 C CA . GLN B 1 289 ? 83.752 26.485 3.020 1.00 34.79 289 GLN B CA 1
ATOM 4920 C C . GLN B 1 289 ? 83.476 26.336 1.528 1.00 34.91 289 GLN B C 1
ATOM 4921 O O . GLN B 1 289 ? 84.127 26.974 0.696 1.00 35.27 289 GLN B O 1
ATOM 4927 N N . ILE B 1 290 ? 82.546 25.454 1.187 1.00 33.46 290 ILE B N 1
ATOM 4928 C CA . ILE B 1 290 ? 82.209 25.210 -0.209 1.00 29.21 290 ILE B CA 1
ATOM 4929 C C . ILE B 1 290 ? 80.784 25.698 -0.408 1.00 33.67 290 ILE B C 1
ATOM 4930 O O . ILE B 1 290 ? 79.829 25.099 0.091 1.00 31.02 290 ILE B O 1
ATOM 4935 N N . HIS B 1 291 ? 80.637 26.790 -1.148 1.00 34.30 291 HIS B N 1
ATOM 4936 C CA . HIS B 1 291 ? 79.325 27.399 -1.300 1.00 35.72 291 HIS B CA 1
ATOM 4937 C C . HIS B 1 291 ? 79.114 28.185 -2.584 1.00 34.91 291 HIS B C 1
ATOM 4938 O O . HIS B 1 291 ? 80.057 28.742 -3.147 1.00 31.45 291 HIS B O 1
ATOM 4945 N N . ASP B 1 292 ? 77.867 28.219 -3.042 1.00 36.48 292 ASP B N 1
ATOM 4946 C CA . ASP B 1 292 ? 77.493 28.997 -4.220 1.00 43.11 292 ASP B CA 1
ATOM 4947 C C . ASP B 1 292 ? 78.256 28.699 -5.495 1.00 37.13 292 ASP B C 1
ATOM 4948 O O . ASP B 1 292 ? 78.668 29.606 -6.201 1.00 34.79 292 ASP B O 1
ATOM 4953 N N . ASN B 1 293 ? 78.461 27.431 -5.799 1.00 34.91 293 ASN B N 1
ATOM 4954 C CA . ASN B 1 293 ? 79.139 27.101 -7.033 1.00 30.28 293 ASN B CA 1
ATOM 4955 C C . ASN B 1 293 ? 78.062 26.706 -8.042 1.00 32.99 293 ASN B C 1
ATOM 4956 O O . ASN B 1 293 ? 76.918 27.111 -7.881 1.00 30.96 293 ASN B O 1
ATOM 4961 N N . ALA B 1 294 ? 78.412 25.953 -9.078 1.00 32.92 294 ALA B N 1
ATOM 4962 C CA . ALA B 1 294 ? 77.441 25.568 -10.103 1.00 35.95 294 ALA B CA 1
ATOM 4963 C C . ALA B 1 294 ? 76.765 26.822 -10.664 1.00 37.79 294 ALA B C 1
ATOM 4964 O O . ALA B 1 294 ? 75.551 26.850 -10.886 1.00 35.50 294 ALA B O 1
ATOM 4966 N N . GLN B 1 295 ? 77.561 27.860 -10.900 1.00 37.21 295 GLN B N 1
ATOM 4967 C CA . GLN B 1 295 ? 77.035 29.111 -11.410 1.00 35.41 295 GLN B CA 1
ATOM 4968 C C . GLN B 1 295 ? 76.715 29.019 -12.891 1.00 35.18 295 GLN B C 1
ATOM 4969 O O . GLN B 1 295 ? 75.932 29.800 -13.400 1.00 40.59 295 GLN B O 1
ATOM 4975 N N . ALA B 1 296 ? 77.316 28.055 -13.579 1.00 35.02 296 ALA B N 1
ATOM 4976 C CA . ALA B 1 296 ? 77.101 27.932 -15.015 1.00 33.87 296 ALA B CA 1
ATOM 4977 C C . ALA B 1 296 ? 76.603 26.567 -15.464 1.00 34.51 296 ALA B C 1
ATOM 4978 O O . ALA B 1 296 ? 76.478 26.320 -16.662 1.00 38.95 296 ALA B O 1
ATOM 4980 N N . ALA B 1 297 ? 76.322 25.678 -14.517 1.00 34.77 297 ALA B N 1
ATOM 4981 C CA . ALA B 1 297 ? 75.831 24.346 -14.859 1.00 37.38 297 ALA B CA 1
ATOM 4982 C C . ALA B 1 297 ? 75.149 23.674 -13.678 1.00 37.64 297 ALA B C 1
ATOM 4983 O O . ALA B 1 297 ? 75.424 24.006 -12.523 1.00 44.03 297 ALA B O 1
ATOM 4985 N N . ALA B 1 298 ? 74.251 22.740 -13.980 1.00 37.02 298 ALA B N 1
ATOM 4986 C CA . ALA B 1 298 ? 73.547 21.991 -12.947 1.00 37.84 298 ALA B CA 1
ATOM 4987 C C . ALA B 1 298 ? 74.489 20.887 -12.468 1.00 37.69 298 ALA B C 1
ATOM 4988 O O . ALA B 1 298 ? 74.518 19.785 -13.024 1.00 37.36 298 ALA B O 1
ATOM 4990 N N . VAL B 1 299 ? 75.266 21.194 -11.438 1.00 36.11 299 VAL B N 1
ATOM 4991 C CA . VAL B 1 299 ? 76.231 20.250 -10.903 1.00 32.31 299 VAL B CA 1
ATOM 4992 C C . VAL B 1 299 ? 76.222 20.402 -9.395 1.00 30.85 299 VAL B C 1
ATOM 4993 O O . VAL B 1 299 ? 75.694 21.384 -8.872 1.00 30.42 299 VAL B O 1
ATOM 4997 N N . PRO B 1 300 ? 76.794 19.430 -8.678 1.00 29.27 300 PRO B N 1
ATOM 4998 C CA . PRO B 1 300 ? 76.826 19.504 -7.217 1.00 29.33 300 PRO B CA 1
ATOM 4999 C C . PRO B 1 300 ? 77.962 20.382 -6.698 1.00 30.07 300 PRO B C 1
ATOM 5000 O O . PRO B 1 300 ? 78.887 20.720 -7.447 1.00 27.33 300 PRO B O 1
ATOM 5004 N N . GLU B 1 301 ? 77.876 20.760 -5.423 1.00 26.39 301 GLU B N 1
ATOM 5005 C CA . GLU B 1 301 ? 78.933 21.537 -4.787 1.00 27.94 301 GLU B CA 1
ATOM 5006 C C . GLU B 1 301 ? 80.198 20.682 -4.716 1.00 27.72 301 GLU B C 1
ATOM 5007 O O . GLU B 1 301 ? 81.312 21.163 -4.965 1.00 29.37 301 GLU B O 1
ATOM 5013 N N . VAL B 1 302 ? 80.020 19.406 -4.393 1.00 26.52 302 VAL B N 1
ATOM 5014 C CA . VAL B 1 302 ? 81.132 18.467 -4.356 1.00 24.76 302 VAL B CA 1
ATOM 5015 C C . VAL B 1 302 ? 80.746 17.256 -5.203 1.00 25.66 302 VAL B C 1
ATOM 5016 O O . VAL B 1 302 ? 79.749 16.585 -4.926 1.00 26.29 302 VAL B O 1
ATOM 5020 N N . LEU B 1 303 ? 81.535 16.992 -6.240 1.00 26.30 303 LEU B N 1
ATOM 5021 C CA . LEU B 1 303 ? 81.284 15.879 -7.147 1.00 26.83 303 LEU B CA 1
ATOM 5022 C C . LEU B 1 303 ? 82.347 14.793 -7.042 1.00 27.00 303 LEU B C 1
ATOM 5023 O O . LEU B 1 303 ? 83.547 15.073 -7.118 1.00 27.50 303 LEU B O 1
ATOM 5028 N N . LEU B 1 304 ? 81.901 13.552 -6.873 1.00 26.10 304 LEU B N 1
ATOM 5029 C CA . LEU B 1 304 ? 82.806 12.419 -6.759 1.00 26.64 304 LEU B CA 1
ATOM 5030 C C . LEU B 1 304 ? 82.507 11.408 -7.857 1.00 28.91 304 LEU B C 1
ATOM 5031 O O . LEU B 1 304 ? 81.402 10.867 -7.931 1.00 28.38 304 LEU B O 1
ATOM 5036 N N . GLN B 1 305 ? 83.492 11.158 -8.712 1.00 29.60 305 GLN B N 1
ATOM 5037 C CA . GLN B 1 305 ? 83.335 10.182 -9.786 1.00 30.24 305 GLN B CA 1
ATOM 5038 C C . GLN B 1 305 ? 84.658 9.508 -10.112 1.00 28.67 305 GLN B C 1
ATOM 5039 O O . GLN B 1 305 ? 85.729 9.915 -9.646 1.00 28.07 305 GLN B O 1
ATOM 5045 N N . SER B 1 306 ? 84.576 8.461 -10.917 1.00 28.25 306 SER B N 1
ATOM 5046 C CA . SER B 1 306 ? 85.750 7.710 -11.310 1.00 25.76 306 SER B CA 1
ATOM 5047 C C . SER B 1 306 ? 86.092 8.028 -12.757 1.00 28.69 306 SER B C 1
ATOM 5048 O O . SER B 1 306 ? 85.237 8.476 -13.526 1.00 28.94 306 SER B O 1
ATOM 5051 N N . PHE B 1 307 ? 87.341 7.781 -13.129 1.00 28.98 307 PHE B N 1
ATOM 5052 C CA . PHE B 1 307 ? 87.806 8.090 -14.471 1.00 27.29 307 PHE B CA 1
ATOM 5053 C C . PHE B 1 307 ? 88.135 6.826 -15.251 1.00 28.15 307 PHE B C 1
ATOM 5054 O O . PHE B 1 307 ? 89.064 6.094 -14.904 1.00 29.07 307 PHE B O 1
ATOM 5062 N N . ASP B 1 308 ? 87.377 6.582 -16.313 1.00 28.50 308 ASP B N 1
ATOM 5063 C CA . ASP B 1 308 ? 87.606 5.427 -17.164 1.00 30.93 308 ASP B CA 1
ATOM 5064 C C . ASP B 1 308 ? 88.686 5.733 -18.201 1.00 29.12 308 ASP B C 1
ATOM 5065 O O . ASP B 1 308 ? 88.435 6.430 -19.182 1.00 29.23 308 ASP B O 1
ATOM 5070 N N . ASP B 1 309 ? 89.882 5.197 -17.981 1.00 29.33 309 ASP B N 1
ATOM 5071 C CA . ASP B 1 309 ? 90.986 5.400 -18.910 1.00 31.74 309 ASP B CA 1
ATOM 5072 C C . ASP B 1 309 ? 91.408 4.051 -19.474 1.00 28.83 309 ASP B C 1
ATOM 5073 O O . ASP B 1 309 ? 92.559 3.868 -19.874 1.00 31.73 309 ASP B O 1
ATOM 5078 N N . THR B 1 310 ? 90.475 3.103 -19.499 1.00 27.40 310 THR B N 1
ATOM 5079 C CA . THR B 1 310 ? 90.768 1.772 -20.026 1.00 33.27 310 THR B CA 1
ATOM 5080 C C . THR B 1 310 ? 91.173 1.830 -21.494 1.00 33.40 310 THR B C 1
ATOM 5081 O O . THR B 1 310 ? 91.961 1.015 -21.940 1.00 27.53 310 THR B O 1
ATOM 5085 N N . ALA B 1 311 ? 90.632 2.800 -22.228 1.00 35.93 311 ALA B N 1
ATOM 5086 C CA . ALA B 1 311 ? 90.960 2.968 -23.643 1.00 42.94 311 ALA B CA 1
ATOM 5087 C C . ALA B 1 311 ? 91.958 4.110 -23.833 1.00 44.33 311 ALA B C 1
ATOM 5088 O O . ALA B 1 311 ? 92.119 4.615 -24.944 1.00 42.19 311 ALA B O 1
ATOM 5090 N N . GLY B 1 312 ? 92.622 4.511 -22.751 1.00 42.49 312 GLY B N 1
ATOM 5091 C CA . GLY B 1 312 ? 93.560 5.617 -22.829 1.00 39.50 312 GLY B CA 1
ATOM 5092 C C . GLY B 1 312 ? 95.015 5.218 -22.677 1.00 39.56 312 GLY B C 1
ATOM 5093 O O . GLY B 1 312 ? 95.379 4.058 -22.881 1.00 39.65 312 GLY B O 1
ATOM 5094 N N . ALA B 1 313 ? 95.853 6.179 -22.307 1.00 39.08 313 ALA B N 1
ATOM 5095 C CA . ALA B 1 313 ? 97.281 5.924 -22.166 1.00 38.67 313 ALA B CA 1
ATOM 5096 C C . ALA B 1 313 ? 97.590 4.820 -21.155 1.00 38.90 313 ALA B C 1
ATOM 5097 O O . ALA B 1 313 ? 98.500 4.012 -21.351 1.00 45.68 313 ALA B O 1
ATOM 5099 N N . SER B 1 314 ? 96.831 4.774 -20.067 1.00 38.19 314 SER B N 1
ATOM 5100 C CA . SER B 1 314 ? 97.087 3.795 -19.015 1.00 34.34 314 SER B CA 1
ATOM 5101 C C . SER B 1 314 ? 96.345 2.468 -19.159 1.00 36.37 314 SER B C 1
ATOM 5102 O O . SER B 1 314 ? 96.829 1.448 -18.670 1.00 34.64 314 SER B O 1
ATOM 5105 N N . GLY B 1 315 ? 95.181 2.482 -19.805 1.00 35.90 315 GLY B N 1
ATOM 5106 C CA . GLY B 1 315 ? 94.412 1.255 -19.925 1.00 32.08 315 GLY B CA 1
ATOM 5107 C C . GLY B 1 315 ? 93.825 0.913 -18.562 1.00 36.95 315 GLY B C 1
ATOM 5108 O O . GLY B 1 315 ? 93.365 -0.200 -18.305 1.00 35.08 315 GLY B O 1
ATOM 5109 N N . THR B 1 316 ? 93.822 1.900 -17.675 1.00 35.60 316 THR B N 1
ATOM 5110 C CA . THR B 1 316 ? 93.346 1.707 -16.313 1.00 30.96 316 THR B CA 1
ATOM 5111 C C . THR B 1 316 ? 92.002 2.387 -16.026 1.00 30.08 316 THR B C 1
ATOM 5112 O O . THR B 1 316 ? 91.708 3.469 -16.547 1.00 30.87 316 THR B O 1
ATOM 5116 N N . TYR B 1 317 ? 91.186 1.735 -15.201 1.00 29.52 317 TYR B N 1
ATOM 5117 C CA . TYR B 1 317 ? 89.918 2.310 -14.775 1.00 30.14 317 TYR B CA 1
ATOM 5118 C C . TYR B 1 317 ? 90.239 2.894 -13.400 1.00 30.38 317 TYR B C 1
ATOM 5119 O O . TYR B 1 317 ? 90.419 2.142 -12.440 1.00 31.51 317 TYR B O 1
ATOM 5128 N N . TYR B 1 318 ? 90.334 4.219 -13.302 1.00 28.72 318 TYR B N 1
A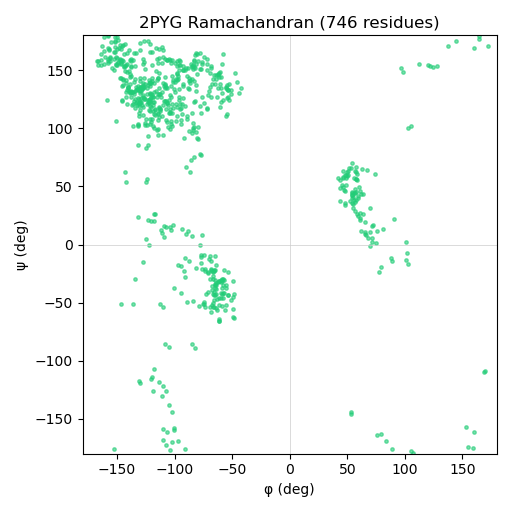TOM 5129 C CA . TYR B 1 318 ? 90.677 4.849 -12.028 1.00 28.60 318 TYR B CA 1
ATOM 5130 C C . TYR B 1 318 ? 89.465 4.975 -11.128 1.00 28.26 318 TYR B C 1
ATOM 5131 O O . TYR B 1 318 ? 88.683 5.929 -11.243 1.00 28.67 318 TYR B O 1
ATOM 5140 N N . THR B 1 319 ? 89.314 4.010 -10.225 1.00 28.13 319 THR B N 1
ATOM 5141 C CA . THR B 1 319 ? 88.186 3.998 -9.299 1.00 29.12 319 THR B CA 1
ATOM 5142 C C . THR B 1 319 ? 88.466 4.895 -8.108 1.00 28.92 319 THR B C 1
ATOM 5143 O O . THR B 1 319 ? 89.462 4.722 -7.415 1.00 30.47 319 THR B O 1
ATOM 5147 N N . THR B 1 320 ? 87.577 5.852 -7.875 1.00 28.28 320 THR B N 1
ATOM 5148 C CA . THR B 1 320 ? 87.717 6.751 -6.738 1.00 28.60 320 THR B CA 1
ATOM 5149 C C . THR B 1 320 ? 87.344 5.987 -5.473 1.00 28.30 320 THR B C 1
ATOM 5150 O O . THR B 1 320 ? 86.229 5.475 -5.353 1.00 28.09 320 THR B O 1
ATOM 5154 N N . LEU B 1 321 ? 88.277 5.909 -4.532 1.00 27.58 321 LEU B N 1
ATOM 5155 C CA . LEU B 1 321 ? 88.029 5.178 -3.298 1.00 27.61 321 LEU B CA 1
ATOM 5156 C C . LEU B 1 321 ? 88.577 5.891 -2.073 1.00 27.42 321 LEU B C 1
ATOM 5157 O O . LEU B 1 321 ? 89.603 6.568 -2.142 1.00 28.96 321 LEU B O 1
ATOM 5162 N N . ASN B 1 322 ? 87.880 5.734 -0.952 1.00 27.94 322 ASN B N 1
ATOM 5163 C CA . ASN B 1 322 ? 88.347 6.265 0.312 1.00 27.87 322 ASN B CA 1
ATOM 5164 C C . ASN B 1 322 ? 88.446 7.788 0.368 1.00 29.79 322 ASN B C 1
ATOM 5165 O O . ASN B 1 322 ? 89.428 8.344 0.862 1.00 27.21 322 ASN B O 1
ATOM 5170 N N . THR B 1 323 ? 87.427 8.459 -0.152 1.00 27.39 323 THR B N 1
ATOM 5171 C CA . THR B 1 323 ? 87.382 9.906 -0.100 1.00 27.75 323 THR B CA 1
ATOM 5172 C C . THR B 1 323 ? 86.794 10.304 1.248 1.00 28.51 323 THR B C 1
ATOM 5173 O O . THR B 1 323 ? 85.623 10.045 1.520 1.00 24.58 323 THR B O 1
ATOM 5177 N N . ARG B 1 324 ? 87.610 10.918 2.092 1.00 29.00 324 ARG B N 1
ATOM 5178 C CA . ARG B 1 324 ? 87.149 11.362 3.397 1.00 28.00 324 ARG B CA 1
ATOM 5179 C C . ARG B 1 324 ? 86.744 12.827 3.294 1.00 28.26 324 ARG B C 1
ATOM 5180 O O . ARG B 1 324 ? 87.581 13.688 2.998 1.00 27.99 324 ARG B O 1
ATOM 5188 N N . ILE B 1 325 ? 85.459 13.099 3.520 1.00 26.73 325 ILE B N 1
ATOM 5189 C CA . ILE B 1 325 ? 84.912 14.449 3.445 1.00 27.20 325 ILE B CA 1
ATOM 5190 C C . ILE B 1 325 ? 84.382 14.803 4.825 1.00 29.03 325 ILE B C 1
ATOM 5191 O O . ILE B 1 325 ? 83.287 14.389 5.203 1.00 27.74 325 ILE B O 1
ATOM 5196 N N . GLU B 1 326 ? 85.163 15.573 5.573 1.00 30.55 326 GLU B N 1
ATOM 5197 C CA . GLU B 1 326 ? 84.822 15.871 6.954 1.00 31.38 326 GLU B CA 1
ATOM 5198 C C . GLU B 1 326 ? 84.920 17.323 7.413 1.00 31.30 326 GLU B C 1
ATOM 5199 O O . GLU B 1 326 ? 85.894 18.021 7.115 1.00 27.23 326 GLU B O 1
ATOM 5205 N N . GLY B 1 327 ? 83.894 17.750 8.150 1.00 31.49 327 GLY B N 1
ATOM 5206 C CA . GLY B 1 327 ? 83.861 19.081 8.728 1.00 30.60 327 GLY B CA 1
ATOM 5207 C C . GLY B 1 327 ? 83.632 20.249 7.799 1.00 31.24 327 GLY B C 1
ATOM 5208 O O . GLY B 1 327 ? 83.882 21.390 8.178 1.00 31.85 327 GLY B O 1
ATOM 5209 N N . ASN B 1 328 ? 83.140 19.985 6.596 1.00 29.71 328 ASN B N 1
ATOM 5210 C CA . ASN B 1 328 ? 82.904 21.057 5.636 1.00 29.42 328 ASN B CA 1
ATOM 5211 C C . ASN B 1 328 ? 81.541 21.716 5.829 1.00 30.64 328 ASN B C 1
ATOM 5212 O O . ASN B 1 328 ? 80.621 21.105 6.386 1.00 30.20 328 ASN B O 1
ATOM 5217 N N . THR B 1 329 ? 81.438 22.970 5.394 1.00 29.25 329 THR B N 1
ATOM 5218 C CA . THR B 1 329 ? 80.183 23.715 5.431 1.00 28.40 329 THR B CA 1
ATOM 5219 C C . THR B 1 329 ? 79.838 23.933 3.962 1.00 28.96 329 THR B C 1
ATOM 5220 O O . THR B 1 329 ? 80.535 24.648 3.244 1.00 28.84 329 THR B O 1
ATOM 5224 N N . ILE B 1 330 ? 78.764 23.290 3.526 1.00 28.75 330 ILE B N 1
ATOM 5225 C CA . ILE B 1 330 ? 78.352 23.320 2.131 1.00 31.10 330 ILE B CA 1
ATOM 5226 C C . ILE B 1 330 ? 76.952 23.893 1.927 1.00 29.57 330 ILE B C 1
ATOM 5227 O O . ILE B 1 330 ? 75.997 23.476 2.583 1.00 32.75 330 ILE B O 1
ATOM 5232 N N . SER B 1 331 ? 76.842 24.853 1.017 1.00 29.95 331 SER B N 1
ATOM 5233 C CA . SER B 1 331 ? 75.561 25.454 0.657 1.00 34.04 331 SER B CA 1
ATOM 5234 C C . SER B 1 331 ? 75.657 25.744 -0.831 1.00 32.55 331 SER B C 1
ATOM 5235 O O . SER B 1 331 ? 76.714 26.135 -1.322 1.00 34.93 331 SER B O 1
ATOM 5238 N N . GLY B 1 332 ? 74.568 25.546 -1.560 1.00 33.80 332 GLY B N 1
ATOM 5239 C CA . GLY B 1 332 ? 74.655 25.737 -2.993 1.00 35.95 332 GLY B CA 1
ATOM 5240 C C . GLY B 1 332 ? 74.047 27.012 -3.536 1.00 36.62 332 GLY B C 1
ATOM 5241 O O . GLY B 1 332 ? 73.596 27.881 -2.790 1.00 35.36 332 GLY B O 1
ATOM 5242 N N . SER B 1 333 ? 74.080 27.131 -4.856 1.00 35.96 333 SER B N 1
ATOM 5243 C CA . SER B 1 333 ? 73.445 28.242 -5.537 1.00 37.29 333 SER B CA 1
ATOM 5244 C C . SER B 1 333 ? 72.097 27.665 -5.955 1.00 37.57 333 SER B C 1
ATOM 5245 O O . SER B 1 333 ? 71.726 26.582 -5.522 1.00 37.26 333 SER B O 1
ATOM 5248 N N . ALA B 1 334 ? 71.371 28.380 -6.799 1.00 40.25 334 ALA B N 1
ATOM 5249 C CA . ALA B 1 334 ? 70.083 27.899 -7.267 1.00 39.15 334 ALA B CA 1
ATOM 5250 C C . ALA B 1 334 ? 70.272 26.672 -8.144 1.00 39.12 334 ALA B C 1
ATOM 5251 O O . ALA B 1 334 ? 69.368 25.860 -8.288 1.00 53.30 334 ALA B O 1
ATOM 5253 N N . ASN B 1 335 ? 71.467 26.526 -8.709 1.00 37.39 335 ASN B N 1
ATOM 5254 C CA . ASN B 1 335 ? 71.739 25.423 -9.615 1.00 39.84 335 ASN B CA 1
ATOM 5255 C C . ASN B 1 335 ? 72.375 24.189 -8.969 1.00 35.34 335 ASN B C 1
ATOM 5256 O O . ASN B 1 335 ? 72.336 23.104 -9.542 1.00 37.39 335 ASN B O 1
ATOM 5261 N N . SER B 1 336 ? 72.959 24.353 -7.787 1.00 33.51 336 SER B N 1
ATOM 5262 C CA . SER B 1 336 ? 73.609 23.232 -7.100 1.00 29.77 336 SER B CA 1
ATOM 5263 C C . SER B 1 336 ? 72.648 22.048 -6.937 1.00 32.64 336 SER B C 1
ATOM 5264 O O . SER B 1 336 ? 71.669 22.133 -6.196 1.00 31.49 336 SER B O 1
ATOM 5267 N N . THR B 1 337 ? 72.931 20.956 -7.644 1.00 31.84 337 THR B N 1
ATOM 5268 C CA . THR B 1 337 ? 72.089 19.757 -7.620 1.00 34.06 337 THR B CA 1
ATOM 5269 C C . THR B 1 337 ? 72.140 18.964 -6.308 1.00 34.03 337 THR B C 1
ATOM 5270 O O . THR B 1 337 ? 71.114 18.482 -5.832 1.00 33.84 337 THR B O 1
ATOM 5274 N N . TYR B 1 338 ? 73.332 18.825 -5.738 1.00 32.04 338 TYR B N 1
ATOM 5275 C CA . TYR B 1 338 ? 73.495 18.140 -4.463 1.00 32.58 338 TYR B CA 1
ATOM 5276 C C . TYR B 1 338 ? 74.577 18.834 -3.654 1.00 32.59 338 TYR B C 1
ATOM 5277 O O . TYR B 1 338 ? 75.361 19.624 -4.192 1.00 32.92 338 TYR B O 1
ATOM 5286 N N . GLY B 1 339 ? 74.619 18.545 -2.359 1.00 30.80 339 GLY B N 1
ATOM 5287 C CA . GLY B 1 339 ? 75.695 19.069 -1.546 1.00 28.75 339 GLY B CA 1
ATOM 5288 C C . GLY B 1 339 ? 76.908 18.235 -1.928 1.00 32.09 339 GLY B C 1
ATOM 5289 O O . GLY B 1 339 ? 77.960 18.770 -2.282 1.00 28.05 339 GLY B O 1
ATOM 5290 N N . ILE B 1 340 ? 76.734 16.913 -1.886 1.00 30.89 340 ILE B N 1
ATOM 5291 C CA . ILE B 1 340 ? 77.786 15.960 -2.224 1.00 29.76 340 ILE B CA 1
ATOM 5292 C C . ILE B 1 340 ? 77.156 14.866 -3.082 1.00 31.70 340 ILE B C 1
ATOM 5293 O O . ILE B 1 340 ? 76.105 14.327 -2.733 1.00 29.92 340 ILE B O 1
ATOM 5298 N N . GLN B 1 341 ? 77.786 14.537 -4.204 1.00 31.36 341 GLN B N 1
ATOM 5299 C CA . GLN B 1 341 ? 77.245 13.500 -5.080 1.00 31.99 341 GLN B CA 1
ATOM 5300 C C . GLN B 1 341 ? 78.286 12.546 -5.656 1.00 31.68 341 GLN B C 1
ATOM 5301 O O . GLN B 1 341 ? 79.303 12.979 -6.194 1.00 29.67 341 GLN B O 1
ATOM 5307 N N . GLU B 1 342 ? 78.010 11.251 -5.543 1.00 31.08 342 GLU B N 1
ATOM 5308 C CA . GLU B 1 342 ? 78.861 10.227 -6.128 1.00 32.27 342 GLU B CA 1
ATOM 5309 C C . GLU B 1 342 ? 78.157 9.795 -7.407 1.00 33.60 342 GLU B C 1
ATOM 5310 O O . GLU B 1 342 ? 76.931 9.703 -7.442 1.00 34.94 342 GLU B O 1
ATOM 5316 N N . ARG B 1 343 ? 78.918 9.535 -8.457 1.00 33.13 343 ARG B N 1
ATOM 5317 C CA . ARG B 1 343 ? 78.321 9.004 -9.667 1.00 36.80 343 ARG B CA 1
ATOM 5318 C C . ARG B 1 343 ? 78.217 7.510 -9.448 1.00 36.99 343 ARG B C 1
ATOM 5319 O O . ARG B 1 343 ? 78.931 6.954 -8.613 1.00 33.78 343 ARG B O 1
ATOM 5327 N N . ASN B 1 344 ? 77.329 6.861 -10.190 1.00 36.74 344 ASN B N 1
ATOM 5328 C CA . ASN B 1 344 ? 77.172 5.417 -10.077 1.00 40.94 344 ASN B CA 1
ATOM 5329 C C . ASN B 1 344 ? 78.127 4.788 -11.091 1.00 34.70 344 ASN B C 1
ATOM 5330 O O . ASN B 1 344 ? 77.712 4.169 -12.081 1.00 34.20 344 ASN B O 1
ATOM 5335 N N . ASP B 1 345 ? 79.420 4.967 -10.840 1.00 31.42 345 ASP B N 1
ATOM 5336 C CA . ASP B 1 345 ? 80.451 4.478 -11.739 1.00 28.26 345 ASP B CA 1
ATOM 5337 C C . ASP B 1 345 ? 81.557 3.709 -11.016 1.00 30.14 345 ASP B C 1
ATOM 5338 O O . ASP B 1 345 ? 82.683 3.620 -11.511 1.00 27.00 345 ASP B O 1
ATOM 5343 N N . GLY B 1 346 ? 81.243 3.167 -9.845 1.00 27.72 346 GLY B N 1
ATOM 5344 C CA . GLY B 1 346 ? 82.245 2.437 -9.092 1.00 23.29 346 GLY B CA 1
ATOM 5345 C C . GLY B 1 346 ? 82.808 3.242 -7.929 1.00 25.50 346 GLY B C 1
ATOM 5346 O O . GLY B 1 346 ? 83.434 2.678 -7.031 1.00 24.63 346 GLY B O 1
ATOM 5347 N N . THR B 1 347 ? 82.611 4.559 -7.941 1.00 24.92 347 THR B N 1
ATOM 5348 C CA . THR B 1 347 ? 83.101 5.393 -6.844 1.00 24.58 347 THR B CA 1
ATOM 5349 C C . THR B 1 347 ? 82.538 4.800 -5.549 1.00 26.68 347 THR B C 1
ATOM 5350 O O . THR B 1 347 ? 81.326 4.607 -5.430 1.00 25.58 347 THR B O 1
ATOM 5354 N N . ASP B 1 348 ? 83.413 4.503 -4.592 1.00 23.61 348 ASP B N 1
ATOM 5355 C CA . ASP B 1 348 ? 82.980 3.827 -3.378 1.00 26.20 348 ASP B CA 1
ATOM 5356 C C . ASP B 1 348 ? 83.827 4.227 -2.163 1.00 25.62 348 ASP B C 1
ATOM 5357 O O . ASP B 1 348 ? 84.795 4.984 -2.284 1.00 26.95 348 ASP B O 1
ATOM 5362 N N . TYR B 1 349 ? 83.452 3.716 -0.996 1.00 24.20 349 TYR B N 1
ATOM 5363 C CA . TYR B 1 349 ? 84.160 4.003 0.240 1.00 25.96 349 TYR B CA 1
ATOM 5364 C C . TYR B 1 349 ? 84.334 5.485 0.557 1.00 24.45 349 TYR B C 1
ATOM 5365 O O . TYR B 1 349 ? 85.389 5.915 1.031 1.00 26.31 349 TYR B O 1
ATOM 5374 N N . SER B 1 350 ? 83.300 6.270 0.292 1.00 24.26 350 SER B N 1
ATOM 5375 C CA . SER B 1 350 ? 83.336 7.676 0.644 1.00 26.26 350 SER B CA 1
ATOM 5376 C C . SER B 1 350 ? 82.852 7.744 2.082 1.00 24.15 350 SER B C 1
ATOM 5377 O O . SER B 1 350 ? 81.952 7.002 2.476 1.00 29.21 350 SER B O 1
ATOM 5380 N N . SER B 1 351 ? 83.461 8.616 2.869 1.00 22.90 351 SER B N 1
ATOM 5381 C CA . SER B 1 351 ? 83.068 8.792 4.255 1.00 28.62 351 SER B CA 1
ATOM 5382 C C . SER B 1 351 ? 82.732 10.256 4.482 1.00 27.44 351 SER B C 1
ATOM 5383 O O . SER B 1 351 ? 83.633 11.088 4.582 1.00 29.17 351 SER B O 1
ATOM 5386 N N . LEU B 1 352 ? 81.442 10.572 4.539 1.00 28.08 352 LEU B N 1
ATOM 5387 C CA . LEU B 1 352 ? 81.020 11.945 4.766 1.00 30.22 352 LEU B CA 1
ATOM 5388 C C . LEU B 1 352 ? 80.816 12.082 6.271 1.00 31.92 352 LEU B C 1
ATOM 5389 O O . LEU B 1 352 ? 79.889 11.487 6.838 1.00 32.13 352 LEU B O 1
ATOM 5394 N N . ILE B 1 353 ? 81.680 12.868 6.911 1.00 32.63 353 ILE B N 1
ATOM 5395 C CA . ILE B 1 353 ? 81.656 13.017 8.363 1.00 31.88 353 ILE B CA 1
ATOM 5396 C C . ILE B 1 353 ? 81.496 14.454 8.860 1.00 36.66 353 ILE B C 1
ATOM 5397 O O . ILE B 1 353 ? 82.285 15.337 8.510 1.00 32.83 353 ILE B O 1
ATOM 5402 N N . ASP B 1 354 ? 80.472 14.672 9.686 1.00 36.94 354 ASP B N 1
ATOM 5403 C CA . ASP B 1 354 ? 80.200 15.980 10.277 1.00 35.25 354 ASP B CA 1
ATOM 5404 C C . ASP B 1 354 ? 80.207 17.124 9.269 1.00 34.77 354 ASP B C 1
ATOM 5405 O O . ASP B 1 354 ? 80.889 18.133 9.458 1.00 34.55 354 ASP B O 1
ATOM 5410 N N . ASN B 1 355 ? 79.453 16.968 8.195 1.00 31.30 355 ASN B N 1
ATOM 5411 C CA . ASN B 1 355 ? 79.372 18.025 7.206 1.00 31.80 355 ASN B CA 1
ATOM 5412 C C . ASN B 1 355 ? 78.053 18.773 7.367 1.00 29.26 355 ASN B C 1
ATOM 5413 O O . ASN B 1 355 ? 77.010 18.150 7.564 1.00 33.85 355 ASN B O 1
ATOM 5418 N N . ASP B 1 356 ? 78.101 20.100 7.309 1.00 26.53 356 ASP B N 1
ATOM 5419 C CA . ASP B 1 356 ? 76.880 20.885 7.327 1.00 33.63 356 ASP B CA 1
ATOM 5420 C C . ASP B 1 356 ? 76.502 21.116 5.870 1.00 27.91 356 ASP B C 1
ATOM 5421 O O . ASP B 1 356 ? 77.312 21.600 5.081 1.00 33.28 356 ASP B O 1
ATOM 5426 N N . ILE B 1 357 ? 75.277 20.758 5.512 1.00 28.80 357 ILE B N 1
ATOM 5427 C CA . ILE B 1 357 ? 74.794 20.911 4.145 1.00 29.82 357 ILE B CA 1
ATOM 5428 C C . ILE B 1 357 ? 73.438 21.610 4.125 1.00 30.24 357 ILE B C 1
ATOM 5429 O O . ILE B 1 357 ? 72.519 21.218 4.852 1.00 29.51 357 ILE B O 1
ATOM 5434 N N . ALA B 1 358 ? 73.320 22.633 3.282 1.00 28.41 358 ALA B N 1
ATOM 5435 C CA . ALA B 1 358 ? 72.086 23.405 3.154 1.00 32.52 358 ALA B CA 1
ATOM 5436 C C . ALA B 1 358 ? 71.991 24.114 1.809 1.00 32.91 358 ALA B C 1
ATOM 5437 O O . ALA B 1 358 ? 72.965 24.192 1.056 1.00 38.15 358 ALA B O 1
ATOM 5439 N N . GLY B 1 359 ? 70.808 24.642 1.512 1.00 34.25 359 GLY B N 1
ATOM 5440 C CA . GLY B 1 359 ? 70.616 25.386 0.279 1.00 34.73 359 GLY B CA 1
ATOM 5441 C C . GLY B 1 359 ? 70.940 24.653 -1.003 1.00 34.22 359 GLY B C 1
ATOM 5442 O O . GLY B 1 359 ? 71.460 25.253 -1.942 1.00 36.80 359 GLY B O 1
ATOM 5443 N N . VAL B 1 360 ? 70.644 23.359 -1.045 1.00 34.10 360 VAL B N 1
ATOM 5444 C CA . VAL B 1 360 ? 70.880 22.559 -2.238 1.00 29.82 360 VAL B CA 1
ATOM 5445 C C . VAL B 1 360 ? 69.601 21.826 -2.618 1.00 29.69 360 VAL B C 1
ATOM 5446 O O . VAL B 1 360 ? 68.748 21.588 -1.770 1.00 36.83 360 VAL B O 1
ATOM 5450 N N . GLN B 1 361 ? 69.471 21.472 -3.892 1.00 31.11 361 GLN B N 1
ATOM 5451 C CA . GLN B 1 361 ? 68.297 20.759 -4.379 1.00 35.95 361 GLN B CA 1
ATOM 5452 C C . GLN B 1 361 ? 68.076 19.448 -3.622 1.00 37.10 361 GLN B C 1
ATOM 5453 O O . GLN B 1 361 ? 66.946 19.103 -3.285 1.00 39.79 361 GLN B O 1
ATOM 5459 N N . GLN B 1 362 ? 69.162 18.724 -3.370 1.00 36.88 362 GLN B N 1
ATOM 5460 C CA . GLN B 1 362 ? 69.120 17.480 -2.594 1.00 34.30 362 GLN B CA 1
ATOM 5461 C C . GLN B 1 362 ? 70.387 17.457 -1.738 1.00 30.80 362 GLN B C 1
ATOM 5462 O O . GLN B 1 362 ? 71.452 17.866 -2.195 1.00 33.14 362 GLN B O 1
ATOM 5468 N N . PRO B 1 363 ? 70.290 16.978 -0.489 1.00 29.33 363 PRO B N 1
ATOM 5469 C CA . PRO B 1 363 ? 71.472 16.949 0.374 1.00 26.66 363 PRO B CA 1
ATOM 5470 C C . PRO B 1 363 ? 72.623 16.082 -0.145 1.00 29.12 363 PRO B C 1
ATOM 5471 O O . PRO B 1 363 ? 73.693 16.596 -0.495 1.00 26.59 363 PRO B O 1
ATOM 5475 N N . ILE B 1 364 ? 72.392 14.775 -0.216 1.00 27.82 364 ILE B N 1
ATOM 5476 C CA . ILE B 1 364 ? 73.437 13.840 -0.612 1.00 21.71 364 ILE B CA 1
ATOM 5477 C C . ILE B 1 364 ? 72.970 12.738 -1.565 1.00 27.75 364 ILE B C 1
ATOM 5478 O O . ILE B 1 364 ? 71.841 12.255 -1.492 1.00 22.90 364 ILE B O 1
ATOM 5483 N N . GLN B 1 365 ? 73.853 12.347 -2.477 1.00 30.07 365 GLN B N 1
ATOM 5484 C CA . GLN B 1 365 ? 73.577 11.232 -3.377 1.00 32.52 365 GLN B CA 1
ATOM 5485 C C . GLN B 1 365 ? 74.765 10.289 -3.355 1.00 31.67 365 GLN B C 1
ATOM 5486 O O . GLN B 1 365 ? 75.849 10.624 -3.841 1.00 29.65 365 GLN B O 1
ATOM 5492 N N . LEU B 1 366 ? 74.561 9.111 -2.778 1.00 31.24 366 LEU B N 1
ATOM 5493 C CA . LEU B 1 366 ? 75.616 8.099 -2.715 1.00 32.81 366 LEU B CA 1
ATOM 5494 C C . LEU B 1 366 ? 75.232 6.880 -3.530 1.00 31.71 366 LEU B C 1
ATOM 5495 O O . LEU B 1 366 ? 74.062 6.503 -3.579 1.00 32.15 366 LEU B O 1
ATOM 5500 N N . TYR B 1 367 ? 76.223 6.278 -4.180 1.00 32.85 367 TYR B N 1
ATOM 5501 C CA . TYR B 1 367 ? 76.012 5.067 -4.965 1.00 33.05 367 TYR B CA 1
ATOM 5502 C C . TYR B 1 367 ? 76.979 3.978 -4.548 1.00 30.25 367 TYR B C 1
ATOM 5503 O O . TYR B 1 367 ? 76.789 2.816 -4.887 1.00 31.84 367 TYR B O 1
ATOM 5512 N N . GLY B 1 368 ? 78.020 4.357 -3.814 1.00 28.68 368 GLY B N 1
ATOM 5513 C CA . GLY B 1 368 ? 78.984 3.372 -3.355 1.00 29.72 368 GLY B CA 1
ATOM 5514 C C . GLY B 1 368 ? 78.401 2.490 -2.266 1.00 27.03 368 GLY B C 1
ATOM 5515 O O . GLY B 1 368 ? 78.053 2.989 -1.201 1.00 29.54 368 GLY B O 1
ATOM 5516 N N . PRO B 1 369 ? 78.286 1.174 -2.498 1.00 27.60 369 PRO B N 1
ATOM 5517 C CA . PRO B 1 369 ? 77.732 0.239 -1.509 1.00 26.76 369 PRO B CA 1
ATOM 5518 C C . PRO B 1 369 ? 78.432 0.339 -0.155 1.00 27.48 369 PRO B C 1
ATOM 5519 O O . PRO B 1 369 ? 77.855 -0.012 0.883 1.00 25.72 369 PRO B O 1
ATOM 5523 N N . HIS B 1 370 ? 79.671 0.822 -0.167 1.00 24.98 370 HIS B N 1
ATOM 5524 C CA . HIS B 1 370 ? 80.440 0.928 1.058 1.00 25.65 370 HIS B CA 1
ATOM 5525 C C . HIS B 1 370 ? 80.643 2.360 1.527 1.00 25.49 370 HIS B C 1
ATOM 5526 O O . HIS B 1 370 ? 81.387 2.596 2.467 1.00 24.94 370 HIS B O 1
ATOM 5533 N N . SER B 1 371 ? 79.995 3.313 0.863 1.00 26.55 371 SER B N 1
ATOM 5534 C CA . SER B 1 371 ? 80.099 4.708 1.270 1.00 30.30 371 SER B CA 1
ATOM 5535 C C . SER B 1 371 ? 79.222 4.915 2.501 1.00 29.42 371 SER B C 1
ATOM 5536 O O . SER B 1 371 ? 78.222 4.238 2.666 1.00 30.37 371 SER B O 1
ATOM 5539 N N . THR B 1 372 ? 79.589 5.864 3.352 1.00 29.15 372 THR B N 1
ATOM 5540 C CA . THR B 1 372 ? 78.827 6.107 4.569 1.00 27.98 372 THR B CA 1
ATOM 5541 C C . THR B 1 372 ? 78.643 7.594 4.869 1.00 29.10 372 THR B C 1
ATOM 5542 O O . THR B 1 372 ? 79.395 8.444 4.373 1.00 27.66 372 THR B O 1
ATOM 5546 N N . VAL B 1 373 ? 77.642 7.889 5.695 1.00 27.70 373 VAL B N 1
ATOM 5547 C CA . VAL B 1 373 ? 77.369 9.253 6.142 1.00 31.06 373 VAL B CA 1
ATOM 5548 C C . VAL B 1 373 ? 77.259 9.200 7.663 1.00 31.87 373 VAL B C 1
ATOM 5549 O O . VAL B 1 373 ? 76.609 8.305 8.202 1.00 31.37 373 VAL B O 1
ATOM 5553 N N . SER B 1 374 ? 77.888 10.148 8.351 1.00 32.16 374 SER B N 1
ATOM 5554 C CA . SER B 1 374 ? 77.838 10.166 9.811 1.00 28.89 374 SER B CA 1
ATOM 5555 C C . SER B 1 374 ? 77.860 11.591 10.350 1.00 34.82 374 SER B C 1
ATOM 5556 O O . SER B 1 374 ? 78.140 12.546 9.621 1.00 29.01 374 SER B O 1
ATOM 5559 N N . GLY B 1 375 ? 77.580 11.722 11.643 1.00 37.40 375 GLY B N 1
ATOM 5560 C CA . GLY B 1 375 ? 77.540 13.032 12.269 1.00 35.02 375 GLY B CA 1
ATOM 5561 C C . GLY B 1 375 ? 76.241 13.232 13.030 1.00 42.41 375 GLY B C 1
ATOM 5562 O O . GLY B 1 375 ? 75.215 12.622 12.706 1.00 35.01 375 GLY B O 1
ATOM 5563 N N . GLU B 1 376 ? 76.280 14.081 14.051 1.00 45.32 376 GLU B N 1
ATOM 5564 C CA . GLU B 1 376 ? 75.096 14.365 14.853 1.00 52.68 376 GLU B CA 1
ATOM 5565 C C . GLU B 1 376 ? 74.020 15.027 14.008 1.00 51.62 376 GLU B C 1
ATOM 5566 O O . GLU B 1 376 ? 74.265 16.040 13.354 1.00 48.92 376 GLU B O 1
ATOM 5572 N N . PRO B 1 377 ? 72.808 14.461 14.019 1.00 51.59 377 PRO B N 1
ATOM 5573 C CA . PRO B 1 377 ? 71.683 14.998 13.247 1.00 52.30 377 PRO B CA 1
ATOM 5574 C C . PRO B 1 377 ? 71.421 16.471 13.529 1.00 52.48 377 PRO B C 1
ATOM 5575 O O . PRO B 1 377 ? 71.229 17.234 12.548 1.00 56.58 377 PRO B O 1
#

CATH classification: 2.160.20.10

Sequence (750 aa):
DYNVKDFGALGDGVSDDRASIQAAIDAAYAAGGGTVYLPAGEYRVSAAGEPGDGCLMLKDGVYLAGAGMGETVIKLIDGSDQKITGMVRSAYGEETSNFGMRDLTLDGNRDNTSGKVDGWFNGYIPGGDGADRDVTIERVEVREMSGYGFDPHEQTINLTIRDSVAHDNGLDGFVADYLVDSVFENNVAYANDRHGFNVVTSTHDFVMTNNVAYGNGSSGLVVQRGLEDLALPSNILIDGGAYYDNAREGVLLKMTSDITLQNADIHGNGSSGVRVYGAQDVQILDNQIHDNAQAAAVPEVLLQSFDDTAGASGTYYTTLNTRIEGNTISGSANSTYGIQERNDGTDYSSLIDNDIAGVQQPIQLYGPHSTVSGDYNVKDFGALGDGVSDDRASIQAAIDAAYAAGGGTVYLPAGEYRVSAAGEPGDGCLMLKDGVYLAGAGMGETVIKLIDGSDQKITGMVRSAYGEETSNFGMRDLTLDGNRDNTSGKVDGWFNGYIPGGDGADRDVTIERVEVREMSGYGFDPHEQTINLTIRDSVAHDNGLDGFVADYLVDSVFENNVAYANDRHGFNVVTSTHDFVMTNNVAYGNGSSGLVVQRGLEDLALPSNILIDGGAYYDNAREGVLLKMTSDITLQNADIHGNGSSGVRVYGAQDVQILDNQIHDNAQAAAVPEVLLQSFDDTAGASGTYYTTLNTRIEGNTISGSANSTYGIQERNDGTDYSSLIDNDIAGVQQPIQLYGPHSTVSGEP

=== Feature glossary ===
A reading guide for the features in this record.

Start from the sequence.

  · Sequence gives the chain of amino acids in standard one-letter code (A=alanine, C=cysteine, …, Y=tyrosine), read N→C. It is the only feature that is directly encoded by the gene; all structural features are derived from the folded form of this sequence.

Fold it, and you get atomic coordinates and the backbone conformation that goes with them.

  · Structure coordinates are given as an mmCIF _atom_site loop: one row per atom with element, residue name, chain id, sequence number, and x/y/z position in Å. Only the four main-chain atoms per residue are included here; side chains are omitted to keep the record compact.

  · Backbone dihedral angles. Every residue except chain termini has a φ (preceding-C → N → Cα → C) and a ψ (N → Cα → C → next-N). They are reported in degrees following the IUPAC sign convention. Secondary structure is essentially a statement about which (φ, ψ) basin each residue occupies.

  · Eight-state secondary structure (DSSP): H is the canonical α-helix, G the tighter 3₁₀-helix, I the wider π-helix; E/B are β-structure, T and S are turns and bends, and '-' is everything else. DSSP derives these from the pattern of main-chain N–H···O=C hydrogen bonds, not from the sequence.

  · SS3 is a coarse helix/strand/coil call (letters a/b/c) made by the P-SEA algorithm from inter-Cα distances and dihedrals. It is less detailed than DSSP but needs only Cα positions.

Summarize the fold with a handful of shape descriptors and a per-residue structural alphabet.

  · Radius of gyration (Rg) is the root-mean-square distance of Cα atoms from their centroid — a single number for overall size and compactness. A globular domain of N residues has Rg ≈ 2.2·N^0.38 Å; an extended or disordered chain has a much larger Rg. The Cα contact count is the number of residue pairs whose Cα atoms are within 8 Å and are more than four positions apart in sequence — a standard proxy for tertiary packing density. The bounding box is the smallest axis-aligned box enclosing all Cα atoms.

  · 3Di is Foldseek's structural alphabet. Each residue is assigned one of twenty discrete states based on how its Cα sits relative to its spatial (not sequential) neighbors. Aligning 3Di strings finds structural homologs roughly as well as full 3D superposition, but orders of magnitude faster.

  · Solvent-accessible surface area (SASA) is the area in Å² traced out by the centre of a 1.4 Å probe sphere (a water molecule) rolled over the protein's van der Waals surface (Shrake–Rupley / Lee–Richards construction). Buried residues have near-zero SASA; fully exposed residues can exceed 200 Å². The total SASA scales roughly with the number of surface residues.

Ask how reliable the model is.

  · For AlphaFold models, the B-factor field carries pLDDT — the model's own estimate of local accuracy on a 0–100 scale. Regions with pLDDT<50 should be treated as essentially unmodeled; they often correspond to intrinsically disordered segments.

  · For experimental (PDB) structures, the B-factor (temperature factor) quantifies the positional spread of each atom in the crystal — a combination of thermal vibration and static disorder — in units of Å². High B-factors mark flexible loops or poorly resolved regions; low B-factors mark the rigid, well-ordered core.

  · Predicted Aligned Error (PAE) is an AlphaFold confidence matrix: entry (i, j) is the expected error in the position of residue j, in ångströms, when the prediction is superimposed on the true structure at residue i. Low PAE within a block of residues means that block is internally rigid and well-predicted; high PAE between two blocks means their relative placement is uncertain even if each block individually is confident.

Place it in context: what it resembles, what it is annotated as, and how it looks.

  · Structural nearest neighbors (via Foldseek easy-search vs the PDB). Reported per hit: target PDB id, E-value, and alignment TM-score. A TM-score above ~0.5 is the conventional threshold for 'same fold'.

  · Functional annotations link the protein to curated databases. InterPro entries identify conserved domains and families by matching the sequence against member-database signatures (Pfam, PROSITE, CDD, …). Gene Ontology (GO) terms describe molecular function, biological process, and cellular component in a controlled vocabulary. CATH places the structure in a hierarchical fold classification (Class/Architecture/Topology/Homologous-superfamily). The organism is the source species.

  · The contact map is a binary N×N matrix image: pixel (i, j) is dark where Cα_i and Cα_j are within 8 Å and |i−j|>4. Because the |i−j|>4 filter removes local helical contacts, off-diagonal stripes parallel to the main diagonal indicate parallel β-sheets; stripes perpendicular to it indicate antiparallel β-sheets. The Ramachandran plot scatters every residue's (φ, ψ) pair against the sterically allowed regions. The PAE heatmap renders the predicted-aligned-error matrix.

  · Six rendered views show the 3D structure from the faces of a cube — i.e. along ±x, ±y, ±z. Rendering representation is drawn randomly per protein from cartoon (secondary-structure ribbons), sticks (backbone bonds), or molecular surface; coloring is either N→C rainbow (blue at the N-terminus through red at the C-terminus) or one color per chain.